Protein 6KV3 (pdb70)

B-factor: mean 28.24, std 10.85, range [3.2, 86.99]

Radius of gyration: 37.01 Å; Cα contacts (8 Å, |Δi|>4): 1745; chains: 4; bounding box: 84×63×107 Å

Nearest PDB structures (foldseek):
  6kv3-assembly1_A  TM=1.004E+00  e=1.856E-46  Staphylococcus aureus subsp. aureus COL
  1wxe-assembly1_A  TM=9.819E-01  e=6.189E-29  Escherichia coli
  3hmq-assembly1_A-2  TM=9.791E-01  e=4.454E-29  Salmonella enterica subsp. enterica serovar Typhimurium
  1wxi-assembly1_A-2  TM=9.831E-01  e=1.131E-28  Escherichia coli
  6c8q-assembly1_A  TM=9.862E-01  e=7.705E-28  Enterococcus faecalis V583

Foldseek 3Di:
DVLLVVLLVVQQAALDDDLVVLLVVLLCVLLVVQVVDPQAAEEEAEQLLALLSLLVLQSNLVSQVVSVVVPGHFYEYEHEAAPDNPVVVSRVLSCVLNVGPYYHYDHCNVVLVVVQVVVVVVVHHDDPVRSVLSSFLSLLVVRVVVCVVRSHWYEARDASLVLQADDRQNGNRDTDYYRRRNHQLVSSLVNCVVSPRDCSRRDHLQADSVQSRCSSSVHDDDPSNVVSSSVRRVVCVPSVDDDDDPPRD/DVVLVVLLVVQQAALDDDQVVLLVVLLCVVLVVCVVPLQAAEEEEEQQLALLSLLVLLSNLVSCVVNVVVVRHHFYEYEHEAAPCDVRCSSVLSCVLSVGPHYYYDHCNVVLVVVQVVVVVVVDHDDPVRSVLSSLLSQLVVRVVVSVVRSHWYEARDASLCLFPHDAHQNRHPPTDYYRRRNYADVVSLVNCVVSVRDVSNRFPEDSVLSRCSSSVHDDDPVNVVRRVVSNVVSVPSNDDDDDPVND/DCVLVVLLVVQQAALDDDQVVLLVVLLVVLLVVCVVPLLAQEEEAEQLLALLSLLVLQSNLVSCVVNVVVPRHHFYEYEHEAAPPRPPVVSSVLSCVLNVGRHYYYDYCNVVLVVVQVVVVVVVHHDDPVVSVLSSFLSLVVVRVVVQVVRSHWYEFRDASLCLQVVPDRQNGNRDTDYHSRRNHALVSSLVNCVVSVRDPSNPDPLQDDSVLSNCSSNVHDDDPSNVVSRSVSNVVRVPRVDDDDDPPNPD/DVLVVLLVVQQAALDDDQVVLLVVLLCVVLVVCVVVQQAAEEEEEQDLDLLSLLVLQSVLVSCVVVVVVPHNHFYEYEHEAQPDDDPSRVLSCVLSVGPYYYYDHCNVVLVVVQVVVVVVVHHDDPVVSVLSSLLSQLVVRVVVQVVRSHWYEARDASLPQLDHQNRHPVTDYDSRRNHADVVSVVNCVVSPRDDDLEDSVQSVCSSSVHDDDPSRVVSSSVRCVVGVCSVPPDADPVRPVVD

InterPro domains:
  IPR003694 NAD(+) synthetase [PTHR23090] (9-240)
  IPR003694 NAD(+) synthetase [TIGR00552] (22-263)
  IPR003694 NAD(+) synthetase [cd00553] (18-261)
  IPR014729 Rossmann-like alpha/beta/alpha sandwich fold [G3DSA:3.40.50.620] (2-271)
  IPR022310 NAD/GMP synthase [PF02540] (24-263)
  IPR022926 NH(3)-dependent NAD(+) synthetase [MF_00193] (19-267)

Solvent-accessible surface area: 42793 Å² total; per-residue (Å²): 80,157,68,7,74,74,0,29,132,85,8,76,10,68,124,105,19,86,15,53,115,5,12,124,74,0,34,80,13,0,21,70,9,14,142,73,61,106,166,17,96,1,0,0,6,10,3,76,5,32,23,23,9,0,0,0,0,25,0,0,5,35,0,0,59,49,16,96,133,108,84,126,5,39,0,0,0,0,40,13,11,63,16,126,47,195,96,40,114,65,4,63,50,0,8,154,21,1,120,23,61,54,87,8,60,2,53,1,84,49,1,0,51,30,1,21,61,12,0,122,58,33,53,2,97,13,71,124,155,19,57,31,19,0,54,15,9,2,56,1,0,4,4,10,2,0,3,44,38,77,106,18,18,2,2,2,30,34,3,0,0,39,28,0,0,40,77,25,12,5,0,61,22,5,1,14,0,6,0,2,21,2,2,1,28,73,8,4,88,69,0,0,50,130,38,55,8,41,119,98,5,41,156,154,47,56,20,82,86,115,5,0,2,35,0,0,12,34,97,125,19,68,87,108,46,44,117,44,0,29,88,35,22,110,159,23,34,63,52,64,68,44,18,26,15,34,93,75,110,82,76,67,14,95,72,0,34,117,100,5,66,16,63,151,206,16,86,14,46,118,7,9,116,69,0,33,70,12,0,19,65,12,4,62,71,63,103,76,18,82,0,0,0,5,10,4,67,19,34,22,24,8,0,1,0,0,36,0,0,9,30,0,0,66,50,2,98,152,108,72,56,94,1,24,0,0,0,0,49,19,42,71,11,140,141,132,44,73,97,24,67,54,0,8,149,31,4,117,17,57,60,86,16,72,3,49,1,84,59,2,1,55,49,3,27,72,12,0,120,130,30,57,6,110,10,68,114,123,17,72,18,14,1,56,11,10,3,76,4,0,3,25,13,3,0,4,45,39,74,118,16,19,3,1,8,38,28,3,0,0,28,42,0,19,17,115,26,3,13,13,8,58,26,11,1,18,1,6,0,3,33,1,1,1,33,57,5,5,83,71,0,0,72,125,40,54,13,50,57,111,3,153,145,54,21,90,76,88,3,0,0,41,0,0,13,39,92,126,25,60,105,127,49,38,66,44,0,28,32,32,26,106,147,21,47,60,54,31,25,71,13,41,14,36,97,86,136,92,146,63,27,84,49,0,36,117,87,3,72,13,75,153,208,9,83,17,49,107,8,7,114,69,0,27,75,16,0,19,64,11,3,107,72,67,106,78,16,76,3,0,0,5,9,3,65,7,33,23,24,7,0,0,0,0,40,0,0,7,40,0,0,67,48,0,116,152,106,69,46,88,1,41,0,1,0,0,45,9,10,50,35,132,26,98,76,42,113,77,0,56,68,0,11,150,30,3,138,18,62,54,82,10,67,2,40,1,85,21,1,2,52,18,2,27,58,7,1,132,128,31,60,4,113,8,70,117,157,18,71,31,16,0,58,15,8,2,38,1,0,2,2,10,2,0,2,44,40,80,120,17,18,1,1,2,34,44,5,0,5,29,13,0,14,13,127,43,20,13,3,0,56,19,5,0,16,0,4,0,3,29,4,2,1,61,62,4,4,109,62,0,0,52,128,37,56,11,60,156,15,66,215,77,99,17,45,13,75,103,104,6,2,4,40,1,0,6,32,89,122,31,74,113,106,39,60,120,28,0,17,84,23,14,99,131,4,32,55,44,70,64,47,15,22,14,37,104,65,55,154,155,64,14,92,78,2,21,120,83,29,68,9,67,87,147,14,79,15,50,113,7,9,123,69,0,27,73,13,0,14,71,8,0,70,71,52,86,130,1,110,2,0,0,4,13,6,67,21,36,36,21,8,12,1,0,0,36,0,0,12,42,0,0,78,64,0,115,75,83,70,19,98,0,44,0,0,0,0,51,18,42,74,10,165,162,54,108,70,20,38,60,6,20,190,34,1,124,24,70,58,80,5,69,2,51,1,83,55,2,2,51,53,3,22,75,15,0,124,134,34,57,14,104,8,75,124,147,21,62,30,16,1,59,15,11,2,79,0,0,3,24,12,3,0,2,45,32,75,103,14,14,1,1,6,40,25,4,5,2,49,25,77,74,11,11,24,8,67,22,9,0,14,0,5,0,2,35,3,2,1,24,69,9,3,96,75,0,10,76,128,35,54,20,60,103,122,109,39,84,106,90,5,9,0,43,1,8,13,33,50,82,27,73,118,134,46,60,138,32,17,26,72,54,35,102,160,18,30,56,49,44,82,100,11,23,14,29,78,61,58,100,81,93

Sequence (992 aa):
SKLQDVIVQEMKVKKRIDSAEEIMELKQFIKNYVQSHSFIKSLVLGISGGQDSTLVGKLVQMSVNELREEGDCTFIAVKLPYGVQKDADEVEQALRFIEPDEIVTVNIKPAVDQSVQSLKEAGIVLTDFQKGNEKARERMKVQFSIASNRQGIVVGTDHSAENITGYTKYGDGAADIAPIFGLNKRQGRQLLAYLGAPKELYEALGVTYEAIDNYLEGKPVTPEEQKVIENHYIRNAHKRELAYTRYTWSKLQDVIVQEMKVKKRIDSAEEIMELKQFIKNYVQSHSFIKSLVLGISGGQDSTLVGKLVQMSVNELREEGIDCTFIAVKLPYGVQDADEVEQALRFIEPDEIVTVNIKPAVDQSVQSLKEAGIVLTDFQKGNEKARERMKVQFSIASNRQGIVVGTDHSAENITGFYTKYGDGAADIAPIFGLNKRQGRQLLAYLGAPKELYLGVTYEAIDNYLEGKPVTPEEQKVIENHYIRNAHKRELAYTRYTWSKLQDVIVQEMKVKKRIDSAEEIMELKQFIKNYVQSHSFIKSLVLGISGGQDSTLVGKLVQMSVNELREEGIDCTFIAVKLPYGVQKDADEVEQALRFIEPDEIVTVNIKPAVDQSVQSLKEAGIVLTDFQKGNEKARERMKVQFSIASNRQGIVVGTDHSAENITGFYTKYGDGAADIAPIFGLNKRQGRQLLAYLGAPKELEDALGVTYEAIDNYLEGKPVTPEEQKVIENHYIRNAHKRELAYTRYTWPKLQDVIVQEMKVKKRIDSAEEIMELKQFIKNYVQSHSFIKSLVLGISGGQDSTLVGKLVQMSVNELREEGIDCTFIAVKLPYGVDADEVEQALRFIEPDEIVTVNIKPAVDQSVQSLKEAGIVLTDFQKGNEKARERMKVQFSIASNRQGIVVGTDHSAENIYTKYGDGAADIAPIFGLNKRQGRQLLAYLGAPKEGVTYEAIDNYLEGKPVTPEEQKVIENHYIRNAHKRELAYTRYTWPKS

Secondary structure (DSSP, 8-state):
--HHHHHHHHHT--S---HHHHHHHHHHHHHHHHHT-TT--EEEEE--SSHHHHHHHHHHHHHHHHHHHT---EEEEEE--SSS-SSHHHHHHHHHHH--SEEEE---HHHHHHHHHHHHHTT----HHHHHHHHHHHHHHHHHHHHHHTTEEEBP---HHHHH----TTSTT--SB-TTTT--HHHHHHHHHHTT--GGG----SS-HHHHHHHHTT----HHHHHHHHHHHHHTGGGGSSSB-TTT-/--HHHHHHHHHT--S---HHHHHHHHHHHHHHHHHT-TT--EEEEE--SSHHHHHHHHHHHHHHHHHHHTT---EEEEEE--SSS-TTHHHHHHHHHHH--SEEEE---HHHHHHHHHHHHHTT----HHHHHHHHHHHHHHHHHHHHHHTTEEEBP---TTHHHH--SPTTSTT--SB-TTBTB-HHHHHHHHHHTT--S----TTSS-HHHHHHHHTT----HHHHHHHHHHHHHTGGGGS--B-TTT--/-HHHHHHHHHHT--S---HHHHHHHHHHHHHHHHHT-TT--EEEEE--SSHHHHHHHHHHHHHHHHHHHTT---EEEEEE--SS----HHHHHHHHHH--SEEEE---HHHHHHHHHHHHHTT----HHHHHHHHHHHHHHHHHHHHHHTTEEEBP---TTTTSSS---TTBTB-SSB-TTBTB-HHHHHHHHHHTT--GGG---S-HHHHHHHHTT----HHHHHHHHHHHHHTHHHHS--B-SS--/-HHHHHHHHHT--S---HHHHHHHHHHHHHHHHHHSTT--EEEEE--SSHHHHHHHHHHHHHHHHHHHTT---EEEEEE--S----HHHHHHHHHH--SEEEE---HHHHHHHHHHHHHTT----HHHHHHHHHHHHHHHHHHHHHHTTEEEBP---TT-----TTTTT-SSB-TTBTB-HHHHHHHHHHTT-------HHHHHHHHTT----HHHHHHHHHHHHHHGGGGSPPB-SSSSS--

Structure (mmCIF, N/CA/C/O backbone):
data_6KV3
#
_entry.id   6KV3
#
_cell.length_a   50.979
_cell.length_b   107.714
_cell.length_c   93.986
_cell.angle_alpha   90.000
_cell.angle_beta   96.720
_cell.angle_gamma   90.000
#
_symmetry.space_group_name_H-M   'P 1 21 1'
#
loop_
_entity.id
_entity.type
_entity.pdbx_description
1 polymer 'NH(3)-dependent NAD(+) synthetase'
2 water water
#
loop_
_atom_site.group_PDB
_atom_site.id
_atom_site.type_symbol
_atom_site.label_atom_id
_atom_site.label_alt_id
_atom_site.label_comp_id
_atom_site.label_asym_id
_atom_site.label_entity_id
_atom_site.label_seq_id
_atom_site.pdbx_PDB_ins_code
_atom_site.Cartn_x
_atom_site.Cartn_y
_atom_site.Cartn_z
_atom_site.occupancy
_atom_site.B_iso_or_equiv
_atom_site.auth_seq_id
_atom_site.auth_comp_id
_atom_site.auth_asym_id
_atom_site.auth_atom_id
_atom_site.pdbx_PDB_model_num
ATOM 1 N N . SER A 1 2 ? 1.391 12.450 -18.490 1.00 47.50 2 SER A N 1
ATOM 2 C CA . SER A 1 2 ? 0.086 13.091 -18.593 1.00 43.34 2 SER A CA 1
ATOM 3 C C . SER A 1 2 ? 0.113 14.496 -17.960 1.00 39.21 2 SER A C 1
ATOM 4 O O . SER A 1 2 ? -0.928 15.135 -17.794 1.00 43.26 2 SER A O 1
ATOM 7 N N . LYS A 1 3 ? 1.317 14.952 -17.599 1.00 53.77 3 LYS A N 1
ATOM 8 C CA . LYS A 1 3 ? 1.528 16.292 -16.981 1.00 41.40 3 LYS A CA 1
ATOM 9 C C . LYS A 1 3 ? 1.035 16.290 -15.530 1.00 33.03 3 LYS A C 1
ATOM 10 O O . LYS A 1 3 ? 1.857 16.528 -14.639 1.00 33.18 3 LYS A O 1
ATOM 16 N N . LEU A 1 4 ? -0.262 16.064 -15.302 1.00 28.98 4 LEU A N 1
ATOM 17 C CA . LEU A 1 4 ? -0.760 16.000 -13.902 1.00 31.19 4 LEU A CA 1
ATOM 18 C C . LEU A 1 4 ? -0.211 14.713 -13.283 1.00 33.70 4 LEU A C 1
ATOM 19 O O . LEU A 1 4 ? 0.154 14.733 -12.098 1.00 36.66 4 LEU A O 1
ATOM 24 N N . GLN A 1 5 ? -0.142 13.655 -14.094 1.00 29.96 5 GLN A N 1
ATOM 25 C CA . GLN A 1 5 ? 0.430 12.360 -13.652 1.00 21.15 5 GLN A CA 1
ATOM 26 C C . GLN A 1 5 ? 1.915 12.571 -13.333 1.00 20.63 5 GLN A C 1
ATOM 27 O O . GLN A 1 5 ? 2.391 11.967 -12.366 1.00 20.07 5 GLN A O 1
ATOM 33 N N . ASP A 1 6 ? 2.606 13.412 -14.113 1.00 21.01 6 ASP A N 1
ATOM 34 C CA . ASP A 1 6 ? 4.029 13.661 -13.859 1.00 29.54 6 ASP A CA 1
ATOM 35 C C . ASP A 1 6 ? 4.259 14.291 -12.492 1.00 27.80 6 ASP A C 1
ATOM 36 O O . ASP A 1 6 ? 5.270 14.008 -11.837 1.00 29.38 6 ASP A O 1
ATOM 41 N N . VAL A 1 7 ? 3.347 15.164 -12.055 1.00 26.92 7 VAL A N 1
ATOM 42 C CA . VAL A 1 7 ? 3.459 15.736 -10.719 1.00 22.46 7 VAL A CA 1
ATOM 43 C C . VAL A 1 7 ? 3.333 14.643 -9.669 1.00 20.25 7 VAL A C 1
ATOM 44 O O . VAL A 1 7 ? 4.195 14.493 -8.794 1.00 26.28 7 VAL A O 1
ATOM 48 N N . ILE A 1 8 ? 2.276 13.834 -9.762 1.00 20.81 8 ILE A N 1
ATOM 49 C CA . ILE A 1 8 ? 2.050 12.816 -8.741 1.00 20.19 8 ILE A CA 1
ATOM 50 C C . ILE A 1 8 ? 3.164 11.776 -8.769 1.00 20.66 8 ILE A C 1
ATOM 51 O O . ILE A 1 8 ? 3.727 11.422 -7.724 1.00 18.85 8 ILE A O 1
ATOM 56 N N . VAL A 1 9 ? 3.539 11.323 -9.969 1.00 20.84 9 VAL A N 1
ATOM 57 C CA . VAL A 1 9 ? 4.612 10.342 -10.111 1.00 19.43 9 VAL A CA 1
ATOM 58 C C . VAL A 1 9 ? 5.848 10.809 -9.356 1.00 22.26 9 VAL A C 1
ATOM 59 O O . VAL A 1 9 ? 6.509 10.030 -8.654 1.00 20.29 9 VAL A O 1
ATOM 63 N N . GLN A 1 10 ? 6.191 12.088 -9.508 1.00 21.56 10 GLN A N 1
ATOM 64 C CA . GLN A 1 10 ? 7.390 12.600 -8.855 1.00 21.72 10 GLN A CA 1
ATOM 65 C C . GLN A 1 10 ? 7.218 12.673 -7.347 1.00 23.71 10 GLN A C 1
ATOM 66 O O . GLN A 1 10 ? 8.162 12.396 -6.593 1.00 19.09 10 GLN A O 1
ATOM 72 N N . GLU A 1 11 ? 6.015 12.999 -6.882 1.00 23.40 11 GLU A N 1
ATOM 73 C CA . GLU A 1 11 ? 5.828 13.143 -5.443 1.00 30.34 11 GLU A CA 1
ATOM 74 C C . GLU A 1 11 ? 5.724 11.806 -4.720 1.00 32.62 11 GLU A C 1
ATOM 75 O O . GLU A 1 11 ? 6.164 11.692 -3.564 1.00 22.79 11 GLU A O 1
ATOM 81 N N . MET A 1 12 ? 5.181 10.785 -5.378 1.00 29.19 12 MET A N 1
ATOM 82 C CA . MET A 1 12 ? 4.933 9.524 -4.700 1.00 19.93 12 MET A CA 1
ATOM 83 C C . MET A 1 12 ? 6.125 8.576 -4.713 1.00 17.65 12 MET A C 1
ATOM 84 O O . MET A 1 12 ? 6.083 7.563 -4.010 1.00 18.34 12 MET A O 1
ATOM 89 N N . LYS A 1 13 ? 7.188 8.886 -5.455 1.00 17.94 13 LYS A N 1
ATOM 90 C CA . LYS A 1 13 ? 8.467 8.189 -5.334 1.00 17.94 13 LYS A CA 1
ATOM 91 C C . LYS A 1 13 ? 8.406 6.706 -5.726 1.00 17.77 13 LYS A C 1
ATOM 92 O O . LYS A 1 13 ? 9.243 5.920 -5.272 1.00 20.97 13 LYS A O 1
ATOM 98 N N . VAL A 1 14 ? 7.440 6.266 -6.536 1.00 17.75 14 VAL A N 1
ATOM 99 C CA . VAL A 1 14 ? 7.363 4.848 -6.858 1.00 17.67 14 VAL A CA 1
ATOM 100 C C . VAL A 1 14 ? 8.431 4.519 -7.896 1.00 19.90 14 VAL A C 1
ATOM 101 O O . VAL A 1 14 ? 8.573 5.205 -8.914 1.00 23.32 14 VAL A O 1
ATOM 105 N N . LYS A 1 15 ? 9.179 3.458 -7.655 1.00 24.37 15 LYS A N 1
ATOM 106 C CA . LYS A 1 15 ? 10.183 3.054 -8.623 1.00 26.12 15 LYS A CA 1
ATOM 107 C C . LYS A 1 15 ? 9.518 2.269 -9.744 1.00 27.50 15 LYS A C 1
ATOM 108 O O . LYS A 1 15 ? 8.515 1.574 -9.541 1.00 25.79 15 LYS A O 1
ATOM 114 N N . LYS A 1 16 ? 10.069 2.431 -10.948 1.00 18.78 16 LYS A N 1
ATOM 115 C CA . LYS A 1 16 ? 9.557 1.739 -12.119 1.00 22.54 16 LYS A CA 1
ATOM 116 C C . LYS A 1 16 ? 9.550 0.242 -11.899 1.00 19.03 16 LYS A C 1
ATOM 117 O O . LYS A 1 16 ? 8.660 -0.468 -12.376 1.00 19.15 16 LYS A O 1
ATOM 123 N N . ARG A 1 17 ? 10.549 -0.237 -11.173 1.00 18.94 17 ARG A N 1
ATOM 124 C CA . ARG A 1 17 ? 10.772 -1.623 -10.836 1.00 24.22 17 ARG A CA 1
ATOM 125 C C . ARG A 1 17 ? 11.528 -1.693 -9.523 1.00 22.45 17 ARG A C 1
ATOM 126 O O . ARG A 1 17 ? 12.192 -0.735 -9.127 1.00 18.68 17 ARG A O 1
ATOM 129 N N . ILE A 1 18 ? 11.446 -2.848 -8.856 1.00 26.08 18 ILE A N 1
ATOM 130 C CA . ILE A 1 18 ? 12.255 -3.096 -7.666 1.00 26.04 18 ILE A CA 1
ATOM 131 C C . ILE A 1 18 ? 12.896 -4.464 -7.781 1.00 28.47 18 ILE A C 1
ATOM 132 O O . ILE A 1 18 ? 12.259 -5.443 -8.195 1.00 19.06 18 ILE A O 1
ATOM 137 N N . ASP A 1 19 ? 14.171 -4.517 -7.409 1.00 19.05 19 ASP A N 1
ATOM 138 C CA . ASP A 1 19 ? 14.820 -5.773 -7.097 1.00 24.59 19 ASP A CA 1
ATOM 139 C C . ASP A 1 19 ? 14.489 -6.096 -5.649 1.00 19.08 19 ASP A C 1
ATOM 140 O O . ASP A 1 19 ? 14.734 -5.273 -4.758 1.00 21.78 19 ASP A O 1
ATOM 145 N N . SER A 1 20 ? 13.933 -7.287 -5.420 1.00 19.18 20 SER A N 1
ATOM 146 C CA . SER A 1 20 ? 13.407 -7.629 -4.097 1.00 22.09 20 SER A CA 1
ATOM 147 C C . SER A 1 20 ? 14.498 -7.560 -3.034 1.00 19.52 20 SER A C 1
ATOM 148 O O . SER A 1 20 ? 14.333 -6.904 -1.999 1.00 18.74 20 SER A O 1
ATOM 151 N N . ALA A 1 21 ? 15.625 -8.239 -3.275 1.00 19.45 21 ALA A N 1
ATOM 152 C CA . ALA A 1 21 ? 16.697 -8.278 -2.291 1.00 23.09 21 ALA A CA 1
ATOM 153 C C . ALA A 1 21 ? 17.282 -6.887 -2.061 1.00 23.34 21 ALA A C 1
ATOM 154 O O . ALA A 1 21 ? 17.529 -6.496 -0.918 1.00 19.37 21 ALA A O 1
ATOM 156 N N . GLU A 1 22 ? 17.502 -6.122 -3.134 1.00 23.72 22 GLU A N 1
ATOM 157 C CA . GLU A 1 22 ? 17.983 -4.748 -2.978 1.00 27.14 22 GLU A CA 1
ATOM 158 C C . GLU A 1 22 ? 16.999 -3.908 -2.174 1.00 21.30 22 GLU A C 1
ATOM 159 O O . GLU A 1 22 ? 17.381 -3.223 -1.214 1.00 18.90 22 GLU A O 1
ATOM 165 N N . GLU A 1 23 ? 15.716 -3.975 -2.546 1.00 21.79 23 GLU A N 1
ATOM 166 C CA . GLU A 1 23 ? 14.709 -3.106 -1.945 1.00 19.45 23 GLU A CA 1
ATOM 167 C C . GLU A 1 23 ? 14.525 -3.433 -0.473 1.00 18.12 23 GLU A C 1
ATOM 168 O O . GLU A 1 23 ? 14.482 -2.524 0.359 1.00 17.98 23 GLU A O 1
ATOM 174 N N . ILE A 1 24 ? 14.463 -4.729 -0.136 1.00 18.25 24 ILE A N 1
ATOM 175 C CA . ILE A 1 24 ? 14.370 -5.165 1.258 1.00 18.23 24 ILE A CA 1
ATOM 176 C C . ILE A 1 24 ? 15.589 -4.703 2.045 1.00 19.01 24 ILE A C 1
ATOM 177 O O . ILE A 1 24 ? 15.467 -4.211 3.172 1.00 18.36 24 ILE A O 1
ATOM 182 N N . MET A 1 25 ? 16.783 -4.818 1.450 1.00 18.81 25 MET A N 1
ATOM 183 C CA . MET A 1 25 ? 17.965 -4.306 2.132 1.00 20.22 25 MET A CA 1
ATOM 184 C C . MET A 1 25 ? 17.846 -2.802 2.363 1.00 18.93 25 MET A C 1
ATOM 185 O O . MET A 1 25 ? 18.152 -2.317 3.451 1.00 21.48 25 MET A O 1
ATOM 190 N N . GLU A 1 26 ? 17.373 -2.050 1.365 1.00 18.73 26 GLU A N 1
ATOM 191 C CA . GLU A 1 26 ? 17.250 -0.601 1.531 1.00 19.60 26 GLU A CA 1
ATOM 192 C C . GLU A 1 26 ? 16.212 -0.246 2.601 1.00 23.07 26 GLU A C 1
ATOM 193 O O . GLU A 1 26 ? 16.405 0.704 3.374 1.00 23.37 26 GLU A O 1
ATOM 199 N N . LEU A 1 27 ? 15.105 -0.992 2.662 1.00 19.09 27 LEU A N 1
ATOM 200 C CA . LEU A 1 27 ? 14.066 -0.696 3.650 1.00 17.74 27 LEU A CA 1
ATOM 201 C C . LEU A 1 27 ? 14.557 -0.979 5.068 1.00 20.10 27 LEU A C 1
ATOM 202 O O . LEU A 1 27 ? 14.237 -0.234 6.004 1.00 22.60 27 LEU A O 1
ATOM 207 N N . LYS A 1 28 ? 15.320 -2.064 5.248 1.00 22.79 28 LYS A N 1
ATOM 208 C CA . LYS A 1 28 ? 15.875 -2.395 6.559 1.00 20.62 28 LYS A CA 1
ATOM 209 C C . LYS A 1 28 ? 16.894 -1.359 7.005 1.00 20.76 28 LYS A C 1
ATOM 210 O O . LYS A 1 28 ? 16.956 -1.011 8.191 1.00 18.92 28 LYS A O 1
ATOM 216 N N . GLN A 1 29 ? 17.721 -0.872 6.076 1.00 21.08 29 GLN A N 1
ATOM 217 C CA . GLN A 1 29 ? 18.750 0.085 6.466 1.00 25.13 29 GLN A CA 1
ATOM 218 C C . GLN A 1 29 ? 18.137 1.370 7.004 1.00 21.75 29 GLN A C 1
ATOM 219 O O . GLN A 1 29 ? 18.638 1.945 7.980 1.00 19.61 29 GLN A O 1
ATOM 225 N N . PHE A 1 30 ? 17.039 1.822 6.397 1.00 23.77 30 PHE A N 1
ATOM 226 C CA . PHE A 1 30 ? 16.335 3.001 6.897 1.00 23.31 30 PHE A CA 1
ATOM 227 C C . PHE A 1 30 ? 15.798 2.761 8.308 1.00 21.79 30 PHE A C 1
ATOM 228 O O . PHE A 1 30 ? 16.017 3.576 9.214 1.00 19.80 30 PHE A O 1
ATOM 236 N N . ILE A 1 31 ? 15.112 1.631 8.518 1.00 18.39 31 ILE A N 1
ATOM 237 C CA . ILE A 1 31 ? 14.613 1.303 9.856 1.00 18.48 31 ILE A CA 1
ATOM 238 C C . ILE A 1 31 ? 15.777 1.192 10.837 1.00 18.92 31 ILE A C 1
ATOM 239 O O . ILE A 1 31 ? 15.735 1.747 11.941 1.00 19.12 31 ILE A O 1
ATOM 244 N N . LYS A 1 32 ? 16.847 0.489 10.440 1.00 19.21 32 LYS A N 1
ATOM 245 C CA . LYS A 1 32 ? 17.987 0.308 11.336 1.00 19.78 32 LYS A CA 1
ATOM 246 C C . LYS A 1 32 ? 18.714 1.629 11.603 1.00 20.19 32 LYS A C 1
ATOM 247 O O . LYS A 1 32 ? 19.142 1.885 12.735 1.00 20.62 32 LYS A O 1
ATOM 253 N N . ASN A 1 33 ? 18.862 2.480 10.579 1.00 20.14 33 ASN A N 1
ATOM 254 C CA . ASN A 1 33 ? 19.522 3.765 10.790 1.00 26.64 33 ASN A CA 1
ATOM 255 C C . ASN A 1 33 ? 18.719 4.664 11.719 1.00 21.38 33 ASN A C 1
ATOM 256 O O . ASN A 1 33 ? 19.291 5.415 12.518 1.00 24.32 33 ASN A O 1
ATOM 261 N N . TYR A 1 34 ? 17.397 4.600 11.631 1.00 22.34 34 TYR A N 1
ATOM 262 C CA . TYR A 1 34 ? 16.566 5.442 12.479 1.00 26.41 34 TYR A CA 1
ATOM 263 C C . TYR A 1 34 ? 16.687 5.049 13.955 1.00 21.31 34 TYR A C 1
ATOM 264 O O . TYR A 1 34 ? 16.794 5.920 14.822 1.00 23.82 34 TYR A O 1
ATOM 273 N N . VAL A 1 35 ? 16.622 3.746 14.257 1.00 24.50 35 VAL A N 1
ATOM 274 C CA . VAL A 1 35 ? 16.854 3.294 15.638 1.00 21.69 35 VAL A CA 1
ATOM 275 C C . VAL A 1 35 ? 18.228 3.735 16.123 1.00 21.26 35 VAL A C 1
ATOM 276 O O . VAL A 1 35 ? 18.375 4.285 17.227 1.00 21.72 35 VAL A O 1
ATOM 280 N N . GLN A 1 36 ? 19.272 3.467 15.332 1.00 28.47 36 GLN A N 1
ATOM 281 C CA . GLN A 1 36 ? 20.643 3.759 15.754 1.00 34.54 36 GLN A CA 1
ATOM 282 C C . GLN A 1 36 ? 20.846 5.239 16.067 1.00 29.08 36 GLN A C 1
ATOM 283 O O . GLN A 1 36 ? 21.599 5.583 16.987 1.00 23.45 36 GLN A O 1
ATOM 289 N N . SER A 1 37 ? 20.134 6.116 15.373 1.00 27.54 37 SER A N 1
ATOM 290 C CA . SER A 1 37 ? 20.310 7.550 15.535 1.00 33.99 37 SER A CA 1
ATOM 291 C C . SER A 1 37 ? 19.512 8.140 16.686 1.00 29.21 37 SER A C 1
ATOM 292 O O . SER A 1 37 ? 19.642 9.341 16.939 1.00 36.70 37 SER A O 1
ATOM 295 N N . HIS A 1 38 ? 18.733 7.338 17.415 1.00 25.60 38 HIS A N 1
ATOM 296 C CA . HIS A 1 38 ? 17.878 7.840 18.497 1.00 29.34 38 HIS A CA 1
ATOM 297 C C . HIS A 1 38 ? 18.052 7.012 19.768 1.00 41.52 38 HIS A C 1
ATOM 298 O O . HIS A 1 38 ? 17.540 5.891 19.867 1.00 53.32 38 HIS A O 1
ATOM 305 N N . SER A 1 39 ? 18.786 7.578 20.729 1.00 41.08 39 SER A N 1
ATOM 306 C CA . SER A 1 39 ? 19.193 6.855 21.933 1.00 48.67 39 SER A CA 1
ATOM 307 C C . SER A 1 39 ? 18.037 6.215 22.707 1.00 46.34 39 SER A C 1
ATOM 308 O O . SER A 1 39 ? 18.245 5.224 23.420 1.00 51.36 39 SER A O 1
ATOM 311 N N . PHE A 1 40 ? 16.831 6.769 22.623 1.00 33.07 40 PHE A N 1
ATOM 312 C CA . PHE A 1 40 ? 15.747 6.327 23.495 1.00 36.53 40 PHE A CA 1
ATOM 313 C C . PHE A 1 40 ? 14.827 5.266 22.891 1.00 33.89 40 PHE A C 1
ATOM 314 O O . PHE A 1 40 ? 13.796 4.949 23.489 1.00 39.58 40 PHE A O 1
ATOM 322 N N . ILE A 1 41 ? 15.144 4.743 21.712 1.00 21.91 41 ILE A N 1
ATOM 323 C CA . ILE A 1 41 ? 14.288 3.769 21.045 1.00 21.20 41 ILE A CA 1
ATOM 324 C C . ILE A 1 41 ? 14.681 2.364 21.507 1.00 21.50 41 ILE A C 1
ATOM 325 O O . ILE A 1 41 ? 15.711 1.829 21.095 1.00 24.91 41 ILE A O 1
ATOM 330 N N . LYS A 1 42 ? 13.847 1.753 22.349 1.00 24.70 42 LYS A N 1
ATOM 331 C CA . LYS A 1 42 ? 14.052 0.384 22.804 1.00 28.27 42 LYS A CA 1
ATOM 332 C C . LYS A 1 42 ? 13.036 -0.594 22.236 1.00 34.07 42 LYS A C 1
ATOM 333 O O . LYS A 1 42 ? 13.177 -1.805 22.449 1.00 31.18 42 LYS A O 1
ATOM 339 N N . SER A 1 43 ? 12.038 -0.110 21.503 1.00 20.33 43 SER A N 1
ATOM 340 C CA . SER A 1 43 ? 11.039 -0.996 20.935 1.00 26.44 43 SER A CA 1
ATOM 341 C C . SER A 1 43 ? 10.417 -0.296 19.740 1.00 24.06 43 SER A C 1
ATOM 342 O O . SER A 1 43 ? 10.476 0.929 19.628 1.00 21.89 43 SER A O 1
ATOM 345 N N . LEU A 1 44 ? 9.867 -1.092 18.822 1.00 18.92 44 LEU A N 1
ATOM 346 C CA . LEU A 1 44 ? 9.071 -0.584 17.708 1.00 22.70 44 LEU A CA 1
ATOM 347 C C . LEU A 1 44 ? 7.714 -1.273 17.751 1.00 21.50 44 LEU A C 1
ATOM 348 O O . LEU A 1 44 ? 7.645 -2.485 17.979 1.00 19.29 44 LEU A O 1
ATOM 353 N N . VAL A 1 45 ? 6.636 -0.505 17.547 1.00 17.91 45 VAL A N 1
ATOM 354 C CA . VAL A 1 45 ? 5.268 -0.963 17.802 1.00 18.83 45 VAL A CA 1
ATOM 355 C C . VAL A 1 45 ? 4.436 -0.848 16.535 1.00 18.23 45 VAL A C 1
ATOM 356 O O . VAL A 1 45 ? 4.387 0.223 15.916 1.00 17.22 45 VAL A O 1
ATOM 360 N N . LEU A 1 46 ? 3.734 -1.932 16.185 1.00 17.33 46 LEU A N 1
ATOM 361 C CA . LEU A 1 46 ? 2.894 -1.949 14.995 1.00 17.05 46 LEU A CA 1
ATOM 362 C C . LEU A 1 46 ? 1.695 -2.868 15.204 1.00 21.50 46 LEU A C 1
ATOM 363 O O . LEU A 1 46 ? 1.835 -3.981 15.719 1.00 21.24 46 LEU A O 1
ATOM 368 N N . GLY A 1 47 ? 0.510 -2.385 14.841 1.00 19.76 47 GLY A N 1
ATOM 369 C CA . GLY A 1 47 ? -0.661 -3.243 14.832 1.00 17.10 47 GLY A CA 1
ATOM 370 C C . GLY A 1 47 ? -0.653 -4.211 13.660 1.00 17.11 47 GLY A C 1
ATOM 371 O O . GLY A 1 47 ? -0.349 -3.844 12.523 1.00 16.91 47 GLY A O 1
ATOM 372 N N . ILE A 1 48 ? -1.031 -5.453 13.930 1.00 17.40 48 ILE A N 1
ATOM 373 C CA . ILE A 1 48 ? -1.037 -6.532 12.944 1.00 24.26 48 ILE A CA 1
ATOM 374 C C . ILE A 1 48 ? -2.504 -6.828 12.643 1.00 21.73 48 ILE A C 1
ATOM 375 O O . ILE A 1 48 ? -3.185 -7.479 13.441 1.00 23.60 48 ILE A O 1
ATOM 380 N N . SER A 1 49 ? -3.017 -6.292 11.530 1.00 17.51 49 SER A N 1
ATOM 381 C CA . SER A 1 49 ? -4.381 -6.544 11.059 1.00 17.71 49 SER A CA 1
ATOM 382 C C . SER A 1 49 ? -4.563 -7.841 10.272 1.00 18.08 49 SER A C 1
ATOM 383 O O . SER A 1 49 ? -5.696 -8.153 9.900 1.00 18.35 49 SER A O 1
ATOM 386 N N . GLY A 1 50 ? -3.500 -8.574 9.956 1.00 22.51 50 GLY A N 1
ATOM 387 C CA . GLY A 1 50 ? -3.623 -9.664 8.999 1.00 18.51 50 GLY A CA 1
ATOM 388 C C . GLY A 1 50 ? -3.692 -9.203 7.542 1.00 24.80 50 GLY A C 1
ATOM 389 O O . GLY A 1 50 ? -3.734 -10.051 6.638 1.00 21.25 50 GLY A O 1
ATOM 390 N N . GLY A 1 51 ? -3.697 -7.856 7.278 1.00 20.89 51 GLY A N 1
ATOM 391 C CA . GLY A 1 51 ? -3.695 -7.340 5.921 1.00 17.82 51 GLY A CA 1
ATOM 392 C C . GLY A 1 51 ? -2.257 -7.197 5.396 1.00 20.69 51 GLY A C 1
ATOM 393 O O . GLY A 1 51 ? -1.305 -7.207 6.173 1.00 25.40 51 GLY A O 1
ATOM 394 N N . GLN A 1 52 ? -2.119 -7.042 4.074 1.00 17.61 52 GLN A N 1
ATOM 395 C CA . GLN A 1 52 ? -0.800 -7.130 3.437 1.00 17.54 52 GLN A CA 1
ATOM 396 C C . GLN A 1 52 ? 0.158 -6.043 3.941 1.00 17.14 52 GLN A C 1
ATOM 397 O O . GLN A 1 52 ? 1.337 -6.316 4.179 1.00 17.13 52 GLN A O 1
ATOM 403 N N . ASP A 1 53 ? -0.338 -4.824 4.165 1.00 19.87 53 ASP A N 1
ATOM 404 C CA . ASP A 1 53 ? 0.557 -3.723 4.519 1.00 21.58 53 ASP A CA 1
ATOM 405 C C . ASP A 1 53 ? 1.220 -3.965 5.870 1.00 23.81 53 ASP A C 1
ATOM 406 O O . ASP A 1 53 ? 2.454 -3.980 5.965 1.00 20.86 53 ASP A O 1
ATOM 411 N N . SER A 1 54 ? 0.426 -4.205 6.923 1.00 16.65 54 SER A N 1
ATOM 412 C CA . SER A 1 54 ? 1.048 -4.448 8.223 1.00 21.44 54 SER A CA 1
ATOM 413 C C . SER A 1 54 ? 1.846 -5.752 8.232 1.00 27.22 54 SER A C 1
ATOM 414 O O . SER A 1 54 ? 2.828 -5.867 8.974 1.00 17.01 54 SER A O 1
ATOM 417 N N . THR A 1 55 ? 1.475 -6.724 7.396 1.00 17.17 55 THR A N 1
ATOM 418 C CA . THR A 1 55 ? 2.232 -7.970 7.346 1.00 21.75 55 THR A CA 1
ATOM 419 C C . THR A 1 55 ? 3.653 -7.752 6.816 1.00 19.11 55 THR A C 1
ATOM 420 O O . THR A 1 55 ? 4.628 -8.245 7.403 1.00 17.58 55 THR A O 1
ATOM 424 N N . LEU A 1 56 ? 3.795 -7.031 5.701 1.00 19.33 56 LEU A N 1
ATOM 425 C CA . LEU A 1 56 ? 5.133 -6.733 5.178 1.00 21.05 56 LEU A CA 1
ATOM 426 C C . LEU A 1 56 ? 5.930 -5.854 6.146 1.00 17.05 56 LEU A C 1
ATOM 427 O O . LEU A 1 56 ? 7.099 -6.132 6.438 1.00 23.23 56 LEU A O 1
ATOM 432 N N . VAL A 1 57 ? 5.308 -4.794 6.667 1.00 17.07 57 VAL A N 1
ATOM 433 C CA . VAL A 1 57 ? 6.040 -3.877 7.544 1.00 23.91 57 VAL A CA 1
ATOM 434 C C . VAL A 1 57 ? 6.424 -4.558 8.860 1.00 19.07 57 VAL A C 1
ATOM 435 O O . VAL A 1 57 ? 7.531 -4.359 9.372 1.00 22.60 57 VAL A O 1
ATOM 439 N N . GLY A 1 58 ? 5.528 -5.360 9.434 1.00 18.19 58 GLY A N 1
ATOM 440 C CA . GLY A 1 58 ? 5.913 -6.128 10.607 1.00 17.35 58 GLY A CA 1
ATOM 441 C C . GLY A 1 58 ? 7.134 -6.984 10.338 1.00 17.63 58 GLY A C 1
ATOM 442 O O . GLY A 1 58 ? 8.123 -6.928 11.076 1.00 17.82 58 GLY A O 1
ATOM 443 N N . LYS A 1 59 ? 7.112 -7.723 9.225 1.00 17.70 59 LYS A N 1
ATOM 444 C CA . LYS A 1 59 ? 8.251 -8.568 8.866 1.00 18.02 59 LYS A CA 1
ATOM 445 C C . LYS A 1 59 ? 9.517 -7.744 8.652 1.00 24.48 59 LYS A C 1
ATOM 446 O O . LYS A 1 59 ? 10.604 -8.127 9.115 1.00 20.14 59 LYS A O 1
ATOM 452 N N . LEU A 1 60 ? 9.403 -6.607 7.956 1.00 18.23 60 LEU A N 1
ATOM 453 C CA . LEU A 1 60 ? 10.582 -5.763 7.779 1.00 21.70 60 LEU A CA 1
ATOM 454 C C . LEU A 1 60 ? 11.133 -5.308 9.124 1.00 17.81 60 LEU A C 1
ATOM 455 O O . LEU A 1 60 ? 12.347 -5.336 9.345 1.00 23.62 60 LEU A O 1
ATOM 460 N N . VAL A 1 61 ? 10.252 -4.954 10.057 1.00 17.68 61 VAL A N 1
ATOM 461 C CA . VAL A 1 61 ? 10.721 -4.429 11.331 1.00 17.86 61 VAL A CA 1
ATOM 462 C C . VAL A 1 61 ? 11.398 -5.521 12.153 1.00 18.28 61 VAL A C 1
ATOM 463 O O . VAL A 1 61 ? 12.451 -5.289 12.764 1.00 18.59 61 VAL A O 1
ATOM 467 N N . GLN A 1 62 ? 10.807 -6.721 12.173 1.00 18.38 62 GLN A N 1
ATOM 468 C CA . GLN A 1 62 ? 11.395 -7.844 12.951 1.00 18.85 62 GLN A CA 1
ATOM 469 C C . GLN A 1 62 ? 12.786 -8.168 12.393 1.00 19.15 62 GLN A C 1
ATOM 470 O O . GLN A 1 62 ? 13.719 -8.295 13.197 1.00 21.23 62 GLN A O 1
ATOM 476 N N . MET A 1 63 ? 12.910 -8.289 11.069 1.00 19.01 63 MET A N 1
ATOM 477 C CA . MET A 1 63 ? 14.214 -8.548 10.463 1.00 19.32 63 MET A CA 1
ATOM 478 C C . MET A 1 63 ? 15.195 -7.427 10.790 1.00 21.53 63 MET A C 1
ATOM 479 O O . MET A 1 63 ? 16.381 -7.682 11.031 1.00 19.83 63 MET A O 1
ATOM 484 N N . SER A 1 64 ? 14.706 -6.183 10.849 1.00 19.03 64 SER A N 1
ATOM 485 C CA . SER A 1 64 ? 15.576 -5.078 11.226 1.00 19.19 64 SER A CA 1
ATOM 486 C C . SER A 1 64 ? 15.957 -5.184 12.687 1.00 21.75 64 SER A C 1
ATOM 487 O O . SER A 1 64 ? 17.100 -4.886 13.063 1.00 24.05 64 SER A O 1
ATOM 490 N N . VAL A 1 65 ? 15.025 -5.644 13.519 1.00 22.69 65 VAL A N 1
ATOM 491 C CA . VAL A 1 65 ? 15.320 -5.733 14.938 1.00 21.87 65 VAL A CA 1
ATOM 492 C C . VAL A 1 65 ? 16.301 -6.868 15.205 1.00 25.21 65 VAL A C 1
ATOM 493 O O . VAL A 1 65 ? 17.243 -6.709 15.989 1.00 25.49 65 VAL A O 1
ATOM 497 N N . ASN A 1 66 ? 16.151 -7.998 14.503 1.00 23.86 66 ASN A N 1
ATOM 498 C CA . ASN A 1 66 ? 17.142 -9.068 14.621 1.00 21.06 66 ASN A CA 1
ATOM 499 C C . ASN A 1 66 ? 18.550 -8.555 14.327 1.00 27.19 66 ASN A C 1
ATOM 500 O O . ASN A 1 66 ? 19.473 -8.777 15.116 1.00 21.98 66 ASN A O 1
ATOM 505 N N . GLU A 1 67 ? 18.725 -7.821 13.214 1.00 23.37 67 GLU A N 1
ATOM 506 C CA . GLU A 1 67 ? 20.071 -7.380 12.841 1.00 22.96 67 GLU A CA 1
ATOM 507 C C . GLU A 1 67 ? 20.585 -6.273 13.763 1.00 22.54 67 GLU A C 1
ATOM 508 O O . GLU A 1 67 ? 21.794 -6.162 13.981 1.00 25.40 67 GLU A O 1
ATOM 514 N N . LEU A 1 68 ? 19.695 -5.456 14.319 1.00 22.52 68 LEU A N 1
ATOM 515 C CA . LEU A 1 68 ? 20.132 -4.448 15.280 1.00 25.92 68 LEU A CA 1
ATOM 516 C C . LEU A 1 68 ? 20.715 -5.098 16.530 1.00 28.24 68 LEU A C 1
ATOM 517 O O . LEU A 1 68 ? 21.658 -4.571 17.136 1.00 25.34 68 LEU A O 1
ATOM 522 N N . ARG A 1 69 ? 20.127 -6.212 16.963 1.00 22.30 69 ARG A N 1
ATOM 523 C CA . ARG A 1 69 ? 20.616 -6.895 18.145 1.00 30.39 69 ARG A CA 1
ATOM 524 C C . ARG A 1 69 ? 21.923 -7.633 17.874 1.00 30.29 69 ARG A C 1
ATOM 525 O O . ARG A 1 69 ? 22.701 -7.847 18.811 1.00 29.89 69 ARG A O 1
ATOM 533 N N . GLU A 1 70 ? 22.194 -7.999 16.620 1.00 31.19 70 GLU A N 1
ATOM 534 C CA . GLU A 1 70 ? 23.501 -8.559 16.291 1.00 33.30 70 GLU A CA 1
ATOM 535 C C . GLU A 1 70 ? 24.594 -7.507 16.273 1.00 29.03 70 GLU A C 1
ATOM 536 O O . GLU A 1 70 ? 25.752 -7.841 16.511 1.00 35.66 70 GLU A O 1
ATOM 542 N N . GLU A 1 71 ? 24.248 -6.246 16.057 1.00 34.45 71 GLU A N 1
ATOM 543 C CA . GLU A 1 71 ? 25.213 -5.161 16.041 1.00 39.93 71 GLU A CA 1
ATOM 544 C C . GLU A 1 71 ? 25.374 -4.506 17.402 1.00 46.73 71 GLU A C 1
ATOM 545 O O . GLU A 1 71 ? 26.062 -3.486 17.504 1.00 52.55 71 GLU A O 1
ATOM 551 N N . GLY A 1 72 ? 24.766 -5.075 18.445 1.00 50.59 72 GLY A N 1
ATOM 552 C CA . GLY A 1 72 ? 24.922 -4.572 19.793 1.00 45.62 72 GLY A CA 1
ATOM 553 C C . GLY A 1 72 ? 23.880 -3.569 20.230 1.00 46.80 72 GLY A C 1
ATOM 554 O O . GLY A 1 72 ? 24.072 -2.897 21.253 1.00 53.84 72 GLY A O 1
ATOM 555 N N . ASP A 1 74 ? 20.206 -2.988 21.731 1.00 23.66 74 ASP A N 1
ATOM 556 C CA . ASP A 1 74 ? 19.102 -3.645 22.428 1.00 38.83 74 ASP A CA 1
ATOM 557 C C . ASP A 1 74 ? 17.762 -3.008 22.043 1.00 36.94 74 ASP A C 1
ATOM 558 O O . ASP A 1 74 ? 17.460 -1.884 22.454 1.00 47.39 74 ASP A O 1
ATOM 563 N N . CYS A 1 75 ? 16.952 -3.733 21.271 1.00 22.11 75 CYS A N 1
ATOM 564 C CA . CYS A 1 75 ? 15.627 -3.266 20.869 1.00 34.92 75 CYS A CA 1
ATOM 565 C C . CYS A 1 75 ? 14.762 -4.481 20.583 1.00 32.19 75 CYS A C 1
ATOM 566 O O . CYS A 1 75 ? 15.272 -5.577 20.329 1.00 31.12 75 CYS A O 1
ATOM 569 N N . THR A 1 76 ? 13.445 -4.277 20.644 1.00 20.69 76 THR A N 1
ATOM 570 C CA . THR A 1 76 ? 12.472 -5.346 20.456 1.00 20.46 76 THR A CA 1
ATOM 571 C C . THR A 1 76 ? 11.348 -4.899 19.526 1.00 26.39 76 THR A C 1
ATOM 572 O O . THR A 1 76 ? 11.041 -3.709 19.427 1.00 21.19 76 THR A O 1
ATOM 576 N N . PHE A 1 77 ? 10.760 -5.855 18.807 1.00 25.56 77 PHE A N 1
ATOM 577 C CA . PHE A 1 77 ? 9.554 -5.594 18.029 1.00 19.91 77 PHE A CA 1
ATOM 578 C C . PHE A 1 77 ? 8.334 -6.082 18.800 1.00 24.99 77 PHE A C 1
ATOM 579 O O . PHE A 1 77 ? 8.331 -7.205 19.312 1.00 26.80 77 PHE A O 1
ATOM 587 N N . ILE A 1 78 ? 7.312 -5.232 18.893 1.00 18.82 78 ILE A N 1
ATOM 588 C CA . ILE A 1 78 ? 6.075 -5.518 19.619 1.00 21.18 78 ILE A CA 1
ATOM 589 C C . ILE A 1 78 ? 4.940 -5.489 18.599 1.00 22.71 78 ILE A C 1
ATOM 590 O O . ILE A 1 78 ? 4.483 -4.413 18.191 1.00 19.68 78 ILE A O 1
ATOM 595 N N . ALA A 1 79 ? 4.470 -6.661 18.187 1.00 18.55 79 ALA A N 1
ATOM 596 C CA . ALA A 1 79 ? 3.261 -6.738 17.381 1.00 18.29 79 ALA A CA 1
ATOM 597 C C . ALA A 1 79 ? 2.039 -6.580 18.278 1.00 18.38 79 ALA A C 1
ATOM 598 O O . ALA A 1 79 ? 2.000 -7.106 19.397 1.00 22.29 79 ALA A O 1
ATOM 600 N N . VAL A 1 80 ? 1.036 -5.852 17.791 1.00 18.09 80 VAL A N 1
ATOM 601 C CA . VAL A 1 80 ? -0.174 -5.570 18.561 1.00 28.84 80 VAL A CA 1
ATOM 602 C C . VAL A 1 80 ? -1.381 -6.103 17.796 1.00 31.26 80 VAL A C 1
ATOM 603 O O . VAL A 1 80 ? -1.670 -5.648 16.683 1.00 35.16 80 VAL A O 1
ATOM 607 N N . LYS A 1 81 ? -2.123 -7.010 18.420 1.00 23.09 81 LYS A N 1
ATOM 608 C CA . LYS A 1 81 ? -3.425 -7.396 17.898 1.00 22.19 81 LYS A CA 1
ATOM 609 C C . LYS A 1 81 ? -4.457 -6.392 18.405 1.00 22.83 81 LYS A C 1
ATOM 610 O O . LYS A 1 81 ? -4.516 -6.117 19.608 1.00 28.56 81 LYS A O 1
ATOM 616 N N . LEU A 1 82 ? -5.275 -5.854 17.496 1.00 18.35 82 LEU A N 1
ATOM 617 C CA . LEU A 1 82 ? -6.213 -4.772 17.815 1.00 21.79 82 LEU A CA 1
ATOM 618 C C . LEU A 1 82 ? -7.642 -5.123 17.379 1.00 21.52 82 LEU A C 1
ATOM 619 O O . LEU A 1 82 ? -8.254 -4.415 16.571 1.00 18.33 82 LEU A O 1
ATOM 624 N N . PRO A 1 83 ? -8.213 -6.200 17.921 1.00 18.95 83 PRO A N 1
ATOM 625 C CA . PRO A 1 83 ? -9.560 -6.590 17.491 1.00 19.26 83 PRO A CA 1
ATOM 626 C C . PRO A 1 83 ? -10.619 -5.631 18.017 1.00 19.31 83 PRO A C 1
ATOM 627 O O . PRO A 1 83 ? -10.492 -5.052 19.098 1.00 19.31 83 PRO A O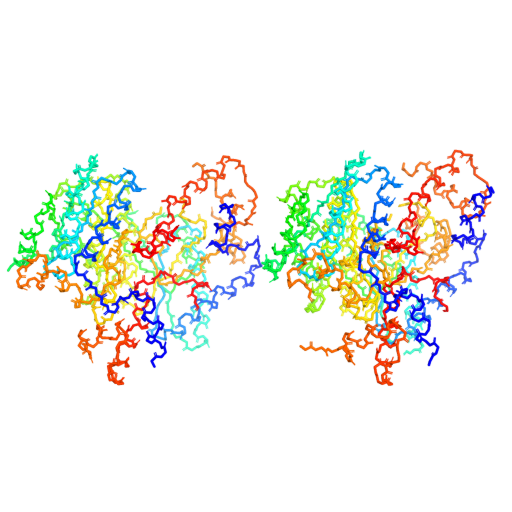 1
ATOM 631 N N . TYR A 1 84 ? -11.669 -5.451 17.223 1.00 19.42 84 TYR A N 1
ATOM 632 C CA . TYR A 1 84 ? -12.866 -4.751 17.684 1.00 20.31 84 TYR A CA 1
ATOM 633 C C . TYR A 1 84 ? -13.886 -5.817 18.049 1.00 20.25 84 TYR A C 1
ATOM 634 O O . TYR A 1 84 ? -14.589 -6.337 17.182 1.00 24.38 84 TYR A O 1
ATOM 643 N N . GLY A 1 85 ? -13.996 -6.132 19.324 1.00 20.55 85 GLY A N 1
ATOM 644 C CA . GLY A 1 85 ? -14.908 -7.196 19.699 1.00 21.22 85 GLY A CA 1
ATOM 645 C C . GLY A 1 85 ? -14.255 -8.513 19.367 1.00 24.36 85 GLY A C 1
ATOM 646 O O . GLY A 1 85 ? -13.045 -8.681 19.564 1.00 24.09 85 GLY A O 1
ATOM 647 N N . VAL A 1 86 ? -15.024 -9.411 18.755 1.00 21.92 86 VAL A N 1
ATOM 648 C CA . VAL A 1 86 ? -14.531 -10.738 18.408 1.00 22.22 86 VAL A CA 1
ATOM 649 C C . VAL A 1 86 ? -13.768 -10.647 17.086 1.00 30.46 86 VAL A C 1
ATOM 650 O O . VAL A 1 86 ? -14.336 -10.313 16.048 1.00 24.32 86 VAL A O 1
ATOM 654 N N . GLN A 1 87 ? -12.471 -10.945 17.151 1.00 34.05 87 GLN A N 1
ATOM 655 C CA . GLN A 1 87 ? -11.603 -11.054 15.986 1.00 40.86 87 GLN A CA 1
ATOM 656 C C . GLN A 1 87 ? -12.176 -12.049 14.986 1.00 52.89 87 GLN A C 1
ATOM 657 O O . GLN A 1 87 ? -12.120 -13.264 15.213 1.00 58.00 87 GLN A O 1
ATOM 663 N N . LYS A 1 88 ? -12.757 -11.525 13.899 1.00 54.65 88 LYS A N 1
ATOM 664 C CA . LYS A 1 88 ? -13.414 -12.372 12.864 1.00 54.76 88 LYS A CA 1
ATOM 665 C C . LYS A 1 88 ? -12.433 -12.714 11.734 1.00 54.78 88 LYS A C 1
ATOM 666 O O . LYS A 1 88 ? -12.671 -13.710 11.028 1.00 53.19 88 LYS A O 1
ATOM 672 N N . ASP A 1 89 ? -11.404 -11.886 11.539 1.00 52.77 89 ASP A N 1
ATOM 673 C CA . ASP A 1 89 ? -10.349 -12.175 10.532 1.00 56.87 89 ASP A CA 1
ATOM 674 C C . ASP A 1 89 ? -9.164 -12.770 11.299 1.00 53.66 89 ASP A C 1
ATOM 675 O O . ASP A 1 89 ? -8.017 -12.491 10.930 1.00 50.93 89 ASP A O 1
ATOM 680 N N . ALA A 1 90 ? -9.469 -13.565 12.331 1.00 53.21 90 ALA A N 1
ATOM 681 C CA . ALA A 1 90 ? -8.471 -14.192 13.232 1.00 49.16 90 ALA A CA 1
ATOM 682 C C . ALA A 1 90 ? -7.445 -15.032 12.462 1.00 47.63 90 ALA A C 1
ATOM 683 O O . ALA A 1 90 ? -6.272 -15.012 12.858 1.00 46.46 90 ALA A O 1
ATOM 685 N N . ASP A 1 91 ? -7.874 -15.745 11.417 1.00 42.74 91 ASP A N 1
ATOM 686 C CA . ASP A 1 91 ? -6.954 -16.614 10.635 1.00 43.28 91 ASP A CA 1
ATOM 687 C C . ASP A 1 91 ? -5.854 -15.776 9.978 1.00 31.19 91 ASP A C 1
ATOM 688 O O . ASP A 1 91 ? -4.691 -16.178 10.063 1.00 25.40 91 ASP A O 1
ATOM 693 N N . GLU A 1 92 ? -6.226 -14.674 9.324 1.00 31.87 92 GLU A N 1
ATOM 694 C CA . GLU A 1 92 ? -5.234 -13.800 8.644 1.00 40.66 92 GLU A CA 1
ATOM 695 C C . GLU A 1 92 ? -4.265 -13.226 9.683 1.00 39.80 92 GLU A C 1
ATOM 696 O O . GLU A 1 92 ? -3.060 -13.216 9.408 1.00 44.72 92 GLU A O 1
ATOM 702 N N . VAL A 1 93 ? -4.790 -12.784 10.830 1.00 25.96 93 VAL A N 1
ATOM 703 C CA . VAL A 1 93 ? -3.951 -12.191 11.912 1.00 19.63 93 VAL A CA 1
ATOM 704 C C . VAL A 1 93 ? -2.947 -13.239 12.403 1.00 19.96 93 VAL A C 1
ATOM 705 O O . VAL A 1 93 ? -1.751 -12.928 12.437 1.00 19.71 93 VAL A O 1
ATOM 709 N N . GLU A 1 94 ? -3.428 -14.430 12.762 1.00 20.60 94 GLU A N 1
ATOM 710 C CA . GLU A 1 94 ? -2.530 -15.499 13.268 1.00 21.02 94 GLU A CA 1
ATOM 711 C C . GLU A 1 94 ? -1.497 -15.846 12.188 1.00 28.29 94 GLU A C 1
ATOM 712 O O . GLU A 1 94 ? -0.312 -15.969 12.535 1.00 20.97 94 GLU A O 1
ATOM 718 N N . GLN A 1 95 ? -1.943 -15.978 10.936 1.00 21.99 95 GLN A N 1
ATOM 719 C CA . GLN A 1 95 ? -1.049 -16.292 9.790 1.00 21.08 95 GLN A CA 1
ATOM 720 C C . GLN A 1 95 ? 0.027 -15.203 9.671 1.00 26.77 95 GLN A C 1
ATOM 721 O O . GLN A 1 95 ? 1.198 -15.567 9.467 1.00 22.07 95 GLN A O 1
ATOM 727 N N . ALA A 1 96 ? -0.352 -13.921 9.777 1.00 25.42 96 ALA A N 1
ATOM 728 C CA . ALA A 1 96 ? 0.646 -12.853 9.734 1.00 26.51 96 ALA A CA 1
ATOM 729 C C . ALA A 1 96 ? 1.645 -13.021 10.870 1.00 19.40 96 ALA A C 1
ATOM 730 O O . ALA A 1 96 ? 2.865 -12.960 10.661 1.00 19.33 96 ALA A O 1
ATOM 732 N N . LEU A 1 97 ? 1.136 -13.304 12.064 1.00 19.63 97 LEU A N 1
ATOM 733 C CA . LEU A 1 97 ? 2.005 -13.432 13.225 1.00 29.69 97 LEU A CA 1
ATOM 734 C C . LEU A 1 97 ? 3.009 -14.567 13.066 1.00 26.42 97 LEU A C 1
ATOM 735 O O . LEU A 1 97 ? 4.195 -14.385 13.363 1.00 26.78 97 LEU A O 1
ATOM 740 N N . ARG A 1 98 ? 2.540 -15.715 12.583 1.00 27.85 98 ARG A N 1
ATOM 741 C CA . ARG A 1 98 ? 3.427 -16.893 12.406 1.00 26.33 98 ARG A CA 1
ATOM 742 C C . ARG A 1 98 ? 4.550 -16.549 11.420 1.00 29.15 98 ARG A C 1
ATOM 743 O O . ARG A 1 98 ? 5.680 -17.005 11.650 1.00 25.28 98 ARG A O 1
ATOM 751 N N . PHE A 1 99 ? 4.268 -15.690 10.437 1.00 28.09 99 PHE A N 1
ATOM 752 C CA . PHE A 1 99 ? 5.239 -15.336 9.416 1.00 32.13 99 PHE A CA 1
ATOM 753 C C . PHE A 1 99 ? 6.218 -14.301 9.943 1.00 29.43 99 PHE A C 1
ATOM 754 O O . PHE A 1 99 ? 7.426 -14.403 9.693 1.00 20.03 99 PHE A O 1
ATOM 762 N N . ILE A 1 100 ? 5.733 -13.370 10.764 1.00 19.57 100 ILE A N 1
ATOM 763 C CA . ILE A 1 100 ? 6.594 -12.291 11.235 1.00 29.14 100 ILE A CA 1
ATOM 764 C C . ILE A 1 100 ? 7.580 -12.775 12.302 1.00 25.81 100 ILE A C 1
ATOM 765 O O . ILE A 1 100 ? 8.734 -12.333 12.329 1.00 24.41 100 ILE A O 1
ATOM 770 N N . GLU A 1 101 ? 7.162 -13.693 13.176 1.00 20.07 101 GLU A N 1
ATOM 771 C CA . GLU A 1 101 ? 7.917 -14.089 14.365 1.00 20.49 101 GLU A CA 1
ATOM 772 C C . GLU A 1 101 ? 8.274 -12.885 15.236 1.00 20.21 101 GLU A C 1
ATOM 773 O O . GLU A 1 101 ? 9.459 -12.575 15.420 1.00 20.31 101 GLU A O 1
ATOM 779 N N . PRO A 1 102 ? 7.284 -12.163 15.789 1.00 27.17 102 PRO A N 1
ATOM 780 C CA . PRO A 1 102 ? 7.582 -10.989 16.593 1.00 19.74 102 PRO A CA 1
ATOM 781 C C . PRO A 1 102 ? 8.182 -11.322 17.964 1.00 29.98 102 PRO A C 1
ATOM 782 O O . PRO A 1 102 ? 7.930 -12.382 18.495 1.00 28.58 102 PRO A O 1
ATOM 786 N N . ASP A 1 103 ? 9.032 -10.424 18.456 1.00 25.15 103 ASP A N 1
ATOM 787 C CA . ASP A 1 103 ? 9.575 -10.568 19.799 1.00 20.70 103 ASP A CA 1
ATOM 788 C C . ASP A 1 103 ? 8.466 -10.659 20.836 1.00 20.81 103 ASP A C 1
ATOM 789 O O . ASP A 1 103 ? 8.573 -11.417 21.803 1.00 23.29 103 ASP A O 1
ATOM 794 N N . GLU A 1 104 ? 7.427 -9.843 20.696 1.00 20.36 104 GLU A N 1
ATOM 795 C CA . GLU A 1 104 ? 6.340 -9.822 21.665 1.00 20.52 104 GLU A CA 1
ATOM 796 C C . GLU A 1 104 ? 5.014 -9.543 20.967 1.00 20.03 104 GLU A C 1
ATOM 797 O O . GLU A 1 104 ? 4.955 -8.803 19.982 1.00 19.55 104 GLU A O 1
ATOM 803 N N . ILE A 1 105 ? 3.945 -10.138 21.490 1.00 23.09 105 ILE A N 1
ATOM 804 C CA . ILE A 1 105 ? 2.590 -9.906 21.000 1.00 19.95 105 ILE A CA 1
ATOM 805 C C . ILE A 1 105 ? 1.772 -9.361 22.158 1.00 28.92 105 ILE A C 1
ATOM 806 O O . ILE A 1 105 ? 1.744 -9.958 23.243 1.00 29.81 105 ILE A O 1
ATOM 811 N N . VAL A 1 106 ? 1.156 -8.202 21.943 1.00 27.26 106 VAL A N 1
ATOM 812 C CA . VAL A 1 106 ? 0.206 -7.613 22.876 1.00 24.83 106 VAL A CA 1
ATOM 813 C C . VAL A 1 106 ? -1.152 -7.590 22.188 1.00 25.06 106 VAL A C 1
ATOM 814 O O . VAL A 1 106 ? -1.247 -7.228 21.006 1.00 19.13 106 VAL A O 1
ATOM 818 N N . THR A 1 107 ? -2.189 -8.010 22.911 1.00 19.87 107 THR A N 1
ATOM 819 C CA . THR A 1 107 ? -3.557 -7.991 22.415 1.00 24.96 107 THR A CA 1
ATOM 820 C C . THR A 1 107 ? -4.324 -6.967 23.238 1.00 19.79 107 THR A C 1
ATOM 821 O O . THR A 1 107 ? -4.322 -7.026 24.470 1.00 20.16 107 THR A O 1
ATOM 825 N N . VAL A 1 108 ? -4.931 -6.008 22.557 1.00 25.07 108 VAL A N 1
ATOM 826 C CA . VAL A 1 108 ? -5.730 -4.965 23.187 1.00 23.74 108 VAL A CA 1
ATOM 827 C C . VAL A 1 108 ? -7.032 -4.881 22.410 1.00 21.80 108 VAL A C 1
ATOM 828 O O . VAL A 1 108 ? -7.025 -4.545 21.215 1.00 19.00 108 VAL A O 1
ATOM 832 N N . ASN A 1 109 ? -8.136 -5.247 23.058 1.00 23.20 109 ASN A N 1
ATOM 833 C CA . ASN A 1 109 ? -9.456 -5.114 22.458 1.00 19.80 109 ASN A CA 1
ATOM 834 C C . ASN A 1 109 ? -9.928 -3.672 22.586 1.00 19.61 109 ASN A C 1
ATOM 835 O O . ASN A 1 109 ? -10.000 -3.138 23.697 1.00 19.80 109 ASN A O 1
ATOM 840 N N . ILE A 1 110 ? -10.207 -3.033 21.443 1.00 21.14 110 ILE A N 1
ATOM 841 C CA . ILE A 1 110 ? -10.585 -1.622 21.408 1.00 21.05 110 ILE A CA 1
ATOM 842 C C . ILE A 1 110 ? -12.081 -1.378 21.570 1.00 23.29 110 ILE A C 1
ATOM 843 O O . ILE A 1 110 ? -12.482 -0.213 21.711 1.00 22.41 110 ILE A O 1
ATOM 848 N N . LYS A 1 111 ? -12.915 -2.433 21.539 1.00 19.80 111 LYS A N 1
ATOM 849 C CA . LYS A 1 111 ? -14.372 -2.251 21.590 1.00 20.16 111 LYS A CA 1
ATOM 850 C C . LYS A 1 111 ? -14.838 -1.484 22.824 1.00 20.42 111 LYS A C 1
ATOM 851 O O . LYS A 1 111 ? -15.645 -0.544 22.660 1.00 21.44 111 LYS A O 1
ATOM 857 N N . PRO A 1 112 ? -14.402 -1.783 24.048 1.00 26.91 112 PRO A N 1
ATOM 858 C CA . PRO A 1 112 ? -14.896 -1.002 25.200 1.00 27.40 112 PRO A CA 1
ATOM 859 C C . PRO A 1 112 ? -14.551 0.485 25.126 1.00 24.18 112 PRO A C 1
ATOM 860 O O . PRO A 1 112 ? -15.368 1.332 25.505 1.00 20.90 112 PRO A O 1
ATOM 864 N N . ALA A 1 113 ? -13.365 0.842 24.655 1.00 20.22 113 ALA A N 1
ATOM 865 C CA . ALA A 1 113 ? -13.073 2.267 24.534 1.00 25.46 113 ALA A CA 1
ATOM 866 C C . ALA A 1 113 ? -13.917 2.904 23.431 1.00 20.49 113 ALA A C 1
ATOM 867 O O . ALA A 1 113 ? -14.477 3.991 23.611 1.00 20.08 113 ALA A O 1
ATOM 869 N N . VAL A 1 114 ? -14.025 2.229 22.286 1.00 19.71 114 VAL A N 1
ATOM 870 C CA . VAL A 1 114 ? -14.739 2.787 21.147 1.00 23.65 114 VAL A CA 1
ATOM 871 C C . VAL A 1 114 ? -16.223 2.968 21.460 1.00 27.21 114 VAL A C 1
ATOM 872 O O . VAL A 1 114 ? -16.798 4.030 21.192 1.00 22.43 114 VAL A O 1
ATOM 876 N N . ASP A 1 115 ? -16.872 1.943 22.025 1.00 20.47 115 ASP A N 1
ATOM 877 C CA . ASP A 1 115 ? -18.297 2.083 22.321 1.00 23.90 115 ASP A CA 1
ATOM 878 C C . ASP A 1 115 ? -18.555 3.202 23.318 1.00 21.86 115 ASP A C 1
ATOM 879 O O . ASP A 1 115 ? -19.607 3.842 23.260 1.00 25.51 115 ASP A O 1
ATOM 884 N N . GLN A 1 116 ? -17.621 3.449 24.240 1.00 21.12 116 GLN A N 1
ATOM 885 C CA . GLN A 1 116 ? -17.812 4.541 25.187 1.00 26.92 116 GLN A CA 1
ATOM 886 C C . GLN A 1 116 ? -17.622 5.913 24.537 1.00 27.60 116 GLN A C 1
ATOM 887 O O . GLN A 1 116 ? -18.407 6.832 24.796 1.00 21.55 116 GLN A O 1
ATOM 893 N N . SER A 1 117 ? -16.630 6.067 23.656 1.00 24.27 117 SER A N 1
ATOM 894 C CA . SER A 1 117 ? -16.548 7.308 22.894 1.00 20.58 117 SER A CA 1
ATOM 895 C C . SER A 1 117 ? -17.848 7.562 22.132 1.00 20.81 117 SER A C 1
ATOM 896 O O . SER A 1 117 ? -18.394 8.673 22.160 1.00 21.09 117 SER A O 1
ATOM 899 N N . VAL A 1 118 ? -18.382 6.525 21.480 1.00 24.22 118 VAL A N 1
ATOM 900 C CA . VAL A 1 118 ? -19.639 6.681 20.750 1.00 21.09 118 VAL A CA 1
ATOM 901 C C . VAL A 1 118 ? -20.768 7.008 21.709 1.00 26.16 118 VAL A C 1
ATOM 902 O O . VAL A 1 118 ? -21.600 7.890 21.448 1.00 29.85 118 VAL A O 1
ATOM 906 N N . GLN A 1 119 ? -20.808 6.317 22.845 1.00 27.21 119 GLN A N 1
ATOM 907 C CA . GLN A 1 119 ? -21.866 6.555 23.817 1.00 27.04 119 GLN A CA 1
ATOM 908 C C . GLN A 1 119 ? -21.782 7.963 24.392 1.00 22.69 119 GLN A C 1
ATOM 909 O O . GLN A 1 119 ? -22.803 8.639 24.543 1.00 25.55 119 GLN A O 1
ATOM 915 N N . SER A 1 120 ? -20.577 8.426 24.727 1.00 25.96 120 SER A N 1
ATOM 916 C CA . SER A 1 120 ? -20.424 9.762 25.286 1.00 23.57 120 SER A CA 1
ATOM 917 C C . SER A 1 120 ? -20.938 10.830 24.329 1.00 22.70 120 SER A C 1
ATOM 918 O O . SER A 1 120 ? -21.623 11.766 24.753 1.00 23.21 120 SER A O 1
ATOM 921 N N . LEU A 1 121 ? -20.620 10.700 23.036 1.00 22.28 121 LEU A N 1
ATOM 922 C CA . LEU A 1 121 ? -21.097 11.679 22.059 1.00 22.41 121 LEU A CA 1
ATOM 923 C C . LEU A 1 121 ? -22.606 11.593 21.880 1.00 30.19 121 LEU A C 1
ATOM 924 O O . LEU A 1 121 ? -23.286 12.630 21.781 1.00 23.37 121 LEU A O 1
ATOM 929 N N . LYS A 1 122 ? -23.147 10.366 21.854 1.00 25.23 122 LYS A N 1
ATOM 930 C CA . LYS A 1 122 ? -24.587 10.175 21.718 1.00 26.55 122 LYS A CA 1
ATOM 931 C C . LYS A 1 122 ? -25.336 10.897 22.829 1.00 28.85 122 LYS A C 1
ATOM 932 O O . LYS A 1 122 ? -26.420 11.452 22.606 1.00 31.31 122 LYS A O 1
ATOM 938 N N . GLU A 1 123 ? -24.769 10.895 24.036 1.00 26.81 123 GLU A N 1
ATOM 939 C CA . GLU A 1 123 ? -25.373 11.605 25.152 1.00 27.60 123 GLU A CA 1
ATOM 940 C C . GLU A 1 123 ? -25.348 13.107 24.928 1.00 32.61 123 GLU A C 1
ATOM 941 O O . GLU A 1 123 ? -26.300 13.805 25.287 1.00 43.32 123 GLU A O 1
ATOM 947 N N . ALA A 1 124 ? -24.291 13.613 24.296 1.00 30.53 124 ALA A N 1
ATOM 948 C CA . ALA A 1 124 ? -24.174 15.024 23.954 1.00 35.42 124 ALA A CA 1
ATOM 949 C C . ALA A 1 124 ? -25.001 15.420 22.732 1.00 36.48 124 ALA A C 1
ATOM 950 O O . ALA A 1 124 ? -24.902 16.567 22.280 1.00 31.72 124 ALA A O 1
ATOM 952 N N . GLY A 1 125 ? -25.775 14.501 22.164 1.00 31.95 125 GLY A N 1
ATOM 953 C CA . GLY A 1 125 ? -26.613 14.809 21.023 1.00 31.73 125 GLY A CA 1
ATOM 954 C C . GLY A 1 125 ? -25.955 14.581 19.681 1.00 34.82 125 GLY A C 1
ATOM 955 O O . GLY A 1 125 ? -26.514 14.979 18.656 1.00 40.69 125 GLY A O 1
ATOM 956 N N . ILE A 1 126 ? -24.791 13.954 19.651 1.00 23.95 126 ILE A N 1
ATOM 957 C CA . ILE A 1 126 ? -24.021 13.787 18.433 1.00 25.70 126 ILE A CA 1
ATOM 958 C C . ILE A 1 126 ? -24.096 12.306 18.099 1.00 23.12 126 ILE A C 1
ATOM 959 O O . ILE A 1 126 ? -23.439 11.480 18.736 1.00 22.77 126 ILE A O 1
ATOM 964 N N . VAL A 1 127 ? -24.916 11.949 17.119 1.00 27.60 127 VAL A N 1
ATOM 965 C CA . VAL A 1 127 ? -25.096 10.554 16.737 1.00 27.97 127 VAL A CA 1
ATOM 966 C C . VAL A 1 127 ? -24.197 10.278 15.546 1.00 22.67 127 VAL A C 1
ATOM 967 O O . VAL A 1 127 ? -24.436 10.792 14.453 1.00 25.85 127 VAL A O 1
ATOM 971 N N . LEU A 1 128 ? -23.179 9.445 15.744 1.00 27.42 128 LEU A N 1
ATOM 972 C CA . LEU A 1 128 ? -22.232 9.155 14.675 1.00 24.97 128 LEU A CA 1
ATOM 973 C C . LEU A 1 128 ? -22.859 8.224 13.642 1.00 28.13 128 LEU A C 1
ATOM 974 O O . LEU A 1 128 ? -23.636 7.323 13.978 1.00 23.41 128 LEU A O 1
ATOM 979 N N . THR A 1 129 ? -22.512 8.444 12.373 1.00 26.63 129 THR A N 1
ATOM 980 C CA . THR A 1 129 ? -22.827 7.476 11.335 1.00 24.37 129 THR A CA 1
ATOM 981 C C . THR A 1 129 ? -21.867 6.293 11.441 1.00 28.82 129 THR A C 1
ATOM 982 O O . THR A 1 129 ? -20.838 6.355 12.125 1.00 29.21 129 THR A O 1
ATOM 986 N N . ASP A 1 130 ? -22.168 5.223 10.703 1.00 26.15 130 ASP A N 1
ATOM 987 C CA . ASP A 1 130 ? -21.304 4.051 10.773 1.00 25.95 130 ASP A CA 1
ATOM 988 C C . ASP A 1 130 ? -19.898 4.391 10.306 1.00 24.43 130 ASP A C 1
ATOM 989 O O . ASP A 1 130 ? -18.909 3.915 10.886 1.00 20.03 130 ASP A O 1
ATOM 994 N N . PHE A 1 131 ? -19.791 5.252 9.286 1.00 23.29 131 PHE A N 1
ATOM 995 C CA . PHE A 1 131 ? -18.482 5.708 8.828 1.00 26.85 131 PHE A CA 1
ATOM 996 C C . PHE A 1 131 ? -17.734 6.441 9.937 1.00 24.57 131 PHE A C 1
ATOM 997 O O . PHE A 1 131 ? -16.550 6.181 10.178 1.00 22.65 131 PHE A O 1
ATOM 1005 N N . GLN A 1 132 ? -18.423 7.355 10.629 1.00 19.85 132 GLN A N 1
ATOM 1006 C CA . GLN A 1 132 ? -17.816 8.089 11.736 1.00 28.19 132 GLN A CA 1
ATOM 1007 C C . GLN A 1 132 ? -17.423 7.154 12.879 1.00 25.33 132 GLN A C 1
ATOM 1008 O O . GLN A 1 132 ? -16.388 7.354 13.529 1.00 19.20 132 GLN A O 1
ATOM 1014 N N . LYS A 1 133 ? -18.239 6.133 13.146 1.00 23.71 133 LYS A N 1
ATOM 1015 C CA . LYS A 1 133 ? -17.872 5.149 14.161 1.00 24.38 133 LYS A CA 1
ATOM 1016 C C . LYS A 1 133 ? -16.621 4.370 13.756 1.00 19.22 133 LYS A C 1
ATOM 1017 O O . LYS A 1 133 ? -15.802 4.013 14.609 1.00 19.01 133 LYS A O 1
ATOM 1023 N N . GLY A 1 134 ? -16.481 4.061 12.461 1.00 24.51 134 GLY A N 1
ATOM 1024 C CA . GLY A 1 134 ? -15.271 3.412 11.978 1.00 18.73 134 GLY A CA 1
ATOM 1025 C C . GLY A 1 134 ? -14.043 4.284 12.134 1.00 18.33 134 GLY A C 1
ATOM 1026 O O . GLY A 1 134 ? -12.950 3.781 12.407 1.00 21.90 134 GLY A O 1
ATOM 1027 N N . ASN A 1 135 ? -14.204 5.601 11.980 1.00 18.38 135 ASN A N 1
ATOM 1028 C CA . ASN A 1 135 ? -13.097 6.521 12.223 1.00 18.13 135 ASN A CA 1
ATOM 1029 C C . ASN A 1 135 ? -12.674 6.493 13.691 1.00 18.11 135 ASN A C 1
ATOM 1030 O O . ASN A 1 135 ? -11.484 6.607 14.006 1.00 17.87 135 ASN A O 1
ATOM 1035 N N . GLU A 1 136 ? -13.643 6.366 14.604 1.00 20.92 136 GLU A N 1
ATOM 1036 C CA . GLU A 1 136 ? -13.306 6.260 16.020 1.00 21.79 136 GLU A CA 1
ATOM 1037 C C . GLU A 1 136 ? -12.515 4.988 16.290 1.00 18.27 136 GLU A C 1
ATOM 1038 O O . GLU A 1 136 ? -11.562 4.998 17.077 1.00 18.17 136 GLU A O 1
ATOM 1044 N N . LYS A 1 137 ? -12.902 3.878 15.652 1.00 19.40 137 LYS A N 1
ATOM 1045 C CA . LYS A 1 137 ? -12.106 2.657 15.758 1.00 21.55 137 LYS A CA 1
ATOM 1046 C C . LYS A 1 137 ? -10.652 2.904 15.344 1.00 22.74 137 LYS A C 1
ATOM 1047 O O . LYS A 1 137 ? -9.716 2.513 16.052 1.00 22.38 137 LYS A O 1
ATOM 1053 N N . ALA A 1 138 ? -10.444 3.555 14.190 1.00 17.58 138 ALA A N 1
ATOM 1054 C CA . ALA A 1 138 ? -9.079 3.752 13.685 1.00 20.55 138 ALA A CA 1
ATOM 1055 C C . ALA A 1 138 ? -8.256 4.642 14.605 1.00 20.03 138 ALA A C 1
ATOM 1056 O O . ALA A 1 138 ? -7.069 4.384 14.843 1.00 18.21 138 ALA A O 1
ATOM 1058 N N . ARG A 1 139 ? -8.855 5.713 15.109 1.00 20.36 139 ARG A N 1
ATOM 1059 C CA . ARG A 1 139 ? -8.099 6.599 15.982 1.00 17.75 139 ARG A CA 1
ATOM 1060 C C . ARG A 1 139 ? -7.810 5.934 17.322 1.00 17.64 139 ARG A C 1
ATOM 1061 O O . ARG A 1 139 ? -6.773 6.199 17.933 1.00 18.56 139 ARG A O 1
ATOM 1069 N N . GLU A 1 140 ? -8.694 5.051 17.781 1.00 17.78 140 GLU A N 1
ATOM 1070 C CA . GLU A 1 140 ? -8.410 4.328 19.010 1.00 21.98 140 GLU A CA 1
ATOM 1071 C C . GLU A 1 140 ? -7.257 3.347 18.810 1.00 21.00 140 GLU A C 1
ATOM 1072 O O . GLU A 1 140 ? -6.421 3.177 19.711 1.00 17.84 140 GLU A O 1
ATOM 1078 N N . ARG A 1 141 ? -7.205 2.691 17.637 1.00 17.52 141 ARG A N 1
ATOM 1079 C CA . ARG A 1 141 ? -6.060 1.843 17.293 1.00 17.35 141 ARG A CA 1
ATOM 1080 C C . ARG A 1 141 ? -4.773 2.645 17.334 1.00 22.99 141 ARG A C 1
ATOM 1081 O O . ARG A 1 141 ? -3.741 2.163 17.824 1.00 18.42 141 ARG A O 1
ATOM 1089 N N . MET A 1 142 ? -4.828 3.890 16.849 1.00 23.63 142 MET A N 1
ATOM 1090 C CA . MET A 1 142 ? -3.677 4.769 16.969 1.00 17.17 142 MET A CA 1
ATOM 1091 C C . MET A 1 142 ? -3.314 4.978 18.436 1.00 17.46 142 MET A C 1
ATOM 1092 O O . MET A 1 142 ? -2.153 4.803 18.824 1.00 17.53 142 MET A O 1
ATOM 1097 N N . LYS A 1 143 ? -4.316 5.268 19.280 1.00 17.70 143 LYS A N 1
ATOM 1098 C CA . LYS A 1 143 ? -4.064 5.529 20.699 1.00 25.20 143 LYS A CA 1
ATOM 1099 C C . LYS A 1 143 ? -3.423 4.339 21.400 1.00 18.13 143 LYS A C 1
ATOM 1100 O O . LYS A 1 143 ? -2.471 4.513 22.172 1.00 18.35 143 LYS A O 1
ATOM 1106 N N . VAL A 1 144 ? -3.906 3.121 21.130 1.00 18.02 144 VAL A N 1
ATOM 1107 C CA . VAL A 1 144 ? -3.311 1.939 21.761 1.00 18.16 144 VAL A CA 1
ATOM 1108 C C . VAL A 1 144 ? -1.834 1.816 21.386 1.00 18.06 144 VAL A C 1
ATOM 1109 O O . VAL A 1 144 ? -0.978 1.554 22.242 1.00 18.32 144 VAL A O 1
ATOM 1113 N N . GLN A 1 145 ? -1.510 2.015 20.103 1.00 17.74 145 GLN A N 1
ATOM 1114 C CA . GLN A 1 145 ? -0.133 1.835 19.662 1.00 17.67 145 GLN A CA 1
ATOM 1115 C C . GLN A 1 145 ? 0.794 2.867 20.294 1.00 19.71 145 GLN A C 1
ATOM 1116 O O . GLN A 1 145 ? 1.904 2.529 20.727 1.00 18.09 145 GLN A O 1
ATOM 1122 N N . PHE A 1 146 ? 0.353 4.124 20.377 1.00 17.95 146 PHE A N 1
ATOM 1123 C CA . PHE A 1 146 ? 1.214 5.152 20.952 1.00 18.26 146 PHE A CA 1
ATOM 1124 C C . PHE A 1 146 ? 1.310 5.024 22.469 1.00 20.31 146 PHE A C 1
ATOM 1125 O O . PHE A 1 146 ? 2.369 5.317 23.037 1.00 19.04 146 PHE A O 1
ATOM 1133 N N . SER A 1 147 ? 0.271 4.502 23.134 1.00 20.59 147 SER A N 1
ATOM 1134 C CA . SER A 1 147 ? 0.407 4.270 24.570 1.00 19.23 147 SER A CA 1
ATOM 1135 C C . SER A 1 147 ? 1.365 3.119 24.840 1.00 20.41 147 SER A C 1
ATOM 1136 O O . SER A 1 147 ? 2.093 3.143 25.835 1.00 19.79 147 SER A O 1
ATOM 1139 N N . ILE A 1 148 ? 1.374 2.098 23.971 1.00 19.01 148 ILE A N 1
ATOM 1140 C CA . ILE A 1 148 ? 2.339 1.016 24.123 1.00 19.16 148 ILE A CA 1
ATOM 1141 C C . ILE A 1 148 ? 3.751 1.507 23.801 1.00 19.24 148 ILE A C 1
ATOM 1142 O O . ILE A 1 148 ? 4.708 1.188 24.507 1.00 19.63 148 ILE A O 1
ATOM 1147 N N . ALA A 1 149 ? 3.891 2.309 22.738 1.00 21.66 149 ALA A N 1
ATOM 1148 C CA . ALA A 1 149 ? 5.202 2.869 22.408 1.00 20.15 149 ALA A CA 1
ATOM 1149 C C . ALA A 1 149 ? 5.724 3.728 23.557 1.00 20.03 149 ALA A C 1
ATOM 1150 O O . ALA A 1 149 ? 6.881 3.599 23.968 1.00 24.32 149 ALA A O 1
ATOM 1152 N N . SER A 1 150 ? 4.857 4.572 24.112 1.00 22.18 150 SER A N 1
ATOM 1153 C CA . SER A 1 150 ? 5.247 5.363 25.267 1.00 21.64 150 SER A CA 1
ATOM 1154 C C . SER A 1 150 ? 5.613 4.469 26.435 1.00 23.50 150 SER A C 1
ATOM 1155 O O . SER A 1 150 ? 6.631 4.689 27.105 1.00 30.68 150 SER A O 1
ATOM 1158 N N . ASN A 1 151 ? 4.815 3.437 26.684 1.00 20.58 151 ASN A N 1
ATOM 1159 C CA . ASN A 1 151 ? 5.055 2.596 27.853 1.00 21.05 151 ASN A CA 1
ATOM 1160 C C . ASN A 1 151 ? 6.320 1.774 27.688 1.00 26.74 151 ASN A C 1
ATOM 1161 O O . ASN A 1 151 ? 7.034 1.536 28.664 1.00 30.16 151 ASN A O 1
ATOM 1166 N N . ARG A 1 152 ? 6.647 1.384 26.457 1.00 24.73 152 ARG A N 1
ATOM 1167 C CA . ARG A 1 152 ? 7.799 0.531 26.212 1.00 23.19 152 ARG A CA 1
ATOM 1168 C C . ARG A 1 152 ? 8.996 1.290 25.665 1.00 21.02 152 ARG A C 1
ATOM 1169 O O . ARG A 1 152 ? 9.955 0.660 25.209 1.00 23.75 152 ARG A O 1
ATOM 1177 N N . GLN A 1 153 ? 8.976 2.620 25.729 1.00 21.11 153 GLN A N 1
ATOM 1178 C CA . GLN A 1 153 ? 10.097 3.453 25.290 1.00 26.09 153 GLN A CA 1
ATOM 1179 C C . GLN A 1 153 ? 10.449 3.186 23.827 1.00 28.15 153 GLN A C 1
ATOM 1180 O O . GLN A 1 153 ? 11.604 2.945 23.461 1.00 26.74 153 GLN A O 1
ATOM 1186 N N . GLY A 1 154 ? 9.418 3.171 22.993 1.00 27.19 154 GLY A N 1
ATOM 1187 C CA . GLY A 1 154 ? 9.592 2.882 21.592 1.00 26.04 154 GLY A CA 1
ATOM 1188 C C . GLY A 1 154 ? 8.950 3.918 20.699 1.00 25.42 154 GLY A C 1
ATOM 1189 O O . GLY A 1 154 ? 8.635 5.025 21.152 1.00 19.61 154 GLY A O 1
ATOM 1190 N N . ILE A 1 155 ? 8.798 3.573 19.418 1.00 18.96 155 ILE A N 1
ATOM 1191 C CA . ILE A 1 155 ? 8.154 4.415 18.421 1.00 18.61 155 ILE A CA 1
ATOM 1192 C C . ILE A 1 155 ? 7.116 3.567 17.700 1.00 18.90 155 ILE A C 1
ATOM 1193 O O . ILE A 1 155 ? 7.197 2.336 17.667 1.00 28.00 155 ILE A O 1
ATOM 1198 N N . VAL A 1 156 ? 6.145 4.242 17.095 1.00 17.86 156 VAL A N 1
ATOM 1199 C CA . VAL A 1 156 ? 5.091 3.590 16.324 1.00 17.46 156 VAL A CA 1
ATOM 1200 C C . VAL A 1 156 ? 5.483 3.587 14.858 1.00 17.22 156 VAL A C 1
ATOM 1201 O O . VAL A 1 156 ? 5.850 4.632 14.302 1.00 17.26 156 VAL A O 1
ATOM 1205 N N . VAL A 1 157 ? 5.413 2.408 14.236 1.00 17.04 157 VAL A N 1
ATOM 1206 C CA . VAL A 1 157 ? 5.726 2.214 12.825 1.00 17.42 157 VAL A CA 1
ATOM 1207 C C . VAL A 1 157 ? 4.429 2.218 12.025 1.00 16.58 157 VAL A C 1
ATOM 1208 O O . VAL A 1 157 ? 3.457 1.555 12.405 1.00 17.21 157 VAL A O 1
ATOM 1212 N N . GLY A 1 158 ? 4.392 3.006 10.947 1.00 16.48 158 GLY A N 1
ATOM 1213 C CA . GLY A 1 158 ? 3.228 3.091 10.094 1.00 16.29 158 GLY A CA 1
ATOM 1214 C C . GLY A 1 158 ? 3.379 2.245 8.839 1.00 17.02 158 GLY A C 1
ATOM 1215 O O . GLY A 1 158 ? 4.484 1.850 8.470 1.00 18.63 158 GLY A O 1
ATOM 1216 N N . THR A 1 159 ? 2.245 1.980 8.181 1.00 16.10 159 THR A N 1
ATOM 1217 C CA . THR A 1 159 ? 2.193 1.173 6.963 1.00 16.07 159 THR A CA 1
ATOM 1218 C C . THR A 1 159 ? 1.801 1.973 5.728 1.00 18.50 159 THR A C 1
ATOM 1219 O O . THR A 1 159 ? 1.521 1.375 4.693 1.00 28.09 159 THR A O 1
ATOM 1223 N N . ASP A 1 160 ? 1.775 3.301 5.801 1.00 19.50 160 ASP A N 1
ATOM 1224 C CA . ASP A 1 160 ? 1.427 4.086 4.625 1.00 24.80 160 ASP A CA 1
ATOM 1225 C C . ASP A 1 160 ? 2.373 3.769 3.474 1.00 21.62 160 ASP A C 1
ATOM 1226 O O . ASP A 1 160 ? 3.587 3.605 3.667 1.00 16.15 160 ASP A O 1
ATOM 1231 N N . HIS A 1 161 ? 1.801 3.629 2.277 1.00 17.27 161 HIS A N 1
ATOM 1232 C CA . HIS A 1 161 ? 2.594 3.498 1.055 1.00 18.37 161 HIS A CA 1
ATOM 1233 C C . HIS A 1 161 ? 1.970 4.385 -0.012 1.00 24.57 161 HIS A C 1
ATOM 1234 O O . HIS A 1 161 ? 0.989 5.096 0.237 1.00 21.90 161 HIS A O 1
ATOM 1241 N N . SER A 1 162 ? 2.505 4.308 -1.230 1.00 20.11 162 SER A N 1
ATOM 1242 C CA . SER A 1 162 ? 2.125 5.311 -2.213 1.00 20.70 162 SER A CA 1
ATOM 1243 C C . SER A 1 162 ? 0.780 5.020 -2.868 1.00 19.44 162 SER A C 1
ATOM 1244 O O . SER A 1 162 ? 0.078 5.959 -3.234 1.00 16.97 162 SER A O 1
ATOM 1247 N N . ALA A 1 163 ? 0.370 3.756 -2.985 1.00 19.21 163 ALA A N 1
ATOM 1248 C CA . ALA A 1 163 ? -0.975 3.499 -3.492 1.00 16.99 163 ALA A CA 1
ATOM 1249 C C . ALA A 1 163 ? -2.037 3.869 -2.463 1.00 28.21 163 ALA A C 1
ATOM 1250 O O . ALA A 1 163 ? -3.180 4.171 -2.835 1.00 21.12 163 ALA A O 1
ATOM 1252 N N . GLU A 1 164 ? -1.654 3.891 -1.188 1.00 16.68 164 GLU A N 1
ATOM 1253 C CA . GLU A 1 164 ? -2.456 4.361 -0.070 1.00 19.56 164 GLU A CA 1
ATOM 1254 C C . GLU A 1 164 ? -2.499 5.881 -0.132 1.00 31.31 164 GLU A C 1
ATOM 1255 O O . GLU A 1 164 ? -3.574 6.491 -0.221 1.00 30.86 164 GLU A O 1
ATOM 1261 N N . ASN A 1 165 ? -1.330 6.481 0.089 1.00 36.83 165 ASN A N 1
ATOM 1262 C CA . ASN A 1 165 ? -1.081 7.918 -0.001 1.00 38.15 165 ASN A CA 1
ATOM 1263 C C . ASN A 1 165 ? -1.872 8.652 -1.081 1.00 36.14 165 ASN A C 1
ATOM 1264 O O . ASN A 1 165 ? -2.270 9.798 -0.864 1.00 42.96 165 ASN A O 1
ATOM 1269 N N . ILE A 1 166 ? -2.073 7.981 -2.215 1.00 41.13 166 ILE A N 1
ATOM 1270 C CA . ILE A 1 166 ? -2.785 8.579 -3.381 1.00 39.65 166 ILE A CA 1
ATOM 1271 C C . ILE A 1 166 ? -4.295 8.361 -3.258 1.00 43.28 166 ILE A C 1
ATOM 1272 O O . ILE A 1 166 ? -5.029 9.267 -3.674 1.00 53.09 166 ILE A O 1
ATOM 1274 N N . THR A 1 167 ? -4.731 7.219 -2.713 1.00 43.32 167 THR A N 1
ATOM 1275 C CA . THR A 1 167 ? -6.184 6.921 -2.586 1.00 44.03 167 THR A CA 1
ATOM 1276 C C . THR A 1 167 ? -6.413 5.744 -1.629 1.00 54.56 167 THR A C 1
ATOM 1277 O O . THR A 1 167 ? -5.823 4.674 -1.867 1.00 55.24 167 THR A O 1
ATOM 1280 N N . GLY A 1 168 ? -7.264 5.923 -0.608 1.00 61.56 168 GLY A N 1
ATOM 1281 C CA . GLY A 1 168 ? -7.542 4.846 0.319 1.00 58.99 168 GLY A CA 1
ATOM 1282 C C . GLY A 1 168 ? -8.070 5.345 1.641 1.00 54.86 168 GLY A C 1
ATOM 1283 O O . GLY A 1 168 ? -7.985 6.527 1.978 1.00 57.14 168 GLY A O 1
ATOM 1284 N N . TYR A 1 170 ? -7.388 5.770 4.678 1.00 32.15 170 TYR A N 1
ATOM 1285 C CA . TYR A 1 170 ? -6.624 6.225 5.833 1.00 33.43 170 TYR A CA 1
ATOM 1286 C C . TYR A 1 170 ? -7.407 7.314 6.570 1.00 30.38 170 TYR A C 1
ATOM 1287 O O . TYR A 1 170 ? -7.837 8.301 5.966 1.00 35.27 170 TYR A O 1
ATOM 1296 N N . THR A 1 171 ? -7.574 7.134 7.881 1.00 27.31 171 THR A N 1
ATOM 1297 C CA . THR A 1 171 ? -8.300 8.071 8.740 1.00 25.59 171 THR A CA 1
ATOM 1298 C C . THR A 1 171 ? -7.315 9.087 9.294 1.00 19.98 171 THR A C 1
ATOM 1299 O O . THR A 1 171 ? -6.314 8.704 9.910 1.00 18.22 171 THR A O 1
ATOM 1303 N N . LYS A 1 172 ? -7.593 10.376 9.083 1.00 17.39 172 LYS A N 1
ATOM 1304 C CA . LYS A 1 172 ? -6.658 11.407 9.538 1.00 17.49 172 LYS A CA 1
ATOM 1305 C C . LYS A 1 172 ? -6.416 11.297 11.040 1.00 17.53 172 LYS A C 1
ATOM 1306 O O . LYS A 1 172 ? -7.360 11.276 11.836 1.00 23.58 172 LYS A O 1
ATOM 1312 N N . TYR A 1 173 ? -5.143 11.191 11.418 1.00 17.43 173 TYR A N 1
ATOM 1313 C CA . TYR A 1 173 ? -4.731 10.983 12.803 1.00 17.49 173 TYR A CA 1
ATOM 1314 C C . TYR A 1 173 ? -5.217 9.652 13.339 1.00 21.38 173 TYR A C 1
ATOM 1315 O O . TYR A 1 173 ? -5.279 9.460 14.558 1.00 24.37 173 TYR A O 1
ATOM 1324 N N . GLY A 1 174 ? -5.551 8.728 12.448 1.00 17.09 174 GLY A N 1
ATOM 1325 C CA . GLY A 1 174 ? -5.951 7.398 12.828 1.00 23.10 174 GLY A CA 1
ATOM 1326 C C . GLY A 1 174 ? -4.843 6.381 12.649 1.00 23.20 174 GLY A C 1
ATOM 1327 O O . GLY A 1 174 ? -3.660 6.716 12.671 1.00 16.72 174 GLY A O 1
ATOM 1328 N N . ASP A 1 175 ? -5.232 5.151 12.316 1.00 37.52 175 ASP A N 1
ATOM 1329 C CA . ASP A 1 175 ? -4.331 4.001 12.377 1.00 43.86 175 ASP A CA 1
ATOM 1330 C C . ASP A 1 175 ? -3.037 4.165 11.581 1.00 46.41 175 ASP A C 1
ATOM 1331 O O . ASP A 1 175 ? -2.032 3.538 11.935 1.00 51.28 175 ASP A O 1
ATOM 1336 N N . GLY A 1 176 ? -3.013 4.980 10.534 1.00 47.02 176 GLY A N 1
ATOM 1337 C CA . GLY A 1 176 ? -1.742 5.153 9.835 1.00 44.33 176 GLY A CA 1
ATOM 1338 C C . GLY A 1 176 ? -0.774 6.156 10.448 1.00 36.21 176 GLY A C 1
ATOM 1339 O O . GLY A 1 176 ? 0.412 6.144 10.105 1.00 38.80 176 GLY A O 1
ATOM 1340 N N . ALA A 1 177 ? -1.228 6.976 11.390 1.00 22.92 177 ALA A N 1
ATOM 1341 C CA . ALA A 1 177 ? -0.391 8.021 11.967 1.00 25.66 177 ALA A CA 1
ATOM 1342 C C . ALA A 1 177 ? 0.702 7.399 12.836 1.00 21.11 177 ALA A C 1
ATOM 1343 O O . ALA A 1 177 ? 0.415 6.624 13.751 1.00 18.87 177 ALA A O 1
ATOM 1345 N N . ALA A 1 178 ? 1.960 7.705 12.535 1.00 22.31 178 ALA A N 1
ATOM 1346 C CA . ALA A 1 178 ? 3.069 7.022 13.192 1.00 21.69 178 ALA A CA 1
ATOM 1347 C C . ALA A 1 178 ? 4.286 7.932 13.255 1.00 22.54 178 ALA A C 1
ATOM 1348 O O . ALA A 1 178 ? 4.234 9.108 12.869 1.00 17.48 178 ALA A O 1
ATOM 1350 N N . ASP A 1 179 ? 5.377 7.379 13.812 1.00 18.32 179 ASP A N 1
ATOM 1351 C CA . ASP A 1 179 ? 6.668 8.056 13.876 1.00 19.12 179 ASP A CA 1
ATOM 1352 C C . ASP A 1 179 ? 7.524 7.814 12.643 1.00 19.76 179 ASP A C 1
ATOM 1353 O O . ASP A 1 179 ? 8.244 8.720 12.216 1.00 24.75 179 ASP A O 1
ATOM 1358 N N . ILE A 1 180 ? 7.466 6.618 12.060 1.00 23.24 180 ILE A N 1
ATOM 1359 C CA . ILE A 1 180 ? 8.169 6.324 10.817 1.00 22.29 180 ILE A CA 1
ATOM 1360 C C . ILE A 1 180 ? 7.225 5.537 9.914 1.00 21.68 180 ILE A C 1
ATOM 1361 O O . ILE A 1 180 ? 6.345 4.810 10.382 1.00 16.79 180 ILE A O 1
ATOM 1366 N N . ALA A 1 181 ? 7.407 5.705 8.603 1.00 19.22 181 ALA A N 1
ATOM 1367 C CA . ALA A 1 181 ? 6.558 5.088 7.586 1.00 20.04 181 ALA A CA 1
ATOM 1368 C C . ALA A 1 181 ? 7.477 4.480 6.539 1.00 16.62 181 ALA A C 1
ATOM 1369 O O . ALA A 1 181 ? 7.674 5.061 5.466 1.00 16.67 181 ALA A O 1
ATOM 1371 N N . PRO A 1 182 ? 8.025 3.290 6.804 1.00 19.99 182 PRO A N 1
ATOM 1372 C CA . PRO A 1 182 ? 9.144 2.802 5.965 1.00 18.17 182 PRO A CA 1
ATOM 1373 C C . PRO A 1 182 ? 8.777 2.482 4.526 1.00 22.43 182 PRO A C 1
ATOM 1374 O O . PRO A 1 182 ? 9.594 2.742 3.629 1.00 18.16 182 PRO A O 1
ATOM 1378 N N . ILE A 1 183 ? 7.578 1.960 4.255 1.00 16.45 183 ILE A N 1
ATOM 1379 C CA . ILE A 1 183 ? 7.308 1.510 2.893 1.00 16.43 183 ILE A CA 1
ATOM 1380 C C . ILE A 1 183 ? 6.634 2.584 2.047 1.00 16.40 183 ILE A C 1
ATOM 1381 O O . ILE A 1 183 ? 6.148 2.294 0.950 1.00 16.41 183 ILE A O 1
ATOM 1386 N N . PHE 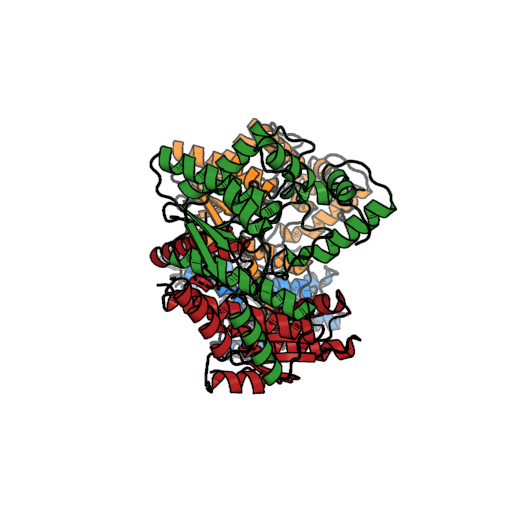A 1 184 ? 6.666 3.840 2.501 1.00 17.26 184 PHE A N 1
ATOM 1387 C CA . PHE A 1 184 ? 6.277 4.919 1.607 1.00 16.52 184 PHE A CA 1
ATOM 1388 C C . PHE A 1 184 ? 7.214 4.900 0.418 1.00 16.69 184 PHE A C 1
ATOM 1389 O O . PHE A 1 184 ? 8.427 4.774 0.579 1.00 16.83 184 PHE A O 1
ATOM 1397 N N . GLY A 1 185 ? 6.646 4.976 -0.785 1.00 17.36 185 GLY A N 1
ATOM 1398 C CA . GLY A 1 185 ? 7.383 4.755 -2.009 1.00 21.65 185 GLY A CA 1
ATOM 1399 C C . GLY A 1 185 ? 7.039 3.450 -2.715 1.00 16.88 185 GLY A C 1
ATOM 1400 O O . GLY A 1 185 ? 7.138 3.384 -3.945 1.00 17.66 185 GLY A O 1
ATOM 1401 N N . LEU A 1 186 ? 6.615 2.422 -1.985 1.00 22.76 186 LEU A N 1
ATOM 1402 C CA . LEU A 1 186 ? 6.090 1.244 -2.671 1.00 23.92 186 LEU A CA 1
ATOM 1403 C C . LEU A 1 186 ? 4.642 1.485 -3.091 1.00 20.32 186 LEU A C 1
ATOM 1404 O O . LEU A 1 186 ? 3.878 2.142 -2.383 1.00 17.75 186 LEU A O 1
ATOM 1409 N N . ASN A 1 187 ? 4.256 0.917 -4.239 1.00 18.88 187 ASN A N 1
ATOM 1410 C CA . ASN A 1 187 ? 2.850 0.817 -4.607 1.00 17.05 187 ASN A CA 1
ATOM 1411 C C . ASN A 1 187 ? 2.343 -0.569 -4.166 1.00 28.85 187 ASN A C 1
ATOM 1412 O O . ASN A 1 187 ? 3.056 -1.324 -3.487 1.00 17.02 187 ASN A O 1
ATOM 1417 N N . LYS A 1 188 ? 1.107 -0.920 -4.540 1.00 17.26 188 LYS A N 1
ATOM 1418 C CA . LYS A 1 188 ? 0.502 -2.114 -3.951 1.00 17.34 188 LYS A CA 1
ATOM 1419 C C . LYS A 1 188 ? 1.167 -3.399 -4.452 1.00 22.65 188 LYS A C 1
ATOM 1420 O O . LYS A 1 188 ? 1.595 -4.240 -3.645 1.00 17.56 188 LYS A O 1
ATOM 1426 N N . ARG A 1 189 ? 1.309 -3.552 -5.780 1.00 17.89 189 ARG A N 1
ATOM 1427 C CA . ARG A 1 189 ? 1.911 -4.773 -6.325 1.00 18.21 189 ARG A CA 1
ATOM 1428 C C . ARG A 1 189 ? 3.351 -4.940 -5.848 1.00 18.83 189 ARG A C 1
ATOM 1429 O O . ARG A 1 189 ? 3.825 -6.068 -5.687 1.00 18.25 189 ARG A O 1
ATOM 1437 N N . GLN A 1 190 ? 4.046 -3.837 -5.588 1.00 17.75 190 GLN A N 1
ATOM 1438 C CA . GLN A 1 190 ? 5.409 -3.940 -5.099 1.00 17.66 190 GLN A CA 1
ATOM 1439 C C . GLN A 1 190 ? 5.455 -4.553 -3.710 1.00 17.52 190 GLN A C 1
ATOM 1440 O O . GLN A 1 190 ? 6.368 -5.330 -3.395 1.00 20.32 190 GLN A O 1
ATOM 1446 N N . GLY A 1 191 ? 4.492 -4.204 -2.863 1.00 17.32 191 GLY A N 1
ATOM 1447 C CA . GLY A 1 191 ? 4.371 -4.868 -1.577 1.00 17.26 191 GLY A CA 1
ATOM 1448 C C . GLY A 1 191 ? 4.179 -6.364 -1.714 1.00 17.61 191 GLY A C 1
ATOM 1449 O O . GLY A 1 191 ? 4.785 -7.147 -0.976 1.00 27.15 191 GLY A O 1
ATOM 1450 N N . ARG A 1 192 ? 3.340 -6.786 -2.668 1.00 17.88 192 ARG A N 1
ATOM 1451 C CA . ARG A 1 192 ? 3.120 -8.219 -2.855 1.00 18.32 192 ARG A CA 1
ATOM 1452 C C . ARG A 1 192 ? 4.408 -8.918 -3.274 1.00 20.42 192 ARG A C 1
ATOM 1453 O O . ARG A 1 192 ? 4.695 -10.031 -2.816 1.00 18.83 192 ARG A O 1
ATOM 1461 N N . GLN A 1 193 ? 5.172 -8.291 -4.179 1.00 18.51 193 GLN A N 1
ATOM 1462 C CA . GLN A 1 193 ? 6.434 -8.862 -4.632 1.00 19.11 193 GLN A CA 1
ATOM 1463 C C . GLN A 1 193 ? 7.370 -9.119 -3.456 1.00 18.65 193 GLN A C 1
ATOM 1464 O O . GLN A 1 193 ? 7.945 -10.204 -3.326 1.00 21.62 193 GLN A O 1
ATOM 1470 N N . LEU A 1 194 ? 7.507 -8.139 -2.566 1.00 18.24 194 LEU A N 1
ATOM 1471 C CA . LEU A 1 194 ? 8.379 -8.328 -1.419 1.00 18.20 194 LEU A CA 1
ATOM 1472 C C . LEU A 1 194 ? 7.826 -9.402 -0.488 1.00 18.37 194 LEU A C 1
ATOM 1473 O O . LEU A 1 194 ? 8.595 -10.190 0.076 1.00 18.62 194 LEU A O 1
ATOM 1478 N N . LEU A 1 195 ? 6.502 -9.442 -0.296 1.00 18.30 195 LEU A N 1
ATOM 1479 C CA . LEU A 1 195 ? 5.931 -10.488 0.547 1.00 21.69 195 LEU A CA 1
ATOM 1480 C C . LEU A 1 195 ? 6.187 -11.868 -0.058 1.00 22.15 195 LEU A C 1
ATOM 1481 O O . LEU A 1 195 ? 6.595 -12.797 0.647 1.00 25.02 195 LEU A O 1
ATOM 1486 N N . ALA A 1 196 ? 5.986 -12.011 -1.371 1.00 21.77 196 ALA A N 1
ATOM 1487 C CA . ALA A 1 196 ? 6.235 -13.295 -2.018 1.00 32.85 196 ALA A CA 1
ATOM 1488 C C . ALA A 1 196 ? 7.706 -13.686 -1.940 1.00 28.51 196 ALA A C 1
ATOM 1489 O O . ALA A 1 196 ? 8.035 -14.853 -1.707 1.00 25.78 196 ALA A O 1
ATOM 1491 N N . TYR A 1 197 ? 8.607 -12.726 -2.136 1.00 19.78 197 TYR A N 1
ATOM 1492 C CA . TYR A 1 197 ? 10.024 -13.040 -2.027 1.00 23.43 197 TYR A CA 1
ATOM 1493 C C . TYR A 1 197 ? 10.380 -13.509 -0.620 1.00 27.94 197 TYR A C 1
ATOM 1494 O O . TYR A 1 197 ? 11.231 -14.396 -0.458 1.00 25.63 197 TYR A O 1
ATOM 1503 N N . LEU A 1 198 ? 9.725 -12.956 0.402 1.00 23.70 198 LEU A N 1
ATOM 1504 C CA . LEU A 1 198 ? 10.018 -13.346 1.777 1.00 25.74 198 LEU A CA 1
ATOM 1505 C C . LEU A 1 198 ? 9.335 -14.646 2.199 1.00 28.20 198 LEU A C 1
ATOM 1506 O O . LEU A 1 198 ? 9.559 -15.110 3.321 1.00 30.50 198 LEU A O 1
ATOM 1511 N N . GLY A 1 199 ? 8.543 -15.269 1.335 1.00 28.64 199 GLY A N 1
ATOM 1512 C CA . GLY A 1 199 ? 7.928 -16.527 1.707 1.00 23.53 199 GLY A CA 1
ATOM 1513 C C . GLY A 1 199 ? 6.649 -16.406 2.498 1.00 26.24 199 GLY A C 1
ATOM 1514 O O . GLY A 1 199 ? 6.274 -17.356 3.187 1.00 25.91 199 GLY A O 1
ATOM 1515 N N . ALA A 1 200 ? 5.978 -15.256 2.454 1.00 23.51 200 ALA A N 1
ATOM 1516 C CA . ALA A 1 200 ? 4.682 -15.150 3.109 1.00 30.71 200 ALA A CA 1
ATOM 1517 C C . ALA A 1 200 ? 3.708 -16.163 2.500 1.00 41.08 200 ALA A C 1
ATOM 1518 O O . ALA A 1 200 ? 3.783 -16.467 1.304 1.00 44.88 200 ALA A O 1
ATOM 1520 N N . PRO A 1 201 ? 2.806 -16.733 3.300 1.00 44.11 201 PRO A N 1
ATOM 1521 C CA . PRO A 1 201 ? 1.715 -17.506 2.695 1.00 50.55 201 PRO A CA 1
ATOM 1522 C C . PRO A 1 201 ? 0.932 -16.559 1.806 1.00 47.45 201 PRO A C 1
ATOM 1523 O O . PRO A 1 201 ? 0.776 -15.379 2.126 1.00 48.33 201 PRO A O 1
ATOM 1527 N N . LYS A 1 202 ? 0.343 -17.084 0.738 1.00 36.72 202 LYS A N 1
ATOM 1528 C CA . LYS A 1 202 ? -0.172 -16.099 -0.200 1.00 38.80 202 LYS A CA 1
ATOM 1529 C C . LYS A 1 202 ? -1.556 -15.603 0.172 1.00 43.20 202 LYS A C 1
ATOM 1530 O O . LYS A 1 202 ? -1.963 -14.547 -0.317 1.00 44.08 202 LYS A O 1
ATOM 1536 N N . GLU A 1 203 ? -2.247 -16.293 1.081 1.00 44.99 203 GLU A N 1
ATOM 1537 C CA . GLU A 1 203 ? -3.458 -15.765 1.706 1.00 46.30 203 GLU A CA 1
ATOM 1538 C C . GLU A 1 203 ? -3.276 -14.353 2.260 1.00 38.31 203 GLU A C 1
ATOM 1539 O O . GLU A 1 203 ? -4.268 -13.659 2.506 1.00 30.55 203 GLU A O 1
ATOM 1545 N N . LEU A 1 204 ? -2.035 -13.925 2.494 1.00 39.06 204 LEU A N 1
ATOM 1546 C CA . LEU A 1 204 ? -1.743 -12.640 3.111 1.00 36.25 204 LEU A CA 1
ATOM 1547 C C . LEU A 1 204 ? -1.390 -11.558 2.099 1.00 40.18 204 LEU A C 1
ATOM 1548 O O . LEU A 1 204 ? -1.113 -10.420 2.501 1.00 32.38 204 LEU A O 1
ATOM 1553 N N . TYR A 1 205 ? -1.382 -11.884 0.796 1.00 39.52 205 TYR A N 1
ATOM 1554 C CA . TYR A 1 205 ? -1.243 -10.883 -0.255 1.00 39.72 205 TYR A CA 1
ATOM 1555 C C . TYR A 1 205 ? -2.123 -11.301 -1.448 1.00 45.22 205 TYR A C 1
ATOM 1556 O O . TYR A 1 205 ? -1.673 -11.705 -2.518 1.00 41.42 205 TYR A O 1
ATOM 1565 N N . GLU A 1 206 ? -3.436 -11.201 -1.264 1.00 52.49 206 GLU A N 1
ATOM 1566 C CA . GLU A 1 206 ? -4.373 -11.619 -2.302 1.00 55.47 206 GLU A CA 1
ATOM 1567 C C . GLU A 1 206 ? -5.548 -10.655 -2.462 1.00 59.34 206 GLU A C 1
ATOM 1568 O O . GLU A 1 206 ? -6.076 -10.481 -3.566 1.00 55.87 206 GLU A O 1
ATOM 1574 N N . ALA A 1 225 ? -16.100 0.792 -5.003 1.00 30.19 225 ALA A N 1
ATOM 1575 C CA . ALA A 1 225 ? -15.112 1.072 -3.971 1.00 37.70 225 ALA A CA 1
ATOM 1576 C C . ALA A 1 225 ? -14.468 2.428 -4.264 1.00 50.25 225 ALA A C 1
ATOM 1577 O O . ALA A 1 225 ? -15.161 3.448 -4.324 1.00 55.94 225 ALA A O 1
ATOM 1579 N N . LEU A 1 226 ? -13.144 2.442 -4.452 1.00 46.96 226 LEU A N 1
ATOM 1580 C CA . LEU A 1 226 ? -12.466 3.652 -4.908 1.00 40.63 226 LEU A CA 1
ATOM 1581 C C . LEU A 1 226 ? -12.945 4.100 -6.284 1.00 43.61 226 LEU A C 1
ATOM 1582 O O . LEU A 1 226 ? -12.636 5.225 -6.696 1.00 37.80 226 LEU A O 1
ATOM 1587 N N . GLY A 1 227 ? -13.696 3.257 -6.996 1.00 42.55 227 GLY A N 1
ATOM 1588 C CA . GLY A 1 227 ? -14.034 3.527 -8.377 1.00 37.80 227 GLY A CA 1
ATOM 1589 C C . GLY A 1 227 ? -12.879 3.322 -9.324 1.00 32.52 227 GLY A C 1
ATOM 1590 O O . GLY A 1 227 ? -12.940 3.766 -10.473 1.00 28.89 227 GLY A O 1
ATOM 1591 N N . VAL A 1 228 ? -11.827 2.647 -8.870 1.00 31.89 228 VAL A N 1
ATOM 1592 C CA . VAL A 1 228 ? -10.627 2.409 -9.667 1.00 33.51 228 VAL A CA 1
ATOM 1593 C C . VAL A 1 228 ? -9.943 1.181 -9.088 1.00 33.64 228 VAL A C 1
ATOM 1594 O O . VAL A 1 228 ? -9.939 0.972 -7.871 1.00 42.91 228 VAL A O 1
ATOM 1598 N N . THR A 1 229 ? -9.350 0.375 -9.955 1.00 24.04 229 THR A N 1
ATOM 1599 C CA . THR A 1 229 ? -8.686 -0.806 -9.431 1.00 24.51 229 THR A CA 1
ATOM 1600 C C . THR A 1 229 ? -7.322 -0.457 -8.844 1.00 25.14 229 THR A C 1
ATOM 1601 O O . THR A 1 229 ? -6.735 0.593 -9.134 1.00 23.63 229 THR A O 1
ATOM 1605 N N . TYR A 1 230 ? -6.818 -1.359 -7.995 1.00 23.41 230 TYR A N 1
ATOM 1606 C CA . TYR A 1 230 ? -5.457 -1.192 -7.505 1.00 29.22 230 TYR A CA 1
ATOM 1607 C C . TYR A 1 230 ? -4.457 -1.339 -8.642 1.00 27.40 230 TYR A C 1
ATOM 1608 O O . TYR A 1 230 ? -3.373 -0.747 -8.599 1.00 18.82 230 TYR A O 1
ATOM 1617 N N . GLU A 1 231 ? -4.829 -2.093 -9.677 1.00 24.30 231 GLU A N 1
ATOM 1618 C CA . GLU A 1 231 ? -3.967 -2.247 -10.840 1.00 28.76 231 GLU A CA 1
ATOM 1619 C C . GLU A 1 231 ? -3.837 -0.924 -11.592 1.00 26.96 231 GLU A C 1
ATOM 1620 O O . GLU A 1 231 ? -2.753 -0.583 -12.085 1.00 19.82 231 GLU A O 1
ATOM 1626 N N . ALA A 1 232 ? -4.919 -0.146 -11.666 1.00 22.63 232 ALA A N 1
ATOM 1627 C CA . ALA A 1 232 ? -4.805 1.151 -12.330 1.00 20.14 232 ALA A CA 1
ATOM 1628 C C . ALA A 1 232 ? -4.024 2.139 -11.476 1.00 19.59 232 ALA A C 1
ATOM 1629 O O . ALA A 1 232 ? -3.178 2.876 -11.995 1.00 21.43 232 ALA A O 1
ATOM 1631 N N . ILE A 1 233 ? -4.267 2.144 -10.165 1.00 19.20 233 ILE A N 1
ATOM 1632 C CA . ILE A 1 233 ? -3.505 2.998 -9.255 1.00 18.73 233 ILE A CA 1
ATOM 1633 C C . ILE A 1 233 ? -2.009 2.706 -9.371 1.00 18.54 233 ILE A C 1
ATOM 1634 O O . ILE A 1 233 ? -1.191 3.614 -9.554 1.00 20.67 233 ILE A O 1
ATOM 1639 N N . ASP A 1 234 ? -1.635 1.434 -9.240 1.00 18.50 234 ASP A N 1
ATOM 1640 C CA . ASP A 1 234 ? -0.227 1.062 -9.306 1.00 18.37 234 ASP A CA 1
ATOM 1641 C C . ASP A 1 234 ? 0.391 1.441 -10.651 1.00 19.93 234 ASP A C 1
ATOM 1642 O O . ASP A 1 234 ? 1.501 1.982 -10.695 1.00 20.87 234 ASP A O 1
ATOM 1647 N N . ASN A 1 235 ? -0.306 1.153 -11.759 1.00 19.14 235 ASN A N 1
ATOM 1648 C CA . ASN A 1 235 ? 0.185 1.544 -13.081 1.00 25.63 235 ASN A CA 1
ATOM 1649 C C . ASN A 1 235 ? 0.354 3.053 -13.171 1.00 22.85 235 ASN A C 1
ATOM 1650 O O . ASN A 1 235 ? 1.364 3.548 -13.695 1.00 22.21 235 ASN A O 1
ATOM 1655 N N . TYR A 1 236 ? -0.628 3.785 -12.649 1.00 19.39 236 TYR A N 1
ATOM 1656 C CA . TYR A 1 236 ? -0.583 5.268 -12.672 1.00 19.42 236 TYR A CA 1
ATOM 1657 C C . TYR A 1 236 ? 0.645 5.753 -11.893 1.00 23.82 236 TYR A C 1
ATOM 1658 O O . TYR A 1 236 ? 1.333 6.667 -12.380 1.00 20.72 236 TYR A O 1
ATOM 1667 N N . LEU A 1 237 ? 0.914 5.143 -10.735 1.00 18.64 237 LEU A N 1
ATOM 1668 C CA . LEU A 1 237 ? 2.065 5.545 -9.934 1.00 23.65 237 LEU A CA 1
ATOM 1669 C C . LEU A 1 237 ? 3.381 5.231 -10.633 1.00 21.03 237 LEU A C 1
ATOM 1670 O O . LEU A 1 237 ? 4.371 5.939 -10.432 1.00 18.49 237 LEU A O 1
ATOM 1675 N N . GLU A 1 238 ? 3.418 4.179 -11.429 1.00 18.68 238 GLU A N 1
ATOM 1676 C CA . GLU A 1 238 ? 4.590 3.853 -12.225 1.00 29.16 238 GLU A CA 1
ATOM 1677 C C . GLU A 1 238 ? 4.727 4.722 -13.467 1.00 26.61 238 GLU A C 1
ATOM 1678 O O . GLU A 1 238 ? 5.587 4.432 -14.303 1.00 23.59 238 GLU A O 1
ATOM 1684 N N . GLY A 1 239 ? 3.902 5.753 -13.621 1.00 24.24 239 GLY A N 1
ATOM 1685 C CA . GLY A 1 239 ? 3.937 6.555 -14.819 1.00 19.95 239 GLY A CA 1
ATOM 1686 C C . GLY A 1 239 ? 3.292 5.902 -16.022 1.00 20.37 239 GLY A C 1
ATOM 1687 O O . GLY A 1 239 ? 3.425 6.419 -17.139 1.00 20.85 239 GLY A O 1
ATOM 1688 N N . LYS A 1 240 ? 2.565 4.803 -15.836 1.00 20.28 240 LYS A N 1
ATOM 1689 C CA . LYS A 1 240 ? 1.983 4.254 -17.046 1.00 23.45 240 LYS A CA 1
ATOM 1690 C C . LYS A 1 240 ? 0.678 4.974 -17.378 1.00 21.22 240 LYS A C 1
ATOM 1691 O O . LYS A 1 240 ? -0.003 5.475 -16.484 1.00 20.81 240 LYS A O 1
ATOM 1697 N N . PRO A 1 241 ? 0.317 5.052 -18.659 1.00 22.44 241 PRO A N 1
ATOM 1698 C CA . PRO A 1 241 ? -0.983 5.641 -19.010 1.00 25.22 241 PRO A CA 1
ATOM 1699 C C . PRO A 1 241 ? -2.119 4.696 -18.646 1.00 29.83 241 PRO A C 1
ATOM 1700 O O . PRO A 1 241 ? -2.022 3.477 -18.827 1.00 22.15 241 PRO A O 1
ATOM 1704 N N . VAL A 1 242 ? -3.208 5.284 -18.138 1.00 22.06 242 VAL A N 1
ATOM 1705 C CA . VAL A 1 242 ? -4.432 4.572 -17.777 1.00 22.16 242 VAL A CA 1
ATOM 1706 C C . VAL A 1 242 ? -5.600 5.259 -18.480 1.00 22.77 242 VAL A C 1
ATOM 1707 O O . VAL A 1 242 ? -5.433 6.305 -19.103 1.00 23.06 242 VAL A O 1
ATOM 1711 N N . THR A 1 243 ? -6.786 4.648 -18.406 1.00 23.07 243 THR A N 1
ATOM 1712 C CA . THR A 1 243 ? -7.913 5.230 -19.131 1.00 24.86 243 THR A CA 1
ATOM 1713 C C . THR A 1 243 ? -8.179 6.653 -18.633 1.00 24.66 243 THR A C 1
ATOM 1714 O O . THR A 1 243 ? -7.894 6.981 -17.475 1.00 25.15 243 THR A O 1
ATOM 1718 N N . PRO A 1 244 ? -8.705 7.530 -19.494 1.00 25.61 244 PRO A N 1
ATOM 1719 C CA . PRO A 1 244 ? -9.103 8.869 -19.011 1.00 27.30 244 PRO A CA 1
ATOM 1720 C C . PRO A 1 244 ? -10.001 8.794 -17.789 1.00 23.91 244 PRO A C 1
ATOM 1721 O O . PRO A 1 244 ? -9.839 9.556 -16.826 1.00 23.48 244 PRO A O 1
ATOM 1725 N N . GLU A 1 245 ? -10.912 7.831 -17.786 1.00 24.16 245 GLU A N 1
ATOM 1726 C CA . GLU A 1 245 ? -11.863 7.710 -16.698 1.00 28.58 245 GLU A CA 1
ATOM 1727 C C . GLU A 1 245 ? -11.167 7.313 -15.399 1.00 27.29 245 GLU A C 1
ATOM 1728 O O . GLU A 1 245 ? -11.504 7.827 -14.329 1.00 24.23 245 GLU A O 1
ATOM 1734 N N . GLU A 1 246 ? -10.189 6.404 -15.474 1.00 30.35 246 GLU A N 1
ATOM 1735 C CA . GLU A 1 246 ? -9.366 6.079 -14.306 1.00 28.21 246 GLU A CA 1
ATOM 1736 C C . GLU A 1 246 ? -8.500 7.264 -13.872 1.00 21.59 246 GLU A C 1
ATOM 1737 O O . GLU A 1 246 ? -8.263 7.456 -12.673 1.00 21.06 246 GLU A O 1
ATOM 1743 N N . GLN A 1 247 ? -7.990 8.045 -14.831 1.00 22.70 247 GLN A N 1
ATOM 1744 C CA . GLN A 1 247 ? -7.218 9.238 -14.488 1.00 29.21 247 GLN A CA 1
ATOM 1745 C C . GLN A 1 247 ? -8.019 10.200 -13.615 1.00 22.83 247 GLN A C 1
ATOM 1746 O O . GLN A 1 247 ? -7.480 10.756 -12.655 1.00 21.67 247 GLN A O 1
ATOM 1752 N N . LYS A 1 248 ? -9.305 10.417 -13.930 1.00 28.16 248 LYS A N 1
ATOM 1753 C CA . LYS A 1 248 ? -10.082 11.406 -13.177 1.00 25.91 248 LYS A CA 1
ATOM 1754 C C . LYS A 1 248 ? -10.332 10.949 -11.751 1.00 21.69 248 LYS A C 1
ATOM 1755 O O . LYS A 1 248 ? -10.265 11.762 -10.817 1.00 23.17 248 LYS A O 1
ATOM 1760 N N . VAL A 1 249 ? -10.611 9.654 -11.566 1.00 21.53 249 VAL A N 1
ATOM 1761 C CA . VAL A 1 249 ? -10.858 9.098 -10.236 1.00 23.04 249 VAL A CA 1
ATOM 1762 C C . VAL A 1 249 ? -9.590 9.121 -9.396 1.00 22.72 249 VAL A C 1
ATOM 1763 O O . VAL A 1 249 ? -9.623 9.465 -8.208 1.00 30.67 249 VAL A O 1
ATOM 1767 N N . ILE A 1 250 ? -8.461 8.723 -9.984 1.00 21.54 250 ILE A N 1
ATOM 1768 C CA . ILE A 1 250 ? -7.203 8.731 -9.245 1.00 19.71 250 ILE A CA 1
ATOM 1769 C C . ILE A 1 250 ? -6.843 10.161 -8.852 1.00 26.69 250 ILE A C 1
ATOM 1770 O O . ILE A 1 250 ? -6.538 10.454 -7.685 1.00 25.82 250 ILE A O 1
ATOM 1775 N N . GLU A 1 251 ? -6.911 11.052 -9.846 1.00 21.26 251 GLU A N 1
ATOM 1776 C CA . GLU A 1 251 ? -6.558 12.487 -9.685 1.00 26.38 251 GLU A CA 1
ATOM 1777 C C . GLU A 1 251 ? -7.487 13.170 -8.673 1.00 33.87 251 GLU A C 1
ATOM 1778 O O . GLU A 1 251 ? -6.978 13.968 -7.875 1.00 33.48 251 GLU A O 1
ATOM 1784 N N . ASN A 1 252 ? -8.790 12.881 -8.713 1.00 20.61 252 ASN A N 1
ATOM 1785 C CA . ASN A 1 252 ? -9.716 13.500 -7.772 1.00 21.64 252 ASN A CA 1
ATOM 1786 C C . ASN A 1 252 ? -9.475 12.985 -6.361 1.00 20.13 252 ASN A C 1
ATOM 1787 O O . ASN A 1 252 ? -9.496 13.771 -5.404 1.00 20.07 252 ASN A O 1
ATOM 1792 N N . HIS A 1 253 ? -9.172 11.681 -6.228 1.00 19.75 253 HIS A N 1
ATOM 1793 C CA . HIS A 1 253 ? -8.828 11.110 -4.923 1.00 28.29 253 HIS A CA 1
ATOM 1794 C C . HIS A 1 253 ? -7.557 11.740 -4.389 1.00 26.87 253 HIS A C 1
ATOM 1795 O O . HIS A 1 253 ? -7.477 12.078 -3.203 1.00 28.63 253 HIS A O 1
ATOM 1802 N N . TYR A 1 254 ? -6.570 11.947 -5.268 1.00 19.01 254 TYR A N 1
ATOM 1803 C CA . TYR A 1 254 ? -5.307 12.535 -4.843 1.00 18.84 254 TYR A CA 1
ATOM 1804 C C . TYR A 1 254 ? -5.520 13.937 -4.310 1.00 24.89 254 TYR A C 1
ATOM 1805 O O . TYR A 1 254 ? -4.978 14.303 -3.260 1.00 20.70 254 TYR A O 1
ATOM 1814 N N . ILE A 1 255 ? -6.302 14.741 -5.036 1.00 19.61 255 ILE A N 1
ATOM 1815 C CA . ILE A 1 255 ? -6.499 16.133 -4.656 1.00 21.81 255 ILE A CA 1
ATOM 1816 C C . ILE A 1 255 ? -7.333 16.235 -3.382 1.00 25.96 255 ILE A C 1
ATOM 1817 O O . ILE A 1 255 ? -7.050 17.059 -2.501 1.00 23.85 255 ILE A O 1
ATOM 1822 N N . ARG A 1 256 ? -8.352 15.386 -3.240 1.00 25.30 256 ARG A N 1
ATOM 1823 C CA . ARG A 1 256 ? -9.206 15.532 -2.069 1.00 27.43 256 ARG A CA 1
ATOM 1824 C C . ARG A 1 256 ? -8.548 15.040 -0.791 1.00 31.54 256 ARG A C 1
ATOM 1825 O O . ARG A 1 256 ? -9.076 15.312 0.290 1.00 42.01 256 ARG A O 1
ATOM 1833 N N . ASN A 1 257 ? -7.412 14.349 -0.875 1.00 27.87 257 ASN A N 1
ATOM 1834 C CA . ASN A 1 257 ? -6.749 13.813 0.309 1.00 32.70 257 ASN A CA 1
ATOM 1835 C C . ASN A 1 257 ? -5.488 14.575 0.689 1.00 26.65 257 ASN A C 1
ATOM 1836 O O . ASN A 1 257 ? -4.811 14.180 1.646 1.00 30.48 257 ASN A O 1
ATOM 1841 N N . ALA A 1 258 ? -5.173 15.666 -0.017 1.00 22.64 258 ALA A N 1
ATOM 1842 C CA . ALA A 1 258 ? -3.937 16.401 0.236 1.00 25.12 258 ALA A CA 1
ATOM 1843 C C . ALA A 1 258 ? -3.833 16.846 1.692 1.00 31.80 258 ALA A C 1
ATOM 1844 O O . ALA A 1 258 ? -2.736 16.859 2.264 1.00 34.02 258 ALA A O 1
ATOM 1846 N N . HIS A 1 259 ? -4.965 17.184 2.321 1.00 32.81 259 HIS A N 1
ATOM 1847 C CA . HIS A 1 259 ? -4.922 17.616 3.715 1.00 33.57 259 HIS A CA 1
ATOM 1848 C C . HIS A 1 259 ? -4.402 16.510 4.635 1.00 30.12 259 HIS A C 1
ATOM 1849 O O . HIS A 1 259 ? -3.958 16.792 5.752 1.00 23.70 259 HIS A O 1
ATOM 1856 N N . LYS A 1 260 ? -4.486 15.254 4.213 1.00 27.37 260 LYS A N 1
ATOM 1857 C CA . LYS A 1 260 ? -3.977 14.168 5.034 1.00 25.74 260 LYS A CA 1
ATOM 1858 C C . LYS A 1 260 ? -2.464 14.017 4.950 1.00 24.37 260 LYS A C 1
ATOM 1859 O O . LYS A 1 260 ? -1.863 13.406 5.839 1.00 27.91 260 LYS A O 1
ATOM 1865 N N . ARG A 1 261 ? -1.843 14.510 3.884 1.00 32.07 261 ARG A N 1
ATOM 1866 C CA . ARG A 1 261 ? -0.401 14.429 3.715 1.00 33.06 261 ARG A CA 1
ATOM 1867 C C . ARG A 1 261 ? 0.319 15.598 4.352 1.00 28.80 261 ARG A C 1
ATOM 1868 O O . ARG A 1 261 ? 1.507 15.797 4.084 1.00 33.03 261 ARG A O 1
ATOM 1876 N N . GLU A 1 262 ? -0.370 16.369 5.190 1.00 32.46 262 GLU A N 1
ATOM 1877 C CA . GLU A 1 262 ? 0.202 17.554 5.804 1.00 34.08 262 GLU A CA 1
ATOM 1878 C C . GLU A 1 262 ? -0.411 17.770 7.176 1.00 28.39 262 GLU A C 1
ATOM 1879 O O . GLU A 1 262 ? -1.595 17.512 7.386 1.00 20.97 262 GLU A O 1
ATOM 1885 N N . LEU A 1 263 ? 0.383 18.296 8.099 1.00 31.50 263 LEU A N 1
ATOM 1886 C CA . LEU A 1 263 ? -0.206 18.732 9.355 1.00 34.14 263 LEU A CA 1
ATOM 1887 C C . LEU A 1 263 ? -1.142 19.905 9.065 1.00 31.42 263 LEU A C 1
ATOM 1888 O O . LEU A 1 263 ? -1.254 20.372 7.927 1.00 33.85 263 LEU A O 1
ATOM 1893 N N . ALA A 1 264 ? -1.846 20.359 10.095 1.00 31.51 264 ALA A N 1
ATOM 1894 C CA . ALA A 1 264 ? -2.794 21.456 9.939 1.00 21.05 264 ALA A CA 1
ATOM 1895 C C . ALA A 1 264 ? -2.217 22.642 9.163 1.00 21.64 264 ALA A C 1
ATOM 1896 O O . ALA A 1 264 ? -1.087 23.081 9.394 1.00 21.96 264 ALA A O 1
ATOM 1898 N N . TYR A 1 265 ? -3.032 23.180 8.252 1.00 22.09 265 TYR A N 1
ATOM 1899 C CA . TYR A 1 265 ? -2.640 24.345 7.469 1.00 22.49 265 TYR A CA 1
ATOM 1900 C C . TYR A 1 265 ? -2.497 25.584 8.347 1.00 32.17 265 TYR A C 1
ATOM 1901 O O . TYR A 1 265 ? -3.289 25.827 9.261 1.00 23.49 265 TYR A O 1
ATOM 1910 N N . THR A 1 266 ? -1.466 26.367 8.059 1.00 28.26 266 THR A N 1
ATOM 1911 C CA . THR A 1 266 ? -1.164 27.610 8.734 1.00 24.75 266 THR A CA 1
ATOM 1912 C C . THR A 1 266 ? -1.237 28.730 7.711 1.00 31.76 266 THR A C 1
ATOM 1913 O O . THR A 1 266 ? -1.469 28.487 6.529 1.00 25.21 266 THR A O 1
ATOM 1917 N N . ARG A 1 267 ? -0.956 29.957 8.166 1.00 26.43 267 ARG A N 1
ATOM 1918 C CA . ARG A 1 267 ? -0.832 31.089 7.251 1.00 30.56 267 ARG A CA 1
ATOM 1919 C C . ARG A 1 267 ? 0.280 30.907 6.222 1.00 27.18 267 ARG A C 1
ATOM 1920 O O . ARG A 1 267 ? 0.312 31.628 5.225 1.00 27.72 267 ARG A O 1
ATOM 1928 N N . TYR A 1 268 ? 1.223 30.007 6.468 1.00 27.26 268 TYR A N 1
ATOM 1929 C CA . TYR A 1 268 ? 2.406 29.880 5.630 1.00 30.08 268 TYR A CA 1
ATOM 1930 C C . TYR A 1 268 ? 2.393 28.657 4.726 1.00 32.00 268 TYR A C 1
ATOM 1931 O O . TYR A 1 268 ? 3.157 28.620 3.756 1.00 28.61 268 TYR A O 1
ATOM 1940 N N . THR A 1 269 ? 1.540 27.669 5.007 1.00 31.25 269 THR A N 1
ATOM 1941 C CA . THR A 1 269 ? 1.360 26.541 4.116 1.00 30.26 269 THR A CA 1
ATOM 1942 C C . THR A 1 269 ? 0.071 26.605 3.310 1.00 31.52 269 THR A C 1
ATOM 1943 O O . THR A 1 269 ? -0.096 25.806 2.387 1.00 32.72 269 THR A O 1
ATOM 1947 N N . TRP A 1 270 ? -0.872 27.466 3.668 1.00 31.03 270 TRP A N 1
ATOM 1948 C CA . TRP A 1 270 ? -2.068 27.614 2.838 1.00 31.18 270 TRP A CA 1
ATOM 1949 C C . TRP A 1 270 ? -2.287 29.078 2.456 1.00 30.12 270 TRP A C 1
ATOM 1950 O O . TRP A 1 270 ? -2.854 29.359 1.404 1.00 39.65 270 TRP A O 1
ATOM 1961 N N . SER B 1 2 ? -8.963 29.703 70.156 1.00 71.27 2 SER C N 1
ATOM 1962 C CA . SER B 1 2 ? -10.380 29.949 69.933 1.00 70.52 2 SER C CA 1
ATOM 1963 C C . SER B 1 2 ? -10.689 30.088 68.438 1.00 71.97 2 SER C C 1
ATOM 1964 O O . SER B 1 2 ? -11.605 30.824 68.063 1.00 70.99 2 SER C O 1
ATOM 1967 N N . LYS B 1 3 ? -9.928 29.405 67.575 1.00 73.06 3 LYS C N 1
ATOM 1968 C CA . LYS B 1 3 ? -10.311 29.380 66.167 1.00 69.76 3 LYS C CA 1
ATOM 1969 C C . LYS B 1 3 ? -11.461 28.417 65.895 1.00 64.44 3 LYS C C 1
ATOM 1970 O O . LYS B 1 3 ? -12.231 28.642 64.953 1.00 67.14 3 LYS C O 1
ATOM 1972 N N . LEU B 1 4 ? -11.598 27.352 66.690 1.00 52.66 4 LEU C N 1
ATOM 1973 C CA . LEU B 1 4 ? -12.761 26.494 66.519 1.00 51.61 4 LEU C CA 1
ATOM 1974 C C . LEU B 1 4 ? -14.012 27.203 67.022 1.00 48.93 4 LEU C C 1
ATOM 1975 O O . LEU B 1 4 ? -15.113 26.913 66.546 1.00 57.72 4 LEU C O 1
ATOM 1980 N N . GLN B 1 5 ? -13.849 28.172 67.932 1.00 43.28 5 GLN C N 1
ATOM 1981 C CA . GLN B 1 5 ? -14.973 29.000 68.353 1.00 39.32 5 GLN C CA 1
ATOM 1982 C C . GLN B 1 5 ? -15.534 29.787 67.179 1.00 38.90 5 GLN C C 1
ATOM 1983 O O . GLN B 1 5 ? -16.755 29.874 67.007 1.00 29.41 5 GLN C O 1
ATOM 1989 N N . ASP B 1 6 ? -14.659 30.341 66.339 1.00 42.02 6 ASP C N 1
ATOM 1990 C CA . ASP B 1 6 ? -15.134 31.016 65.136 1.00 43.75 6 ASP C CA 1
ATOM 1991 C C . ASP B 1 6 ? -15.818 30.026 64.196 1.00 45.32 6 ASP C C 1
ATOM 1992 O O . ASP B 1 6 ? -16.812 30.360 63.539 1.00 43.82 6 ASP C O 1
ATOM 1997 N N . VAL B 1 7 ? -15.299 28.797 64.126 1.00 40.07 7 VAL C N 1
ATOM 1998 C CA . VAL B 1 7 ? -15.952 27.756 63.337 1.00 35.54 7 VAL C CA 1
ATOM 1999 C C . VAL B 1 7 ? -17.321 27.436 63.918 1.00 28.83 7 VAL C C 1
ATOM 2000 O O . VAL B 1 7 ? -18.338 27.473 63.219 1.00 30.11 7 VAL C O 1
ATOM 2004 N N . ILE B 1 8 ? -17.372 27.168 65.220 1.00 29.09 8 ILE C N 1
ATOM 2005 C CA . ILE B 1 8 ? -18.637 26.814 65.856 1.00 32.25 8 ILE C CA 1
ATOM 2006 C C . ILE B 1 8 ? -19.613 27.988 65.803 1.00 31.32 8 ILE C C 1
ATOM 2007 O O . ILE B 1 8 ? -20.799 27.814 65.478 1.00 25.75 8 ILE C O 1
ATOM 2012 N N . VAL B 1 9 ? -19.131 29.197 66.138 1.00 27.22 9 VAL C N 1
ATOM 2013 C CA . VAL B 1 9 ? -19.985 30.383 66.107 1.00 26.94 9 VAL C CA 1
ATOM 2014 C C . VAL B 1 9 ? -20.608 30.546 64.733 1.00 31.63 9 VAL C C 1
ATOM 2015 O O . VAL B 1 9 ? -21.830 30.674 64.597 1.00 39.53 9 VAL C O 1
ATOM 2019 N N . GLN B 1 10 ? -19.785 30.467 63.684 1.00 35.16 10 GLN C N 1
ATOM 2020 C CA . GLN B 1 10 ? -20.322 30.651 62.344 1.00 33.84 10 GLN C CA 1
ATOM 2021 C C . GLN B 1 10 ? -21.272 29.524 61.976 1.00 26.86 10 GLN C C 1
ATOM 2022 O O . GLN B 1 10 ? -22.269 29.760 61.287 1.00 29.32 10 GLN C O 1
ATOM 2028 N N . GLU B 1 11 ? -21.013 28.306 62.454 1.00 26.44 11 GLU C N 1
ATOM 2029 C CA . GLU B 1 11 ? -21.935 27.217 62.146 1.00 28.58 11 GLU C CA 1
ATOM 2030 C C . GLU B 1 11 ? -23.219 27.324 62.965 1.00 28.45 11 GLU C C 1
ATOM 2031 O O . GLU B 1 11 ? -24.300 27.018 62.454 1.00 23.58 11 GLU C O 1
ATOM 2037 N N . MET B 1 12 ? -23.148 27.823 64.196 1.00 24.38 12 MET C N 1
ATOM 2038 C CA . MET B 1 12 ? -24.355 27.840 65.009 1.00 26.07 12 MET C CA 1
ATOM 2039 C C . MET B 1 12 ? -25.233 29.067 64.778 1.00 24.61 12 MET C C 1
ATOM 2040 O O . MET B 1 12 ? -26.359 29.100 65.293 1.00 26.47 12 MET C O 1
ATOM 2045 N N . LYS B 1 13 ? -24.761 30.056 64.010 1.00 24.47 13 LYS C N 1
ATOM 2046 C CA . LYS B 1 13 ? -25.580 31.164 63.503 1.00 27.14 13 LYS C CA 1
ATOM 2047 C C . LYS B 1 13 ? -26.140 32.056 64.613 1.00 26.15 13 LYS C C 1
ATOM 2048 O O . LYS B 1 13 ? -27.127 32.773 64.400 1.00 25.01 13 LYS C O 1
ATOM 2054 N N . VAL B 1 14 ? -25.523 32.056 65.788 1.00 23.65 14 VAL C N 1
ATOM 2055 C CA . VAL B 1 14 ? -26.023 32.852 66.901 1.00 23.39 14 VAL C CA 1
ATOM 2056 C C . VAL B 1 14 ? -25.686 34.318 66.660 1.00 27.35 14 VAL C C 1
ATOM 2057 O O . VAL B 1 14 ? -24.567 34.654 66.251 1.00 25.28 14 VAL C O 1
ATOM 2061 N N . LYS B 1 15 ? -26.671 35.192 66.868 1.00 24.05 15 LYS C N 1
ATOM 2062 C CA . LYS B 1 15 ? -26.427 36.622 66.791 1.00 29.23 15 LYS C CA 1
ATOM 2063 C C . LYS B 1 15 ? -25.860 37.106 68.118 1.00 30.54 15 LYS C C 1
ATOM 2064 O O . LYS B 1 15 ? -26.231 36.615 69.185 1.00 34.13 15 LYS C O 1
ATOM 2070 N N . LYS B 1 16 ? -24.963 38.090 68.047 1.00 34.67 16 LYS C N 1
ATOM 2071 C CA . LYS B 1 16 ? -24.365 38.621 69.268 1.00 31.02 16 LYS C CA 1
ATOM 2072 C C . LYS B 1 16 ? -25.437 39.139 70.207 1.00 32.60 16 LYS C C 1
ATOM 2073 O O . LYS B 1 16 ? -25.310 39.023 71.430 1.00 31.87 16 LYS C O 1
ATOM 2079 N N . ARG B 1 17 ? -26.494 39.721 69.646 1.00 28.92 17 ARG C N 1
ATOM 2080 C CA . ARG B 1 17 ? -27.615 40.222 70.421 1.00 31.53 17 ARG C CA 1
ATOM 2081 C C . ARG B 1 17 ? -28.854 40.172 69.551 1.00 29.52 17 ARG C C 1
ATOM 2082 O O . ARG B 1 17 ? -28.772 40.037 68.328 1.00 29.76 17 ARG C O 1
ATOM 2090 N N . ILE B 1 18 ? -30.005 40.230 70.197 1.00 24.12 18 ILE C N 1
ATOM 2091 C CA . ILE B 1 18 ? -31.274 40.293 69.495 1.00 23.74 18 ILE C CA 1
ATOM 2092 C C . ILE B 1 18 ? -32.134 41.363 70.142 1.00 24.55 18 ILE C C 1
ATOM 2093 O O . ILE B 1 18 ? -32.136 41.515 71.369 1.00 23.73 18 ILE C O 1
ATOM 2098 N N . ASP B 1 19 ? -32.838 42.127 69.318 1.00 24.23 19 ASP C N 1
ATOM 2099 C CA . ASP B 1 19 ? -33.973 42.888 69.807 1.00 24.19 19 ASP C CA 1
ATOM 2100 C C . ASP B 1 19 ? -35.189 41.962 69.798 1.00 25.52 19 ASP C C 1
ATOM 2101 O O . ASP B 1 19 ? -35.472 41.322 68.778 1.00 25.09 19 ASP C O 1
ATOM 2106 N N . SER B 1 20 ? -35.880 41.859 70.943 1.00 22.83 20 SER C N 1
ATOM 2107 C CA . SER B 1 20 ? -36.923 40.831 71.091 1.00 22.24 20 SER C CA 1
ATOM 2108 C C . SER B 1 20 ? -38.018 40.966 70.044 1.00 25.41 20 SER C C 1
ATOM 2109 O O . SER B 1 20 ? -38.379 39.978 69.391 1.00 21.58 20 SER C O 1
ATOM 2112 N N . ALA B 1 21 ? -38.591 42.168 69.890 1.00 29.24 21 ALA C N 1
ATOM 2113 C CA . ALA B 1 21 ? -39.714 42.352 68.972 1.00 28.13 21 ALA C CA 1
ATOM 2114 C C . ALA B 1 21 ? -39.295 42.088 67.535 1.00 23.14 21 ALA C C 1
ATOM 2115 O O . ALA B 1 21 ? -40.053 41.503 66.751 1.00 22.94 21 ALA C O 1
ATOM 2117 N N . GLU B 1 22 ? -38.101 42.553 67.158 1.00 24.59 22 GLU C N 1
ATOM 2118 C CA . GLU B 1 22 ? -37.569 42.248 65.832 1.00 28.31 22 GLU C CA 1
ATOM 2119 C C . GLU B 1 22 ? -37.432 40.740 65.611 1.00 23.22 22 GLU C C 1
ATOM 2120 O O . GLU B 1 22 ? -37.779 40.222 64.545 1.00 23.24 22 GLU C O 1
ATOM 2126 N N . GLU B 1 23 ? -36.858 40.031 66.591 1.00 22.61 23 GLU C N 1
ATOM 2127 C CA . GLU B 1 23 ? -36.575 38.609 66.403 1.00 21.94 23 GLU C CA 1
ATOM 2128 C C . GLU B 1 23 ? -37.847 37.784 66.364 1.00 24.20 23 GLU C C 1
ATOM 2129 O O . GLU B 1 23 ? -37.962 36.845 65.566 1.00 24.80 23 GLU C O 1
ATOM 2135 N N . ILE B 1 24 ? -38.787 38.088 67.254 1.00 21.02 24 ILE C N 1
ATOM 2136 C CA . ILE B 1 24 ? -40.072 37.408 67.236 1.00 20.52 24 ILE C CA 1
ATOM 2137 C C . ILE B 1 24 ? -40.750 37.615 65.892 1.00 20.96 24 ILE C C 1
ATOM 2138 O O . ILE B 1 24 ? -41.352 36.686 65.339 1.00 23.99 24 ILE C O 1
ATOM 2143 N N . MET B 1 25 ? -40.653 38.832 65.338 1.00 21.80 25 MET C N 1
ATOM 2144 C CA . MET B 1 25 ? -41.213 39.064 64.014 1.00 22.38 25 MET C CA 1
ATOM 2145 C C . MET B 1 25 ? -40.528 38.171 62.997 1.00 24.80 25 MET C C 1
ATOM 2146 O O . MET B 1 25 ? -41.188 37.532 62.175 1.00 24.97 25 MET C O 1
ATOM 2151 N N . GLU B 1 26 ? -39.203 38.074 63.072 1.00 29.50 26 GLU C N 1
ATOM 2152 C CA . GLU B 1 26 ? -38.486 37.254 62.109 1.00 25.09 26 GLU C CA 1
ATOM 2153 C C . GLU B 1 26 ? -38.847 35.786 62.268 1.00 22.71 26 GLU C C 1
ATOM 2154 O O . GLU B 1 26 ? -39.005 35.071 61.274 1.00 21.54 26 GLU C O 1
ATOM 2160 N N . LEU B 1 27 ? -39.015 35.321 63.506 1.00 20.76 27 LEU C N 1
ATOM 2161 C CA . LEU B 1 27 ? -39.302 33.903 63.701 1.00 19.96 27 LEU C CA 1
ATOM 2162 C C . LEU B 1 27 ? -40.697 33.545 63.208 1.00 25.28 27 LEU C C 1
ATOM 2163 O O . LEU B 1 27 ? -40.892 32.488 62.595 1.00 20.97 27 LEU C O 1
ATOM 2168 N N . LYS B 1 28 ? -41.687 34.395 63.473 1.00 24.18 28 LYS C N 1
ATOM 2169 C CA . LYS B 1 28 ? -43.017 34.084 62.965 1.00 24.37 28 LYS C CA 1
ATOM 2170 C C . LYS B 1 28 ? -43.053 34.189 61.442 1.00 23.76 28 LYS C C 1
ATOM 2171 O O . LYS B 1 28 ? -43.656 33.340 60.770 1.00 20.87 28 LYS C O 1
ATOM 2177 N N . GLN B 1 29 ? -42.347 35.171 60.873 1.00 21.53 29 GLN C N 1
ATOM 2178 C CA . GLN B 1 29 ? -42.326 35.299 59.416 1.00 27.56 29 GLN C CA 1
ATOM 2179 C C . GLN B 1 29 ? -41.738 34.053 58.759 1.00 21.98 29 GLN C C 1
ATOM 2180 O O . GLN B 1 29 ? -42.221 33.619 57.711 1.00 22.31 29 GLN C O 1
ATOM 2186 N N . PHE B 1 30 ? -40.719 33.448 59.379 1.00 21.42 30 PHE C N 1
ATOM 2187 C CA . PHE B 1 30 ? -40.176 32.197 58.860 1.00 21.12 30 PHE C CA 1
ATOM 2188 C C . PHE B 1 30 ? -41.221 31.080 58.890 1.00 28.45 30 PHE C C 1
ATOM 2189 O O . PHE B 1 30 ? -41.417 30.375 57.894 1.00 26.39 30 PHE C O 1
ATOM 2197 N N . ILE B 1 31 ? -41.901 30.903 60.028 1.00 26.23 31 ILE C N 1
ATOM 2198 C CA . ILE B 1 31 ? -42.957 29.894 60.116 1.00 24.04 31 ILE C CA 1
ATOM 2199 C C . ILE B 1 31 ? -44.082 30.197 59.133 1.00 29.50 31 ILE C C 1
ATOM 2200 O O . ILE B 1 31 ? -44.591 29.297 58.452 1.00 19.96 31 ILE C O 1
ATOM 2205 N N . LYS B 1 32 ? -44.512 31.465 59.074 1.00 20.61 32 LYS C N 1
ATOM 2206 C CA . LYS B 1 32 ? -45.610 31.835 58.189 1.00 30.84 32 LYS C CA 1
ATOM 2207 C C . LYS B 1 32 ? -45.207 31.727 56.719 1.00 31.32 32 LYS C C 1
ATOM 2208 O O . LYS B 1 32 ? -45.984 31.238 55.884 1.00 22.35 32 LYS C O 1
ATOM 2214 N N . ASN B 1 33 ? -44.002 32.180 56.373 1.00 22.36 33 ASN C N 1
ATOM 2215 C CA . ASN B 1 33 ? -43.585 32.044 54.981 1.00 23.11 33 ASN C CA 1
ATOM 2216 C C . ASN B 1 33 ? -43.451 30.575 54.596 1.00 28.66 33 ASN C C 1
ATOM 2217 O O . ASN B 1 33 ? -43.716 30.210 53.446 1.00 23.20 33 ASN C O 1
ATOM 2222 N N . TYR B 1 34 ? -43.046 29.718 55.539 1.00 21.65 34 TYR C N 1
ATOM 2223 C CA . TYR B 1 34 ? -42.914 28.305 55.216 1.00 23.32 34 TYR C CA 1
ATOM 2224 C C . TYR B 1 34 ? -44.276 27.662 54.930 1.00 25.46 34 TYR C C 1
ATOM 2225 O O . TYR B 1 34 ? -44.406 26.893 53.972 1.00 27.49 34 TYR C O 1
ATOM 2234 N N . VAL B 1 35 ? -45.281 27.933 55.779 1.00 20.85 35 VAL C N 1
ATOM 2235 C CA . VAL B 1 35 ? -46.640 27.439 55.503 1.00 22.19 35 VAL C CA 1
ATOM 2236 C C . VAL B 1 35 ? -47.133 27.934 54.152 1.00 22.14 35 VAL C C 1
ATOM 2237 O O . VAL B 1 35 ? -47.540 27.137 53.295 1.00 27.25 35 VAL C O 1
ATOM 2241 N N . GLN B 1 36 ? -47.095 29.250 53.920 1.00 22.77 36 GLN C N 1
ATOM 2242 C CA . GLN B 1 36 ? -47.626 29.800 52.678 1.00 25.02 36 GLN C CA 1
ATOM 2243 C C . GLN B 1 36 ? -46.930 29.213 51.455 1.00 27.82 36 GLN C C 1
ATOM 2244 O O . GLN B 1 36 ? -47.540 29.108 50.387 1.00 33.91 36 GLN C O 1
ATOM 2246 N N . SER B 1 37 ? -45.672 28.806 51.591 1.00 31.58 37 SER C N 1
ATOM 2247 C CA . SER B 1 37 ? -44.912 28.260 50.471 1.00 35.08 37 SER C CA 1
ATOM 2248 C C . SER B 1 37 ? -45.172 26.768 50.244 1.00 35.32 37 SER C C 1
ATOM 2249 O O . SER B 1 37 ? -44.668 26.199 49.267 1.00 32.98 37 SER C O 1
ATOM 2252 N N . HIS B 1 38 ? -45.963 26.128 51.097 1.00 23.14 38 HIS C N 1
ATOM 2253 C CA . HIS B 1 38 ? -46.299 24.713 50.956 1.00 32.37 38 HIS C CA 1
ATOM 2254 C C . HIS B 1 38 ? -47.808 24.606 51.133 1.00 27.81 38 HIS C C 1
ATOM 2255 O O . HIS B 1 38 ? -48.294 24.398 52.249 1.00 28.66 38 HIS C O 1
ATOM 2262 N N . SER B 1 39 ? -48.524 24.737 50.009 1.00 25.66 39 SER C N 1
ATOM 2263 C CA . SER B 1 39 ? -49.978 24.861 50.014 1.00 28.65 39 SER C CA 1
ATOM 2264 C C . SER B 1 39 ? -50.660 23.701 50.729 1.00 29.34 39 SER C C 1
ATOM 2265 O O . SER B 1 39 ? -51.763 23.872 51.259 1.00 28.09 39 SER C O 1
ATOM 2268 N N . PHE B 1 40 ? -50.023 22.529 50.781 1.00 28.43 40 PHE C N 1
ATOM 2269 C CA . PHE B 1 40 ? -50.699 21.348 51.295 1.00 31.71 40 PHE C CA 1
ATOM 2270 C C . PHE B 1 40 ? -50.623 21.225 52.806 1.00 31.12 40 PHE C C 1
ATOM 2271 O O . PHE B 1 40 ? -51.211 20.291 53.356 1.00 34.10 40 PHE C O 1
ATOM 2273 N N . ILE B 1 41 ? -49.981 22.166 53.492 1.00 20.88 41 ILE C N 1
ATOM 2274 C CA . ILE B 1 41 ? -49.779 22.070 54.934 1.00 24.69 41 ILE C CA 1
ATOM 2275 C C . ILE B 1 41 ? -50.979 22.687 55.644 1.00 29.96 41 ILE C C 1
ATOM 2276 O O . ILE B 1 41 ? -51.197 23.899 55.581 1.00 35.03 41 ILE C O 1
ATOM 2281 N N . LYS B 1 42 ? -51.750 21.854 56.343 1.00 28.32 42 LYS C N 1
ATOM 2282 C CA . LYS B 1 42 ? -52.915 22.309 57.084 1.00 19.91 42 LYS C CA 1
ATOM 2283 C C . LYS B 1 42 ? -52.683 22.375 58.581 1.00 19.16 42 LYS C C 1
ATOM 2284 O O . LYS B 1 42 ? -53.594 22.769 59.315 1.00 32.68 42 LYS C O 1
ATOM 2290 N N . SER B 1 43 ? -51.519 21.960 59.067 1.00 18.44 43 SER C N 1
ATOM 2291 C CA . SER B 1 43 ? -51.353 21.907 60.509 1.00 17.81 43 SER C CA 1
ATOM 2292 C C . SER B 1 43 ? -49.880 21.894 60.848 1.00 17.27 43 SER C C 1
ATOM 2293 O O . SER B 1 43 ? -49.039 21.515 60.032 1.00 17.27 43 SER C O 1
ATOM 2296 N N . LEU B 1 44 ? -49.585 22.317 62.071 1.00 16.89 44 LEU C N 1
ATOM 2297 C CA . LEU B 1 44 ? -48.253 22.238 62.634 1.00 16.40 44 LEU C CA 1
ATOM 2298 C C . LEU B 1 44 ? -48.337 21.531 63.976 1.00 20.39 44 LEU C C 1
ATOM 2299 O O . LEU B 1 44 ? -49.200 21.840 64.810 1.00 15.93 44 LEU C O 1
ATOM 2304 N N . VAL B 1 45 ? -47.415 20.605 64.190 1.00 15.45 45 VAL C N 1
ATOM 2305 C CA . VAL B 1 45 ? -47.464 19.675 65.304 1.00 21.05 45 VAL C CA 1
ATOM 2306 C C . VAL B 1 45 ? -46.210 19.873 66.154 1.00 20.22 45 VAL C C 1
ATOM 2307 O O . VAL B 1 45 ? -45.087 19.853 65.628 1.00 14.71 45 VAL C O 1
ATOM 2311 N N . LEU B 1 46 ? -46.399 20.025 67.466 1.00 14.59 46 LEU C N 1
ATOM 2312 C CA . LEU B 1 46 ? -45.277 20.198 68.380 1.00 16.11 46 LEU C CA 1
ATOM 2313 C C . LEU B 1 46 ? -45.597 19.554 69.720 1.00 20.06 46 LEU C C 1
ATOM 2314 O O . LEU B 1 46 ? -46.677 19.769 70.275 1.00 14.36 46 LEU C O 1
ATOM 2319 N N . GLY B 1 47 ? -44.652 18.774 70.237 1.00 17.26 47 GLY C N 1
ATOM 2320 C CA . GLY B 1 47 ? -44.795 18.262 71.586 1.00 13.96 47 GLY C CA 1
ATOM 2321 C C . GLY B 1 47 ? -44.585 19.373 72.600 1.00 17.83 47 GLY C C 1
ATOM 2322 O O . GLY B 1 47 ? -43.690 20.206 72.458 1.00 18.19 47 GLY C O 1
ATOM 2323 N N . ILE B 1 48 ? -45.455 19.411 73.618 1.00 14.24 48 ILE C N 1
ATOM 2324 C CA . ILE B 1 48 ? -45.366 20.461 74.620 1.00 14.45 48 ILE C CA 1
ATOM 2325 C C . ILE B 1 48 ? -44.946 19.842 75.941 1.00 18.00 48 ILE C C 1
ATOM 2326 O O . ILE B 1 48 ? -45.751 19.249 76.669 1.00 27.35 48 ILE C O 1
ATOM 2331 N N . SER B 1 49 ? -43.664 19.875 76.207 1.00 14.48 49 SER C N 1
ATOM 2332 C CA . SER B 1 49 ? -43.210 19.600 77.547 1.00 16.21 49 SER C CA 1
ATOM 2333 C C . SER B 1 49 ? -43.217 20.937 78.278 1.00 35.58 49 SER C C 1
ATOM 2334 O O . SER B 1 49 ? -43.331 22.006 77.669 1.00 50.68 49 SER C O 1
ATOM 2337 N N . GLY B 1 50 ? -43.115 20.887 79.584 1.00 33.91 50 GLY C N 1
ATOM 2338 C CA . GLY B 1 50 ? -43.116 22.129 80.330 1.00 26.13 50 GLY C CA 1
ATOM 2339 C C . GLY B 1 50 ? -41.831 22.927 80.140 1.00 21.36 50 GLY C C 1
ATOM 2340 O O . GLY B 1 50 ? -41.590 23.898 80.861 1.00 27.68 50 GLY C O 1
ATOM 2341 N N . GLY B 1 51 ? -40.976 22.516 79.208 1.00 19.72 51 GLY C N 1
ATOM 2342 C CA . GLY B 1 51 ? -39.687 23.154 79.076 1.00 22.07 51 GLY C CA 1
ATOM 2343 C C . GLY B 1 51 ? -39.689 24.427 78.245 1.00 21.96 51 GLY C C 1
ATOM 2344 O O . GLY B 1 51 ? -40.575 24.716 77.430 1.00 15.47 51 GLY C O 1
ATOM 2345 N N . GLN B 1 52 ? -38.615 25.183 78.459 1.00 15.97 52 GLN C N 1
ATOM 2346 C CA . GLN B 1 52 ? -38.511 26.527 77.908 1.00 26.92 52 GLN C CA 1
ATOM 2347 C C . GLN B 1 52 ? -38.506 26.499 76.386 1.00 15.95 52 GLN C C 1
ATOM 2348 O O . GLN B 1 52 ? -39.101 27.370 75.743 1.00 18.71 52 GLN C O 1
ATOM 2354 N N . ASP B 1 53 ? -37.857 25.499 75.796 1.00 15.77 53 ASP C N 1
ATOM 2355 C CA . ASP B 1 53 ? -37.720 25.446 74.341 1.00 25.16 53 ASP C CA 1
ATOM 2356 C C . ASP B 1 53 ? -39.070 25.218 73.657 1.00 15.37 53 ASP C C 1
ATOM 2357 O O . ASP B 1 53 ? -39.483 25.998 72.790 1.00 22.37 53 ASP C O 1
ATOM 2362 N N . SER B 1 54 ? -39.780 24.147 74.027 1.00 17.17 54 SER C N 1
ATOM 2363 C CA . SER B 1 54 ? -41.076 23.892 73.387 1.00 15.51 54 SER C CA 1
ATOM 2364 C C . SER B 1 54 ? -42.119 24.945 73.757 1.00 15.07 54 SER C C 1
ATOM 2365 O O . SER B 1 54 ? -43.036 25.197 72.971 1.00 15.10 54 SER C O 1
ATOM 2368 N N . THR B 1 55 ? -41.988 25.586 74.924 1.00 15.28 55 THR C N 1
ATOM 2369 C CA . THR B 1 55 ? -42.906 26.668 75.272 1.00 15.55 55 THR C CA 1
ATOM 2370 C C . THR B 1 55 ? -42.757 27.824 74.296 1.00 15.79 55 THR C C 1
ATOM 2371 O O . THR B 1 55 ? -43.740 28.305 73.725 1.00 15.93 55 THR C O 1
ATOM 2375 N N . LEU B 1 56 ? -41.516 28.253 74.064 1.00 15.94 56 LEU C N 1
ATOM 2376 C CA . LEU B 1 56 ? -41.263 29.339 73.120 1.00 16.27 56 LEU C CA 1
ATOM 2377 C C . LEU B 1 56 ? -41.719 28.961 71.712 1.00 16.18 56 LEU C C 1
ATOM 2378 O O . LEU B 1 56 ? -42.393 29.744 71.041 1.00 16.59 56 LEU C O 1
ATOM 2383 N N . VAL B 1 57 ? -41.380 27.755 71.250 1.00 15.85 57 VAL C N 1
ATOM 2384 C CA . VAL B 1 57 ? -41.776 27.370 69.896 1.00 15.83 57 VAL C CA 1
ATOM 2385 C C . VAL B 1 57 ? -43.290 27.208 69.794 1.00 18.25 57 VAL C C 1
ATOM 2386 O O . VAL B 1 57 ? -43.909 27.651 68.816 1.00 17.84 57 VAL C O 1
ATOM 2390 N N . GLY B 1 58 ? -43.914 26.577 70.790 1.00 19.33 58 GLY C N 1
ATOM 2391 C CA . GLY B 1 58 ? -45.371 26.498 70.791 1.00 15.61 58 GLY C CA 1
ATOM 2392 C C . GLY B 1 58 ? -46.016 27.867 70.714 1.00 16.08 58 GLY C C 1
ATOM 2393 O O . GLY B 1 58 ? -46.880 28.115 69.863 1.00 16.35 58 GLY C O 1
ATOM 2394 N N . LYS B 1 59 ? -45.555 28.797 71.562 1.00 16.26 59 LYS C N 1
ATOM 2395 C CA . LYS B 1 59 ? -46.084 30.159 71.525 1.00 24.12 59 LYS C CA 1
ATOM 2396 C C . LYS B 1 59 ? -45.822 30.812 70.178 1.00 23.06 59 LYS C C 1
ATOM 2397 O O . LYS B 1 59 ? -46.702 31.479 69.621 1.00 20.47 59 LYS C O 1
ATOM 2403 N N . LEU B 1 60 ? -44.609 30.644 69.644 1.00 27.78 60 LEU C N 1
ATOM 2404 C CA . LEU B 1 60 ? -44.310 31.179 68.320 1.00 22.26 60 LEU C CA 1
ATOM 2405 C C . LEU B 1 60 ? -45.208 30.549 67.258 1.00 17.42 60 LEU C C 1
ATOM 2406 O O . LEU B 1 60 ? -45.686 31.234 66.350 1.00 17.95 60 LEU C O 1
ATOM 2411 N N . VAL B 1 61 ? -45.467 29.251 67.352 1.00 16.95 61 VAL C N 1
ATOM 2412 C CA . VAL B 1 61 ? -46.262 28.644 66.291 1.00 20.29 61 VAL C CA 1
ATOM 2413 C C . VAL B 1 61 ? -47.708 29.131 66.360 1.00 23.49 61 VAL C C 1
ATOM 2414 O O . VAL B 1 61 ? -48.308 29.469 65.334 1.00 24.81 61 VAL C O 1
ATOM 2418 N N . GLN B 1 62 ? -48.269 29.238 67.569 1.00 17.32 62 GLN C N 1
ATOM 2419 C CA . GLN B 1 62 ? -49.660 29.647 67.704 1.00 17.76 62 GLN C CA 1
ATOM 2420 C C . GLN B 1 62 ? -49.864 31.065 67.183 1.00 27.43 62 GLN C C 1
ATOM 2421 O O . GLN B 1 62 ? -50.809 31.338 66.425 1.00 19.01 62 GLN C O 1
ATOM 2427 N N . MET B 1 63 ? -48.965 31.978 67.562 1.00 18.53 63 MET C N 1
ATOM 2428 C CA . MET B 1 63 ? -49.036 33.345 67.052 1.00 25.09 63 MET C CA 1
ATOM 2429 C C . MET B 1 63 ? -48.932 33.380 65.533 1.00 24.00 63 MET C C 1
ATOM 2430 O O . MET B 1 63 ? -49.509 34.267 64.890 1.00 27.02 63 MET C O 1
ATOM 2435 N N . SER B 1 64 ? -48.167 32.455 64.951 1.00 19.23 64 SER C N 1
ATOM 2436 C CA . SER B 1 64 ? -48.016 32.401 63.498 1.00 26.95 64 SER C CA 1
ATOM 2437 C C . SER B 1 64 ? -49.279 31.889 62.824 1.00 19.94 64 SER C C 1
ATOM 2438 O O . SER B 1 64 ? -49.657 32.356 61.741 1.00 20.66 64 SER C O 1
ATOM 2441 N N . VAL B 1 65 ? -49.939 30.918 63.436 1.00 19.47 65 VAL C N 1
ATOM 2442 C CA . VAL B 1 65 ? -51.164 30.411 62.841 1.00 22.69 65 VAL C CA 1
ATOM 2443 C C . VAL B 1 65 ? -52.291 31.401 63.064 1.00 27.06 65 VAL C C 1
ATOM 2444 O O . VAL B 1 65 ? -53.144 31.586 62.180 1.00 28.24 65 VAL C O 1
ATOM 2448 N N . ASN B 1 66 ? -52.295 32.079 64.219 1.00 25.37 66 ASN C N 1
ATOM 2449 C CA . ASN B 1 66 ? -53.256 33.158 64.434 1.00 22.93 66 ASN C CA 1
ATOM 2450 C C . ASN B 1 66 ? -53.214 34.148 63.288 1.00 22.20 66 ASN C C 1
ATOM 2451 O O . ASN B 1 66 ? -54.252 34.514 62.721 1.00 31.23 66 ASN C O 1
ATOM 2456 N N . GLU B 1 67 ? -52.011 34.585 62.922 1.00 22.06 67 GLU C N 1
ATOM 2457 C CA . GLU B 1 67 ? -51.896 35.583 61.867 1.00 26.48 67 GLU C CA 1
ATOM 2458 C C . GLU B 1 67 ? -52.138 34.976 60.492 1.00 24.49 67 GLU C C 1
ATOM 2459 O O . GLU B 1 67 ? -52.526 35.694 59.565 1.00 25.09 67 GLU C O 1
ATOM 2465 N N . LEU B 1 68 ? -51.877 33.677 60.326 1.00 22.56 68 LEU C N 1
ATOM 2466 C CA . LEU B 1 68 ? -52.106 33.071 59.024 1.00 22.96 68 LEU C CA 1
ATOM 2467 C C . LEU B 1 68 ? -53.586 33.085 58.667 1.00 25.40 68 LEU C C 1
ATOM 2468 O O . LEU B 1 68 ? -53.956 33.470 57.548 1.00 26.48 68 LEU C O 1
ATOM 2473 N N . ARG B 1 69 ? -54.457 32.751 59.628 1.00 23.93 69 ARG C N 1
ATOM 2474 C CA . ARG B 1 69 ? -55.885 32.725 59.326 1.00 34.02 69 ARG C CA 1
ATOM 2475 C C . ARG B 1 69 ? -56.464 34.128 59.176 1.00 41.77 69 ARG C C 1
ATOM 2476 O O . ARG B 1 69 ? -57.488 34.291 58.504 1.00 52.17 69 ARG C O 1
ATOM 2484 N N . GLU B 1 70 ? -55.822 35.145 59.757 1.00 37.11 70 GLU C N 1
ATOM 2485 C CA . GLU B 1 70 ? -56.255 36.518 59.519 1.00 38.83 70 GLU C CA 1
ATOM 2486 C C . GLU B 1 70 ? -55.969 36.945 58.091 1.00 32.45 70 GLU C C 1
ATOM 2487 O O . GLU B 1 70 ? -56.547 37.926 57.618 1.00 39.35 70 GLU C O 1
ATOM 2493 N N . GLU B 1 71 ? -55.055 36.255 57.419 1.00 26.70 71 GLU C N 1
ATOM 2494 C CA . GLU B 1 71 ? -54.748 36.500 56.022 1.00 39.80 71 GLU C CA 1
ATOM 2495 C C . GLU B 1 71 ? -55.499 35.555 55.094 1.00 45.72 71 GLU C C 1
ATOM 2496 O O . GLU B 1 71 ? -55.303 35.617 53.877 1.00 51.75 71 GLU C O 1
ATOM 2502 N N . GLY B 1 72 ? -56.382 34.711 55.629 1.00 42.71 72 GLY C N 1
ATOM 2503 C CA . GLY B 1 72 ? -57.169 33.833 54.792 1.00 34.66 72 GLY C CA 1
ATOM 2504 C C . GLY B 1 72 ? -56.553 32.477 54.541 1.00 38.81 72 GLY C C 1
ATOM 2505 O O . GLY B 1 72 ? -56.950 31.803 53.586 1.00 41.43 72 GLY C O 1
ATOM 2506 N N . ILE B 1 73 ? -55.587 32.058 55.356 1.00 34.51 73 ILE C N 1
ATOM 2507 C CA . ILE B 1 73 ? -54.932 30.763 55.210 1.00 31.74 73 ILE C CA 1
ATOM 2508 C C . ILE B 1 73 ? -55.432 29.853 56.327 1.00 31.06 73 ILE C C 1
ATOM 2509 O O . ILE B 1 73 ? -55.348 30.200 57.512 1.00 33.19 73 ILE C O 1
ATOM 2514 N N . ASP B 1 74 ? -55.951 28.690 55.958 1.00 35.37 74 ASP C N 1
ATOM 2515 C CA . ASP B 1 74 ? -56.424 27.720 56.944 1.00 35.38 74 ASP C CA 1
ATOM 2516 C C . ASP B 1 74 ? -55.264 26.853 57.434 1.00 30.61 74 ASP C C 1
ATOM 2517 O O . ASP B 1 74 ? -54.694 26.067 56.665 1.00 32.55 74 ASP C O 1
ATOM 2522 N N . CYS B 1 75 ? -54.916 27.000 58.715 1.00 26.46 75 CYS C N 1
ATOM 2523 C CA . CYS B 1 75 ? -53.863 26.216 59.349 1.00 23.45 75 CYS C CA 1
ATOM 2524 C C . CYS B 1 75 ? -54.214 26.060 60.819 1.00 20.28 75 CYS C C 1
ATOM 2525 O O . CYS B 1 75 ? -54.864 26.928 61.398 1.00 20.37 75 CYS C O 1
ATOM 2528 N N . THR B 1 76 ? -53.752 24.968 61.435 1.00 19.23 76 THR C N 1
ATOM 2529 C CA . THR B 1 76 ? -54.084 24.679 62.823 1.00 21.71 76 THR C CA 1
ATOM 2530 C C . THR B 1 76 ? -52.830 24.297 63.594 1.00 17.97 76 THR C C 1
ATOM 2531 O O . THR B 1 76 ? -51.956 23.605 63.071 1.00 17.62 76 THR C O 1
ATOM 2535 N N . PHE B 1 77 ? -52.765 24.723 64.850 1.00 18.26 77 PHE C N 1
ATOM 2536 C CA . PHE B 1 77 ? -51.694 24.316 65.739 1.00 18.98 77 PHE C CA 1
ATOM 2537 C C . PHE B 1 77 ? -52.198 23.191 66.632 1.00 20.99 77 PHE C C 1
ATOM 2538 O O . PHE B 1 77 ? -53.185 23.361 67.361 1.00 17.02 77 PHE C O 1
ATOM 2546 N N . ILE B 1 78 ? -51.474 22.076 66.617 1.00 19.66 78 ILE C N 1
ATOM 2547 C CA . ILE B 1 78 ? -51.819 20.873 67.362 1.00 15.99 78 ILE C CA 1
ATOM 2548 C C . ILE B 1 78 ? -50.684 20.651 68.350 1.00 16.87 78 ILE C C 1
ATOM 2549 O O . ILE B 1 78 ? -49.604 20.179 67.978 1.00 15.16 78 ILE C O 1
ATOM 2554 N N . ALA B 1 79 ? -50.912 21.023 69.603 1.00 15.51 79 ALA C N 1
ATOM 2555 C CA . ALA B 1 79 ? -49.979 20.719 70.673 1.00 15.15 79 ALA C CA 1
ATOM 2556 C C . ALA B 1 79 ? -50.166 19.278 71.123 1.00 18.66 79 ALA C C 1
ATOM 2557 O O . ALA B 1 79 ? -51.282 18.754 71.139 1.00 20.63 79 ALA C O 1
ATOM 2559 N N . VAL B 1 80 ? -49.067 18.628 71.466 1.00 14.63 80 VAL C N 1
ATOM 2560 C CA . VAL B 1 80 ? -49.097 17.234 71.867 1.00 17.60 80 VAL C CA 1
ATOM 2561 C C . VAL B 1 80 ? -48.518 17.119 73.267 1.00 16.74 80 VAL C C 1
ATOM 2562 O O . VAL B 1 80 ? -47.374 17.517 73.510 1.00 16.64 80 VAL C O 1
ATOM 2566 N N . LYS B 1 81 ? -49.305 16.572 74.176 1.00 18.35 81 LYS C N 1
ATOM 2567 C CA . LYS B 1 81 ? -48.813 16.127 75.463 1.00 15.29 81 LYS C CA 1
ATOM 2568 C C . LYS B 1 81 ? -48.318 14.694 75.281 1.00 16.75 81 LYS C C 1
ATOM 2569 O O . LYS B 1 81 ? -49.020 13.871 74.678 1.00 14.60 81 LYS C O 1
ATOM 2575 N N . LEU B 1 82 ? -47.091 14.414 75.736 1.00 14.42 82 LEU C N 1
ATOM 2576 C CA . LEU B 1 82 ? -46.433 13.127 75.484 1.00 18.57 82 LEU C CA 1
ATOM 2577 C C . LEU B 1 82 ? -45.891 12.520 76.772 1.00 23.00 82 LEU C C 1
ATOM 2578 O O . LEU B 1 82 ? -44.700 12.204 76.873 1.00 21.79 82 LEU C O 1
ATOM 2583 N N . PRO B 1 83 ? -46.756 12.281 77.754 1.00 17.18 83 PRO C N 1
ATOM 2584 C CA . PRO B 1 83 ? -46.269 11.744 79.026 1.00 15.49 83 PRO C CA 1
ATOM 2585 C C . PRO B 1 83 ? -45.849 10.285 78.893 1.00 15.25 83 PRO C C 1
ATOM 2586 O O . PRO B 1 83 ? -46.371 9.525 78.073 1.00 15.39 83 PRO C O 1
ATOM 2590 N N . TYR B 1 84 ? -44.842 9.924 79.674 1.00 15.46 84 TYR C N 1
ATOM 2591 C CA . TYR B 1 84 ? -44.406 8.536 79.847 1.00 23.38 84 TYR C CA 1
ATOM 2592 C C . TYR B 1 84 ? -44.963 8.032 81.178 1.00 16.30 84 TYR C C 1
ATOM 2593 O O . TYR B 1 84 ? -44.485 8.415 82.250 1.00 16.66 84 TYR C O 1
ATOM 2602 N N . GLY B 1 85 ? -45.996 7.212 81.109 1.00 16.51 85 GLY C N 1
ATOM 2603 C CA . GLY B 1 85 ? -46.620 6.688 82.315 1.00 17.20 85 GLY C CA 1
ATOM 2604 C C . GLY B 1 85 ? -47.533 7.712 82.965 1.00 17.43 85 GLY C C 1
ATOM 2605 O O . GLY B 1 85 ? -48.032 8.627 82.316 1.00 26.54 85 GLY C O 1
ATOM 2606 N N . VAL B 1 86 ? -47.772 7.546 84.260 1.00 18.14 86 VAL C N 1
ATOM 2607 C CA . VAL B 1 86 ? -48.600 8.485 85.007 1.00 30.51 86 VAL C CA 1
ATOM 2608 C C . VAL B 1 86 ? -47.689 9.469 85.727 1.00 38.39 86 VAL C C 1
ATOM 2609 O O . VAL B 1 86 ? -46.831 9.068 86.526 1.00 38.73 86 VAL C O 1
ATOM 2613 N N . GLN B 1 87 ? -47.822 10.747 85.370 1.00 47.70 87 GLN C N 1
ATOM 2614 C CA . GLN B 1 87 ? -47.304 11.881 86.140 1.00 54.32 87 GLN C CA 1
ATOM 2615 C C . GLN B 1 87 ? -47.711 13.171 85.448 1.00 64.82 87 GLN C C 1
ATOM 2616 O O . GLN B 1 87 ? -48.879 13.351 85.092 1.00 73.82 87 GLN C O 1
ATOM 2622 N N . ASP B 1 89 ? -47.498 17.044 89.238 1.00 67.04 89 ASP C N 1
ATOM 2623 C CA . ASP B 1 89 ? -48.054 16.078 88.298 1.00 63.74 89 ASP C CA 1
ATOM 2624 C C . ASP B 1 89 ? -48.123 16.689 86.894 1.00 71.54 89 ASP C C 1
ATOM 2625 O O . ASP B 1 89 ? -49.201 16.882 86.330 1.00 73.91 89 ASP C O 1
ATOM 2630 N N . ALA B 1 90 ? -46.944 16.996 86.352 1.00 76.31 90 ALA C N 1
ATOM 2631 C CA . ALA B 1 90 ? -46.752 17.459 84.979 1.00 77.88 90 ALA C CA 1
ATOM 2632 C C . ALA B 1 90 ? -47.401 18.812 84.716 1.00 73.98 90 ALA C C 1
ATOM 2633 O O . ALA B 1 90 ? -47.669 19.153 83.563 1.00 78.12 90 ALA C O 1
ATOM 2635 N N . ASP B 1 91 ? -47.640 19.611 85.752 1.00 64.62 91 ASP C N 1
ATOM 2636 C CA . ASP B 1 91 ? -48.362 20.870 85.590 1.00 57.47 91 ASP C CA 1
ATOM 2637 C C . ASP B 1 91 ? -47.488 22.019 85.083 1.00 40.21 91 ASP C C 1
ATOM 2638 O O . ASP B 1 91 ? -47.982 23.145 84.965 1.00 29.84 91 ASP C O 1
ATOM 2643 N N . GLU B 1 92 ? -46.202 21.788 84.820 1.00 32.37 92 GLU C N 1
ATOM 2644 C CA . GLU B 1 92 ? -45.496 22.763 84.002 1.00 31.92 92 GLU C CA 1
ATOM 2645 C C . GLU B 1 92 ? -45.990 22.660 82.569 1.00 20.98 92 GLU C C 1
ATOM 2646 O O . GLU B 1 92 ? -46.107 23.680 81.878 1.00 24.93 92 GLU C O 1
ATOM 2652 N N . VAL B 1 93 ? -46.332 21.434 82.140 1.00 16.56 93 VAL C N 1
ATOM 2653 C CA . VAL B 1 93 ? -47.006 21.219 80.862 1.00 19.15 93 VAL C CA 1
ATOM 2654 C C . VAL B 1 93 ? -48.310 22.003 80.853 1.00 17.08 93 VAL C C 1
ATOM 2655 O O . VAL B 1 93 ? -48.648 22.674 79.870 1.00 17.55 93 VAL C O 1
ATOM 2659 N N . GLU B 1 94 ? -49.041 21.964 81.969 1.00 18.04 94 GLU C N 1
ATOM 2660 C CA . GLU B 1 94 ? -50.297 22.705 82.052 1.00 25.93 94 GLU C CA 1
ATOM 2661 C C . GLU B 1 94 ? -50.072 24.221 82.004 1.00 25.55 94 GLU C C 1
ATOM 2662 O O . GLU B 1 94 ? -50.820 24.936 81.325 1.00 27.20 94 GLU C O 1
ATOM 2668 N N . GLN B 1 95 ? -49.029 24.730 82.678 1.00 23.21 95 GLN C N 1
ATOM 2669 C CA . GLN B 1 95 ? -48.766 26.170 82.632 1.00 19.27 95 GLN C CA 1
ATOM 2670 C C . GLN B 1 95 ? -48.365 26.611 81.232 1.00 17.52 95 GLN C C 1
ATOM 2671 O O . GLN B 1 95 ? -48.828 27.650 80.743 1.00 17.32 95 GLN C O 1
ATOM 2677 N N . ALA B 1 96 ? -47.523 25.822 80.567 1.00 19.21 96 ALA C N 1
ATOM 2678 C CA . ALA B 1 96 ? -47.135 26.123 79.194 1.00 22.49 96 ALA C CA 1
ATOM 2679 C C . ALA B 1 96 ? -48.350 26.133 78.277 1.00 22.13 96 ALA C C 1
ATOM 2680 O O . ALA B 1 96 ? -48.551 27.074 77.499 1.00 18.83 96 ALA C O 1
ATOM 2682 N N . LEU B 1 97 ? -49.198 25.106 78.388 1.00 17.06 97 LEU C N 1
ATOM 2683 C CA . LEU B 1 97 ? -50.372 25.037 77.528 1.00 21.83 97 LEU C CA 1
ATOM 2684 C C . LEU B 1 97 ? -51.266 26.252 77.747 1.00 24.91 97 LEU C C 1
ATOM 2685 O O . LEU B 1 97 ? -51.807 26.823 76.787 1.00 23.06 97 LEU C O 1
ATOM 2690 N N . ARG B 1 98 ? -51.395 26.680 79.011 1.00 30.93 98 ARG C N 1
ATOM 2691 C CA . ARG B 1 98 ? -52.220 27.834 79.358 1.00 34.39 98 ARG C CA 1
ATOM 2692 C C . ARG B 1 98 ? -51.689 29.120 78.732 1.00 21.61 98 ARG C C 1
ATOM 2693 O O . ARG B 1 98 ? -52.473 29.939 78.249 1.00 23.29 98 ARG C O 1
ATOM 2701 N N . PHE B 1 99 ? -50.372 29.279 78.654 1.00 17.69 99 PHE C N 1
ATOM 2702 C CA . PHE B 1 99 ? -49.797 30.482 78.058 1.00 20.00 99 PHE C CA 1
ATOM 2703 C C . PHE B 1 99 ? -49.853 30.429 76.532 1.00 23.20 99 PHE C C 1
ATOM 2704 O O . PHE B 1 99 ? -50.101 31.449 75.883 1.00 27.02 99 PHE C O 1
ATOM 2712 N N . ILE B 1 100 ? -49.672 29.249 75.937 1.00 26.11 100 ILE C N 1
ATOM 2713 C CA . ILE B 1 100 ? -49.708 29.163 74.477 1.00 20.82 100 ILE C CA 1
ATOM 2714 C C . ILE B 1 100 ? -51.141 29.255 73.963 1.00 17.49 100 ILE C C 1
ATOM 2715 O O . ILE B 1 100 ? -51.400 29.899 72.940 1.00 27.15 100 ILE C O 1
ATOM 2720 N N . GLU B 1 101 ? -52.091 28.625 74.673 1.00 17.62 101 GLU C N 1
ATOM 2721 C CA . GLU B 1 101 ? -53.478 28.448 74.243 1.00 22.83 101 GLU C CA 1
ATOM 2722 C C . GLU B 1 101 ? -53.542 27.837 72.847 1.00 17.90 101 GLU C C 1
ATOM 2723 O O . GLU B 1 101 ? -54.004 28.485 71.896 1.00 18.31 101 GLU C O 1
ATOM 2729 N N . PRO B 1 102 ? -53.118 26.591 72.679 1.00 21.91 102 PRO C N 1
ATOM 2730 C CA . PRO B 1 102 ? -53.115 26.006 71.337 1.00 22.55 102 PRO C CA 1
ATOM 2731 C C . PRO B 1 102 ? -54.525 25.738 70.846 1.00 20.73 102 PRO C C 1
ATOM 2732 O O . PRO B 1 102 ? -55.447 25.527 71.633 1.00 22.79 102 PRO C O 1
ATOM 2736 N N . ASP B 1 103 ? -54.673 25.744 69.520 1.00 17.96 103 ASP C N 1
ATOM 2737 C CA . ASP B 1 103 ? -55.948 25.403 68.905 1.00 19.21 103 ASP C CA 1
ATOM 2738 C C . ASP B 1 103 ? -56.445 24.033 69.348 1.00 18.36 103 ASP C C 1
ATOM 2739 O O . ASP B 1 103 ? -57.633 23.863 69.629 1.00 21.29 103 ASP C O 1
ATOM 2744 N N . GLU B 1 104 ? -55.560 23.039 69.387 1.00 19.89 104 GLU C N 1
ATOM 2745 C CA . GLU B 1 104 ? -55.930 21.684 69.770 1.00 23.85 104 GLU C CA 1
ATOM 2746 C C . GLU B 1 104 ? -54.805 21.081 70.590 1.00 22.59 104 GLU C C 1
ATOM 2747 O O . GLU B 1 104 ? -53.624 21.368 70.362 1.00 19.96 104 GLU C O 1
ATOM 2753 N N . ILE B 1 105 ? -55.192 20.244 71.547 1.00 16.91 105 ILE C N 1
ATOM 2754 C CA . ILE B 1 105 ? -54.268 19.476 72.365 1.00 16.42 105 ILE C CA 1
ATOM 2755 C C . ILE B 1 105 ? -54.613 17.998 72.201 1.00 16.39 105 ILE C C 1
ATOM 2756 O O . ILE B 1 105 ? -55.758 17.592 72.444 1.00 23.27 105 ILE C O 1
ATOM 2761 N N . VAL B 1 106 ? -53.626 17.192 71.803 1.00 16.03 106 VAL C N 1
ATOM 2762 C CA . VAL B 1 106 ? -53.758 15.738 71.728 1.00 18.99 106 VAL C CA 1
ATOM 2763 C C . VAL B 1 106 ? -52.848 15.119 72.776 1.00 19.33 106 VAL C C 1
ATOM 2764 O O . VAL B 1 106 ? -51.683 15.514 72.911 1.00 23.75 106 VAL C O 1
ATOM 2768 N N . THR B 1 107 ? -53.369 14.141 73.507 1.00 15.75 107 THR C N 1
ATOM 2769 C CA . THR B 1 107 ? -52.603 13.448 74.535 1.00 16.70 107 THR C CA 1
ATOM 2770 C C . THR B 1 107 ? -52.378 11.994 74.135 1.00 21.12 107 THR C C 1
ATOM 2771 O O . THR B 1 107 ? -53.338 11.245 73.905 1.00 21.69 107 THR C O 1
ATOM 2775 N N . VAL B 1 108 ? -51.108 11.599 74.068 1.00 19.54 108 VAL C N 1
ATOM 2776 C CA . VAL B 1 108 ? -50.714 10.229 73.771 1.00 17.17 108 VAL C CA 1
ATOM 2777 C C . VAL B 1 108 ? -49.687 9.811 74.814 1.00 14.94 108 VAL C C 1
ATOM 2778 O O . VAL B 1 108 ? -48.563 10.325 74.824 1.00 15.35 108 VAL C O 1
ATOM 2782 N N . ASN B 1 109 ? -50.065 8.880 75.686 1.00 16.37 109 ASN C N 1
ATOM 2783 C CA . ASN B 1 109 ? -49.128 8.317 76.648 1.00 18.53 109 ASN C CA 1
ATOM 2784 C C . ASN B 1 109 ? -48.240 7.292 75.939 1.00 18.74 109 ASN C C 1
ATOM 2785 O O . ASN B 1 109 ? -48.738 6.305 75.393 1.00 19.25 109 ASN C O 1
ATOM 2790 N N . ILE B 1 110 ? -46.922 7.527 75.947 1.00 14.89 110 ILE C N 1
ATOM 2791 C CA . ILE B 1 110 ? -46.006 6.702 75.163 1.00 14.72 110 ILE C CA 1
ATOM 2792 C C . ILE B 1 110 ? -45.561 5.446 75.892 1.00 17.33 110 ILE C C 1
ATOM 2793 O O . ILE B 1 110 ? -44.861 4.607 75.297 1.00 17.82 110 ILE C O 1
ATOM 2798 N N . LYS B 1 111 ? -45.906 5.296 77.163 1.00 15.78 111 LYS C N 1
ATOM 2799 C CA . LYS B 1 111 ? -45.432 4.127 77.908 1.00 15.88 111 LYS C CA 1
ATOM 2800 C C . LYS B 1 111 ? -45.859 2.817 77.262 1.00 16.01 111 LYS C C 1
ATOM 2801 O O . LYS B 1 111 ? -44.997 1.908 77.151 1.00 16.13 111 LYS C O 1
ATOM 2807 N N . PRO B 1 112 ? -47.102 2.614 76.831 1.00 21.88 112 PRO C N 1
ATOM 2808 C CA . PRO B 1 112 ? -47.451 1.306 76.251 1.00 18.13 112 PRO C CA 1
ATOM 2809 C C . PRO B 1 112 ? -46.625 0.965 75.021 1.00 15.91 112 PRO C C 1
ATOM 2810 O O . PRO B 1 112 ? -46.225 -0.188 74.857 1.00 16.13 112 PRO C O 1
ATOM 2814 N N . ALA B 1 113 ? -46.359 1.924 74.140 1.00 15.43 113 ALA C N 1
ATOM 2815 C CA . ALA B 1 113 ? -45.528 1.590 72.984 1.00 18.64 113 ALA C CA 1
ATOM 2816 C C . ALA B 1 113 ? -44.077 1.373 73.403 1.00 19.30 113 ALA C C 1
ATOM 2817 O O . ALA B 1 113 ? -43.446 0.408 72.965 1.00 19.37 113 ALA C O 1
ATOM 2819 N N . VAL B 1 114 ? -43.544 2.249 74.266 1.00 20.17 114 VAL C N 1
ATOM 2820 C CA . VAL B 1 114 ? -42.152 2.139 74.698 1.00 15.34 114 VAL C CA 1
ATOM 2821 C C . VAL B 1 114 ? -41.923 0.807 75.405 1.00 21.06 114 VAL C C 1
ATOM 2822 O O . VAL B 1 114 ? -40.990 0.061 75.079 1.00 17.87 114 VAL C O 1
ATOM 2826 N N . ASP B 1 115 ? -42.792 0.471 76.365 1.00 16.52 115 ASP C N 1
ATOM 2827 C CA . ASP B 1 115 ? -42.609 -0.792 77.074 1.00 16.81 115 ASP C CA 1
ATOM 2828 C C . ASP B 1 115 ? -42.717 -1.982 76.130 1.00 20.09 115 ASP C C 1
ATOM 2829 O O . ASP B 1 115 ? -42.029 -2.990 76.328 1.00 17.30 115 ASP C O 1
ATOM 2834 N N . GLN B 1 116 ? -43.524 -1.873 75.072 1.00 19.75 116 GLN C N 1
ATOM 2835 C CA . GLN B 1 116 ? -43.589 -2.966 74.105 1.00 17.42 116 GLN C CA 1
ATOM 2836 C C . GLN B 1 116 ? -42.282 -3.099 73.334 1.00 16.48 116 GLN C C 1
ATOM 2837 O O . GLN B 1 116 ? -41.832 -4.216 73.049 1.00 17.41 116 GLN C O 1
ATOM 2843 N N . SER B 1 117 ? -41.671 -1.973 72.959 1.00 16.07 117 SER C N 1
ATOM 2844 C CA . SER B 1 117 ? -40.340 -2.034 72.359 1.00 24.68 117 SER C CA 1
ATOM 2845 C C . SER B 1 117 ? -39.330 -2.696 73.296 1.00 18.79 117 SER C C 1
ATOM 2846 O O . SER B 1 117 ? -38.515 -3.518 72.864 1.00 16.89 117 SER C O 1
ATOM 2849 N N . VAL B 1 118 ? -39.349 -2.320 74.576 1.00 16.79 118 VAL C N 1
ATOM 2850 C CA . VAL B 1 118 ? -38.395 -2.875 75.533 1.00 17.42 118 VAL C CA 1
ATOM 2851 C C . VAL B 1 118 ? -38.618 -4.379 75.697 1.00 18.71 118 VAL C C 1
ATOM 2852 O O . VAL B 1 118 ? -37.662 -5.171 75.731 1.00 20.21 118 VAL C O 1
ATOM 2856 N N . GLN B 1 119 ? -39.882 -4.793 75.787 1.00 17.95 119 GLN C N 1
ATOM 2857 C CA . GLN B 1 119 ? -40.220 -6.203 75.965 1.00 18.53 119 GLN C CA 1
ATOM 2858 C C . GLN B 1 119 ? -39.829 -7.045 74.750 1.00 22.09 119 GLN C C 1
ATOM 2859 O O . GLN B 1 119 ? -39.273 -8.143 74.906 1.00 21.11 119 GLN C O 1
ATOM 2865 N N . SER B 1 120 ? -40.135 -6.558 73.536 1.00 23.96 120 SER C N 1
ATOM 2866 C CA . SER B 1 120 ? -39.794 -7.299 72.320 1.00 22.17 120 SER C CA 1
ATOM 2867 C C . SER B 1 120 ? -38.295 -7.525 72.223 1.00 25.08 120 SER C C 1
ATOM 2868 O O . SER B 1 120 ? -37.842 -8.601 71.816 1.00 30.32 120 SER C O 1
ATOM 2871 N N . LEU B 1 121 ? -37.513 -6.505 72.573 1.00 24.78 121 LEU C N 1
ATOM 2872 C CA . LEU B 1 121 ? -36.065 -6.616 72.572 1.00 18.48 121 LEU C CA 1
ATOM 2873 C C . LEU B 1 121 ? -35.574 -7.593 73.635 1.00 19.29 121 LEU C C 1
ATOM 2874 O O . LEU B 1 121 ? -34.611 -8.330 73.404 1.00 19.83 121 LEU C O 1
ATOM 2879 N N . LYS B 1 122 ? -36.191 -7.570 74.821 1.00 19.47 122 LYS C N 1
ATOM 2880 C CA . LYS B 1 122 ? -35.783 -8.469 75.904 1.00 26.53 122 LYS C CA 1
ATOM 2881 C C . LYS B 1 122 ? -35.958 -9.931 75.512 1.00 26.06 122 LYS C C 1
ATOM 2882 O O . LYS B 1 122 ? -35.184 -10.800 75.945 1.00 31.34 122 LYS C O 1
ATOM 2888 N N . GLU B 1 123 ? -37.014 -10.228 74.747 1.00 28.34 123 GLU C N 1
ATOM 2889 C CA . GLU B 1 123 ? -37.229 -11.580 74.235 1.00 25.61 123 GLU C CA 1
ATOM 2890 C C . GLU B 1 123 ? -36.172 -11.963 73.204 1.00 22.09 123 GLU C C 1
ATOM 2891 O O . GLU B 1 123 ? -35.782 -13.133 73.115 1.00 28.04 123 GLU C O 1
ATOM 2897 N N . ALA B 1 124 ? -35.695 -11.000 72.423 1.00 24.11 124 ALA C N 1
ATOM 2898 C CA . ALA B 1 124 ? -34.590 -11.265 71.514 1.00 24.50 124 ALA C CA 1
ATOM 2899 C C . ALA B 1 124 ? -33.245 -11.338 72.230 1.00 24.96 124 ALA C C 1
ATOM 2900 O O . ALA B 1 124 ? -32.223 -11.533 71.570 1.00 33.13 124 ALA C O 1
ATOM 2902 N N . GLY B 1 125 ? -33.227 -11.212 73.554 1.00 21.68 125 GLY C N 1
ATOM 2903 C CA . GLY B 1 125 ? -32.009 -11.312 74.329 1.00 25.75 125 GLY C CA 1
ATOM 2904 C C . GLY B 1 125 ? -31.313 -10.008 74.648 1.00 26.24 125 GLY C C 1
ATOM 2905 O O . GLY B 1 125 ? -30.185 -10.043 75.152 1.00 36.21 125 GLY C O 1
ATOM 2906 N N . ILE B 1 126 ? -31.954 -8.868 74.407 1.00 26.06 126 ILE C N 1
ATOM 2907 C CA . ILE B 1 126 ? -31.348 -7.548 74.561 1.00 22.52 126 ILE C CA 1
ATOM 2908 C C . ILE B 1 126 ? -32.026 -6.856 75.741 1.00 20.85 126 ILE C C 1
ATOM 2909 O O . ILE B 1 126 ? -33.170 -6.403 75.629 1.00 20.18 126 ILE C O 1
ATOM 2914 N N . VAL B 1 127 ? -31.321 -6.756 76.864 1.00 21.51 127 VAL C N 1
ATOM 2915 C CA . VAL B 1 127 ? -31.839 -6.106 78.062 1.00 21.48 127 VAL C CA 1
ATOM 2916 C C . VAL B 1 127 ? -31.347 -4.659 78.038 1.00 21.08 127 VAL C C 1
ATOM 2917 O O . VAL B 1 127 ? -30.149 -4.401 78.166 1.00 25.58 127 VAL C O 1
ATOM 2921 N N . LEU B 1 128 ? -32.262 -3.714 77.863 1.00 20.27 128 LEU C N 1
ATOM 2922 C CA . LEU B 1 128 ? -31.870 -2.312 77.739 1.00 21.02 128 LEU C CA 1
ATOM 2923 C C . LEU B 1 128 ? -31.499 -1.693 79.081 1.00 23.50 128 LEU C C 1
ATOM 2924 O O . LEU B 1 128 ? -32.070 -2.011 80.130 1.00 26.21 128 LEU C O 1
ATOM 2929 N N . THR B 1 129 ? -30.532 -0.789 79.034 1.00 20.44 129 THR C N 1
ATOM 2930 C CA . THR B 1 129 ? -30.256 0.063 80.173 1.00 21.65 129 THR C CA 1
ATOM 2931 C C . THR B 1 129 ? -31.307 1.156 80.272 1.00 23.69 129 THR C C 1
ATOM 2932 O O . THR B 1 129 ? -32.134 1.361 79.369 1.00 19.21 129 THR C O 1
ATOM 2936 N N . ASP B 1 130 ? -31.269 1.870 81.394 1.00 20.29 130 ASP C N 1
ATOM 2937 C CA . ASP B 1 130 ? -32.227 2.943 81.573 1.00 22.47 130 ASP C CA 1
ATOM 2938 C C . ASP B 1 130 ? -31.956 4.078 80.598 1.00 21.55 130 ASP C C 1
ATOM 2939 O O . ASP B 1 130 ? -32.890 4.692 80.069 1.00 18.34 130 ASP C O 1
ATOM 2944 N N . PHE B 1 131 ? -30.686 4.357 80.331 1.00 19.96 131 PHE C N 1
ATOM 2945 C CA . PHE B 1 131 ? -30.368 5.323 79.295 1.00 22.14 131 PHE C CA 1
ATOM 2946 C C . PHE B 1 131 ? -30.908 4.863 77.948 1.00 18.34 131 PHE C C 1
ATOM 2947 O O . PHE B 1 131 ? -31.457 5.656 77.182 1.00 17.71 131 PHE C O 1
ATOM 2955 N N . GLN B 1 132 ? -30.731 3.575 77.641 1.00 19.99 132 GLN C N 1
ATOM 2956 C CA . GLN B 1 132 ? -31.246 3.022 76.397 1.00 22.86 132 GLN C CA 1
ATOM 2957 C C . GLN B 1 132 ? -32.775 3.142 76.332 1.00 28.54 132 GLN C C 1
ATOM 2958 O O . GLN B 1 132 ? -33.342 3.440 75.271 1.00 18.92 132 GLN C O 1
ATOM 2964 N N . LYS B 1 133 ? -33.453 2.920 77.470 1.00 28.90 133 LYS C N 1
ATOM 2965 C CA . LYS B 1 133 ? -34.900 3.136 77.524 1.00 26.36 133 LYS C CA 1
ATOM 2966 C C . LYS B 1 133 ? -35.244 4.602 77.267 1.00 26.26 133 LYS C C 1
ATOM 2967 O O . LYS B 1 133 ? -36.233 4.909 76.582 1.00 33.72 133 LYS C O 1
ATOM 2973 N N . GLY B 1 134 ? -34.437 5.526 77.789 1.00 20.82 134 GLY C N 1
ATOM 2974 C CA . GLY B 1 134 ? -34.707 6.935 77.565 1.00 16.41 134 GLY C CA 1
ATOM 2975 C C . GLY B 1 134 ? -34.619 7.332 76.107 1.00 26.40 134 GLY C C 1
ATOM 2976 O O . GLY B 1 134 ? -35.374 8.200 75.646 1.00 15.53 134 GLY C O 1
ATOM 2977 N N . ASN B 1 135 ? -33.701 6.706 75.362 1.00 25.06 135 ASN C N 1
ATOM 2978 C CA . ASN B 1 135 ? -33.603 6.961 73.933 1.00 20.76 135 ASN C CA 1
ATOM 2979 C C . ASN B 1 135 ? -34.840 6.455 73.207 1.00 18.93 135 ASN C C 1
ATOM 2980 O O . ASN B 1 135 ? -35.287 7.065 72.230 1.00 15.32 135 ASN C O 1
ATOM 2985 N N . GLU B 1 136 ? -35.377 5.317 73.654 1.00 15.55 136 GLU C N 1
ATOM 2986 C CA . GLU B 1 136 ? -36.585 4.778 73.050 1.00 16.41 136 GLU C CA 1
ATOM 2987 C C . GLU B 1 136 ? -37.768 5.718 73.258 1.00 21.52 136 GLU C C 1
ATOM 2988 O O . GLU B 1 136 ? -38.544 5.960 72.319 1.00 14.53 136 GLU C O 1
ATOM 2994 N N . LYS B 1 137 ? -37.908 6.270 74.478 1.00 14.96 137 LYS C N 1
ATOM 2995 C CA . LYS B 1 137 ? -38.948 7.266 74.751 1.00 23.72 137 LYS C CA 1
ATOM 2996 C C . LYS B 1 137 ? -38.859 8.432 73.776 1.00 17.60 137 LYS C C 1
ATOM 2997 O O . LYS B 1 137 ? -39.869 8.857 73.204 1.00 14.83 137 LYS C O 1
ATOM 3003 N N . ALA B 1 138 ? -37.659 8.978 73.597 1.00 14.52 138 ALA C N 1
ATOM 3004 C CA . ALA B 1 138 ? -37.502 10.132 72.722 1.00 16.51 138 ALA C CA 1
ATOM 3005 C C . ALA B 1 138 ? -37.834 9.773 71.279 1.00 16.65 138 ALA C C 1
ATOM 3006 O O . ALA B 1 138 ? -38.438 10.583 70.558 1.00 13.97 138 ALA C O 1
ATOM 3008 N N . ARG B 1 139 ? -37.428 8.575 70.833 1.00 14.29 139 ARG C N 1
ATOM 3009 C CA . ARG B 1 139 ? -37.760 8.155 69.472 1.00 14.20 139 ARG C CA 1
ATOM 3010 C C . ARG B 1 139 ? -39.249 7.851 69.331 1.00 15.20 139 ARG C C 1
ATOM 3011 O O . ARG B 1 139 ? -39.840 8.099 68.270 1.00 16.51 139 ARG C O 1
ATOM 3019 N N . GLU B 1 140 ? -39.885 7.353 70.392 1.00 13.98 140 GLU C N 1
ATOM 3020 C CA . GLU B 1 140 ? -41.334 7.190 70.334 1.00 16.25 140 GLU C CA 1
ATOM 3021 C C . GLU B 1 140 ? -42.042 8.544 70.301 1.00 19.60 140 GLU C C 1
ATOM 3022 O O . GLU B 1 140 ? -43.018 8.719 69.567 1.00 13.65 140 GLU C O 1
ATOM 3028 N N . ARG B 1 141 ? -41.554 9.522 71.067 1.00 13.71 141 ARG C N 1
ATOM 3029 C CA . ARG B 1 141 ? -42.137 10.857 70.981 1.00 13.62 141 ARG C CA 1
ATOM 3030 C C . ARG B 1 141 ? -42.046 11.397 69.561 1.00 15.05 141 ARG C C 1
ATOM 3031 O O . ARG B 1 141 ? -43.002 12.002 69.064 1.00 16.30 141 ARG C O 1
ATOM 3039 N N . MET B 1 142 ? -40.915 11.154 68.880 1.00 14.46 142 MET C N 1
ATOM 3040 C CA . MET B 1 142 ? -40.805 11.514 67.469 1.00 17.54 142 MET C CA 1
ATOM 3041 C C . MET B 1 142 ? -41.861 10.795 66.631 1.00 13.69 142 MET C C 1
ATOM 3042 O O . MET B 1 142 ? -42.509 11.402 65.769 1.00 13.77 142 MET C O 1
ATOM 3047 N N . LYS B 1 143 ? -42.040 9.492 66.864 1.00 15.22 143 LYS C N 1
ATOM 3048 C CA . LYS B 1 143 ? -43.012 8.744 66.068 1.00 22.43 143 LYS C CA 1
ATOM 3049 C C . LYS B 1 143 ? -44.426 9.307 66.239 1.00 22.62 143 LYS C C 1
ATOM 3050 O O . LYS B 1 143 ? -45.163 9.454 65.254 1.00 16.08 143 LYS C O 1
ATOM 3056 N N . VAL B 1 144 ? -44.805 9.659 67.475 1.00 13.69 144 VAL C N 1
ATOM 3057 C CA . VAL B 1 144 ? -46.135 10.204 67.714 1.00 13.79 144 VAL C CA 1
ATOM 3058 C C . VAL B 1 144 ? -46.331 11.500 66.940 1.00 14.86 144 VAL C C 1
ATOM 3059 O O . VAL B 1 144 ? -47.357 11.694 66.279 1.00 17.25 144 VAL C O 1
ATOM 3063 N N . GLN B 1 145 ? -45.344 12.399 67.004 1.00 13.76 145 GLN C N 1
ATOM 3064 C CA . GLN B 1 145 ? -45.480 13.700 66.353 1.00 13.89 145 GLN C CA 1
ATOM 3065 C C . GLN B 1 145 ? -45.576 13.553 64.842 1.00 14.10 145 GLN C C 1
ATOM 3066 O O . GLN B 1 145 ? -46.405 14.204 64.199 1.00 14.36 145 GLN C O 1
ATOM 3072 N N . PHE B 1 146 ? -44.771 12.670 64.256 1.00 14.09 146 PHE C N 1
ATOM 3073 C CA . PHE B 1 146 ? -44.833 12.538 62.805 1.00 14.37 146 PHE C CA 1
ATOM 3074 C C . PHE B 1 146 ? -46.120 11.831 62.357 1.00 17.27 146 PHE C C 1
ATOM 3075 O O . PHE B 1 146 ? -46.656 12.145 61.284 1.00 14.91 146 PHE C O 1
ATOM 3083 N N . SER B 1 147 ? -46.690 10.960 63.198 1.00 17.21 147 SER C N 1
ATOM 3084 C CA . SER B 1 147 ? -47.941 10.302 62.816 1.00 18.70 147 SER C CA 1
ATOM 3085 C C . SER B 1 147 ? -49.109 11.272 62.855 1.00 16.83 147 SER C C 1
ATOM 3086 O O . SER B 1 147 ? -49.991 11.226 61.987 1.00 22.78 147 SER C O 1
ATOM 3089 N N . ILE B 1 148 ? -49.114 12.184 63.823 1.00 14.77 148 ILE C N 1
ATOM 3090 C CA . ILE B 1 148 ? -50.180 13.175 63.854 1.00 15.08 148 ILE C CA 1
ATOM 3091 C C . ILE B 1 148 ? -50.040 14.139 62.684 1.00 15.38 148 ILE C C 1
ATOM 3092 O O . ILE B 1 148 ? -51.034 14.499 62.038 1.00 22.86 148 ILE C O 1
ATOM 3097 N N . ALA B 1 149 ? -48.808 14.568 62.388 1.00 16.42 149 ALA C N 1
ATOM 3098 C CA . ALA B 1 149 ? -48.579 15.478 61.264 1.00 16.73 149 ALA C CA 1
ATOM 3099 C C . ALA B 1 149 ? -49.043 14.857 59.953 1.00 20.30 149 ALA C C 1
ATOM 3100 O O . ALA B 1 149 ? -49.725 15.510 59.158 1.00 16.72 149 ALA C O 1
ATOM 3102 N N . SER B 1 150 ? -48.687 13.585 59.719 1.00 20.56 150 SER C N 1
ATOM 3103 C CA . SER B 1 150 ? -49.132 12.892 58.510 1.00 21.71 150 SER C CA 1
ATOM 3104 C C . SER B 1 150 ? -50.650 12.788 58.469 1.00 20.16 150 SER C C 1
ATOM 3105 O O . SER B 1 150 ? -51.279 13.050 57.440 1.00 20.54 150 SER C O 1
ATOM 3108 N N . ASN B 1 151 ? -51.249 12.438 59.600 1.00 16.43 151 ASN C N 1
ATOM 3109 C CA . ASN B 1 151 ? -52.676 12.205 59.643 1.00 16.87 151 ASN C CA 1
ATOM 3110 C C . ASN B 1 151 ? -53.449 13.496 59.437 1.00 18.86 151 ASN C C 1
ATOM 3111 O O . ASN B 1 151 ? -54.548 13.470 58.883 1.00 21.18 151 ASN C O 1
ATOM 3116 N N . ARG B 1 152 ? -52.893 14.631 59.858 1.00 25.23 152 ARG C N 1
ATOM 3117 C CA . ARG B 1 152 ? -53.571 15.917 59.733 1.00 25.25 152 ARG C CA 1
ATOM 3118 C C . ARG B 1 152 ? -53.010 16.772 58.603 1.00 17.96 152 ARG C C 1
ATOM 3119 O O . ARG B 1 152 ? -53.278 17.976 58.558 1.00 20.40 152 ARG C O 1
ATOM 3127 N N . GLN B 1 153 ? -52.227 16.172 57.702 1.00 17.94 153 GLN C N 1
ATOM 3128 C CA . GLN B 1 153 ? -51.671 16.858 56.545 1.00 21.44 153 GLN C CA 1
ATOM 3129 C C . GLN B 1 153 ? -50.833 18.071 56.958 1.00 18.52 153 GLN C C 1
ATOM 3130 O O . GLN B 1 153 ? -50.947 19.163 56.398 1.00 20.90 153 GLN C O 1
ATOM 3136 N N . GLY B 1 154 ? -49.993 17.873 57.965 1.00 21.15 154 GLY C N 1
ATOM 3137 C CA . GLY B 1 154 ? -49.180 18.954 58.468 1.00 17.30 154 GLY C CA 1
ATOM 3138 C C . GLY B 1 154 ? -47.715 18.590 58.572 1.00 16.91 154 GLY C C 1
ATOM 3139 O O . GLY B 1 154 ? -47.287 17.574 58.024 1.00 16.83 154 GLY C O 1
ATOM 3140 N N . ILE B 1 155 ? -46.943 19.409 59.290 1.00 16.65 155 ILE C N 1
ATOM 3141 C CA . ILE B 1 155 ? -45.526 19.174 59.508 1.00 16.34 155 ILE C CA 1
ATOM 3142 C C . ILE B 1 155 ? -45.216 19.239 60.998 1.00 16.65 155 ILE C C 1
ATOM 3143 O O . ILE B 1 155 ? -45.945 19.834 61.800 1.00 15.74 155 ILE C O 1
ATOM 3148 N N . VAL B 1 156 ? -44.085 18.652 61.347 1.00 16.50 156 VAL C N 1
ATOM 3149 C CA . VAL B 1 156 ? -43.581 18.658 62.712 1.00 15.08 156 VAL C CA 1
ATOM 3150 C C . VAL B 1 156 ? -42.633 19.835 62.875 1.00 15.25 156 VAL C C 1
ATOM 3151 O O . VAL B 1 156 ? -41.688 19.999 62.092 1.00 15.54 156 VAL C O 1
ATOM 3155 N N . VAL B 1 157 ? -42.888 20.655 63.895 1.00 15.15 157 VAL C N 1
ATOM 3156 C CA . VAL B 1 157 ? -42.069 21.819 64.214 1.00 15.34 157 VAL C CA 1
ATOM 3157 C C . VAL B 1 157 ? -41.111 21.442 65.330 1.00 17.14 157 VAL C C 1
ATOM 3158 O O . VAL B 1 157 ? -41.540 20.974 66.394 1.00 20.56 157 VAL C O 1
ATOM 3162 N N . GLY B 1 158 ? -39.824 21.685 65.116 1.00 15.26 158 GLY C N 1
ATOM 3163 C CA . GLY B 1 158 ? -38.816 21.299 66.076 1.00 15.12 158 GLY C CA 1
ATOM 3164 C C . GLY B 1 158 ? -38.402 22.405 67.035 1.00 15.25 158 GLY C C 1
ATOM 3165 O O . GLY B 1 158 ? -38.652 23.584 66.815 1.00 17.03 158 GLY C O 1
ATOM 3166 N N . THR B 1 159 ? -37.766 21.987 68.128 1.00 15.12 159 THR C N 1
ATOM 3167 C CA . THR B 1 159 ? -37.318 22.881 69.182 1.00 19.98 159 THR C CA 1
ATOM 3168 C C . THR B 1 159 ? -35.797 23.001 69.253 1.00 29.14 159 THR C C 1
ATOM 3169 O O . THR B 1 159 ? -35.278 23.640 70.180 1.00 27.84 159 THR C O 1
ATOM 3173 N N . ASP B 1 160 ? -35.066 22.417 68.304 1.00 19.44 160 ASP C N 1
ATOM 3174 C CA . ASP B 1 160 ? -33.615 22.521 68.364 1.00 19.42 160 ASP C CA 1
ATOM 3175 C C . ASP B 1 160 ? -33.205 23.988 68.281 1.00 17.54 160 ASP C C 1
ATOM 3176 O O . ASP B 1 160 ? -33.806 24.780 67.549 1.00 16.87 160 ASP C O 1
ATOM 3181 N N . HIS B 1 161 ? -32.230 24.364 69.096 1.00 17.23 161 HIS C N 1
ATOM 3182 C CA . HIS B 1 161 ? -31.593 25.665 68.976 1.00 23.57 161 HIS C CA 1
ATOM 3183 C C . HIS B 1 161 ? -30.097 25.450 69.122 1.00 22.92 161 HIS C C 1
ATOM 3184 O O . HIS B 1 161 ? -29.628 24.316 69.258 1.00 22.16 161 HIS C O 1
ATOM 3191 N N . SER B 1 162 ? -29.342 26.541 69.000 1.00 18.95 162 SER C N 1
ATOM 3192 C CA . SER B 1 162 ? -27.856 26.511 68.949 1.00 23.52 162 SER C CA 1
ATOM 3193 C C . SER B 1 162 ? -27.174 26.052 70.243 1.00 19.82 162 SER C C 1
ATOM 3194 O O . SER B 1 162 ? -26.049 25.567 70.147 1.00 27.20 162 SER C O 1
ATOM 3197 N N . ALA B 1 163 ? -27.806 26.198 71.402 1.00 19.51 163 ALA C N 1
ATOM 3198 C CA . ALA B 1 163 ? -27.110 25.776 72.638 1.00 22.53 163 ALA C CA 1
ATOM 3199 C C . ALA B 1 163 ? -27.452 24.325 72.992 1.00 28.27 163 ALA C C 1
ATOM 3200 O O . ALA B 1 163 ? -26.849 23.823 73.937 1.00 29.36 163 ALA C O 1
ATOM 3202 N N . GLU B 1 164 ? -28.355 23.683 72.244 1.00 28.40 164 GLU C N 1
ATOM 3203 C CA . GLU B 1 164 ? -28.785 22.288 72.546 1.00 23.39 164 GLU C CA 1
ATOM 3204 C C . GLU B 1 164 ? -27.692 21.277 72.185 1.00 28.86 164 GLU C C 1
ATOM 3205 O O . GLU B 1 164 ? -27.669 20.198 72.794 1.00 31.56 164 GLU C O 1
ATOM 3211 N N . ASN B 1 165 ? -26.817 21.614 71.237 1.00 32.28 165 ASN C N 1
ATOM 3212 C CA . ASN B 1 165 ? -25.740 20.677 70.814 1.00 50.37 165 ASN C CA 1
ATOM 3213 C C . ASN B 1 165 ? -24.772 20.421 71.976 1.00 51.60 165 ASN C C 1
ATOM 3214 O O . ASN B 1 165 ? -24.149 19.346 71.994 1.00 40.17 165 ASN C O 1
ATOM 3219 N N . ILE B 1 166 ? -24.697 21.360 72.924 1.00 50.05 166 ILE C N 1
ATOM 3220 C CA . ILE B 1 166 ? -23.751 21.285 74.074 1.00 41.29 166 ILE C CA 1
ATOM 3221 C C . ILE B 1 166 ? -24.512 21.076 75.391 1.00 52.75 166 ILE C C 1
ATOM 3222 O O . ILE B 1 166 ? -25.575 21.703 75.573 1.00 58.24 166 ILE C O 1
ATOM 3227 N N . THR B 1 167 ? -24.007 20.174 76.245 1.00 52.40 167 THR C N 1
ATOM 3228 C CA . THR B 1 167 ? -24.540 19.810 77.596 1.00 50.23 167 THR C CA 1
ATOM 3229 C C . THR B 1 167 ? -25.857 19.018 77.560 1.00 49.05 167 THR C C 1
ATOM 3230 O O . THR B 1 167 ? -25.892 17.941 78.177 1.00 48.56 167 THR C O 1
ATOM 3234 N N . GLY B 1 168 ? -26.902 19.555 76.925 1.00 48.33 168 GLY C N 1
ATOM 3235 C CA . GLY B 1 168 ? -28.240 18.937 76.886 1.00 51.29 168 GLY C CA 1
ATOM 3236 C C . GLY B 1 168 ? -28.286 17.529 76.315 1.00 54.74 168 GLY C C 1
ATOM 3237 O O . GLY B 1 168 ? -27.681 17.274 75.256 1.00 54.50 168 GLY C O 1
ATOM 3238 N N . PHE B 1 169 ? -28.987 16.642 77.022 1.00 51.99 169 PHE C N 1
ATOM 3239 C CA . PHE B 1 169 ? -29.241 15.255 76.563 1.00 50.71 169 PHE C CA 1
ATOM 3240 C C . PHE B 1 169 ? -30.036 15.400 75.260 1.00 46.40 169 PHE C C 1
ATOM 3241 O O . PHE B 1 169 ? -30.996 16.186 75.212 1.00 43.86 169 PHE C O 1
ATOM 3249 N N . TYR B 1 170 ? -29.624 14.670 74.230 1.00 40.82 170 TYR C N 1
ATOM 3250 C CA . TYR B 1 170 ? -30.206 14.798 72.899 1.00 36.67 170 TYR C CA 1
ATOM 3251 C C . TYR B 1 170 ? -30.158 13.416 72.264 1.00 30.14 170 TYR C C 1
ATOM 3252 O O . TYR B 1 170 ? -29.087 12.802 72.205 1.00 37.70 170 TYR C O 1
ATOM 3261 N N . THR B 1 171 ? -31.306 12.907 71.831 1.00 18.46 171 THR C N 1
ATOM 3262 C CA . THR B 1 171 ? -31.377 11.595 71.192 1.00 26.66 171 THR C CA 1
ATOM 3263 C C . THR B 1 171 ? -31.434 11.726 69.673 1.00 22.17 171 THR C C 1
ATOM 3264 O O . THR B 1 171 ? -32.314 12.408 69.132 1.00 15.62 171 THR C O 1
ATOM 3268 N N . LYS B 1 172 ? -30.476 11.102 68.998 1.00 16.41 172 LYS C N 1
ATOM 3269 C CA . LYS B 1 172 ? -30.479 11.073 67.543 1.00 21.84 172 LYS C CA 1
ATOM 3270 C C . LYS B 1 172 ? -31.739 10.369 67.027 1.00 23.66 172 LYS C C 1
ATOM 3271 O O . LYS B 1 172 ? -32.081 9.261 67.458 1.00 17.32 172 LYS C O 1
ATOM 3277 N N . TYR B 1 173 ? -32.438 11.030 66.112 1.00 22.31 173 TYR C N 1
ATOM 3278 C CA . TYR B 1 173 ? -33.705 10.604 65.523 1.00 17.73 173 TYR C CA 1
ATOM 3279 C C . TYR B 1 173 ? -34.840 10.594 66.530 1.00 17.67 173 TYR C C 1
ATOM 3280 O O . TYR B 1 173 ? -35.893 9.992 66.266 1.00 21.92 173 TYR C O 1
ATOM 3289 N N . GLY B 1 174 ? -34.640 11.215 67.688 1.00 14.87 174 GLY C N 1
ATOM 3290 C CA . GLY B 1 174 ? -35.671 11.501 68.672 1.00 19.40 174 GLY C CA 1
ATOM 3291 C C . GLY B 1 174 ? -35.819 13.009 68.639 1.00 25.58 174 GLY C C 1
ATOM 3292 O O . GLY B 1 174 ? -36.625 13.557 67.875 1.00 20.36 174 GLY C O 1
ATOM 3293 N N . ASP B 1 175 ? -35.021 13.680 69.474 1.00 28.30 175 ASP C N 1
ATOM 3294 C CA . ASP B 1 175 ? -34.954 15.133 69.479 1.00 42.37 175 ASP C CA 1
ATOM 3295 C C . ASP B 1 175 ? -34.400 15.627 68.144 1.00 45.37 175 ASP C C 1
ATOM 3296 O O . ASP B 1 175 ? -33.688 14.910 67.431 1.00 44.75 175 ASP C O 1
ATOM 3301 N N . GLY B 1 176 ? -34.725 16.877 67.811 1.00 48.04 176 GLY C N 1
ATOM 3302 C CA . GLY B 1 176 ? -34.264 17.494 66.581 1.00 42.54 176 GLY C CA 1
ATOM 3303 C C . GLY B 1 176 ? -34.858 16.943 65.298 1.00 38.52 176 GLY C C 1
ATOM 3304 O O . GLY B 1 176 ? -34.656 17.547 64.232 1.00 34.35 176 GLY C O 1
ATOM 3305 N N . ALA B 1 177 ? -35.528 15.793 65.340 1.00 38.02 177 ALA C N 1
ATOM 3306 C CA . ALA B 1 177 ? -36.159 15.244 64.145 1.00 33.44 177 ALA C CA 1
ATOM 3307 C C . ALA B 1 177 ? -37.447 16.018 63.889 1.00 22.97 177 ALA C C 1
ATOM 3308 O O . ALA B 1 177 ? -38.451 15.825 64.579 1.00 19.30 177 ALA C O 1
ATOM 3310 N N . ALA B 1 178 ? -37.448 16.850 62.866 1.00 23.06 178 ALA C N 1
ATOM 3311 C CA . ALA B 1 178 ? -38.598 17.696 62.603 1.00 24.53 178 ALA C CA 1
ATOM 3312 C C . ALA B 1 178 ? -38.523 18.089 61.144 1.00 23.03 178 ALA C C 1
ATOM 3313 O O . ALA B 1 178 ? -37.546 17.776 60.455 1.00 28.76 178 ALA C O 1
ATOM 3315 N N . ASP B 1 179 ? -39.544 18.809 60.685 1.00 17.11 179 ASP C N 1
ATOM 3316 C CA . ASP B 1 179 ? -39.534 19.344 59.331 1.00 17.47 179 ASP C CA 1
ATOM 3317 C C . ASP B 1 179 ? -38.958 20.747 59.271 1.00 19.94 179 ASP C C 1
ATOM 3318 O O . ASP B 1 179 ? -38.310 21.095 58.281 1.00 17.54 179 ASP C O 1
ATOM 3323 N N . ILE B 1 180 ? -39.195 21.565 60.299 1.00 16.72 180 ILE C N 1
ATOM 3324 C CA . ILE B 1 180 ? -38.580 22.881 60.397 1.00 21.02 180 ILE C CA 1
ATOM 3325 C C . ILE B 1 180 ? -38.146 23.084 61.839 1.00 17.86 180 ILE C C 1
ATOM 3326 O O . ILE B 1 180 ? -38.715 22.500 62.763 1.00 17.01 180 ILE C O 1
ATOM 3331 N N . ALA B 1 181 ? -37.102 23.894 62.022 1.00 18.49 181 ALA C N 1
ATOM 3332 C CA . ALA B 1 181 ? -36.505 24.163 63.332 1.00 16.90 181 ALA C CA 1
ATOM 3333 C C . ALA B 1 181 ? -36.349 25.677 63.470 1.00 17.34 181 ALA C C 1
ATOM 3334 O O . ALA B 1 181 ? -35.286 26.238 63.187 1.00 18.17 181 ALA C O 1
ATOM 3336 N N . PRO B 1 182 ? -37.418 26.363 63.854 1.00 17.26 182 PRO C N 1
ATOM 3337 C CA . PRO B 1 182 ? -37.391 27.834 63.745 1.00 18.44 182 PRO C CA 1
ATOM 3338 C C . PRO B 1 182 ? -36.428 28.536 64.693 1.00 17.93 182 PRO C C 1
ATOM 3339 O O . PRO B 1 182 ? -35.857 29.558 64.291 1.00 18.56 182 PRO C O 1
ATOM 3343 N N . ILE B 1 183 ? -36.208 28.053 65.917 1.00 17.49 183 ILE C N 1
ATOM 3344 C CA . ILE B 1 183 ? -35.377 28.829 66.833 1.00 17.76 183 ILE C CA 1
ATOM 3345 C C . ILE B 1 183 ? -33.927 28.365 66.781 1.00 19.02 183 ILE C C 1
ATOM 3346 O O . ILE B 1 183 ? -33.125 28.700 67.663 1.00 18.25 183 ILE C O 1
ATOM 3351 N N . PHE B 1 184 ? -33.567 27.607 65.747 1.00 22.44 184 PHE C N 1
ATOM 3352 C CA . PHE B 1 184 ? -32.150 27.374 65.502 1.00 20.78 184 PHE C CA 1
ATOM 3353 C C . PHE B 1 184 ? -31.466 28.703 65.195 1.00 20.44 184 PHE C C 1
ATOM 3354 O O . PHE B 1 184 ? -31.926 29.479 64.358 1.00 19.78 184 PHE C O 1
ATOM 3362 N N . GLY B 1 185 ? -30.340 28.957 65.848 1.00 21.58 185 GLY C N 1
ATOM 3363 C CA . GLY B 1 185 ? -29.680 30.240 65.783 1.00 21.87 185 GLY C CA 1
ATOM 3364 C C . GLY B 1 185 ? -29.780 31.022 67.073 1.00 20.59 185 GLY C C 1
ATOM 3365 O O . GLY B 1 185 ? -28.907 31.852 67.347 1.00 25.47 185 GLY C O 1
ATOM 3366 N N . LEU B 1 186 ? -30.824 30.783 67.863 1.00 19.86 186 LEU C N 1
ATOM 3367 C CA . LEU B 1 186 ? -30.899 31.345 69.205 1.00 20.40 186 LEU C CA 1
ATOM 3368 C C . LEU B 1 186 ? -30.062 30.520 70.177 1.00 20.78 186 LEU C C 1
ATOM 3369 O O . LEU B 1 186 ? -29.938 29.302 70.042 1.00 22.42 186 LEU C O 1
ATOM 3374 N N . ASN B 1 187 ? -29.494 31.182 71.173 1.00 20.14 187 ASN C N 1
ATOM 3375 C CA . ASN B 1 187 ? -28.966 30.429 72.292 1.00 20.06 187 ASN C CA 1
ATOM 3376 C C . ASN B 1 187 ? -30.020 30.399 73.406 1.00 22.23 187 ASN C C 1
ATOM 3377 O O . ASN B 1 187 ? -31.155 30.865 73.233 1.00 21.68 187 ASN C O 1
ATOM 3382 N N . LYS B 1 188 ? -29.642 29.852 74.564 1.00 24.56 188 LYS C N 1
ATOM 3383 C CA . LYS B 1 188 ? -30.597 29.614 75.644 1.00 19.07 188 LYS C CA 1
ATOM 3384 C C . LYS B 1 188 ? -31.084 30.927 76.255 1.00 25.30 188 LYS C C 1
ATOM 3385 O O . LYS B 1 188 ? -32.289 31.146 76.410 1.00 18.90 188 LYS C O 1
ATOM 3391 N N . ARG B 1 189 ? -30.145 31.816 76.598 1.00 20.03 189 ARG C N 1
ATOM 3392 C CA . ARG B 1 189 ? -30.486 33.082 77.223 1.00 22.80 189 ARG C CA 1
ATOM 3393 C C . ARG B 1 189 ? -31.363 33.935 76.315 1.00 20.23 189 ARG C C 1
ATOM 3394 O O . ARG B 1 189 ? -32.244 34.657 76.800 1.00 20.18 189 ARG C O 1
ATOM 3402 N N . GLN B 1 190 ? -31.158 33.848 74.997 1.00 20.23 190 GLN C N 1
ATOM 3403 C CA . GLN B 1 190 ? -32.009 34.597 74.073 1.00 20.19 190 GLN C CA 1
ATOM 3404 C C . GLN B 1 190 ? -33.420 34.026 74.053 1.00 19.45 190 GLN C C 1
ATOM 3405 O O . GLN B 1 190 ? -34.396 34.772 73.932 1.00 22.14 190 GLN C O 1
ATOM 3411 N N . GLY B 1 191 ? -33.541 32.703 74.165 1.00 18.90 191 GLY C N 1
ATOM 3412 C CA . GLY B 1 191 ? -34.847 32.109 74.369 1.00 19.45 191 GLY C CA 1
ATOM 3413 C C . GLY B 1 191 ? -35.544 32.682 75.588 1.00 18.55 191 GLY C C 1
ATOM 3414 O O . GLY B 1 191 ? -36.728 33.021 75.531 1.00 18.30 191 GLY C O 1
ATOM 3415 N N . ARG B 1 192 ? -34.806 32.843 76.694 1.00 18.65 192 ARG C N 1
ATOM 3416 C CA . ARG B 1 192 ? -35.399 33.441 77.886 1.00 26.09 192 ARG C CA 1
ATOM 3417 C C . ARG B 1 192 ? -35.844 34.861 77.592 1.00 22.57 192 ARG C C 1
ATOM 3418 O O . ARG B 1 192 ? -36.942 35.274 77.984 1.00 19.14 192 ARG C O 1
ATOM 3426 N N . GLN B 1 193 ? -34.999 35.617 76.883 1.00 19.66 193 GLN C N 1
ATOM 3427 C CA . GLN B 1 193 ? -35.332 36.992 76.532 1.00 21.43 193 GLN C CA 1
ATOM 3428 C C . GLN B 1 193 ? -36.664 37.059 75.786 1.00 20.75 193 GLN C C 1
ATOM 3429 O O . GLN B 1 193 ? -37.521 37.893 76.104 1.00 20.19 193 GLN C O 1
ATOM 3435 N N . LEU B 1 194 ? -36.873 36.167 74.810 1.00 19.38 194 LEU C N 1
ATOM 3436 C CA . LEU B 1 194 ? -38.136 36.184 74.067 1.00 19.16 194 LEU C CA 1
ATOM 3437 C C . LEU B 1 194 ? -39.316 35.775 74.947 1.00 18.80 194 LEU C C 1
ATOM 3438 O O . LEU B 1 194 ? -40.395 36.372 74.870 1.00 18.95 194 LEU C O 1
ATOM 3443 N N . LEU B 1 195 ? -39.126 34.762 75.791 1.00 18.42 195 LEU C N 1
ATOM 3444 C CA . LEU B 1 195 ? -40.206 34.317 76.660 1.00 19.62 195 LEU C CA 1
ATOM 3445 C C . LEU B 1 195 ? -40.619 35.418 77.629 1.00 19.47 195 LEU C C 1
ATOM 3446 O O . LEU B 1 195 ? -41.810 35.726 77.758 1.00 26.04 195 LEU C O 1
ATOM 3451 N N . ALA B 1 196 ? -39.639 36.055 78.285 1.00 19.05 196 ALA C N 1
ATOM 3452 C CA . ALA B 1 196 ? -39.944 37.128 79.229 1.00 20.58 196 ALA C CA 1
ATOM 3453 C C . ALA B 1 196 ? -40.616 38.306 78.526 1.00 22.97 196 ALA C C 1
ATOM 3454 O O . ALA B 1 196 ? -41.566 38.896 79.051 1.00 20.21 196 ALA C O 1
ATOM 3456 N N . TYR B 1 197 ? -40.144 38.655 77.333 1.00 20.05 197 TYR C N 1
ATOM 3457 C CA . TYR B 1 197 ? -40.804 39.703 76.561 1.00 23.92 197 TYR C CA 1
ATOM 3458 C C . TYR B 1 197 ? -42.231 39.311 76.177 1.00 20.45 197 TYR C C 1
ATOM 3459 O O . TYR B 1 197 ? -43.097 40.180 76.042 1.00 21.69 197 TYR C O 1
ATOM 3468 N N . LEU B 1 198 ? -42.489 38.026 75.954 1.00 25.28 198 LEU C N 1
ATOM 3469 C CA . LEU B 1 198 ? -43.839 37.609 75.594 1.00 34.14 198 LEU C CA 1
ATOM 3470 C C . LEU B 1 198 ? -44.746 37.469 76.811 1.00 26.58 198 LEU C C 1
ATOM 3471 O O . LEU B 1 198 ? -45.929 37.155 76.653 1.00 23.90 198 LEU C O 1
ATOM 3476 N N . GLY B 1 199 ? -44.226 37.713 78.009 1.00 21.95 199 GLY C N 1
ATOM 3477 C CA . GLY B 1 199 ? -45.041 37.652 79.202 1.00 21.28 199 GLY C CA 1
ATOM 3478 C C . GLY B 1 199 ? -45.244 36.263 79.755 1.00 31.16 199 GLY C C 1
ATOM 3479 O O . GLY B 1 199 ? -46.161 36.062 80.561 1.00 28.88 199 GLY C O 1
ATOM 3480 N N . ALA B 1 200 ? -44.411 35.301 79.363 1.00 18.77 200 ALA C N 1
ATOM 3481 C CA . ALA B 1 200 ? -44.511 33.976 79.943 1.00 19.34 200 ALA C CA 1
ATOM 3482 C C . ALA B 1 200 ? -44.350 34.082 81.454 1.00 30.39 200 ALA C C 1
ATOM 3483 O O . ALA B 1 200 ? -43.544 34.889 81.934 1.00 36.83 200 ALA C O 1
ATOM 3485 N N . PRO B 1 201 ? -45.079 33.284 82.226 1.00 29.65 201 PRO C N 1
ATOM 3486 C CA . PRO B 1 201 ? -44.843 33.265 83.673 1.00 34.90 201 PRO C CA 1
ATOM 3487 C C . PRO B 1 201 ? -43.424 32.820 83.987 1.00 36.22 201 PRO C C 1
ATOM 3488 O O . PRO B 1 201 ? -42.809 32.056 83.238 1.00 35.40 201 PRO C O 1
ATOM 3492 N N . LYS B 1 202 ? -42.937 33.274 85.148 1.00 35.89 202 LYS C N 1
ATOM 3493 C CA . LYS B 1 202 ? -41.546 33.074 85.551 1.00 28.02 202 LYS C CA 1
ATOM 3494 C C . LYS B 1 202 ? -41.128 31.608 85.476 1.00 31.10 202 LYS C C 1
ATOM 3495 O O . LYS B 1 202 ? -40.120 31.270 84.844 1.00 25.73 202 LYS C O 1
ATOM 3496 N N . GLU B 1 203 ? -41.884 30.731 86.149 1.00 31.98 203 GLU C N 1
ATOM 3497 C CA . GLU B 1 203 ? -41.746 29.276 86.110 1.00 34.29 203 GLU C CA 1
ATOM 3498 C C . GLU B 1 203 ? -41.346 28.694 84.760 1.00 31.73 203 GLU C C 1
ATOM 3499 O O . GLU B 1 203 ? -40.473 27.824 84.697 1.00 27.92 203 GLU C O 1
ATOM 3505 N N . LEU B 1 204 ? -41.992 29.118 83.680 1.00 28.48 204 LEU C N 1
ATOM 3506 C CA . LEU B 1 204 ? -41.611 28.541 82.398 1.00 35.19 204 LEU C CA 1
ATOM 3507 C C . LEU B 1 204 ? -40.278 29.075 81.893 1.00 32.56 204 LEU C C 1
ATOM 3508 O O . LEU B 1 204 ? -39.772 28.562 80.888 1.00 35.63 204 LEU C O 1
ATOM 3513 N N . TYR B 1 205 ? -39.716 30.069 82.587 1.00 36.15 205 TYR C N 1
ATOM 3514 C CA . TYR B 1 205 ? -38.524 30.844 82.222 1.00 40.40 205 TYR C CA 1
ATOM 3515 C C . TYR B 1 205 ? -38.723 31.688 80.959 1.00 38.71 205 TYR C C 1
ATOM 3516 O O . TYR B 1 205 ? -39.252 32.813 81.034 1.00 27.18 205 TYR C O 1
ATOM 3525 N N . LEU B 1 226 ? -22.611 17.426 83.824 1.00 45.01 226 LEU C N 1
ATOM 3526 C CA . LEU B 1 226 ? -21.970 18.424 82.927 1.00 45.11 226 LEU C CA 1
ATOM 3527 C C . LEU B 1 226 ? -20.831 19.128 83.671 1.00 45.18 226 LEU C C 1
ATOM 3528 O O . LEU B 1 226 ? -20.725 18.931 84.896 1.00 52.86 226 LEU C O 1
ATOM 3533 N N . GLY B 1 227 ? -20.039 19.927 82.949 1.00 38.13 227 GLY C N 1
ATOM 3534 C CA . GLY B 1 227 ? -18.881 20.609 83.506 1.00 37.08 227 GLY C CA 1
ATOM 3535 C C . GLY B 1 227 ? -18.765 22.077 83.149 1.00 37.45 227 GLY C C 1
ATOM 3536 O O . GLY B 1 227 ? -17.676 22.646 83.242 1.00 33.94 227 GLY C O 1
ATOM 3537 N N . VAL B 1 228 ? -19.870 22.692 82.723 1.00 40.08 228 VAL C N 1
ATOM 3538 C CA . VAL B 1 228 ? -19.888 24.084 82.277 1.00 35.55 228 VAL C CA 1
ATOM 3539 C C . VAL B 1 228 ? -21.306 24.596 82.457 1.00 33.15 228 VAL C C 1
ATOM 3540 O O . VAL B 1 228 ? -22.270 23.837 82.333 1.00 35.84 228 VAL C O 1
ATOM 3544 N N . THR B 1 229 ? -21.434 25.884 82.785 1.00 32.60 229 THR C N 1
ATOM 3545 C CA . THR B 1 229 ? -22.759 26.481 82.933 1.00 30.81 229 THR C CA 1
ATOM 3546 C C . THR B 1 229 ? -23.349 26.844 81.570 1.00 30.09 229 THR C C 1
ATOM 3547 O O . THR B 1 229 ? -22.637 26.972 80.572 1.00 35.52 229 THR C O 1
ATOM 3551 N N . TYR B 1 230 ? -24.677 27.008 81.539 1.00 27.06 230 TYR C N 1
ATOM 3552 C CA . TYR B 1 230 ? -25.333 27.469 80.320 1.00 22.06 230 TYR C CA 1
ATOM 3553 C C . TYR B 1 230 ? -24.911 28.888 79.976 1.00 22.58 230 TYR C C 1
ATOM 3554 O O . TYR B 1 230 ? -24.861 29.253 78.797 1.00 22.48 230 TYR C O 1
ATOM 3563 N N . GLU B 1 231 ? -24.540 29.681 80.980 1.00 23.25 231 GLU C N 1
ATOM 3564 C CA . GLU B 1 231 ? -24.087 31.035 80.695 1.00 27.24 231 GLU C CA 1
ATOM 3565 C C . GLU B 1 231 ? -22.773 31.016 79.920 1.00 24.61 231 GLU C C 1
ATOM 3566 O O . GLU B 1 231 ? -22.602 31.771 78.959 1.00 26.69 231 GLU C O 1
ATOM 3572 N N . ALA B 1 232 ? -21.864 30.106 80.262 1.00 25.11 232 ALA C N 1
ATOM 3573 C CA . ALA B 1 232 ? -20.620 30.040 79.501 1.00 31.93 232 ALA C CA 1
ATOM 3574 C C . ALA B 1 232 ? -20.881 29.524 78.092 1.00 31.58 232 ALA C C 1
ATOM 3575 O O . ALA B 1 232 ? -20.267 29.993 77.126 1.00 31.88 232 ALA C O 1
ATOM 3577 N N . ILE B 1 233 ? -21.797 28.570 77.952 1.00 24.34 233 ILE C N 1
ATOM 3578 C CA . ILE B 1 233 ? -22.183 28.129 76.619 1.00 29.21 233 ILE C CA 1
ATOM 3579 C C . ILE B 1 233 ? -22.683 29.315 75.804 1.00 23.64 233 ILE C C 1
ATOM 3580 O O . ILE B 1 233 ? -22.194 29.580 74.699 1.00 24.02 233 ILE C O 1
ATOM 3585 N N . ASP B 1 234 ? -23.643 30.069 76.357 1.00 23.22 234 ASP C N 1
ATOM 3586 C CA . ASP B 1 234 ? -24.224 31.189 75.617 1.00 23.11 234 ASP C CA 1
ATOM 3587 C C . ASP B 1 234 ? -23.174 32.244 75.272 1.00 24.18 234 ASP C C 1
ATOM 3588 O O . ASP B 1 234 ? -23.177 32.785 74.162 1.00 24.35 234 ASP C O 1
ATOM 3593 N N . ASN B 1 235 ? -22.289 32.577 76.216 1.00 24.98 235 ASN C N 1
ATOM 3594 C CA . ASN B 1 235 ? -21.221 33.528 75.903 1.00 37.04 235 ASN C CA 1
ATOM 3595 C C . ASN B 1 235 ? -20.358 33.026 74.755 1.00 26.59 235 ASN C C 1
ATOM 3596 O O . ASN B 1 235 ? -20.061 33.772 73.815 1.00 27.12 235 ASN C O 1
ATOM 3601 N N . TYR B 1 236 ? -19.994 31.746 74.791 1.00 26.44 236 TYR C N 1
ATOM 3602 C CA . TYR B 1 236 ? -19.146 31.178 73.756 1.00 26.96 236 TYR C CA 1
ATOM 3603 C C . TYR B 1 236 ? -19.811 31.278 72.392 1.00 26.47 236 TYR C C 1
ATOM 3604 O O . TYR B 1 236 ? -19.180 31.682 71.410 1.00 27.21 236 TYR C O 1
ATOM 3613 N N . LEU B 1 237 ? -21.103 30.948 72.327 1.00 25.31 237 LEU C N 1
ATOM 3614 C CA . LEU B 1 237 ? -21.830 31.037 71.072 1.00 24.87 237 LEU C CA 1
ATOM 3615 C C . LEU B 1 237 ? -21.978 32.480 70.606 1.00 28.37 237 LEU C C 1
ATOM 3616 O O . LEU B 1 237 ? -22.051 32.730 69.399 1.00 33.19 237 LEU C O 1
ATOM 3621 N N . GLU B 1 238 ? -22.034 33.437 71.529 1.00 28.80 238 GLU C N 1
ATOM 3622 C CA . GLU B 1 238 ? -22.079 34.843 71.144 1.00 33.23 238 GLU C CA 1
ATOM 3623 C C . GLU B 1 238 ? -20.720 35.400 70.745 1.00 28.93 238 GLU C C 1
ATOM 3624 O O . GLU B 1 238 ? -20.633 36.595 70.451 1.00 28.15 238 GLU C O 1
ATOM 3630 N N . GLY B 1 239 ? -19.684 34.567 70.680 1.00 28.00 239 GLY C N 1
ATOM 3631 C CA . GLY B 1 239 ? -18.347 35.029 70.366 1.00 33.54 239 GLY C CA 1
ATOM 3632 C C . GLY B 1 239 ? -17.607 35.719 71.493 1.00 30.21 239 GLY C C 1
ATOM 3633 O O . GLY B 1 239 ? -16.610 36.389 71.230 1.00 31.47 239 GLY C O 1
ATOM 3634 N N . LYS B 1 240 ? -18.084 35.617 72.725 1.00 31.23 240 LYS C N 1
ATOM 3635 C CA . LYS B 1 240 ? -17.424 36.212 73.876 1.00 30.41 240 LYS C CA 1
ATOM 3636 C C . LYS B 1 240 ? -16.340 35.278 74.407 1.00 34.16 240 LYS C C 1
ATOM 3637 O O . LYS B 1 240 ? -16.366 34.073 74.153 1.00 34.30 240 LYS C O 1
ATOM 3643 N N . PRO B 1 241 ? -15.346 35.811 75.113 1.00 32.21 241 PRO C N 1
ATOM 3644 C CA . PRO B 1 241 ? -14.353 34.933 75.748 1.00 32.88 241 PRO C CA 1
ATOM 3645 C C . PRO B 1 241 ? -14.887 34.236 76.991 1.00 32.13 241 PRO C C 1
ATOM 3646 O O . PRO B 1 241 ? -15.671 34.794 77.768 1.00 31.62 241 PRO C O 1
ATOM 3650 N N . VAL B 1 242 ? -14.468 32.977 77.141 1.00 36.74 242 VAL C N 1
ATOM 3651 C CA . VAL B 1 242 ? -14.709 32.149 78.313 1.00 31.74 242 VAL C CA 1
ATOM 3652 C C . VAL B 1 242 ? -13.353 31.603 78.762 1.00 33.74 242 VAL C C 1
ATOM 3653 O O . VAL B 1 242 ? -12.352 31.723 78.055 1.00 34.08 242 VAL C O 1
ATOM 3657 N N . THR B 1 243 ? -13.315 31.014 79.962 1.00 35.88 243 THR C N 1
ATOM 3658 C CA . THR B 1 243 ? -12.048 30.507 80.487 1.00 45.96 243 THR C CA 1
ATOM 3659 C C . THR B 1 243 ? -11.509 29.384 79.600 1.00 34.62 243 THR C C 1
ATOM 3660 O O . THR B 1 243 ? -12.256 28.761 78.846 1.00 33.49 243 THR C O 1
ATOM 3664 N N . PRO B 1 244 ? -10.200 29.153 79.627 1.00 36.41 244 PRO C N 1
ATOM 3665 C CA . PRO B 1 244 ? -9.659 27.991 78.904 1.00 36.33 244 PRO C CA 1
ATOM 3666 C C . PRO B 1 244 ? -10.379 26.711 79.265 1.00 35.26 244 PRO C C 1
ATOM 3667 O O . PRO B 1 244 ? -10.678 25.904 78.378 1.00 34.58 244 PRO C O 1
ATOM 3671 N N . GLU B 1 245 ? -10.712 26.529 80.544 1.00 38.65 245 GLU C N 1
ATOM 3672 C CA . GLU B 1 245 ? -11.402 25.314 80.961 1.00 40.74 245 GLU C CA 1
ATOM 3673 C C . GLU B 1 245 ? -12.817 25.262 80.397 1.00 36.95 245 GLU C C 1
ATOM 3674 O O . GLU B 1 245 ? -13.240 24.224 79.874 1.00 39.64 245 GLU C O 1
ATOM 3680 N N . GLU B 1 246 ? -13.544 26.387 80.437 1.00 33.88 246 GLU C N 1
ATOM 3681 C CA . GLU B 1 246 ? -14.888 26.409 79.858 1.00 42.04 246 GLU C CA 1
ATOM 3682 C C . GLU B 1 246 ? -14.823 26.135 78.364 1.00 30.08 246 GLU C C 1
ATOM 3683 O O . GLU B 1 246 ? -15.606 25.344 77.833 1.00 29.05 246 GLU C O 1
ATOM 3689 N N . GLN B 1 247 ? -13.850 26.740 77.684 1.00 31.10 247 GLN C N 1
ATOM 3690 C CA . GLN B 1 247 ? -13.677 26.509 76.258 1.00 33.84 247 GLN C CA 1
ATOM 3691 C C . GLN B 1 247 ? -13.402 25.041 75.961 1.00 31.41 247 GLN C C 1
ATOM 3692 O O . GLN B 1 247 ? -13.948 24.481 75.003 1.00 31.58 247 GLN C O 1
ATOM 3698 N N . LYS B 1 248 ? -12.570 24.394 76.777 1.00 34.26 248 LYS C N 1
ATOM 3699 C CA . LYS B 1 248 ? -12.240 23.003 76.496 1.00 38.21 248 LYS C CA 1
ATOM 3700 C C . LYS B 1 248 ? -13.449 22.097 76.717 1.00 35.07 248 LYS C C 1
ATOM 3701 O O . LYS B 1 248 ? -13.720 21.209 75.899 1.00 30.06 248 LYS C O 1
ATOM 3703 N N . VAL B 1 249 ? -14.231 22.346 77.770 1.00 38.27 249 VAL C N 1
ATOM 3704 C CA . VAL B 1 249 ? -15.407 21.511 78.015 1.00 31.14 249 VAL C CA 1
ATOM 3705 C C . VAL B 1 249 ? -16.427 21.698 76.898 1.00 30.56 249 VAL C C 1
ATOM 3706 O O . VAL B 1 249 ? -16.957 20.723 76.345 1.00 30.43 249 VAL C O 1
ATOM 3710 N N . ILE B 1 250 ? -16.679 22.952 76.518 1.00 32.59 250 ILE C N 1
ATOM 3711 C CA . ILE B 1 250 ? -17.689 23.260 75.502 1.00 35.44 250 ILE C CA 1
ATOM 3712 C C . ILE B 1 250 ? -17.296 22.670 74.153 1.00 32.06 250 ILE C C 1
ATOM 3713 O O . ILE B 1 250 ? -18.109 22.038 73.468 1.00 29.26 250 ILE C O 1
ATOM 3718 N N . GLU B 1 251 ? -16.045 22.877 73.754 1.00 30.08 251 GLU C N 1
ATOM 3719 C CA . GLU B 1 251 ? -15.611 22.431 72.436 1.00 30.81 251 GLU C CA 1
ATOM 3720 C C . GLU B 1 251 ? -15.583 20.909 72.343 1.00 31.42 251 GLU C C 1
ATOM 3721 O O . GLU B 1 251 ? -15.884 20.343 71.284 1.00 34.98 251 GLU C O 1
ATOM 3727 N N . ASN B 1 252 ? -15.215 20.227 73.431 1.00 29.34 252 ASN C N 1
ATOM 3728 C CA . ASN B 1 252 ? -15.201 18.768 73.406 1.00 31.13 252 ASN C CA 1
ATOM 3729 C C . ASN B 1 252 ? -16.614 18.204 73.301 1.00 38.10 252 ASN C C 1
ATOM 3730 O O . ASN B 1 252 ? -16.849 17.231 72.575 1.00 34.84 252 ASN C O 1
ATOM 3731 N N . HIS B 1 253 ? -17.574 18.817 73.998 1.00 43.74 253 HIS C N 1
ATOM 3732 C CA . HIS B 1 253 ? -18.960 18.376 73.888 1.00 39.97 253 HIS C CA 1
ATOM 3733 C C . HIS B 1 253 ? -19.508 18.660 72.499 1.00 35.25 253 HIS C C 1
ATOM 3734 O O . HIS B 1 253 ? -20.268 17.859 71.946 1.00 31.07 253 HIS C O 1
ATOM 3741 N N . TYR B 1 254 ? -19.118 19.788 71.916 1.00 24.37 254 TYR C N 1
ATOM 3742 C CA . TYR B 1 254 ? -19.624 20.132 70.597 1.00 35.56 254 TYR C CA 1
ATOM 3743 C C . TYR B 1 254 ? -19.208 19.109 69.552 1.00 38.90 254 TYR C C 1
ATOM 3744 O O . TYR B 1 254 ? -20.042 18.634 68.772 1.00 34.52 254 TYR C O 1
ATOM 3753 N N . ILE B 1 255 ? -17.918 18.758 69.520 1.00 39.46 255 ILE C N 1
ATOM 3754 C CA . ILE B 1 255 ? -17.406 17.891 68.463 1.00 36.14 255 ILE C CA 1
ATOM 3755 C C . ILE B 1 255 ? -17.921 16.464 68.632 1.00 33.15 255 ILE C C 1
ATOM 3756 O O . ILE B 1 255 ? -18.203 15.770 67.647 1.00 33.70 255 ILE C O 1
ATOM 3761 N N . ARG B 1 256 ? -18.055 16.026 69.883 1.00 32.08 256 ARG C N 1
ATOM 3762 C CA . ARG B 1 256 ? -18.486 14.632 70.167 1.00 29.76 256 ARG C CA 1
ATOM 3763 C C . ARG B 1 256 ? -19.994 14.456 69.955 1.00 31.56 256 ARG C C 1
ATOM 3764 O O . ARG B 1 256 ? -20.426 13.305 69.821 1.00 41.23 256 ARG C O 1
ATOM 3772 N N . ASN B 1 257 ? -20.758 15.546 69.898 1.00 26.13 257 ASN C N 1
ATOM 3773 C CA . ASN B 1 257 ? -22.227 15.423 69.720 1.00 30.27 257 ASN C CA 1
ATOM 3774 C C . ASN B 1 257 ? -22.632 15.853 68.304 1.00 29.68 257 ASN C C 1
ATOM 3775 O O . ASN B 1 257 ? -23.836 15.875 68.024 1.00 31.56 257 ASN C O 1
ATOM 3780 N N . ALA B 1 258 ? -21.658 16.151 67.441 1.00 27.21 258 ALA C N 1
ATOM 3781 C CA . ALA B 1 258 ? -21.939 16.602 66.055 1.00 34.24 258 ALA C CA 1
ATOM 3782 C C . ALA B 1 258 ? -22.745 15.559 65.266 1.00 41.87 258 ALA C C 1
ATOM 3783 O O . ALA B 1 258 ? -23.631 15.963 64.499 1.00 46.31 258 ALA C O 1
ATOM 3785 N N . HIS B 1 259 ? -22.436 14.273 65.439 1.00 36.06 259 HIS C N 1
ATOM 3786 C CA . HIS B 1 259 ? -23.121 13.183 64.694 1.00 31.30 259 HIS C CA 1
ATOM 3787 C C . HIS B 1 259 ? -24.602 13.083 65.079 1.00 26.77 259 HIS C C 1
ATOM 3788 O O . HIS B 1 259 ? -25.372 12.569 64.261 1.00 26.18 259 HIS C O 1
ATOM 3795 N N . LYS B 1 260 ? -24.955 13.483 66.302 1.00 26.15 260 LYS C N 1
ATOM 3796 C CA . LYS B 1 260 ? -26.363 13.389 66.770 1.00 33.48 260 LYS C CA 1
ATOM 3797 C C . LYS B 1 260 ? -27.253 14.296 65.916 1.00 36.14 260 LYS C C 1
ATOM 3798 O O . LYS B 1 260 ? -28.360 13.869 65.581 1.00 41.15 260 LYS C O 1
ATOM 3804 N N . ARG B 1 261 ? -26.763 15.482 65.552 1.00 46.08 261 ARG C N 1
ATOM 3805 C CA . ARG B 1 261 ? -27.566 16.432 64.736 1.00 49.71 261 ARG C CA 1
ATOM 3806 C C . ARG B 1 261 ? -27.326 16.165 63.245 1.00 53.34 261 ARG C C 1
ATOM 3807 O O . ARG B 1 261 ? -28.307 16.166 62.486 1.00 59.15 261 ARG C O 1
ATOM 3808 N N . GLU B 1 262 ? -26.065 15.937 62.867 1.00 51.31 262 GLU C N 1
ATOM 3809 C CA . GLU B 1 262 ? -25.657 15.692 61.457 1.00 46.74 262 GLU C CA 1
ATOM 3810 C C . GLU B 1 262 ? -26.294 14.415 60.892 1.00 45.85 262 GLU C C 1
ATOM 3811 O O . GLU B 1 262 ? -26.640 13.508 61.668 1.00 45.74 262 GLU C O 1
ATOM 3812 N N . LEU B 1 263 ? -26.401 14.341 59.563 1.00 40.81 263 LEU C N 1
ATOM 3813 C CA . LEU B 1 263 ? -26.988 13.152 58.894 1.00 37.72 263 LEU C CA 1
ATOM 3814 C C . LEU B 1 263 ? -25.946 12.029 58.812 1.00 40.28 263 LEU C C 1
ATOM 3815 O O . LEU B 1 263 ? -24.754 12.320 59.012 1.00 44.18 263 LEU C O 1
ATOM 3820 N N . ALA B 1 264 ? -26.397 10.801 58.530 1.00 32.33 264 ALA C N 1
ATOM 3821 C CA . ALA B 1 264 ? -25.524 9.606 58.423 1.00 29.36 264 ALA C CA 1
ATOM 3822 C C . ALA B 1 264 ? -24.276 9.924 57.590 1.00 26.82 264 ALA C C 1
ATOM 3823 O O . ALA B 1 264 ? -24.420 10.440 56.474 1.00 22.49 264 ALA C O 1
ATOM 3825 N N . TYR B 1 265 ? -23.098 9.608 58.126 1.00 22.74 265 TYR C N 1
ATOM 3826 C CA . TYR B 1 265 ? -21.862 9.914 57.424 1.00 24.71 265 TYR C CA 1
ATOM 3827 C C . TYR B 1 265 ? -21.690 9.010 56.209 1.00 24.51 265 TYR C C 1
ATOM 3828 O O . TYR B 1 265 ? -21.925 7.803 56.275 1.00 24.28 265 TYR C O 1
ATOM 3837 N N . THR B 1 266 ? -21.249 9.598 55.106 1.00 25.41 266 THR C N 1
ATOM 3838 C CA . THR B 1 266 ? -20.963 8.888 53.869 1.00 26.12 266 THR C CA 1
ATOM 3839 C C . THR B 1 266 ? -19.487 9.044 53.547 1.00 33.78 266 THR C C 1
ATOM 3840 O O . THR B 1 266 ? -18.737 9.704 54.275 1.00 35.90 266 THR C O 1
ATOM 3844 N N . ARG B 1 267 ? -19.088 8.455 52.415 1.00 28.41 267 ARG C N 1
ATOM 3845 C CA . ARG B 1 267 ? -17.745 8.658 51.887 1.00 29.91 267 ARG C CA 1
ATOM 3846 C C . ARG B 1 267 ? -17.467 10.119 51.597 1.00 30.42 267 ARG C C 1
ATOM 3847 O O . ARG B 1 267 ? -16.303 10.497 51.432 1.00 31.66 267 ARG C O 1
ATOM 3855 N N . TYR B 1 268 ? -18.507 10.944 51.492 1.00 29.61 268 TYR C N 1
ATOM 3856 C CA . TYR B 1 268 ? -18.321 12.327 51.081 1.00 37.90 268 TYR C CA 1
ATOM 3857 C C . TYR B 1 268 ? -18.427 13.324 52.229 1.00 38.84 268 TYR C C 1
ATOM 3858 O O . TYR B 1 268 ? -17.952 14.455 52.089 1.00 43.51 268 TYR C O 1
ATOM 3867 N N . THR B 1 269 ? -19.012 12.935 53.359 1.00 34.66 269 THR C N 1
ATOM 3868 C CA . THR B 1 269 ? -19.038 13.761 54.562 1.00 33.05 269 THR C CA 1
ATOM 3869 C C . THR B 1 269 ? -18.071 13.264 55.641 1.00 40.90 269 THR C C 1
ATOM 3870 O O . THR B 1 269 ? -18.287 13.500 56.827 1.00 42.96 269 THR C O 1
ATOM 3874 N N . TRP B 1 270 ? -16.968 12.627 55.261 1.00 46.61 270 TRP C N 1
ATOM 3875 C CA . TRP B 1 270 ? -16.050 12.092 56.267 1.00 52.61 270 TRP C CA 1
ATOM 3876 C C . TRP B 1 270 ? -14.647 12.694 56.166 1.00 51.48 270 TRP C C 1
ATOM 3877 O O . TRP B 1 270 ? -14.337 13.697 56.832 1.00 46.17 270 TRP C O 1
ATOM 3888 N N . SER C 1 2 ? 25.082 32.185 16.769 1.00 59.13 2 SER B N 1
ATOM 3889 C CA . SER C 1 2 ? 24.713 30.896 16.176 1.00 61.24 2 SER B CA 1
ATOM 3890 C C . SER C 1 2 ? 23.939 31.065 14.858 1.00 58.33 2 SER B C 1
ATOM 3891 O O . SER C 1 2 ? 23.277 32.084 14.642 1.00 53.53 2 SER B O 1
ATOM 3894 N N . LYS C 1 3 ? 24.036 30.078 13.964 1.00 55.74 3 LYS B N 1
ATOM 3895 C CA . LYS C 1 3 ? 23.122 30.039 12.834 1.00 48.98 3 LYS B CA 1
ATOM 3896 C C . LYS C 1 3 ? 21.940 29.100 13.059 1.00 41.13 3 LYS B C 1
ATOM 3897 O O . LYS C 1 3 ? 20.998 29.118 12.259 1.00 43.07 3 LYS B O 1
ATOM 3903 N N . LEU C 1 4 ? 21.918 28.344 14.164 1.00 34.05 4 LEU B N 1
ATOM 3904 C CA . LEU C 1 4 ? 20.753 27.505 14.427 1.00 29.11 4 LEU B CA 1
ATOM 3905 C C . LEU C 1 4 ? 19.580 28.343 14.916 1.00 33.28 4 LEU B C 1
ATOM 3906 O O . LEU C 1 4 ? 18.426 27.979 14.694 1.00 34.87 4 LEU B O 1
ATOM 3911 N N . GLN C 1 5 ? 19.855 29.473 15.571 1.00 40.75 5 GLN B N 1
ATOM 3912 C CA . GLN C 1 5 ? 18.774 30.381 15.924 1.00 39.43 5 GLN B CA 1
ATOM 3913 C C . GLN C 1 5 ? 18.131 30.957 14.668 1.00 39.04 5 GLN B C 1
ATOM 3914 O O . GLN C 1 5 ? 16.906 31.056 14.581 1.00 32.73 5 GLN B O 1
ATOM 3920 N N . ASP C 1 6 ? 18.944 31.312 13.671 1.00 43.26 6 ASP B N 1
ATOM 3921 C CA . ASP C 1 6 ? 18.395 31.808 12.415 1.00 39.78 6 ASP B CA 1
ATOM 3922 C C . ASP C 1 6 ? 17.571 30.732 11.715 1.00 39.74 6 ASP B C 1
ATOM 3923 O O . ASP C 1 6 ? 16.529 31.023 11.112 1.00 34.12 6 ASP B O 1
ATOM 3928 N N . VAL C 1 7 ? 18.010 29.475 11.803 1.00 38.59 7 VAL B N 1
ATOM 3929 C CA . VAL C 1 7 ? 17.226 28.383 11.235 1.00 35.64 7 VAL B CA 1
ATOM 3930 C C . VAL C 1 7 ? 15.883 28.292 11.946 1.00 34.06 7 VAL B C 1
ATOM 3931 O O . VAL C 1 7 ? 14.823 28.289 11.308 1.00 31.44 7 VAL B O 1
ATOM 3935 N N . ILE C 1 8 ? 15.912 28.265 13.285 1.00 30.08 8 ILE B N 1
ATOM 3936 C CA . ILE C 1 8 ? 14.688 28.104 14.063 1.00 30.04 8 ILE B CA 1
ATOM 3937 C C . ILE C 1 8 ? 13.780 29.317 13.897 1.00 23.46 8 ILE B C 1
ATOM 3938 O O . ILE C 1 8 ? 12.591 29.177 13.603 1.00 22.44 8 ILE B O 1
ATOM 3943 N N . VAL C 1 9 ? 14.341 30.521 14.026 1.00 22.54 9 VAL B N 1
ATOM 3944 C CA . VAL C 1 9 ? 13.563 31.752 13.887 1.00 25.43 9 VAL B CA 1
ATOM 3945 C C . VAL C 1 9 ? 12.826 31.774 12.553 1.00 27.59 9 VAL B C 1
ATOM 3946 O O . VAL C 1 9 ? 11.623 32.057 12.481 1.00 29.04 9 VAL B O 1
ATOM 3950 N N . GLN C 1 10 ? 13.540 31.455 11.478 1.00 25.80 10 GLN B N 1
ATOM 3951 C CA . GLN C 1 10 ? 12.940 31.500 10.150 1.00 34.38 10 GLN B CA 1
ATOM 3952 C C . GLN C 1 10 ? 11.861 30.441 9.979 1.00 29.91 10 GLN B C 1
ATOM 3953 O O . GLN C 1 10 ? 10.909 30.647 9.224 1.00 26.24 10 GLN B O 1
ATOM 3959 N N . GLU C 1 11 ? 12.008 29.291 10.627 1.00 31.43 11 GLU B N 1
ATOM 3960 C CA . GLU C 1 11 ? 10.998 28.257 10.481 1.00 28.35 11 GLU B CA 1
ATOM 3961 C C . GLU C 1 11 ? 9.764 28.545 11.327 1.00 30.88 11 GLU B C 1
ATOM 3962 O O . GLU C 1 11 ? 8.648 28.202 10.917 1.00 31.96 11 GLU B O 1
ATOM 3968 N N . MET C 1 12 ? 9.926 29.200 12.479 1.00 25.43 12 MET B N 1
ATOM 3969 C CA . MET C 1 12 ? 8.780 29.463 13.343 1.00 25.08 12 MET B CA 1
ATOM 3970 C C . MET C 1 12 ? 8.036 30.751 12.995 1.00 24.35 12 MET B C 1
ATOM 3971 O O . MET C 1 12 ? 7.009 31.030 13.622 1.00 20.99 12 MET B O 1
ATOM 3976 N N . LYS C 1 13 ? 8.563 31.580 12.084 1.00 20.68 13 LYS B N 1
ATOM 3977 C CA . LYS C 1 13 ? 7.811 32.680 11.482 1.00 20.80 13 LYS B CA 1
ATOM 3978 C C . LYS C 1 13 ? 7.343 33.734 12.499 1.00 20.42 13 LYS B C 1
ATOM 3979 O O . LYS C 1 13 ? 6.418 34.510 12.219 1.00 20.38 13 LYS B O 1
ATOM 3985 N N . VAL C 1 14 ? 7.941 33.804 13.678 1.00 20.17 14 VAL B N 1
ATOM 3986 C CA . VAL C 1 14 ? 7.494 34.772 14.669 1.00 25.76 14 VAL B CA 1
ATOM 3987 C C . VAL C 1 14 ? 8.024 36.139 14.273 1.00 25.47 14 VAL B C 1
ATOM 3988 O O . VAL C 1 14 ? 9.196 36.280 13.902 1.00 20.81 14 VAL B O 1
ATOM 3992 N N . LYS C 1 15 ? 7.148 37.140 14.298 1.00 28.57 15 LYS B N 1
ATOM 3993 C CA . LYS C 1 15 ? 7.550 38.507 14.001 1.00 22.51 15 LYS B CA 1
ATOM 3994 C C . LYS C 1 15 ? 8.158 39.137 15.247 1.00 20.94 15 LYS B C 1
ATOM 3995 O O . LYS C 1 15 ? 7.795 38.805 16.382 1.00 19.95 15 LYS B O 1
ATOM 4001 N N . LYS C 1 16 ? 9.117 40.027 15.021 1.00 20.99 16 LYS B N 1
ATOM 4002 C CA . LYS C 1 16 ? 9.768 40.710 16.130 1.00 25.54 16 LYS B CA 1
ATOM 4003 C C . LYS C 1 16 ? 8.759 41.501 16.953 1.00 24.34 16 LYS B C 1
ATOM 4004 O O . LYS C 1 16 ? 8.879 41.599 18.182 1.00 27.15 16 LYS B O 1
ATOM 4010 N N . ARG C 1 17 ? 7.769 42.087 16.287 1.00 26.60 17 ARG B N 1
ATOM 4011 C CA . ARG C 1 17 ? 6.678 42.755 16.967 1.00 29.45 17 ARG B CA 1
ATOM 4012 C C . ARG C 1 17 ? 5.450 42.701 16.072 1.00 25.42 17 ARG B C 1
ATOM 4013 O O . ARG C 1 17 ? 5.552 42.551 14.853 1.00 21.49 17 ARG B O 1
ATOM 4021 N N . ILE C 1 18 ? 4.278 42.829 16.685 1.00 25.68 18 ILE B N 1
ATOM 4022 C CA . ILE C 1 18 ? 3.026 42.850 15.942 1.00 23.91 18 ILE B CA 1
ATOM 4023 C C . ILE C 1 18 ? 2.181 44.021 16.417 1.00 21.57 18 ILE B C 1
ATOM 4024 O O . ILE C 1 18 ? 2.117 44.329 17.612 1.00 24.25 18 ILE B O 1
ATOM 4029 N N . ASP C 1 19 ? 1.521 44.653 15.473 1.00 20.40 19 ASP B N 1
ATOM 4030 C CA . ASP C 1 19 ? 0.421 45.540 15.789 1.00 26.53 19 ASP B CA 1
ATOM 4031 C C . ASP C 1 19 ? -0.812 44.694 16.077 1.00 20.07 19 ASP B C 1
ATOM 4032 O O . ASP C 1 19 ? -1.210 43.848 15.269 1.00 24.16 19 ASP B O 1
ATOM 4037 N N . SER C 1 20 ? -1.419 44.928 17.236 1.00 19.75 20 SER B N 1
ATOM 4038 C CA . SER C 1 20 ? -2.482 44.065 17.725 1.00 19.39 20 SER B CA 1
ATOM 4039 C C . SER C 1 20 ? -3.649 43.984 16.732 1.00 20.43 20 SER B C 1
ATOM 4040 O O . SER C 1 20 ? -4.013 42.900 16.286 1.00 21.80 20 SER B O 1
ATOM 4043 N N . ALA C 1 21 ? -4.205 45.141 16.346 1.00 20.18 21 ALA B N 1
ATOM 4044 C CA . ALA C 1 21 ? -5.377 45.140 15.464 1.00 23.09 21 ALA B CA 1
ATOM 4045 C C . ALA C 1 21 ? -5.034 44.573 14.098 1.00 28.34 21 ALA B C 1
ATOM 4046 O O . ALA C 1 21 ? -5.830 43.828 13.512 1.00 20.95 21 ALA B O 1
ATOM 4048 N N . GLU C 1 22 ? -3.858 44.919 13.579 1.00 21.11 22 GLU B N 1
ATOM 4049 C CA . GLU C 1 22 ? -3.382 44.368 12.317 1.00 26.15 22 GLU B CA 1
ATOM 4050 C C . GLU C 1 22 ? -3.330 42.845 12.366 1.00 24.55 22 GLU B C 1
ATOM 4051 O O . GLU C 1 22 ? -3.812 42.166 11.456 1.00 21.20 22 GLU B O 1
ATOM 4057 N N . GLU C 1 23 ? -2.725 42.290 13.419 1.00 25.75 23 GLU B N 1
ATOM 4058 C CA . GLU C 1 23 ? -2.542 40.845 13.473 1.00 30.10 23 GLU B CA 1
ATOM 4059 C C . GLU C 1 23 ? -3.876 40.119 13.640 1.00 28.92 23 GLU B C 1
ATOM 4060 O O . GLU C 1 23 ? -4.106 39.089 12.996 1.00 23.55 23 GLU B O 1
ATOM 4066 N N . ILE C 1 24 ? -4.770 40.643 14.488 1.00 28.40 24 ILE B N 1
ATOM 4067 C CA . ILE C 1 24 ? -6.090 40.030 14.632 1.00 24.85 24 ILE B CA 1
ATOM 4068 C C . ILE C 1 24 ? -6.797 40.006 13.284 1.00 26.84 24 ILE B C 1
ATOM 4069 O O . ILE C 1 24 ? -7.445 39.018 12.915 1.00 30.78 24 ILE B O 1
ATOM 4074 N N . MET C 1 25 ? -6.654 41.084 12.517 1.00 29.04 25 MET B N 1
ATOM 4075 C CA . MET C 1 25 ? -7.244 41.153 11.183 1.00 28.41 25 MET B CA 1
ATOM 4076 C C . MET C 1 25 ? -6.662 40.096 10.241 1.00 21.32 25 MET B C 1
ATOM 4077 O O . MET C 1 25 ? -7.399 39.424 9.508 1.00 21.53 25 MET B O 1
ATOM 4082 N N . GLU C 1 26 ? -5.340 39.943 10.241 1.00 23.98 26 GLU B N 1
ATOM 4083 C CA . GLU C 1 26 ? -4.707 38.961 9.371 1.00 21.29 26 GLU B CA 1
ATOM 4084 C C . GLU C 1 26 ? -5.111 37.550 9.771 1.00 24.79 26 GLU B C 1
ATOM 4085 O O . GLU C 1 26 ? -5.369 36.699 8.910 1.00 28.52 26 GLU B O 1
ATOM 4091 N N . LEU C 1 27 ? -5.199 37.293 11.074 1.00 20.41 27 LEU B N 1
ATOM 4092 C CA . LEU C 1 27 ? -5.562 35.961 11.528 1.00 21.54 27 LEU B CA 1
ATOM 4093 C C . LEU C 1 27 ? -7.004 35.638 11.146 1.00 25.06 27 LEU B C 1
ATOM 4094 O O . LEU C 1 27 ? -7.300 34.542 10.648 1.00 19.82 27 LEU B O 1
ATOM 4099 N N . LYS C 1 28 ? -7.895 36.610 11.308 1.00 20.10 28 LYS B N 1
ATOM 4100 C CA . LYS C 1 28 ? -9.291 36.412 10.945 1.00 27.60 28 LYS B CA 1
ATOM 4101 C C . LYS C 1 28 ? -9.445 36.191 9.445 1.00 20.94 28 LYS B C 1
ATOM 4102 O O . LYS C 1 28 ? -10.270 35.381 9.010 1.00 21.05 28 LYS B O 1
ATOM 4108 N N . GLN C 1 29 ? -8.669 36.912 8.635 1.00 21.39 29 GLN B N 1
ATOM 4109 C CA . GLN C 1 29 ? -8.772 36.738 7.191 1.00 24.98 29 GLN B CA 1
ATOM 4110 C C . GLN C 1 29 ? -8.328 35.341 6.761 1.00 24.41 29 GLN B C 1
ATOM 4111 O O . GLN C 1 29 ? -8.923 34.747 5.851 1.00 27.86 29 GLN B O 1
ATOM 4117 N N . PHE C 1 30 ? -7.298 34.790 7.410 1.00 21.28 30 PHE B N 1
ATOM 4118 C CA . PHE C 1 30 ? -6.884 33.427 7.088 1.00 21.08 30 PHE B CA 1
ATOM 4119 C C . PHE C 1 30 ? -8.015 32.431 7.349 1.00 20.81 30 PHE B C 1
ATOM 4120 O O . PHE C 1 30 ? -8.306 31.576 6.510 1.00 21.08 30 PHE B O 1
ATOM 4128 N N . ILE C 1 31 ? -8.646 32.516 8.522 1.00 20.38 31 ILE B N 1
ATOM 4129 C CA . ILE C 1 31 ? -9.776 31.644 8.837 1.00 20.20 31 ILE B CA 1
ATOM 4130 C C . ILE C 1 31 ? -10.925 31.884 7.859 1.00 24.07 31 ILE B C 1
ATOM 4131 O O . ILE C 1 31 ? -11.516 30.937 7.323 1.00 23.35 31 ILE B O 1
ATOM 4136 N N . LYS C 1 32 ? -11.250 33.152 7.590 1.00 21.71 32 LYS B N 1
ATOM 4137 C CA . LYS C 1 32 ? -12.356 33.422 6.676 1.00 25.59 32 LYS B CA 1
ATOM 4138 C C . LYS C 1 32 ? -12.025 32.969 5.258 1.00 29.86 32 LYS B C 1
ATOM 4139 O O . LYS C 1 32 ? -12.891 32.443 4.552 1.00 31.68 32 LYS B O 1
ATOM 4145 N N . ASN C 1 33 ? -10.780 33.159 4.820 1.00 25.05 33 ASN B N 1
ATOM 4146 C CA . ASN C 1 33 ? -10.411 32.722 3.475 1.00 28.23 33 ASN B CA 1
ATOM 4147 C C . ASN C 1 33 ? -10.467 31.208 3.343 1.00 28.17 33 ASN B C 1
ATOM 4148 O O . ASN C 1 33 ? -10.867 30.688 2.293 1.00 32.86 33 ASN B O 1
ATOM 4153 N N . TYR C 1 34 ? -10.091 30.473 4.395 1.00 23.47 34 TYR B N 1
ATOM 4154 C CA . TYR C 1 34 ? -10.126 29.018 4.282 1.00 21.75 34 TYR B CA 1
ATOM 4155 C C . TYR C 1 34 ? -11.555 28.505 4.167 1.00 24.50 34 TYR B C 1
ATOM 4156 O O . TYR C 1 34 ? -11.868 27.732 3.257 1.00 22.24 34 TYR B O 1
ATOM 4165 N N . VAL C 1 35 ? -12.440 28.944 5.070 1.00 21.69 35 VAL B N 1
ATOM 4166 C CA . VAL C 1 35 ? -13.852 28.572 4.994 1.00 26.82 35 VAL B CA 1
ATOM 4167 C C . VAL C 1 35 ? -14.426 28.936 3.627 1.00 29.34 35 VAL B C 1
ATOM 4168 O O . VAL C 1 35 ? -15.102 28.127 2.981 1.00 25.27 35 VAL B O 1
ATOM 4172 N N . GLN C 1 36 ? -14.175 30.172 3.181 1.00 27.71 36 GLN B N 1
ATOM 4173 C CA . GLN C 1 36 ? -14.700 30.637 1.902 1.00 26.00 36 GLN B CA 1
ATOM 4174 C C . GLN C 1 36 ? -14.228 29.764 0.745 1.00 28.04 36 GLN B C 1
ATOM 4175 O O . GLN C 1 36 ? -14.939 29.630 -0.258 1.00 28.77 36 GLN B O 1
ATOM 4181 N N . SER C 1 37 ? -13.041 29.168 0.863 1.00 33.47 37 SER B N 1
ATOM 4182 C CA . SER C 1 37 ? -12.460 28.343 -0.191 1.00 32.45 37 SER B CA 1
ATOM 4183 C C . SER C 1 37 ? -12.902 26.881 -0.151 1.00 29.82 37 SER B C 1
ATOM 4184 O O . SER C 1 37 ? -12.515 26.112 -1.042 1.00 26.57 37 SER B O 1
ATOM 4187 N N . HIS C 1 38 ? -13.695 26.476 0.844 1.00 25.55 38 HIS B N 1
ATOM 4188 C CA . HIS C 1 38 ? -14.174 25.094 0.977 1.00 23.29 38 HIS B CA 1
ATOM 4189 C C . HIS C 1 38 ? -15.668 25.133 1.274 1.00 24.56 38 HIS B C 1
ATOM 4190 O O . HIS C 1 38 ? -16.067 25.101 2.444 1.00 23.19 38 HIS B O 1
ATOM 4197 N N . SER C 1 39 ? -16.474 25.143 0.206 1.00 27.18 39 SER B N 1
ATOM 4198 C CA . SER C 1 39 ? -17.917 25.361 0.316 1.00 34.80 39 SER B CA 1
ATOM 4199 C C . SER C 1 39 ? -18.601 24.387 1.270 1.00 32.41 39 SER B C 1
ATOM 4200 O O . SER C 1 39 ? -19.634 24.721 1.861 1.00 32.83 39 SER B O 1
ATOM 4203 N N . PHE C 1 40 ? -18.039 23.199 1.465 1.00 31.33 40 PHE B N 1
ATOM 4204 C CA . PHE C 1 40 ? -18.735 22.202 2.258 1.00 27.59 40 PHE B CA 1
ATOM 4205 C C . PHE C 1 40 ? -18.497 22.371 3.751 1.00 26.19 40 PHE B C 1
ATOM 4206 O O . PHE C 1 40 ? -19.124 21.654 4.535 1.00 24.90 40 PHE B O 1
ATOM 4208 N N . ILE C 1 41 ? -17.710 23.362 4.172 1.00 28.57 41 ILE B N 1
ATOM 4209 C CA . ILE C 1 41 ? -17.409 23.551 5.591 1.00 28.37 41 ILE B CA 1
ATOM 4210 C C . ILE C 1 41 ? -18.581 24.331 6.172 1.00 24.54 41 ILE B C 1
ATOM 4211 O O . ILE C 1 41 ? -18.814 25.484 5.799 1.00 25.42 41 ILE B O 1
ATOM 4216 N N . LYS C 1 42 ? -19.357 23.680 7.044 1.00 21.71 42 LYS B N 1
ATOM 4217 C CA . LYS C 1 42 ? -20.512 24.307 7.672 1.00 22.02 42 LYS B CA 1
ATOM 4218 C C . LYS C 1 42 ? -20.272 24.650 9.124 1.00 21.54 42 LYS B C 1
ATOM 4219 O O . LYS C 1 42 ? -21.124 25.313 9.733 1.00 21.80 42 LYS B O 1
ATOM 4225 N N . SER C 1 43 ? -19.133 24.251 9.685 1.00 20.91 43 SER B N 1
ATOM 4226 C CA . SER C 1 43 ? -18.880 24.506 11.093 1.00 22.08 43 SER B CA 1
ATOM 4227 C C . SER C 1 43 ? -17.384 24.480 11.358 1.00 21.09 43 SER B C 1
ATOM 4228 O O . SER C 1 43 ? -16.597 23.939 10.574 1.00 19.83 43 SER B O 1
ATOM 4231 N N . LEU C 1 44 ? -17.011 25.112 12.464 1.00 19.66 44 LEU B N 1
ATOM 4232 C CA . LEU C 1 44 ? -15.656 25.112 12.996 1.00 19.16 44 LEU B CA 1
ATOM 4233 C C . LEU C 1 44 ? -15.710 24.625 14.442 1.00 20.87 44 LEU B C 1
ATOM 4234 O O . LEU C 1 44 ? -16.616 24.994 15.201 1.00 19.07 44 LEU B O 1
ATOM 4239 N N . VAL C 1 45 ? -14.771 23.749 14.800 1.00 18.51 45 VAL B N 1
ATOM 4240 C CA . VAL C 1 45 ? -14.810 23.015 16.056 1.00 18.34 45 VAL B CA 1
ATOM 4241 C C . VAL C 1 45 ? -13.522 23.247 16.836 1.00 22.00 45 VAL B C 1
ATOM 4242 O O . VAL C 1 45 ? -12.422 23.035 16.311 1.00 20.35 45 VAL B O 1
ATOM 4246 N N . LEU C 1 46 ? -13.659 23.609 18.108 1.00 17.95 46 LEU B N 1
ATOM 4247 C CA . LEU C 1 46 ? -12.493 23.823 18.951 1.00 17.67 46 LEU B CA 1
ATOM 4248 C C . LEU C 1 46 ? -12.855 23.494 20.395 1.00 17.74 46 LEU B C 1
ATOM 4249 O O . LEU C 1 46 ? -13.899 23.927 20.884 1.00 18.01 46 LEU B O 1
ATOM 4254 N N . GLY C 1 47 ? -12.006 22.719 21.066 1.00 21.05 47 GLY B N 1
ATOM 4255 C CA . GLY C 1 47 ? -12.166 22.528 22.502 1.00 24.09 47 GLY B CA 1
ATOM 4256 C C . GLY C 1 47 ? -11.756 23.776 23.279 1.00 25.73 47 GLY B C 1
ATOM 4257 O O . GLY C 1 47 ? -10.742 24.412 22.989 1.00 20.50 47 GLY B O 1
ATOM 4258 N N . ILE C 1 48 ? -12.554 24.123 24.282 1.00 17.97 48 ILE B N 1
ATOM 4259 C CA . ILE C 1 48 ? -12.343 25.328 25.088 1.00 18.00 48 ILE B CA 1
ATOM 4260 C C . ILE C 1 48 ? -11.903 24.847 26.467 1.00 18.14 48 ILE B C 1
ATOM 4261 O O . ILE C 1 48 ? -12.724 24.411 27.284 1.00 18.52 48 ILE B O 1
ATOM 4266 N N . SER C 1 49 ? -10.588 24.842 26.686 1.00 17.91 49 SER B N 1
ATOM 4267 C CA . SER C 1 49 ? -9.961 24.407 27.929 1.00 18.90 49 SER B CA 1
ATOM 4268 C C . SER C 1 49 ? -9.861 25.474 29.011 1.00 18.24 49 SER B C 1
ATOM 4269 O O . SER C 1 49 ? -9.489 25.151 30.141 1.00 24.86 49 SER B O 1
ATOM 4272 N N . GLY C 1 50 ? -10.157 26.723 28.709 1.00 21.48 50 GLY B N 1
ATOM 4273 C CA . GLY C 1 50 ? -9.905 27.781 29.660 1.00 18.29 50 GLY B CA 1
ATOM 4274 C C . GLY C 1 50 ? -8.492 28.332 29.627 1.00 19.62 50 GLY B C 1
ATOM 4275 O O . GLY C 1 50 ? -8.203 29.310 30.335 1.00 18.08 50 GLY B O 1
ATOM 4276 N N . GLY C 1 51 ? -7.613 27.762 28.799 1.00 18.32 51 GLY B N 1
ATOM 4277 C CA . GLY C 1 51 ? -6.270 28.279 28.641 1.00 17.50 51 GLY B CA 1
ATOM 4278 C C . GLY C 1 51 ? -6.190 29.356 27.544 1.00 17.27 51 GLY B C 1
ATOM 4279 O O . GLY C 1 51 ? -7.084 29.500 26.709 1.00 17.25 51 GLY B O 1
ATOM 4280 N N . GLN C 1 52 ? -5.072 30.080 27.548 1.00 17.16 52 GLN B N 1
ATOM 4281 C CA . GLN C 1 52 ? -4.929 31.254 26.701 1.00 20.63 52 GLN B CA 1
ATOM 4282 C C . GLN C 1 52 ? -5.014 30.908 25.218 1.00 26.03 52 GLN B C 1
ATOM 4283 O O . GLN C 1 52 ? -5.637 31.643 24.444 1.00 28.05 52 GLN B O 1
ATOM 4289 N N . ASP C 1 53 ? -4.429 29.786 24.799 1.00 16.84 53 ASP B N 1
ATOM 4290 C CA . ASP C 1 53 ? -4.386 29.507 23.366 1.00 16.77 53 ASP B CA 1
ATOM 4291 C C . ASP C 1 53 ? -5.788 29.271 22.816 1.00 16.83 53 ASP B C 1
ATOM 4292 O O . ASP C 1 53 ? -6.227 29.966 21.893 1.00 24.13 53 ASP B O 1
ATOM 4297 N N . SER C 1 54 ? -6.531 28.327 23.409 1.00 23.86 54 SER B N 1
ATOM 4298 C CA . SER C 1 54 ? -7.874 28.039 22.909 1.00 17.01 54 SER B CA 1
ATOM 4299 C C . SER C 1 54 ? -8.822 29.210 23.137 1.00 17.18 54 SER B C 1
ATOM 4300 O O . SER C 1 54 ? -9.753 29.412 22.350 1.00 19.38 54 SER B O 1
ATOM 4303 N N . THR C 1 55 ? -8.583 30.026 24.162 1.00 20.14 55 THR B N 1
ATOM 4304 C CA . THR C 1 55 ? -9.401 31.224 24.332 1.00 21.42 55 THR B CA 1
ATOM 4305 C C . THR C 1 55 ? -9.197 32.184 23.167 1.00 25.27 55 THR B C 1
ATOM 4306 O O . THR C 1 55 ? -10.168 32.666 22.561 1.00 17.61 55 THR B O 1
ATOM 4310 N N . LEU C 1 56 ? -7.931 32.460 22.832 1.00 22.69 56 LEU B N 1
ATOM 4311 C CA . LEU C 1 56 ? -7.628 33.333 21.696 1.00 17.96 56 LEU B CA 1
ATOM 4312 C C . LEU C 1 56 ? -8.159 32.735 20.399 1.00 17.38 56 LEU B C 1
ATOM 4313 O O . LEU C 1 56 ? -8.781 33.427 19.592 1.00 17.62 56 LEU B O 1
ATOM 4318 N N . VAL C 1 57 ? -7.921 31.440 20.182 1.00 17.24 57 VAL B N 1
ATOM 4319 C CA . VAL C 1 57 ? -8.361 30.818 18.937 1.00 17.35 57 VAL B CA 1
ATOM 4320 C C . VAL C 1 57 ? -9.886 30.773 18.857 1.00 17.59 57 VAL B C 1
ATOM 4321 O O . VAL C 1 57 ? -10.475 31.109 17.824 1.00 17.84 57 VAL B O 1
ATOM 4325 N N . GLY C 1 58 ? -10.552 30.390 19.945 1.00 17.58 58 GLY B N 1
ATOM 4326 C CA . GLY C 1 58 ? -12.005 30.435 19.958 1.00 17.89 58 GLY B CA 1
ATOM 4327 C C . GLY C 1 58 ? -12.559 31.815 19.639 1.00 24.92 58 GLY B C 1
ATOM 4328 O O . GLY C 1 58 ? -13.483 31.954 18.827 1.00 23.49 58 GLY B O 1
ATOM 4329 N N . LYS C 1 59 ? -11.997 32.857 20.276 1.00 21.24 59 LYS B N 1
ATOM 4330 C CA . LYS C 1 59 ? -12.457 34.226 20.035 1.00 18.42 59 LYS B CA 1
ATOM 4331 C C . LYS C 1 59 ? -12.260 34.630 18.585 1.00 18.60 59 LYS B C 1
ATOM 4332 O O . LYS C 1 59 ? -13.160 35.205 17.962 1.00 19.01 59 LYS B O 1
ATOM 4338 N N . LEU C 1 60 ? -11.086 34.325 18.030 1.00 18.37 60 LEU B N 1
ATOM 4339 C CA . LEU C 1 60 ? -10.813 34.660 16.638 1.00 19.70 60 LEU B CA 1
ATOM 4340 C C . LEU C 1 60 ? -11.799 33.976 15.703 1.00 21.54 60 LEU B C 1
ATOM 4341 O O . LEU C 1 60 ? -12.270 34.582 14.730 1.00 22.73 60 LEU B O 1
ATOM 4346 N N . VAL C 1 61 ? -12.129 32.716 15.995 1.00 18.69 61 VAL B N 1
ATOM 4347 C CA . VAL C 1 61 ? -12.997 31.942 15.120 1.00 22.81 61 VAL B CA 1
ATOM 4348 C C . VAL C 1 61 ? -14.421 32.479 15.165 1.00 19.39 61 VAL B C 1
ATOM 4349 O O . VAL C 1 61 ? -15.071 32.628 14.131 1.00 19.83 61 VAL B O 1
ATOM 4353 N N . GLN C 1 62 ? -14.916 32.809 16.358 1.00 21.32 62 GLN B N 1
ATOM 4354 C CA . GLN C 1 62 ? -16.264 33.348 16.463 1.00 19.86 62 GLN B CA 1
ATOM 4355 C C . GLN C 1 62 ? -16.364 34.675 15.733 1.00 20.28 62 GLN B C 1
ATOM 4356 O O . GLN C 1 62 ? -17.319 34.902 14.982 1.00 20.82 62 GLN B O 1
ATOM 4362 N N . MET C 1 63 ? -15.371 35.559 15.907 1.00 24.39 63 MET B N 1
ATOM 4363 C CA . MET C 1 63 ? -15.371 36.795 15.125 1.00 25.93 63 MET B CA 1
ATOM 4364 C C . MET C 1 63 ? -15.350 36.475 13.634 1.00 24.96 63 MET B C 1
ATOM 4365 O O . MET C 1 63 ? -16.056 37.111 12.845 1.00 24.09 63 MET B O 1
ATOM 4370 N N . SER C 1 64 ? -14.626 35.418 13.249 1.00 20.51 64 SER B N 1
ATOM 4371 C CA . SER C 1 64 ? -14.526 35.098 11.832 1.00 20.85 64 SER B CA 1
ATOM 4372 C C . SER C 1 64 ? -15.861 34.633 11.291 1.00 22.26 64 SER B C 1
ATOM 4373 O O . SER C 1 64 ? -16.268 35.039 10.193 1.00 21.92 64 SER B O 1
ATOM 4376 N N . VAL C 1 65 ? -16.586 33.853 12.096 1.00 21.10 65 VAL B N 1
ATOM 4377 C CA . VAL C 1 65 ? -17.890 33.323 11.707 1.00 23.75 65 VAL B CA 1
ATOM 4378 C C . VAL C 1 65 ? -18.958 34.417 11.750 1.00 25.26 65 VAL B C 1
ATOM 4379 O O . VAL C 1 65 ? -19.845 34.475 10.891 1.00 24.47 65 VAL B O 1
ATOM 4383 N N . ASN C 1 66 ? -18.871 35.323 12.731 1.00 23.89 66 ASN B N 1
ATOM 4384 C CA . ASN C 1 66 ? -19.762 36.479 12.742 1.00 25.59 66 ASN B CA 1
ATOM 4385 C C . ASN C 1 66 ? -19.686 37.228 11.418 1.00 25.83 66 ASN B C 1
ATOM 4386 O O . ASN C 1 66 ? -20.711 37.547 10.812 1.00 29.99 66 ASN B O 1
ATOM 4391 N N . GLU C 1 67 ? -18.468 37.498 10.944 1.00 24.40 67 GLU B N 1
ATOM 4392 C CA . GLU C 1 67 ? -18.316 38.252 9.703 1.00 23.73 67 GLU B CA 1
ATOM 4393 C C . GLU C 1 67 ? -18.652 37.422 8.463 1.00 24.91 67 GLU B C 1
ATOM 4394 O O . GLU C 1 67 ? -19.123 37.977 7.466 1.00 24.93 67 GLU B O 1
ATOM 4400 N N . LEU C 1 68 ? -18.441 36.102 8.496 1.00 31.10 68 LEU B N 1
ATOM 4401 C CA . LEU C 1 68 ? -18.790 35.288 7.335 1.00 31.08 68 LEU B CA 1
ATOM 4402 C C . LEU C 1 68 ? -20.294 35.318 7.086 1.00 32.94 68 LEU B C 1
ATOM 4403 O O . LEU C 1 68 ? -20.748 35.429 5.938 1.00 28.83 68 LEU B O 1
ATOM 4408 N N . ARG C 1 69 ? -21.083 35.261 8.160 1.00 32.65 69 ARG B N 1
ATOM 4409 C CA . ARG C 1 69 ? -22.529 35.252 8.004 1.00 33.54 69 ARG B CA 1
ATOM 4410 C C . ARG C 1 69 ? -23.053 36.615 7.589 1.00 26.14 69 ARG B C 1
ATOM 4411 O O . ARG C 1 69 ? -24.113 36.695 6.972 1.00 29.29 69 ARG B O 1
ATOM 4419 N N . GLU C 1 70 ? -22.326 37.687 7.881 1.00 31.89 70 GLU B N 1
ATOM 4420 C CA . GLU C 1 70 ? -22.731 38.982 7.356 1.00 42.18 70 GLU B CA 1
ATOM 4421 C C . GLU C 1 70 ? -22.461 39.096 5.866 1.00 50.77 70 GLU B C 1
ATOM 4422 O O . GLU C 1 70 ? -23.148 39.858 5.179 1.00 56.79 70 GLU B O 1
ATOM 4428 N N . GLU C 1 71 ? -21.520 38.314 5.351 1.00 47.65 71 GLU B N 1
ATOM 4429 C CA . GLU C 1 71 ? -21.194 38.285 3.937 1.00 39.25 71 GLU B CA 1
ATOM 4430 C C . GLU C 1 71 ? -21.958 37.203 3.191 1.00 37.53 71 GLU B C 1
ATOM 4431 O O . GLU C 1 71 ? -21.672 36.964 2.016 1.00 38.67 71 GLU B O 1
ATOM 4437 N N . GLY C 1 72 ? -22.902 36.527 3.846 1.00 37.93 72 GLY B N 1
ATOM 4438 C CA . GLY C 1 72 ? -23.741 35.557 3.163 1.00 40.28 72 GLY B CA 1
ATOM 4439 C C . GLY C 1 72 ? -23.258 34.122 3.168 1.00 37.90 72 GLY B C 1
ATOM 4440 O O . GLY C 1 72 ? -23.718 33.331 2.340 1.00 38.16 72 GLY B O 1
ATOM 4441 N N . ILE C 1 73 ? -22.335 33.760 4.052 1.00 41.80 73 ILE B N 1
ATOM 4442 C CA . ILE C 1 73 ? -21.816 32.399 4.143 1.00 43.32 73 ILE B CA 1
ATOM 4443 C C . ILE C 1 73 ? -22.348 31.758 5.417 1.00 43.75 73 ILE B C 1
ATOM 4444 O O . ILE C 1 73 ? -22.188 32.312 6.512 1.00 41.89 73 ILE B O 1
ATOM 4449 N N . ASP C 1 74 ? -22.972 30.589 5.273 1.00 46.46 74 ASP B N 1
ATOM 4450 C CA . ASP C 1 74 ? -23.520 29.857 6.414 1.00 50.52 74 ASP B CA 1
ATOM 4451 C C . ASP C 1 74 ? -22.426 29.042 7.091 1.00 38.95 74 ASP B C 1
ATOM 4452 O O . ASP C 1 74 ? -21.929 28.062 6.525 1.00 32.14 74 ASP B O 1
ATOM 4457 N N . CYS C 1 75 ? -22.071 29.431 8.314 1.00 23.43 75 CYS B N 1
ATOM 4458 C CA . CYS C 1 75 ? -21.054 28.739 9.082 1.00 22.70 75 CYS B CA 1
ATOM 4459 C C . CYS C 1 75 ? -21.384 28.898 10.560 1.00 25.89 75 CYS B C 1
ATOM 4460 O O . CYS C 1 75 ? -22.051 29.855 10.968 1.00 27.12 75 CYS B O 1
ATOM 4463 N N . THR C 1 76 ? -20.904 27.950 11.355 1.00 30.42 76 THR B N 1
ATOM 4464 C CA . THR C 1 76 ? -21.174 27.889 12.784 1.00 24.89 76 THR B CA 1
ATOM 4465 C C . THR C 1 76 ? -19.895 27.599 13.546 1.00 20.78 76 THR B C 1
ATOM 4466 O O . THR C 1 76 ? -19.098 26.760 13.122 1.00 20.44 76 THR B O 1
ATOM 4470 N N . PHE C 1 77 ? -19.739 28.219 14.710 1.00 20.60 77 PHE B N 1
ATOM 4471 C CA . PHE C 1 77 ? -18.654 27.872 15.617 1.00 20.01 77 PHE B CA 1
ATOM 4472 C C . PHE C 1 77 ? -19.212 26.981 16.721 1.00 24.58 77 PHE B C 1
ATOM 4473 O O . PHE C 1 77 ? -20.198 27.338 17.375 1.00 22.87 77 PHE B O 1
ATOM 4481 N N . ILE C 1 78 ? -18.568 25.840 16.943 1.00 22.34 78 ILE B N 1
ATOM 4482 C CA . ILE C 1 78 ? -19.009 24.871 17.936 1.00 22.83 78 ILE B CA 1
ATOM 4483 C C . ILE C 1 78 ? -17.879 24.760 18.953 1.00 22.19 78 ILE B C 1
ATOM 4484 O O . ILE C 1 78 ? -16.875 24.075 18.718 1.00 18.85 78 ILE B O 1
ATOM 4489 N N . ALA C 1 79 ? -18.039 25.441 20.085 1.00 19.31 79 ALA B N 1
ATOM 4490 C CA . ALA C 1 79 ? -17.128 25.290 21.206 1.00 21.47 79 ALA B CA 1
ATOM 4491 C C . ALA C 1 79 ? -17.473 24.005 21.934 1.00 19.15 79 ALA B C 1
ATOM 4492 O O . ALA C 1 79 ? -18.647 23.682 22.119 1.00 20.42 79 ALA B O 1
ATOM 4494 N N . VAL C 1 80 ? -16.449 23.276 22.354 1.00 18.84 80 VAL B N 1
ATOM 4495 C CA . VAL C 1 80 ? -16.633 21.986 23.003 1.00 27.13 80 VAL B CA 1
ATOM 4496 C C . VAL C 1 80 ? -15.975 22.061 24.366 1.00 18.99 80 VAL B C 1
ATOM 4497 O O . VAL C 1 80 ? -14.791 22.386 24.471 1.00 23.83 80 VAL B O 1
ATOM 4501 N N . LYS C 1 81 ? -16.753 21.780 25.399 1.00 19.44 81 LYS B N 1
ATOM 4502 C CA . LYS C 1 81 ? -16.204 21.540 26.722 1.00 24.29 81 LYS B CA 1
ATOM 4503 C C . LYS C 1 81 ? -15.814 20.073 26.772 1.00 23.72 81 LYS B C 1
ATOM 4504 O O . LYS C 1 81 ? -16.605 19.211 26.383 1.00 19.80 81 LYS B O 1
ATOM 4510 N N . LEU C 1 82 ? -14.584 19.802 27.217 1.00 22.67 82 LEU B N 1
ATOM 4511 C CA . LEU C 1 82 ? -14.004 18.457 27.206 1.00 28.30 82 LEU B CA 1
ATOM 4512 C C . LEU C 1 82 ? -13.468 18.086 28.582 1.00 25.93 82 LEU B C 1
ATOM 4513 O O . LEU C 1 82 ? -12.273 17.812 28.741 1.00 20.97 82 LEU B O 1
ATOM 4518 N N . PRO C 1 83 ? -14.323 18.058 29.603 1.00 23.90 83 PRO B N 1
ATOM 4519 C CA . PRO C 1 83 ? -13.832 17.755 30.952 1.00 24.62 83 PRO B CA 1
ATOM 4520 C C . PRO C 1 83 ? -13.460 16.283 31.135 1.00 26.43 83 PRO B C 1
ATOM 4521 O O . PRO C 1 83 ? -14.067 15.379 30.551 1.00 33.32 83 PRO B O 1
ATOM 4525 N N . TYR C 1 84 ? -12.455 16.071 31.988 1.00 24.18 84 TYR B N 1
ATOM 4526 C CA . TYR C 1 84 ? -12.080 14.708 32.437 1.00 21.44 84 TYR B CA 1
ATOM 4527 C C . TYR C 1 84 ? -12.574 14.597 33.882 1.00 23.13 84 TYR B C 1
ATOM 4528 O O . TYR C 1 84 ? -11.883 15.053 34.808 1.00 22.47 84 TYR B O 1
ATOM 4537 N N . GLY C 1 85 ? -13.773 14.038 34.037 1.00 29.37 85 GLY B N 1
ATOM 4538 C CA . GLY C 1 85 ? -14.459 13.957 35.340 1.00 43.19 85 GLY B CA 1
ATOM 4539 C C . GLY C 1 85 ? -15.150 15.278 35.626 1.00 45.24 85 GLY B C 1
ATOM 4540 O O . GLY C 1 85 ? -16.227 15.510 35.058 1.00 44.62 85 GLY B O 1
ATOM 4541 N N . VAL C 1 86 ? -14.540 16.118 36.465 1.00 45.60 86 VAL B N 1
ATOM 4542 C CA . VAL C 1 86 ? -15.085 17.474 36.769 1.00 37.91 86 VAL B CA 1
ATOM 4543 C C . VAL C 1 86 ? -14.141 18.486 36.110 1.00 42.79 86 VAL B C 1
ATOM 4544 O O . VAL C 1 86 ? -12.922 18.342 36.304 1.00 42.39 86 VAL B O 1
ATOM 4548 N N . GLN C 1 87 ? -14.694 19.438 35.349 1.00 43.38 87 GLN B N 1
ATOM 4549 C CA . GLN C 1 87 ? -13.913 20.456 34.591 1.00 38.67 87 GLN B CA 1
ATOM 4550 C C . GLN C 1 87 ? -12.789 21.038 35.452 1.00 39.89 87 GLN B C 1
ATOM 4551 O O . GLN C 1 87 ? -13.092 21.781 36.401 1.00 39.41 87 GLN B O 1
ATOM 4557 N N . LYS C 1 88 ? -11.548 20.699 35.094 1.00 36.60 88 LYS B N 1
ATOM 4558 C CA . LYS C 1 88 ? -10.307 21.116 35.801 1.00 44.48 88 LYS B CA 1
ATOM 4559 C C . LYS C 1 88 ? -10.379 22.590 36.217 1.00 57.90 88 LYS B C 1
ATOM 4560 O O . LYS C 1 88 ? -10.437 22.851 37.431 1.00 71.98 88 LYS B O 1
ATOM 4564 N N . ASP C 1 89 ? -10.332 23.507 35.250 1.00 49.88 89 ASP B N 1
ATOM 4565 C CA . ASP C 1 89 ? -10.385 24.962 35.550 1.00 50.16 89 ASP B CA 1
ATOM 4566 C C . ASP C 1 89 ? -11.736 25.505 35.078 1.00 40.99 89 ASP B C 1
ATOM 4567 O O . ASP C 1 89 ? -11.742 26.360 34.188 1.00 50.90 89 ASP B O 1
ATOM 4572 N N . ALA C 1 90 ? -12.820 25.015 35.682 1.00 32.65 90 ALA B N 1
ATOM 4573 C CA . ALA C 1 90 ? -14.211 25.377 35.322 1.00 33.33 90 ALA B CA 1
ATOM 4574 C C . ALA C 1 90 ? -14.423 26.897 35.301 1.00 32.27 90 ALA B C 1
ATOM 4575 O O . ALA C 1 90 ? -15.089 27.373 34.376 1.00 34.68 90 ALA B O 1
ATOM 4577 N N . ASP C 1 91 ? -13.882 27.631 36.273 1.00 25.02 91 ASP B N 1
ATOM 4578 C CA . ASP C 1 91 ? -14.094 29.103 36.278 1.00 33.64 91 ASP B CA 1
ATOM 4579 C C . ASP C 1 91 ? -13.404 29.736 35.065 1.00 25.66 91 ASP B C 1
ATOM 4580 O O . ASP C 1 91 ? -13.925 30.726 34.552 1.00 29.55 91 ASP B O 1
ATOM 4585 N N . GLU C 1 92 ? -12.284 29.174 34.616 1.00 25.42 92 GLU B N 1
ATOM 4586 C CA . GLU C 1 92 ? -11.626 29.730 33.442 1.00 27.54 92 GLU B CA 1
ATOM 4587 C C . GLU C 1 92 ? -12.335 29.302 32.161 1.00 24.79 92 GLU B C 1
ATOM 4588 O O . GLU C 1 92 ? -12.512 30.118 31.246 1.00 23.22 92 GLU B O 1
ATOM 4594 N N . VAL C 1 93 ? -12.802 28.052 32.114 1.00 19.66 93 VAL B N 1
ATOM 4595 C CA . VAL C 1 93 ? -13.593 27.579 30.983 1.00 22.79 93 VAL B CA 1
ATOM 4596 C C . VAL C 1 93 ? -14.864 28.411 30.854 1.00 19.89 93 VAL B C 1
ATOM 4597 O O . VAL C 1 93 ? -15.223 28.853 29.764 1.00 21.13 93 VAL B O 1
ATOM 4601 N N . GLU C 1 94 ? -15.555 28.637 31.975 1.00 24.96 94 GLU B N 1
ATOM 4602 C CA . GLU C 1 94 ? -16.791 29.416 31.916 1.00 23.15 94 GLU B CA 1
ATOM 4603 C C . GLU C 1 94 ? -16.511 30.879 31.548 1.00 27.63 94 GLU B C 1
ATOM 4604 O O . GLU C 1 94 ? -17.286 31.497 30.802 1.00 28.90 94 GLU B O 1
ATOM 4610 N N . GLN C 1 95 ? -15.410 31.451 32.058 1.00 23.12 95 GLN B N 1
ATOM 4611 C CA . GLN C 1 95 ? -15.055 32.828 31.703 1.00 27.42 95 GLN B CA 1
ATOM 4612 C C . GLN C 1 95 ? -14.667 32.955 30.226 1.00 29.32 95 GLN B C 1
ATOM 4613 O O . GLN C 1 95 ? -14.999 33.954 29.582 1.00 19.69 95 GLN B O 1
ATOM 4619 N N . ALA C 1 96 ? -13.922 31.981 29.687 1.00 24.97 96 ALA B N 1
ATOM 4620 C CA . ALA C 1 96 ? -13.637 31.965 28.252 1.00 20.98 96 ALA B CA 1
ATOM 4621 C C . ALA C 1 96 ? -14.923 31.854 27.441 1.00 25.69 96 ALA B C 1
ATOM 4622 O O . ALA C 1 96 ? -15.059 32.491 26.385 1.00 19.11 96 ALA B O 1
ATOM 4624 N N . LEU C 1 97 ? -15.853 30.996 27.884 1.00 19.54 97 LEU B N 1
ATOM 4625 C CA . LEU C 1 97 ? -17.095 30.835 27.138 1.00 19.86 97 LEU B CA 1
ATOM 4626 C C . LEU C 1 97 ? -17.845 32.158 27.072 1.00 20.85 97 LEU B C 1
ATOM 4627 O O . LEU C 1 97 ? -18.290 32.571 25.996 1.00 27.23 97 LEU B O 1
ATOM 4632 N N . ARG C 1 98 ? -17.913 32.880 28.197 1.00 21.29 98 ARG B N 1
ATOM 4633 C CA . ARG C 1 98 ? -18.578 34.181 28.200 1.00 27.99 98 ARG B CA 1
ATOM 4634 C C . ARG C 1 98 ? -17.844 35.178 27.306 1.00 29.34 98 ARG B C 1
ATOM 4635 O O . ARG C 1 98 ? -18.480 36.041 26.690 1.00 26.01 98 ARG B O 1
ATOM 4643 N N . PHE C 1 99 ? -16.514 35.063 27.201 1.00 28.94 99 PHE B N 1
ATOM 4644 C CA . PHE C 1 99 ? -15.756 36.016 26.395 1.00 26.83 99 PHE B CA 1
ATOM 4645 C C . PHE C 1 99 ? -15.876 35.705 24.910 1.00 26.79 99 PHE B C 1
ATOM 4646 O O . PHE C 1 99 ? -15.958 36.623 24.087 1.00 28.55 99 PHE B O 1
ATOM 4654 N N . ILE C 1 100 ? -15.899 34.427 24.541 1.00 22.19 100 ILE B N 1
ATOM 4655 C CA . ILE C 1 100 ? -16.025 34.104 23.122 1.00 19.37 100 ILE B CA 1
ATOM 4656 C C . ILE C 1 100 ? -17.465 34.271 22.642 1.00 19.92 100 ILE B C 1
ATOM 4657 O O . ILE C 1 100 ? -17.710 34.726 21.517 1.00 20.10 100 ILE B O 1
ATOM 4662 N N . GLU C 1 101 ? -18.437 33.896 23.479 1.00 20.28 101 GLU B N 1
ATOM 4663 C CA . GLU C 1 101 ? -19.839 33.788 23.072 1.00 26.60 101 GLU B CA 1
ATOM 4664 C C . GLU C 1 101 ? -19.964 32.887 21.848 1.00 20.77 101 GLU B C 1
ATOM 4665 O O . GLU C 1 101 ? -20.331 33.358 20.765 1.00 32.54 101 GLU B O 1
ATOM 4671 N N . PRO C 1 102 ? -19.684 31.595 21.974 1.00 22.06 102 PRO B N 1
ATOM 4672 C CA . PRO C 1 102 ? -19.756 30.706 20.803 1.00 21.67 102 PRO B CA 1
ATOM 4673 C C . PRO C 1 102 ? -21.191 30.465 20.358 1.00 25.96 102 PRO B C 1
ATOM 4674 O O . PRO C 1 102 ? -22.122 30.489 21.167 1.00 21.48 102 PRO B O 1
ATOM 4678 N N . ASP C 1 103 ? -21.350 30.188 19.053 1.00 21.11 103 ASP B N 1
ATOM 4679 C CA . ASP C 1 103 ? -22.669 29.867 18.500 1.00 23.78 103 ASP B CA 1
ATOM 4680 C C . ASP C 1 103 ? -23.311 28.696 19.221 1.00 22.04 103 ASP B C 1
ATOM 4681 O O . ASP C 1 103 ? -24.495 28.744 19.569 1.00 22.48 103 ASP B O 1
ATOM 4686 N N . GLU C 1 104 ? -22.538 27.650 19.487 1.00 26.08 104 GLU B N 1
ATOM 4687 C CA . GLU C 1 104 ? -23.058 26.454 20.117 1.00 23.86 104 GLU B CA 1
ATOM 4688 C C . GLU C 1 104 ? -22.018 25.923 21.090 1.00 29.38 104 GLU B C 1
ATOM 4689 O O . GLU C 1 104 ? -20.812 26.018 20.839 1.00 30.34 104 GLU B O 1
ATOM 4695 N N . ILE C 1 105 ? -22.487 25.371 22.206 1.00 28.70 105 ILE B N 1
ATOM 4696 C CA . ILE C 1 105 ? -21.618 24.756 23.196 1.00 26.24 105 ILE B CA 1
ATOM 4697 C C . ILE C 1 105 ? -22.066 23.317 23.397 1.00 28.85 105 ILE B C 1
ATOM 4698 O O . ILE C 1 105 ? -23.209 23.066 23.801 1.00 33.68 105 ILE B O 1
ATOM 4703 N N . VAL C 1 106 ? -21.156 22.379 23.144 1.00 25.46 106 VAL B N 1
ATOM 4704 C CA . VAL C 1 106 ? -21.364 20.951 23.365 1.00 20.89 106 VAL B CA 1
ATOM 4705 C C . VAL C 1 106 ? -20.396 20.494 24.448 1.00 20.69 106 VAL B C 1
ATOM 4706 O O . VAL C 1 106 ? -19.261 20.972 24.513 1.00 23.99 106 VAL B O 1
ATOM 4710 N N . THR C 1 107 ? -20.874 19.648 25.348 1.00 21.13 107 THR B N 1
ATOM 4711 C CA . THR C 1 107 ? -20.077 19.101 26.442 1.00 29.98 107 THR B CA 1
ATOM 4712 C C . THR C 1 107 ? -19.908 17.598 26.253 1.00 32.41 107 THR B C 1
ATOM 4713 O O . THR C 1 107 ? -20.901 16.870 26.128 1.00 29.64 107 THR B O 1
ATOM 4717 N N . VAL C 1 108 ? -18.663 17.125 26.228 1.00 20.69 108 VAL B N 1
ATOM 4718 C CA . VAL C 1 108 ? -18.405 15.687 26.132 1.00 20.74 108 VAL B CA 1
ATOM 4719 C C . VAL C 1 108 ? -17.404 15.321 27.215 1.00 20.77 108 VAL B C 1
ATOM 4720 O O . VAL C 1 108 ? -16.238 15.739 27.162 1.00 21.70 108 VAL B O 1
ATOM 4724 N N . ASN C 1 109 ? -17.863 14.574 28.213 1.00 22.23 109 ASN B N 1
ATOM 4725 C CA . ASN C 1 109 ? -16.982 14.121 29.278 1.00 24.44 109 ASN B CA 1
ATOM 4726 C C . ASN C 1 109 ? -16.174 12.929 28.798 1.00 21.35 109 ASN B C 1
ATOM 4727 O O . ASN C 1 109 ? -16.731 11.870 28.494 1.00 21.61 109 ASN B O 1
ATOM 4732 N N . ILE C 1 110 ? -14.855 13.099 28.775 1.00 21.26 110 ILE B N 1
ATOM 4733 C CA . ILE C 1 110 ? -13.967 12.100 28.206 1.00 26.68 110 ILE B CA 1
ATOM 4734 C C . ILE C 1 110 ? -13.575 11.018 29.196 1.00 27.18 110 ILE B C 1
ATOM 4735 O O . ILE C 1 110 ? -12.946 10.030 28.785 1.00 21.16 110 ILE B O 1
ATOM 4740 N N . LYS C 1 111 ? -13.872 11.223 30.478 1.00 21.81 111 LYS B N 1
ATOM 4741 C CA . LYS C 1 111 ? -13.401 10.259 31.506 1.00 28.27 111 LYS B CA 1
ATOM 4742 C C . LYS C 1 111 ? -13.771 8.812 31.163 1.00 25.31 111 LYS B C 1
ATOM 4743 O O . LYS C 1 111 ? -12.865 7.970 31.185 1.00 25.38 111 LYS B O 1
ATOM 4749 N N . PRO C 1 112 ? -15.035 8.465 30.849 1.00 24.65 112 PRO B N 1
ATOM 4750 C CA . PRO C 1 112 ? -15.378 7.051 30.620 1.00 23.34 112 PRO B CA 1
ATOM 4751 C C . PRO C 1 112 ? -14.627 6.408 29.463 1.00 29.45 112 PRO B C 1
ATOM 4752 O O . PRO C 1 112 ? -14.180 5.258 29.573 1.00 29.31 112 PRO B O 1
ATOM 4756 N N . ALA C 1 113 ? -14.459 7.115 28.355 1.00 22.07 113 ALA B N 1
ATOM 4757 C CA . ALA C 1 113 ? -13.712 6.521 27.256 1.00 22.49 113 ALA B CA 1
ATOM 4758 C C . ALA C 1 113 ? -12.249 6.365 27.646 1.00 24.59 113 ALA B C 1
ATOM 4759 O O . ALA C 1 113 ? -11.649 5.296 27.430 1.00 22.23 113 ALA B O 1
ATOM 4761 N N . VAL C 1 114 ? -11.692 7.403 28.287 1.00 21.41 114 VAL B N 1
ATOM 4762 C CA . VAL C 1 114 ? -10.288 7.407 28.693 1.00 22.75 114 VAL B CA 1
ATOM 4763 C C . VAL C 1 114 ? -10.008 6.259 29.659 1.00 22.09 114 VAL B C 1
ATOM 4764 O O . VAL C 1 114 ? -9.040 5.509 29.492 1.00 22.15 114 VAL B O 1
ATOM 4768 N N . ASP C 1 115 ? -10.834 6.115 30.695 1.00 22.73 115 ASP B N 1
ATOM 4769 C CA . ASP C 1 115 ? -10.608 5.027 31.645 1.00 29.94 115 ASP B CA 1
ATOM 4770 C C . ASP C 1 115 ? -10.781 3.667 30.984 1.00 30.65 115 ASP B C 1
ATOM 4771 O O . ASP C 1 115 ? -10.091 2.704 31.340 1.00 29.84 115 ASP B O 1
ATOM 4776 N N . GLN C 1 116 ? -11.667 3.577 29.993 1.00 29.58 116 GLN B N 1
ATOM 4777 C CA . GLN C 1 116 ? -11.830 2.319 29.280 1.00 25.81 116 GLN B CA 1
ATOM 4778 C C . GLN C 1 116 ? -10.571 1.984 28.480 1.00 24.04 116 GLN B C 1
ATOM 4779 O O . GLN C 1 116 ? -10.104 0.834 28.502 1.00 23.40 116 GLN B O 1
ATOM 4785 N N . SER C 1 117 ? -9.972 2.990 27.818 1.00 22.33 117 SER B N 1
ATOM 4786 C CA . SER C 1 117 ? -8.674 2.780 27.176 1.00 31.36 117 SER B CA 1
ATOM 4787 C C . SER C 1 117 ? -7.633 2.318 28.185 1.00 27.65 117 SER B C 1
ATOM 4788 O O . SER C 1 117 ? -6.898 1.352 27.932 1.00 22.76 117 SER B O 1
ATOM 4791 N N . VAL C 1 118 ? -7.571 2.980 29.346 1.00 22.83 118 VAL B N 1
ATOM 4792 C CA . VAL C 1 118 ? -6.575 2.599 30.346 1.00 23.41 118 VAL B CA 1
ATOM 4793 C C . VAL C 1 118 ? -6.847 1.185 30.837 1.00 26.72 118 VAL B C 1
ATOM 4794 O O . VAL C 1 118 ? -5.926 0.361 30.949 1.00 24.59 118 VAL B O 1
ATOM 4798 N N . GLN C 1 119 ? -8.120 0.865 31.083 1.00 24.92 119 GLN B N 1
ATOM 4799 C CA . GLN C 1 119 ? -8.474 -0.460 31.577 1.00 25.36 119 GLN B CA 1
ATOM 4800 C C . GLN C 1 119 ? -8.162 -1.539 30.547 1.00 28.07 119 GLN B C 1
ATOM 4801 O O . GLN C 1 119 ? -7.604 -2.594 30.883 1.00 32.07 119 GLN B O 1
ATOM 4807 N N . SER C 1 120 ? -8.524 -1.293 29.285 1.00 29.08 120 SER B N 1
ATOM 4808 C CA . SER C 1 120 ? -8.257 -2.264 28.226 1.00 24.34 120 SER B CA 1
ATOM 4809 C C . SER C 1 120 ? -6.761 -2.535 28.108 1.00 26.17 120 SER B C 1
ATOM 4810 O O . SER C 1 120 ? -6.341 -3.680 27.889 1.00 24.75 120 SER B O 1
ATOM 4813 N N . LEU C 1 121 ? -5.943 -1.489 28.230 1.00 23.99 121 LEU B N 1
ATOM 4814 C CA . LEU C 1 121 ? -4.497 -1.682 28.205 1.00 27.27 121 LEU B CA 1
ATOM 4815 C C . LEU C 1 121 ? -4.029 -2.432 29.444 1.00 30.68 121 LEU B C 1
ATOM 4816 O O . LEU C 1 121 ? -3.134 -3.289 29.366 1.00 25.46 121 LEU B O 1
ATOM 4821 N N . LYS C 1 122 ? -4.606 -2.106 30.603 1.00 26.08 122 LYS B N 1
ATOM 4822 C CA . LYS C 1 122 ? -4.221 -2.799 31.823 1.00 28.30 122 LYS B CA 1
ATOM 4823 C C . LYS C 1 122 ? -4.494 -4.292 31.703 1.00 28.73 122 LYS B C 1
ATOM 4824 O O . LYS C 1 122 ? -3.704 -5.118 32.176 1.00 27.85 122 LYS B O 1
ATOM 4830 N N . GLU C 1 123 ? -5.594 -4.654 31.041 1.00 27.86 123 GLU B N 1
ATOM 4831 C CA . GLU C 1 123 ? -5.908 -6.062 30.852 1.00 32.90 123 GLU B CA 1
ATOM 4832 C C . GLU C 1 123 ? -4.853 -6.745 29.996 1.00 35.31 123 GLU B C 1
ATOM 4833 O O . GLU C 1 123 ? -4.547 -7.927 30.207 1.00 37.13 123 GLU B O 1
ATOM 4839 N N . ALA C 1 124 ? -4.275 -6.020 29.045 1.00 28.23 124 ALA B N 1
ATOM 4840 C CA . ALA C 1 124 ? -3.178 -6.567 28.262 1.00 33.34 124 ALA B CA 1
ATOM 4841 C C . ALA C 1 124 ? -1.843 -6.537 28.988 1.00 29.12 124 ALA B C 1
ATOM 4842 O O . ALA C 1 124 ? -0.834 -6.890 28.380 1.00 34.97 124 ALA B O 1
ATOM 4844 N N . GLY C 1 125 ? -1.795 -6.092 30.243 1.00 31.25 125 GLY B N 1
ATOM 4845 C CA . GLY C 1 125 ? -0.559 -6.100 31.003 1.00 28.65 125 GLY B CA 1
ATOM 4846 C C . GLY C 1 125 ? 0.261 -4.831 30.917 1.00 30.19 125 GLY B C 1
ATOM 4847 O O . GLY C 1 125 ? 1.408 -4.813 31.385 1.00 28.75 125 GLY B O 1
ATOM 4848 N N . ILE C 1 126 ? -0.291 -3.768 30.356 1.00 26.55 126 ILE B N 1
ATOM 4849 C CA . ILE C 1 126 ? 0.431 -2.533 30.110 1.00 26.22 126 ILE B CA 1
ATOM 4850 C C . ILE C 1 126 ? -0.143 -1.504 31.074 1.00 29.32 126 ILE B C 1
ATOM 4851 O O . ILE C 1 126 ? -1.228 -0.953 30.832 1.00 25.37 126 ILE B O 1
ATOM 4856 N N . VAL C 1 127 ? 0.595 -1.218 32.149 1.00 26.46 127 VAL B N 1
ATOM 4857 C CA . VAL C 1 127 ? 0.136 -0.283 33.174 1.00 30.29 127 VAL B CA 1
ATOM 4858 C C . VAL C 1 127 ? 0.686 1.110 32.851 1.00 31.07 127 VAL B C 1
ATOM 4859 O O . VAL C 1 127 ? 1.879 1.389 33.003 1.00 32.34 127 VAL B O 1
ATOM 4863 N N . LEU C 1 128 ? -0.202 2.004 32.438 1.00 31.10 128 LEU B N 1
ATOM 4864 C CA . LEU C 1 128 ? 0.237 3.318 32.001 1.00 28.65 128 LEU B CA 1
ATOM 4865 C C . 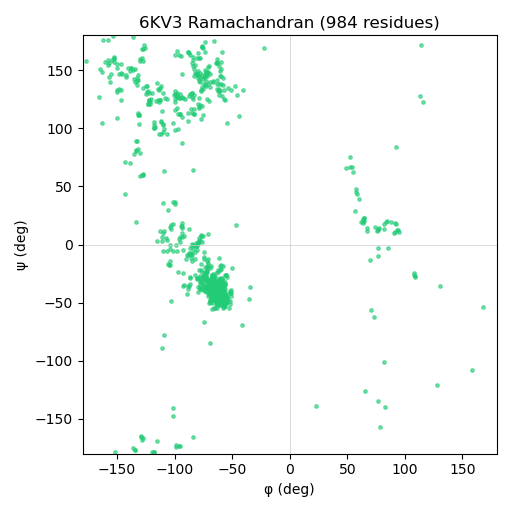LEU C 1 128 ? 0.649 4.172 33.193 1.00 30.86 128 LEU B C 1
ATOM 4866 O O . LEU C 1 128 ? 0.083 4.071 34.287 1.00 28.95 128 LEU B O 1
ATOM 4871 N N . THR C 1 129 ? 1.660 5.009 32.971 1.00 24.39 129 THR B N 1
ATOM 4872 C CA . THR C 1 129 ? 2.018 6.038 33.930 1.00 28.32 129 THR B CA 1
ATOM 4873 C C . THR C 1 129 ? 1.018 7.191 33.845 1.00 30.17 129 THR B C 1
ATOM 4874 O O . THR C 1 129 ? 0.165 7.249 32.955 1.00 23.31 129 THR B O 1
ATOM 4878 N N . ASP C 1 130 ? 1.117 8.109 34.808 1.00 24.08 130 ASP B N 1
ATOM 4879 C CA . ASP C 1 130 ? 0.213 9.250 34.826 1.00 26.39 130 ASP B CA 1
ATOM 4880 C C . ASP C 1 130 ? 0.465 10.158 33.633 1.00 33.75 130 ASP B C 1
ATOM 4881 O O . ASP C 1 130 ? -0.474 10.741 33.068 1.00 27.48 130 ASP B O 1
ATOM 4886 N N . PHE C 1 131 ? 1.734 10.295 33.237 1.00 31.37 131 PHE B N 1
ATOM 4887 C CA . PHE C 1 131 ? 2.039 11.036 32.022 1.00 22.33 131 PHE B CA 1
ATOM 4888 C C . PHE C 1 131 ? 1.377 10.379 30.819 1.00 23.73 131 PHE B C 1
ATOM 4889 O O . PHE C 1 131 ? 0.812 11.063 29.958 1.00 21.08 131 PHE B O 1
ATOM 4897 N N . GLN C 1 132 ? 1.453 9.049 30.735 1.00 21.86 132 GLN B N 1
ATOM 4898 C CA . GLN C 1 132 ? 0.802 8.345 29.640 1.00 28.64 132 GLN B CA 1
ATOM 4899 C C . GLN C 1 132 ? -0.709 8.500 29.693 1.00 21.33 132 GLN B C 1
ATOM 4900 O O . GLN C 1 132 ? -1.361 8.604 28.648 1.00 20.83 132 GLN B O 1
ATOM 4906 N N . LYS C 1 133 ? -1.290 8.496 30.895 1.00 21.77 133 LYS B N 1
ATOM 4907 C CA . LYS C 1 133 ? -2.731 8.714 30.995 1.00 21.65 133 LYS B CA 1
ATOM 4908 C C . LYS C 1 133 ? -3.099 10.113 30.518 1.00 23.68 133 LYS B C 1
ATOM 4909 O O . LYS C 1 133 ? -4.128 10.306 29.856 1.00 20.65 133 LYS B O 1
ATOM 4915 N N . GLY C 1 134 ? -2.264 11.100 30.828 1.00 23.92 134 GLY B N 1
ATOM 4916 C CA . GLY C 1 134 ? -2.523 12.424 30.312 1.00 21.36 134 GLY B CA 1
ATOM 4917 C C . GLY C 1 134 ? -2.467 12.453 28.801 1.00 19.74 134 GLY B C 1
ATOM 4918 O O . GLY C 1 134 ? -3.241 13.168 28.167 1.00 19.33 134 GLY B O 1
ATOM 4919 N N . ASN C 1 135 ? -1.576 11.651 28.204 1.00 19.81 135 ASN B N 1
ATOM 4920 C CA . ASN C 1 135 ? -1.530 11.562 26.748 1.00 22.35 135 ASN B CA 1
ATOM 4921 C C . ASN C 1 135 ? -2.808 10.931 26.202 1.00 21.14 135 ASN B C 1
ATOM 4922 O O . ASN C 1 135 ? -3.294 11.322 25.135 1.00 18.90 135 ASN B O 1
ATOM 4927 N N . GLU C 1 136 ? -3.353 9.938 26.912 1.00 19.73 136 GLU B N 1
ATOM 4928 C CA . GLU C 1 136 ? -4.606 9.329 26.476 1.00 19.72 136 GLU B CA 1
ATOM 4929 C C . GLU C 1 136 ? -5.742 10.342 26.523 1.00 25.72 136 GLU B C 1
ATOM 4930 O O . GLU C 1 136 ? -6.578 10.386 25.612 1.00 19.23 136 GLU B O 1
ATOM 4936 N N . LYS C 1 137 ? -5.739 11.190 27.554 1.00 23.66 137 LYS B N 1
ATOM 4937 C CA . LYS C 1 137 ? -6.770 12.250 27.685 1.00 19.42 137 LYS B CA 1
ATOM 4938 C C . LYS C 1 137 ? -6.664 13.183 26.477 1.00 21.88 137 LYS B C 1
ATOM 4939 O O . LYS C 1 137 ? -7.703 13.498 25.888 1.00 21.33 137 LYS B O 1
ATOM 4945 N N . ALA C 1 138 ? -5.441 13.573 26.106 1.00 18.64 138 ALA B N 1
ATOM 4946 C CA . ALA C 1 138 ? -5.273 14.502 24.989 1.00 23.39 138 ALA B CA 1
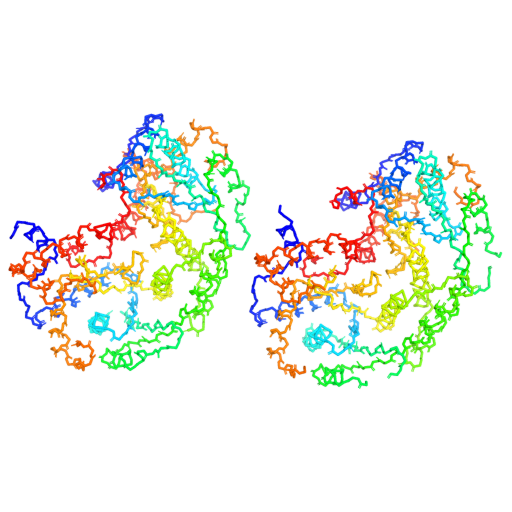ATOM 4947 C C . ALA C 1 138 ? -5.711 13.874 23.676 1.00 20.76 138 ALA B C 1
ATOM 4948 O O . ALA C 1 138 ? -6.407 14.515 22.876 1.00 19.87 138 ALA B O 1
ATOM 4950 N N . ARG C 1 139 ? -5.352 12.608 23.447 1.00 18.23 139 ARG B N 1
ATOM 4951 C CA . ARG C 1 139 ? -5.746 12.001 22.185 1.00 18.12 139 ARG B CA 1
ATOM 4952 C C . ARG C 1 139 ? -7.250 11.747 22.131 1.00 18.19 139 ARG B C 1
ATOM 4953 O O . ARG C 1 139 ? -7.847 11.821 21.050 1.00 18.05 139 ARG B O 1
ATOM 4961 N N . GLU C 1 140 ? -7.887 11.470 23.273 1.00 18.49 140 GLU B N 1
ATOM 4962 C CA . GLU C 1 140 ? -9.343 11.341 23.272 1.00 19.33 140 GLU B CA 1
ATOM 4963 C C . GLU C 1 140 ? -10.010 12.686 23.003 1.00 25.28 140 GLU B C 1
ATOM 4964 O O . GLU C 1 140 ? -11.014 12.751 22.276 1.00 18.68 140 GLU B O 1
ATOM 4970 N N . ARG C 1 141 ? -9.446 13.775 23.546 1.00 18.28 141 ARG B N 1
ATOM 4971 C CA . ARG C 1 141 ? -9.929 15.112 23.192 1.00 22.06 141 ARG B CA 1
ATOM 4972 C C . ARG C 1 141 ? -9.863 15.341 21.683 1.00 19.71 141 ARG B C 1
ATOM 4973 O O . ARG C 1 141 ? -10.799 15.897 21.092 1.00 21.65 141 ARG B O 1
ATOM 4981 N N . MET C 1 142 ? -8.777 14.889 21.040 1.00 17.67 142 MET B N 1
ATOM 4982 C CA . MET C 1 142 ? -8.681 14.983 19.586 1.00 17.52 142 MET B CA 1
ATOM 4983 C C . MET C 1 142 ? -9.809 14.215 18.902 1.00 17.67 142 MET B C 1
ATOM 4984 O O . MET C 1 142 ? -10.395 14.701 17.927 1.00 17.64 142 MET B O 1
ATOM 4989 N N . LYS C 1 143 ? -10.100 13.000 19.383 1.00 17.88 143 LYS B N 1
ATOM 4990 C CA . LYS C 1 143 ? -11.133 12.159 18.778 1.00 18.24 143 LYS B CA 1
ATOM 4991 C C . LYS C 1 143 ? -12.521 12.784 18.893 1.00 18.21 143 LYS B C 1
ATOM 4992 O O . LYS C 1 143 ? -13.340 12.666 17.975 1.00 18.30 143 LYS B O 1
ATOM 4998 N N . VAL C 1 144 ? -12.828 13.396 20.040 1.00 18.30 144 VAL B N 1
ATOM 4999 C CA . VAL C 1 144 ? -14.126 14.039 20.216 1.00 18.51 144 VAL B CA 1
ATOM 5000 C C . VAL C 1 144 ? -14.296 15.186 19.220 1.00 18.34 144 VAL B C 1
ATOM 5001 O O . VAL C 1 144 ? -15.351 15.340 18.588 1.00 18.54 144 VAL B O 1
ATOM 5005 N N . GLN C 1 145 ? -13.261 16.013 19.071 1.00 18.05 145 GLN B N 1
ATOM 5006 C CA . GLN C 1 145 ? -13.378 17.162 18.177 1.00 19.40 145 GLN B CA 1
ATOM 5007 C C . GLN C 1 145 ? -13.531 16.727 16.724 1.00 18.85 145 GLN B C 1
ATOM 5008 O O . GLN C 1 145 ? -14.291 17.347 15.969 1.00 18.24 145 GLN B O 1
ATOM 5014 N N . PHE C 1 146 ? -12.788 15.700 16.295 1.00 17.92 146 PHE B N 1
ATOM 5015 C CA . PHE C 1 146 ? -12.936 15.277 14.906 1.00 22.88 146 PHE B CA 1
ATOM 5016 C C . PHE C 1 146 ? -14.238 14.521 14.704 1.00 22.35 146 PHE B C 1
ATOM 5017 O O . PHE C 1 146 ? -14.819 14.578 13.614 1.00 19.70 146 PHE B O 1
ATOM 5025 N N . SER C 1 147 ? -14.757 13.876 15.754 1.00 20.72 147 SER B N 1
ATOM 5026 C CA . SER C 1 147 ? -16.045 13.219 15.603 1.00 18.78 147 SER B CA 1
ATOM 5027 C C . SER C 1 147 ? -17.150 14.253 15.454 1.00 19.70 147 SER B C 1
ATOM 5028 O O . SER C 1 147 ? -18.008 14.129 14.578 1.00 19.30 147 SER B O 1
ATOM 5031 N N . ILE C 1 148 ? -17.046 15.351 16.200 1.00 18.93 148 ILE B N 1
ATOM 5032 C CA . ILE C 1 148 ? -18.009 16.428 16.081 1.00 19.19 148 ILE B CA 1
ATOM 5033 C C . ILE C 1 148 ? -17.875 17.119 14.728 1.00 22.66 148 ILE B C 1
ATOM 5034 O O . ILE C 1 148 ? -18.875 17.414 14.060 1.00 19.55 148 ILE B O 1
ATOM 5039 N N . ALA C 1 149 ? -16.634 17.355 14.290 1.00 23.78 149 ALA B N 1
ATOM 5040 C CA . ALA C 1 149 ? -16.401 17.998 13.001 1.00 18.93 149 ALA B CA 1
ATOM 5041 C C . ALA C 1 149 ? -16.991 17.183 11.849 1.00 23.78 149 ALA B C 1
ATOM 5042 O O . ALA C 1 149 ? -17.669 17.735 10.969 1.00 19.58 149 ALA B O 1
ATOM 5044 N N . SER C 1 150 ? -16.752 15.862 11.842 1.00 19.15 150 SER B N 1
ATOM 5045 C CA . SER C 1 150 ? -17.347 15.021 10.800 1.00 24.92 150 SER B CA 1
ATOM 5046 C C . SER C 1 150 ? -18.864 15.051 10.874 1.00 23.45 150 SER B C 1
ATOM 5047 O O . SER C 1 150 ? -19.539 15.156 9.845 1.00 27.20 150 SER B O 1
ATOM 5050 N N . ASN C 1 151 ? -19.416 14.955 12.087 1.00 22.18 151 ASN B N 1
ATOM 5051 C CA . ASN C 1 151 ? -20.866 14.866 12.235 1.00 30.27 151 ASN B CA 1
ATOM 5052 C C . ASN C 1 151 ? -21.555 16.175 11.875 1.00 32.33 151 ASN B C 1
ATOM 5053 O O . ASN C 1 151 ? -22.696 16.157 11.403 1.00 34.06 151 ASN B O 1
ATOM 5058 N N . ARG C 1 152 ? -20.890 17.309 12.092 1.00 28.03 152 ARG B N 1
ATOM 5059 C CA . ARG C 1 152 ? -21.471 18.617 11.824 1.00 25.98 152 ARG B CA 1
ATOM 5060 C C . ARG C 1 152 ? -20.935 19.245 10.539 1.00 23.80 152 ARG B C 1
ATOM 5061 O O . ARG C 1 152 ? -21.073 20.457 10.348 1.00 30.85 152 ARG B O 1
ATOM 5069 N N . GLN C 1 153 ? -20.319 18.449 9.662 1.00 20.74 153 GLN B N 1
ATOM 5070 C CA . GLN C 1 153 ? -19.809 18.939 8.378 1.00 22.97 153 GLN B CA 1
ATOM 5071 C C . GLN C 1 153 ? -18.791 20.057 8.569 1.00 21.57 153 GLN B C 1
ATOM 5072 O O . GLN C 1 153 ? -18.817 21.069 7.864 1.00 20.92 153 GLN B O 1
ATOM 5078 N N . GLY C 1 154 ? -17.884 19.886 9.531 1.00 20.07 154 GLY B N 1
ATOM 5079 C CA . GLY C 1 154 ? -16.933 20.941 9.795 1.00 19.82 154 GLY B CA 1
ATOM 5080 C C . GLY C 1 154 ? -15.478 20.519 9.824 1.00 23.85 154 GLY B C 1
ATOM 5081 O O . GLY C 1 154 ? -15.138 19.392 9.449 1.00 23.87 154 GLY B O 1
ATOM 5082 N N . ILE C 1 155 ? -14.616 21.418 10.301 1.00 19.15 155 ILE B N 1
ATOM 5083 C CA . ILE C 1 155 ? -13.191 21.165 10.420 1.00 19.15 155 ILE B CA 1
ATOM 5084 C C . ILE C 1 155 ? -12.815 21.485 11.848 1.00 19.85 155 ILE B C 1
ATOM 5085 O O . ILE C 1 155 ? -13.496 22.258 12.527 1.00 18.49 155 ILE B O 1
ATOM 5090 N N . VAL C 1 156 ? -11.698 20.897 12.292 1.00 18.13 156 VAL B N 1
ATOM 5091 C CA . VAL C 1 156 ? -11.167 21.130 13.633 1.00 17.83 156 VAL B CA 1
ATOM 5092 C C . VAL C 1 156 ? -10.100 22.217 13.574 1.00 18.95 156 VAL B C 1
ATOM 5093 O O . VAL C 1 156 ? -9.130 22.109 12.811 1.00 18.53 156 VAL B O 1
ATOM 5097 N N . VAL C 1 157 ? -10.258 23.249 14.399 1.00 17.66 157 VAL B N 1
ATOM 5098 C CA . VAL C 1 157 ? -9.304 24.351 14.476 1.00 20.25 157 VAL B CA 1
ATOM 5099 C C . VAL C 1 157 ? -8.382 24.098 15.660 1.00 19.59 157 VAL B C 1
ATOM 5100 O O . VAL C 1 157 ? -8.848 23.823 16.775 1.00 19.45 157 VAL B O 1
ATOM 5104 N N . GLY C 1 158 ? -7.070 24.163 15.408 1.00 17.24 158 GLY B N 1
ATOM 5105 C CA . GLY C 1 158 ? -6.065 23.856 16.402 1.00 17.05 158 GLY B CA 1
ATOM 5106 C C . GLY C 1 158 ? -5.495 25.089 17.081 1.00 18.37 158 GLY B C 1
ATOM 5107 O O . GLY C 1 158 ? -5.662 26.217 16.633 1.00 17.08 158 GLY B O 1
ATOM 5108 N N . THR C 1 159 ? -4.792 24.838 18.186 1.00 23.18 159 THR B N 1
ATOM 5109 C CA . THR C 1 159 ? -4.211 25.887 19.008 1.00 25.20 159 THR B CA 1
ATOM 5110 C C . THR C 1 159 ? -2.690 25.948 18.919 1.00 25.80 159 THR B C 1
ATOM 5111 O O . THR C 1 159 ? -2.069 26.623 19.746 1.00 28.49 159 THR B O 1
ATOM 5115 N N . ASP C 1 160 ? -2.067 25.253 17.964 1.00 26.45 160 ASP B N 1
ATOM 5116 C CA . ASP C 1 160 ? -0.611 25.326 17.858 1.00 28.80 160 ASP B CA 1
ATOM 5117 C C . ASP C 1 160 ? -0.162 26.762 17.622 1.00 24.44 160 ASP B C 1
ATOM 5118 O O . ASP C 1 160 ? -0.788 27.520 16.873 1.00 17.22 160 ASP B O 1
ATOM 5123 N N . HIS C 1 161 ? 0.903 27.144 18.312 1.00 27.97 161 HIS B N 1
ATOM 5124 C CA . HIS C 1 161 ? 1.632 28.365 18.027 1.00 26.10 161 HIS B CA 1
ATOM 5125 C C . HIS C 1 161 ? 3.107 28.005 18.052 1.00 22.26 161 HIS B C 1
ATOM 5126 O O . HIS C 1 161 ? 3.472 26.847 18.269 1.00 20.95 161 HIS B O 1
ATOM 5133 N N . SER C 1 162 ? 3.972 28.999 17.870 1.00 24.00 162 SER B N 1
ATOM 5134 C CA . SER C 1 162 ? 5.375 28.661 17.668 1.00 25.61 162 SER B CA 1
ATOM 5135 C C . SER C 1 162 ? 6.108 28.367 18.965 1.00 23.73 162 SER B C 1
ATOM 5136 O O . SER C 1 162 ? 7.004 27.519 18.970 1.00 25.64 162 SER B O 1
ATOM 5139 N N . ALA C 1 163 ? 5.702 28.976 20.081 1.00 17.85 163 ALA B N 1
ATOM 5140 C CA . ALA C 1 163 ? 6.369 28.684 21.348 1.00 18.55 163 ALA B CA 1
ATOM 5141 C C . ALA C 1 163 ? 6.092 27.269 21.832 1.00 20.91 163 ALA B C 1
ATOM 5142 O O . ALA C 1 163 ? 6.851 26.753 22.659 1.00 26.12 163 ALA B O 1
ATOM 5144 N N . GLU C 1 164 ? 5.047 26.625 21.307 1.00 19.00 164 GLU B N 1
ATOM 5145 C CA . GLU C 1 164 ? 4.764 25.232 21.629 1.00 17.90 164 GLU B CA 1
ATOM 5146 C C . GLU C 1 164 ? 5.772 24.302 20.973 1.00 21.88 164 GLU B C 1
ATOM 5147 O O . GLU C 1 164 ? 5.954 23.160 21.412 1.00 25.02 164 GLU B O 1
ATOM 5153 N N . ASN C 1 165 ? 6.465 24.793 19.941 1.00 39.15 165 ASN B N 1
ATOM 5154 C CA . ASN C 1 165 ? 7.491 23.981 19.227 1.00 45.94 165 ASN B CA 1
ATOM 5155 C C . ASN C 1 165 ? 8.731 23.793 20.116 1.00 46.14 165 ASN B C 1
ATOM 5156 O O . ASN C 1 165 ? 9.553 22.926 19.796 1.00 47.40 165 ASN B O 1
ATOM 5161 N N . ILE C 1 166 ? 8.863 24.596 21.176 1.00 41.16 166 ILE B N 1
ATOM 5162 C CA . ILE C 1 166 ? 9.947 24.486 22.113 1.00 34.68 166 ILE B CA 1
ATOM 5163 C C . ILE C 1 166 ? 9.472 23.810 23.385 1.00 31.15 166 ILE B C 1
ATOM 5164 O O . ILE C 1 166 ? 10.082 22.853 23.852 1.00 30.28 166 ILE B O 1
ATOM 5169 N N . THR C 1 167 ? 8.342 24.262 23.934 1.00 32.63 167 THR B N 1
ATOM 5170 C CA . THR C 1 167 ? 7.821 23.637 25.148 1.00 37.85 167 THR B CA 1
ATOM 5171 C C . THR C 1 167 ? 7.310 22.217 24.880 1.00 35.32 167 THR B C 1
ATOM 5172 O O . THR C 1 167 ? 7.462 21.331 25.731 1.00 37.05 167 THR B O 1
ATOM 5176 N N . GLY C 1 168 ? 6.752 21.968 23.698 1.00 28.71 168 GLY B N 1
ATOM 5177 C CA . GLY C 1 168 ? 6.316 20.626 23.352 1.00 32.47 168 GLY B CA 1
ATOM 5178 C C . GLY C 1 168 ? 5.316 19.994 24.304 1.00 33.51 168 GLY B C 1
ATOM 5179 O O . GLY C 1 168 ? 5.288 18.766 24.432 1.00 35.39 168 GLY B O 1
ATOM 5180 N N . PHE C 1 169 ? 4.491 20.798 24.983 1.00 25.39 169 PHE B N 1
ATOM 5181 C CA . PHE C 1 169 ? 3.391 20.232 25.756 1.00 29.32 169 PHE B CA 1
ATOM 5182 C C . PHE C 1 169 ? 2.392 19.494 24.872 1.00 31.13 169 PHE B C 1
ATOM 5183 O O . PHE C 1 169 ? 1.680 18.611 25.366 1.00 29.35 169 PHE B O 1
ATOM 5191 N N . TYR C 1 170 ? 2.338 19.830 23.581 1.00 26.59 170 TYR B N 1
ATOM 5192 C CA . TYR C 1 170 ? 1.532 19.098 22.615 1.00 34.61 170 TYR B CA 1
ATOM 5193 C C . TYR C 1 170 ? 1.819 17.605 22.707 1.00 35.61 170 TYR B C 1
ATOM 5194 O O . TYR C 1 170 ? 2.971 17.190 22.843 1.00 35.02 170 TYR B O 1
ATOM 5203 N N . THR C 1 171 ? 0.755 16.811 22.746 1.00 36.28 171 THR B N 1
ATOM 5204 C CA . THR C 1 171 ? 0.862 15.358 22.706 1.00 29.11 171 THR B CA 1
ATOM 5205 C C . THR C 1 171 ? 0.741 14.961 21.241 1.00 24.70 171 THR B C 1
ATOM 5206 O O . THR C 1 171 ? -0.219 15.360 20.579 1.00 19.15 171 THR B O 1
ATOM 5210 N N . LYS C 1 172 ? 1.713 14.199 20.733 1.00 18.21 172 LYS B N 1
ATOM 5211 C CA . LYS C 1 172 ? 1.718 13.835 19.321 1.00 23.08 172 LYS B CA 1
ATOM 5212 C C . LYS C 1 172 ? 0.417 13.145 18.933 1.00 25.14 172 LYS B C 1
ATOM 5213 O O . LYS C 1 172 ? 0.030 12.144 19.544 1.00 19.32 172 LYS B O 1
ATOM 5219 N N . TYR C 1 173 ? -0.257 13.699 17.918 1.00 17.86 173 TYR B N 1
ATOM 5220 C CA . TYR C 1 173 ? -1.560 13.234 17.461 1.00 17.77 173 TYR B CA 1
ATOM 5221 C C . TYR C 1 173 ? -2.643 13.418 18.530 1.00 23.81 173 TYR B C 1
ATOM 5222 O O . TYR C 1 173 ? -3.706 12.787 18.461 1.00 22.12 173 TYR B O 1
ATOM 5231 N N . GLY C 1 174 ? -2.410 14.294 19.499 1.00 22.47 174 GLY B N 1
ATOM 5232 C CA . GLY C 1 174 ? -3.403 14.608 20.514 1.00 25.62 174 GLY B CA 1
ATOM 5233 C C . GLY C 1 174 ? -4.101 15.923 20.240 1.00 28.63 174 GLY B C 1
ATOM 5234 O O . GLY C 1 174 ? -4.321 16.298 19.089 1.00 27.75 174 GLY B O 1
ATOM 5235 N N . ASP C 1 175 ? -4.351 16.687 21.301 1.00 41.28 175 ASP B N 1
ATOM 5236 C CA . ASP C 1 175 ? -5.283 17.806 21.185 1.00 46.81 175 ASP B CA 1
ATOM 5237 C C . ASP C 1 175 ? -4.855 18.846 20.159 1.00 50.22 175 ASP B C 1
ATOM 5238 O O . ASP C 1 175 ? -5.714 19.493 19.545 1.00 53.19 175 ASP B O 1
ATOM 5243 N N . GLY C 1 176 ? -3.552 19.000 19.917 1.00 54.63 176 GLY B N 1
ATOM 5244 C CA . GLY C 1 176 ? -3.128 19.981 18.930 1.00 51.98 176 GLY B CA 1
ATOM 5245 C C . GLY C 1 176 ? -3.414 19.588 17.495 1.00 46.71 176 GLY B C 1
ATOM 5246 O O . GLY C 1 176 ? -3.402 20.450 16.613 1.00 48.30 176 GLY B O 1
ATOM 5247 N N . ALA C 1 177 ? -3.742 18.327 17.252 1.00 36.30 177 ALA B N 1
ATOM 5248 C CA . ALA C 1 177 ? -3.959 17.859 15.892 1.00 30.25 177 ALA B CA 1
ATOM 5249 C C . ALA C 1 177 ? -5.259 18.427 15.349 1.00 18.16 177 ALA B C 1
ATOM 5250 O O . ALA C 1 177 ? -6.309 18.300 15.977 1.00 17.15 177 ALA B O 1
ATOM 5252 N N . ALA C 1 178 ? -5.186 19.092 14.199 1.00 21.38 178 ALA B N 1
ATOM 5253 C CA . ALA C 1 178 ? -6.355 19.778 13.674 1.00 22.68 178 ALA B CA 1
ATOM 5254 C C . ALA C 1 178 ? -6.265 19.886 12.156 1.00 22.70 178 ALA B C 1
ATOM 5255 O O . ALA C 1 178 ? -5.295 19.439 11.536 1.00 17.79 178 ALA B O 1
ATOM 5257 N N . ASP C 1 179 ? -7.304 20.492 11.563 1.00 17.83 179 ASP B N 1
ATOM 5258 C CA . ASP C 1 179 ? -7.333 20.788 10.136 1.00 18.20 179 ASP B CA 1
ATOM 5259 C C . ASP C 1 179 ? -6.677 22.124 9.809 1.00 21.40 179 ASP B C 1
ATOM 5260 O O . ASP C 1 179 ? -6.088 22.267 8.731 1.00 18.68 179 ASP B O 1
ATOM 5265 N N . ILE C 1 180 ? -6.790 23.118 10.693 1.00 23.47 180 ILE B N 1
ATOM 5266 C CA . ILE C 1 180 ? -6.096 24.387 10.527 1.00 20.22 180 ILE B CA 1
ATOM 5267 C C . ILE C 1 180 ? -5.582 24.843 11.886 1.00 18.44 180 ILE B C 1
ATOM 5268 O O . ILE C 1 180 ? -6.130 24.484 12.932 1.00 17.67 180 ILE B O 1
ATOM 5273 N N . ALA C 1 181 ? -4.485 25.602 11.860 1.00 18.00 181 ALA B N 1
ATOM 5274 C CA . ALA C 1 181 ? -3.807 26.092 13.057 1.00 17.74 181 ALA B CA 1
ATOM 5275 C C . ALA C 1 181 ? -3.523 27.566 12.829 1.00 17.93 181 ALA B C 1
ATOM 5276 O O . ALA C 1 181 ? -2.408 27.942 12.440 1.00 18.12 181 ALA B O 1
ATOM 5278 N N . PRO C 1 182 ? -4.515 28.432 13.050 1.00 18.87 182 PRO B N 1
ATOM 5279 C CA . PRO C 1 182 ? -4.379 29.825 12.597 1.00 18.59 182 PRO B CA 1
ATOM 5280 C C . PRO C 1 182 ? -3.309 30.613 13.335 1.00 21.16 182 PRO B C 1
ATOM 5281 O O . PRO C 1 182 ? -2.725 31.520 12.732 1.00 22.55 182 PRO B O 1
ATOM 5285 N N . ILE C 1 183 ? -3.038 30.324 14.612 1.00 17.77 183 ILE B N 1
ATOM 5286 C CA . ILE C 1 183 ? -2.107 31.165 15.355 1.00 17.71 183 ILE B CA 1
ATOM 5287 C C . ILE C 1 183 ? -0.700 30.610 15.303 1.00 19.77 183 ILE B C 1
ATOM 5288 O O . ILE C 1 183 ? 0.139 30.962 16.137 1.00 24.82 183 ILE B O 1
ATOM 5293 N N . PHE C 1 184 ? -0.419 29.733 14.355 1.00 17.92 184 PHE B N 1
ATOM 5294 C CA . PHE C 1 184 ? 0.975 29.407 14.127 1.00 21.44 184 PHE B CA 1
ATOM 5295 C C . PHE C 1 184 ? 1.730 30.659 13.697 1.00 18.45 184 PHE B C 1
ATOM 5296 O O . PHE C 1 184 ? 1.257 31.430 12.862 1.00 25.13 184 PHE B O 1
ATOM 5304 N N . GLY C 1 185 ? 2.893 30.883 14.287 1.00 18.49 185 GLY B N 1
ATOM 5305 C CA . GLY C 1 185 ? 3.640 32.099 14.046 1.00 21.31 185 GLY B CA 1
ATOM 5306 C C . GLY C 1 185 ? 3.632 33.056 15.209 1.00 18.59 185 GLY B C 1
ATOM 5307 O O . GLY C 1 185 ? 4.507 33.921 15.290 1.00 23.81 185 GLY B O 1
ATOM 5308 N N . LEU C 1 186 ? 2.628 32.975 16.066 1.00 20.90 186 LEU B N 1
ATOM 5309 C CA . LEU C 1 186 ? 2.661 33.716 17.311 1.00 17.99 186 LEU B CA 1
ATOM 5310 C C . LEU C 1 186 ? 3.552 33.007 18.312 1.00 21.23 186 LEU B C 1
ATOM 5311 O O . LEU C 1 186 ? 3.653 31.777 18.323 1.00 17.78 186 LEU B O 1
ATOM 5316 N N . ASN C 1 187 ? 4.200 33.792 19.162 1.00 21.21 187 ASN B N 1
ATOM 5317 C CA . ASN C 1 187 ? 4.754 33.235 20.378 1.00 17.77 187 ASN B CA 1
ATOM 5318 C C . ASN C 1 187 ? 3.772 33.532 21.521 1.00 20.56 187 ASN B C 1
ATOM 5319 O O . ASN C 1 187 ? 2.687 34.095 21.305 1.00 20.15 187 ASN B O 1
ATOM 5324 N N . LYS C 1 188 ? 4.171 33.203 22.753 1.00 17.44 188 LYS B N 1
ATOM 5325 C CA . LYS C 1 188 ? 3.239 33.232 23.876 1.00 17.25 188 LYS B CA 1
ATOM 5326 C C . LYS C 1 188 ? 2.815 34.653 24.247 1.00 22.24 188 LYS B C 1
ATOM 5327 O O . LYS C 1 188 ? 1.622 34.913 24.441 1.00 26.09 188 LYS B O 1
ATOM 5333 N N . ARG C 1 189 ? 3.777 35.576 24.395 1.00 19.82 189 ARG B N 1
ATOM 5334 C CA . ARG C 1 189 ? 3.458 36.957 24.752 1.00 17.45 189 ARG B CA 1
ATOM 5335 C C . ARG C 1 189 ? 2.609 37.617 23.681 1.00 19.73 189 ARG B C 1
ATOM 5336 O O . ARG C 1 189 ? 1.809 38.509 23.988 1.00 30.75 189 ARG B O 1
ATOM 5344 N N . GLN C 1 190 ? 2.778 37.209 22.417 1.00 17.54 190 GLN B N 1
ATOM 5345 C CA . GLN C 1 190 ? 1.940 37.746 21.351 1.00 17.64 190 GLN B CA 1
ATOM 5346 C C . GLN C 1 190 ? 0.489 37.261 21.488 1.00 17.45 190 GLN B C 1
ATOM 5347 O O . GLN C 1 190 ? -0.451 38.020 21.226 1.00 19.85 190 GLN B O 1
ATOM 5353 N N . GLY C 1 191 ? 0.283 36.009 21.904 1.00 17.25 191 GLY B N 1
ATOM 5354 C CA . GLY C 1 191 ? -1.068 35.565 22.209 1.00 17.12 191 GLY B CA 1
ATOM 5355 C C . GLY C 1 191 ? -1.715 36.420 23.285 1.00 25.82 191 GLY B C 1
ATOM 5356 O O . GLY C 1 191 ? -2.850 36.892 23.132 1.00 17.20 191 GLY B O 1
ATOM 5357 N N . ARG C 1 192 ? -0.965 36.695 24.355 1.00 17.12 192 ARG B N 1
ATOM 5358 C CA . ARG C 1 192 ? -1.493 37.503 25.450 1.00 17.58 192 ARG B CA 1
ATOM 5359 C C . ARG C 1 192 ? -1.808 38.921 24.991 1.00 23.35 192 ARG B C 1
ATOM 5360 O O . ARG C 1 192 ? -2.837 39.491 25.372 1.00 31.96 192 ARG B O 1
ATOM 5368 N N . GLN C 1 193 ? -0.920 39.508 24.185 1.00 19.97 193 GLN B N 1
ATOM 5369 C CA . GLN C 1 193 ? -1.145 40.844 23.650 1.00 17.64 193 GLN B CA 1
ATOM 5370 C C . GLN C 1 193 ? -2.474 40.910 22.898 1.00 23.82 193 GLN B C 1
ATOM 5371 O O . GLN C 1 193 ? -3.291 41.811 23.130 1.00 17.90 193 GLN B O 1
ATOM 5377 N N . LEU C 1 194 ? -2.730 39.930 22.025 1.00 17.69 194 LEU B N 1
ATOM 5378 C CA . LEU C 1 194 ? -3.976 39.942 21.260 1.00 27.30 194 LEU B CA 1
ATOM 5379 C C . LEU C 1 194 ? -5.187 39.732 22.170 1.00 28.16 194 LEU B C 1
ATOM 5380 O O . LEU C 1 194 ? -6.221 40.394 22.002 1.00 18.04 194 LEU B O 1
ATOM 5385 N N . LEU C 1 195 ? -5.079 38.826 23.145 1.00 17.57 195 LEU B N 1
ATOM 5386 C CA . LEU C 1 195 ? -6.180 38.633 24.082 1.00 19.79 195 LEU B CA 1
ATOM 5387 C C . LEU C 1 195 ? -6.439 39.898 24.897 1.00 20.02 195 LEU B C 1
ATOM 5388 O O . LEU C 1 195 ? -7.588 40.334 25.045 1.00 21.71 195 LEU B O 1
ATOM 5393 N N . ALA C 1 196 ? -5.379 40.508 25.429 1.00 17.73 196 ALA B N 1
ATOM 5394 C CA . ALA C 1 196 ? -5.574 41.713 26.224 1.00 21.82 196 ALA B CA 1
ATOM 5395 C C . ALA C 1 196 ? -6.189 42.820 25.380 1.00 18.20 196 ALA B C 1
ATOM 5396 O O . ALA C 1 196 ? -7.118 43.506 25.822 1.00 18.45 196 ALA B O 1
ATOM 5398 N N . TYR C 1 197 ? -5.735 42.952 24.134 1.00 18.24 197 TYR B N 1
ATOM 5399 C CA . TYR C 1 197 ? -6.304 43.944 23.236 1.00 18.59 197 TYR B CA 1
ATOM 5400 C C . TYR C 1 197 ? -7.791 43.700 22.974 1.00 18.80 197 TYR B C 1
ATOM 5401 O O . TYR C 1 197 ? -8.558 44.664 22.838 1.00 25.18 197 TYR B O 1
ATOM 5410 N N . LEU C 1 198 ? -8.222 42.439 22.930 1.00 18.62 198 LEU B N 1
ATOM 5411 C CA . LEU C 1 198 ? -9.621 42.120 22.651 1.00 26.82 198 LEU B CA 1
ATOM 5412 C C . LEU C 1 198 ? -10.516 42.276 23.872 1.00 26.27 198 LEU B C 1
ATOM 5413 O O . LEU C 1 198 ? -11.714 41.980 23.789 1.00 20.86 198 LEU B O 1
ATOM 5418 N N . GLY C 1 199 ? -9.939 42.707 24.995 1.00 30.75 199 GLY B N 1
ATOM 5419 C CA . GLY C 1 199 ? -10.711 42.937 26.231 1.00 28.74 199 GLY B CA 1
ATOM 5420 C C . GLY C 1 199 ? -10.847 41.695 27.094 1.00 27.51 199 GLY B C 1
ATOM 5421 O O . GLY C 1 199 ? -11.744 41.678 27.942 1.00 28.33 199 GLY B O 1
ATOM 5422 N N . ALA C 1 200 ? -9.980 40.699 26.900 1.00 18.59 200 ALA B N 1
ATOM 5423 C CA . ALA C 1 200 ? -10.040 39.459 27.708 1.00 23.02 200 ALA B CA 1
ATOM 5424 C C . ALA C 1 200 ? -9.783 39.784 29.183 1.00 24.59 200 ALA B C 1
ATOM 5425 O O . ALA C 1 200 ? -8.937 40.646 29.460 1.00 29.84 200 ALA B O 1
ATOM 5427 N N . PRO C 1 201 ? -10.479 39.128 30.137 1.00 29.65 201 PRO B N 1
ATOM 5428 C CA . PRO C 1 201 ? -10.274 39.372 31.570 1.00 35.57 201 PRO B CA 1
ATOM 5429 C C . PRO C 1 201 ? -8.925 38.880 32.118 1.00 51.44 201 PRO B C 1
ATOM 5430 O O . PRO C 1 201 ? -8.010 39.662 32.211 1.00 62.83 201 PRO B O 1
ATOM 5434 N N . LYS C 1 202 ? -8.846 37.601 32.492 1.00 55.20 202 LYS B N 1
ATOM 5435 C CA . LYS C 1 202 ? -7.596 37.041 33.074 1.00 54.96 202 LYS B CA 1
ATOM 5436 C C . LYS C 1 202 ? -7.398 35.605 32.584 1.00 49.29 202 LYS B C 1
ATOM 5437 O O . LYS C 1 202 ? -7.067 34.727 33.407 1.00 49.38 202 LYS B O 1
ATOM 5443 N N . GLU C 1 203 ? -7.636 35.397 31.289 1.00 42.27 203 GLU B N 1
ATOM 5444 C CA . GLU C 1 203 ? -7.409 34.098 30.612 1.00 39.51 203 GLU B CA 1
ATOM 5445 C C . GLU C 1 203 ? -5.971 34.143 30.094 1.00 34.06 203 GLU B C 1
ATOM 5446 O O . GLU C 1 203 ? -5.438 33.095 29.716 1.00 30.30 203 GLU B O 1
ATOM 5452 N N . LEU C 1 204 ? -5.385 35.344 30.112 1.00 34.22 204 LEU B N 1
ATOM 5453 C CA . LEU C 1 204 ? -4.006 35.582 29.669 1.00 34.33 204 LEU B CA 1
ATOM 5454 C C . LEU C 1 204 ? -3.046 35.510 30.841 1.00 35.85 204 LEU B C 1
ATOM 5455 O O . LEU C 1 204 ? -1.839 35.622 30.661 1.00 44.77 204 LEU B O 1
ATOM 5460 N N . GLU C 1 223 ? 6.079 24.564 39.513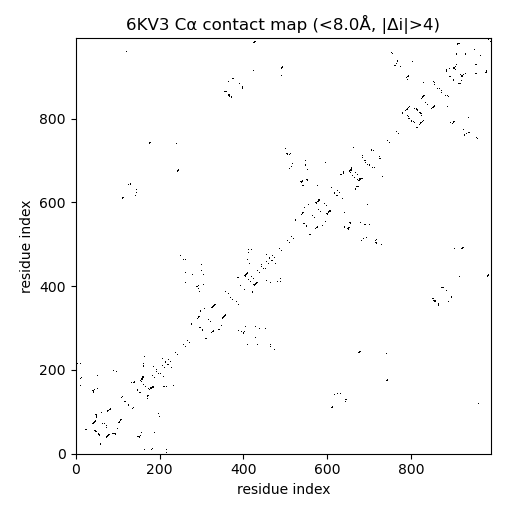 1.00 49.37 223 GLU B N 1
ATOM 5461 C CA . GLU C 1 223 ? 7.403 24.021 39.109 1.00 49.84 223 GLU B CA 1
ATOM 5462 C C . GLU C 1 223 ? 7.562 24.149 37.594 1.00 47.23 223 GLU B C 1
ATOM 5463 O O . GLU C 1 223 ? 6.563 24.447 36.920 1.00 38.82 223 GLU B O 1
ATOM 5469 N N . ASP C 1 224 ? 8.779 23.909 37.098 1.00 53.03 224 ASP B N 1
ATOM 5470 C CA . ASP C 1 224 ? 9.073 23.998 35.645 1.00 54.70 224 ASP B CA 1
ATOM 5471 C C . ASP C 1 224 ? 10.391 23.285 35.323 1.00 55.10 224 ASP B C 1
ATOM 5472 O O . ASP C 1 224 ? 11.464 23.855 35.600 1.00 58.85 224 ASP B O 1
ATOM 5477 N N . ALA C 1 225 ? 10.293 22.094 34.726 1.00 50.45 225 ALA B N 1
ATOM 5478 C CA . ALA C 1 225 ? 11.476 21.287 34.356 1.00 44.19 225 ALA B CA 1
ATOM 5479 C C . ALA C 1 225 ? 11.767 21.424 32.857 1.00 33.89 225 ALA B C 1
ATOM 5480 O O . ALA C 1 225 ? 12.162 20.426 32.241 1.00 34.32 225 ALA B O 1
ATOM 5482 N N . LEU C 1 226 ? 11.558 22.617 32.299 1.00 30.02 226 LEU B N 1
ATOM 5483 C CA . LEU C 1 226 ? 11.884 22.874 30.873 1.00 29.31 226 LEU B CA 1
ATOM 5484 C C . LEU C 1 226 ? 13.355 23.288 30.827 1.00 28.87 226 LEU B C 1
ATOM 5485 O O . LEU C 1 226 ? 14.018 23.040 29.814 1.00 32.41 226 LEU B O 1
ATOM 5490 N N . GLY C 1 227 ? 13.826 23.873 31.929 1.00 29.26 227 GLY B N 1
ATOM 5491 C CA . GLY C 1 227 ? 15.154 24.441 32.019 1.00 34.75 227 GLY B CA 1
ATOM 5492 C C . GLY C 1 227 ? 15.295 25.836 31.436 1.00 32.19 227 GLY B C 1
ATOM 5493 O O . GLY C 1 227 ? 16.433 26.279 31.227 1.00 37.70 227 GLY B O 1
ATOM 5494 N N . VAL C 1 228 ? 14.199 26.518 31.160 1.00 22.64 228 VAL B N 1
ATOM 5495 C CA . VAL C 1 228 ? 14.241 27.859 30.568 1.00 21.29 228 VAL B CA 1
ATOM 5496 C C . VAL C 1 228 ? 12.879 28.478 30.790 1.00 26.92 228 VAL B C 1
ATOM 5497 O O . VAL C 1 228 ? 11.858 27.793 30.833 1.00 32.05 228 VAL B O 1
ATOM 5501 N N . THR C 1 229 ? 12.856 29.815 30.946 1.00 27.65 229 THR B N 1
ATOM 5502 C CA . THR C 1 229 ? 11.621 30.559 31.131 1.00 21.34 229 THR B CA 1
ATOM 5503 C C . THR C 1 229 ? 10.905 30.745 29.800 1.00 24.69 229 THR B C 1
ATOM 5504 O O . THR C 1 229 ? 11.499 30.628 28.723 1.00 19.51 229 THR B O 1
ATOM 5508 N N . TYR C 1 230 ? 9.602 31.037 29.891 1.00 24.96 230 TYR B N 1
ATOM 5509 C CA . TYR C 1 230 ? 8.832 31.336 28.689 1.00 24.97 230 TYR B CA 1
ATOM 5510 C C . TYR C 1 230 ? 9.285 32.636 28.044 1.00 18.64 230 TYR B C 1
ATOM 5511 O O . TYR C 1 230 ? 9.252 32.744 26.812 1.00 18.55 230 TYR B O 1
ATOM 5520 N N . GLU C 1 231 ? 9.801 33.584 28.842 1.00 18.83 231 GLU B N 1
ATOM 5521 C CA . GLU C 1 231 ? 10.264 34.854 28.282 1.00 19.62 231 GLU B CA 1
ATOM 5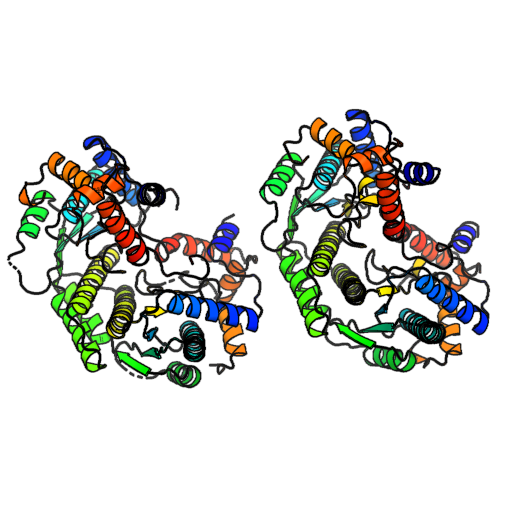522 C C . GLU C 1 231 ? 11.467 34.650 27.373 1.00 23.49 231 GLU B C 1
ATOM 5523 O O . GLU C 1 231 ? 11.541 35.244 26.290 1.00 19.23 231 GLU B O 1
ATOM 5529 N N . ALA C 1 232 ? 12.399 33.773 27.773 1.00 22.16 232 ALA B N 1
ATOM 5530 C CA . ALA C 1 232 ? 13.580 33.536 26.949 1.00 20.00 232 ALA B CA 1
ATOM 5531 C C . ALA C 1 232 ? 13.214 32.790 25.673 1.00 20.52 232 ALA B C 1
ATOM 5532 O O . ALA C 1 232 ? 13.765 33.069 24.600 1.00 20.09 232 ALA B O 1
ATOM 5534 N N . ILE C 1 233 ? 12.287 31.837 25.766 1.00 19.54 233 ILE B N 1
ATOM 5535 C CA . ILE C 1 233 ? 11.773 31.190 24.566 1.00 19.37 233 ILE B CA 1
ATOM 5536 C C . ILE C 1 233 ? 11.202 32.233 23.611 1.00 19.61 233 ILE B C 1
ATOM 5537 O O . ILE C 1 233 ? 11.566 32.286 22.429 1.00 24.66 233 ILE B O 1
ATOM 5542 N N . ASP C 1 234 ? 10.303 33.083 24.109 1.00 19.82 234 ASP B N 1
ATOM 5543 C CA . ASP C 1 234 ? 9.708 34.106 23.250 1.00 22.15 234 ASP B CA 1
ATOM 5544 C C . ASP C 1 234 ? 10.784 35.016 22.667 1.00 26.23 234 ASP B C 1
ATOM 5545 O O . ASP C 1 234 ? 10.780 35.310 21.462 1.00 26.85 234 ASP B O 1
ATOM 5550 N N . ASN C 1 235 ? 11.723 35.463 23.512 1.00 19.42 235 ASN B N 1
ATOM 5551 C CA . ASN C 1 235 ? 12.818 36.307 23.039 1.00 19.89 235 ASN B CA 1
ATOM 5552 C C . ASN C 1 235 ? 13.620 35.605 21.955 1.00 21.44 235 ASN B C 1
ATOM 5553 O O . ASN C 1 235 ? 13.980 36.212 20.939 1.00 21.97 235 ASN B O 1
ATOM 5558 N N . TYR C 1 236 ? 13.894 34.315 22.149 1.00 20.35 236 TYR B N 1
ATOM 5559 C CA . TYR C 1 236 ? 14.637 33.559 21.156 1.00 20.78 236 TYR B CA 1
ATOM 5560 C C . TYR C 1 236 ? 13.886 33.513 19.832 1.00 26.79 236 TYR B C 1
ATOM 5561 O O . TYR C 1 236 ? 14.483 33.696 18.764 1.00 21.15 236 TYR B O 1
ATOM 5570 N N . LEU C 1 237 ? 12.561 33.311 19.886 1.00 20.12 237 LEU B N 1
ATOM 5571 C CA . LEU C 1 237 ? 11.782 33.225 18.659 1.00 20.05 237 LEU B CA 1
ATOM 5572 C C . LEU C 1 237 ? 11.759 34.550 17.927 1.00 20.29 237 LEU B C 1
ATOM 5573 O O . LEU C 1 237 ? 11.739 34.577 16.691 1.00 20.60 237 LEU B O 1
ATOM 5578 N N . GLU C 1 238 ? 11.814 35.650 18.658 1.00 20.22 238 GLU B N 1
ATOM 5579 C CA . GLU C 1 238 ? 11.897 36.956 18.028 1.00 26.03 238 GLU B CA 1
ATOM 5580 C C . GLU C 1 238 ? 13.291 37.270 17.506 1.00 24.31 238 GLU B C 1
ATOM 5581 O O . GLU C 1 238 ? 13.535 38.402 17.086 1.00 29.37 238 GLU B O 1
ATOM 5587 N N . GLY C 1 239 ? 14.202 36.307 17.525 1.00 22.57 239 GLY B N 1
ATOM 5588 C CA . GLY C 1 239 ? 15.551 36.564 17.080 1.00 25.70 239 GLY B CA 1
ATOM 5589 C C . GLY C 1 239 ? 16.417 37.311 18.067 1.00 25.92 239 GLY B C 1
ATOM 5590 O O . GLY C 1 239 ? 17.456 37.838 17.670 1.00 23.15 239 GLY B O 1
ATOM 5591 N N . LYS C 1 240 ? 16.011 37.413 19.321 1.00 23.07 240 LYS B N 1
ATOM 5592 C CA . LYS C 1 240 ? 16.883 38.102 20.254 1.00 27.06 240 LYS B CA 1
ATOM 5593 C C . LYS C 1 240 ? 17.949 37.144 20.786 1.00 27.60 240 LYS B C 1
ATOM 5594 O O . LYS C 1 240 ? 17.759 35.924 20.776 1.00 23.92 240 LYS B O 1
ATOM 5600 N N . PRO C 1 241 ? 19.105 37.661 21.205 1.00 23.12 241 PRO B N 1
ATOM 5601 C CA . PRO C 1 241 ? 20.086 36.794 21.861 1.00 25.68 241 PRO B CA 1
ATOM 5602 C C . PRO C 1 241 ? 19.622 36.463 23.265 1.00 23.01 241 PRO B C 1
ATOM 5603 O O . PRO C 1 241 ? 18.958 37.269 23.919 1.00 22.60 241 PRO B O 1
ATOM 5607 N N . VAL C 1 242 ? 19.912 35.233 23.688 1.00 23.11 242 VAL B N 1
ATOM 5608 C CA . VAL C 1 242 ? 19.680 34.761 25.046 1.00 26.08 242 VAL B CA 1
ATOM 5609 C C . VAL C 1 242 ? 20.992 34.159 25.543 1.00 23.60 242 VAL B C 1
ATOM 5610 O O . VAL C 1 242 ? 21.903 33.899 24.757 1.00 24.82 242 VAL B O 1
ATOM 5614 N N . THR C 1 243 ? 21.065 33.884 26.862 1.00 23.62 243 THR B N 1
ATOM 5615 C CA . THR C 1 243 ? 22.303 33.355 27.454 1.00 25.44 243 THR B CA 1
ATOM 5616 C C . THR C 1 243 ? 22.694 32.020 26.798 1.00 26.72 243 THR B C 1
ATOM 5617 O O . THR C 1 243 ? 21.861 31.357 26.175 1.00 24.32 243 THR B O 1
ATOM 5621 N N . PRO C 1 244 ? 23.978 31.645 26.869 1.00 26.16 244 PRO B N 1
ATOM 5622 C CA . PRO C 1 244 ? 24.394 30.332 26.339 1.00 25.99 244 PRO B CA 1
ATOM 5623 C C . PRO C 1 244 ? 23.568 29.178 26.869 1.00 35.67 244 PRO B C 1
ATOM 5624 O O . PRO C 1 244 ? 23.189 28.272 26.113 1.00 32.00 244 PRO B O 1
ATOM 5628 N N . GLU C 1 245 ? 23.264 29.205 28.163 1.00 34.29 245 GLU B N 1
ATOM 5629 C CA . GLU C 1 245 ? 22.533 28.106 28.775 1.00 25.17 245 GLU B CA 1
ATOM 5630 C C . GLU C 1 245 ? 21.112 28.026 28.234 1.00 27.64 245 GLU B C 1
ATOM 5631 O O . GLU C 1 245 ? 20.621 26.927 27.941 1.00 24.09 245 GLU B O 1
ATOM 5637 N N . GLU C 1 246 ? 20.442 29.190 28.083 1.00 26.46 246 GLU B N 1
ATOM 5638 C CA . GLU C 1 246 ? 19.109 29.231 27.480 1.00 24.60 246 GLU B CA 1
ATOM 5639 C C . GLU C 1 246 ? 19.156 28.806 26.018 1.00 27.04 246 GLU B C 1
ATOM 5640 O O . GLU C 1 246 ? 18.269 28.084 25.543 1.00 22.49 246 GLU B O 1
ATOM 5646 N N . GLN C 1 247 ? 20.183 29.251 25.288 1.00 30.37 247 GLN B N 1
ATOM 5647 C CA . GLN C 1 247 ? 20.323 28.853 23.892 1.00 31.55 247 GLN B CA 1
ATOM 5648 C C . GLN C 1 247 ? 20.442 27.332 23.759 1.00 29.85 247 GLN B C 1
ATOM 5649 O O . GLN C 1 247 ? 19.849 26.738 22.854 1.00 33.05 247 GLN B O 1
ATOM 5655 N N . LYS C 1 248 ? 21.212 26.684 24.640 1.00 27.06 248 LYS B N 1
ATOM 5656 C CA . LYS C 1 248 ? 21.380 25.234 24.527 1.00 32.59 248 LYS B CA 1
ATOM 5657 C C . LYS C 1 248 ? 20.111 24.482 24.916 1.00 25.05 248 LYS B C 1
ATOM 5658 O O . LYS C 1 248 ? 19.753 23.480 24.284 1.00 23.87 248 LYS B O 1
ATOM 5664 N N . VAL C 1 249 ? 19.426 24.949 25.960 1.00 31.04 249 VAL B N 1
ATOM 5665 C CA . VAL C 1 249 ? 18.201 24.292 26.396 1.00 32.04 249 VAL B CA 1
ATOM 5666 C C . VAL C 1 249 ? 17.126 24.438 25.334 1.00 26.80 249 VAL B C 1
ATOM 5667 O O . VAL C 1 249 ? 16.389 23.490 25.030 1.00 25.44 249 VAL B O 1
ATOM 5671 N N . ILE C 1 250 ? 17.015 25.630 24.760 1.00 25.56 250 ILE B N 1
ATOM 5672 C CA . ILE C 1 250 ? 16.018 25.862 23.727 1.00 27.31 250 ILE B CA 1
ATOM 5673 C C . ILE C 1 250 ? 16.330 25.015 22.508 1.00 33.05 250 ILE B C 1
ATOM 5674 O O . ILE C 1 250 ? 15.452 24.347 21.949 1.00 34.12 250 ILE B O 1
ATOM 5679 N N . GLU C 1 251 ? 17.596 25.007 22.087 1.00 25.17 251 GLU B N 1
ATOM 5680 C CA . GLU C 1 251 ? 17.904 24.311 20.847 1.00 22.80 251 GLU B CA 1
ATOM 5681 C C . GLU C 1 251 ? 17.710 22.811 21.001 1.00 23.34 251 GLU B C 1
ATOM 5682 O O . GLU C 1 251 ? 17.216 22.152 20.078 1.00 22.72 251 GLU B O 1
ATOM 5688 N N . ASN C 1 252 ? 18.028 22.262 22.178 1.00 23.05 252 ASN B N 1
ATOM 5689 C CA . ASN C 1 252 ? 17.787 20.838 22.408 1.00 26.44 252 ASN B CA 1
ATOM 5690 C C . ASN C 1 252 ? 16.295 20.528 22.394 1.00 31.54 252 ASN B C 1
ATOM 5691 O O . ASN C 1 252 ? 15.888 19.436 21.973 1.00 22.33 252 ASN B O 1
ATOM 5696 N N . HIS C 1 253 ? 15.474 21.463 22.882 1.00 21.81 253 HIS B N 1
ATOM 5697 C CA . HIS C 1 253 ? 14.031 21.280 22.815 1.00 22.38 253 HIS B CA 1
ATOM 5698 C C . HIS C 1 253 ? 13.533 21.363 21.385 1.00 22.54 253 HIS B C 1
ATOM 5699 O O . HIS C 1 253 ? 12.622 20.623 20.998 1.00 22.60 253 HIS B O 1
ATOM 5706 N N . TYR C 1 254 ? 14.095 22.274 20.585 1.00 25.97 254 TYR B N 1
ATOM 5707 C CA . TYR C 1 254 ? 13.627 22.394 19.207 1.00 31.67 254 TYR B CA 1
ATOM 5708 C C . TYR C 1 254 ? 13.904 21.117 18.421 1.00 28.77 254 TYR B C 1
ATOM 5709 O O . TYR C 1 254 ? 13.043 20.621 17.682 1.00 24.35 254 TYR B O 1
ATOM 5718 N N . ILE C 1 255 ? 15.119 20.590 18.544 1.00 23.71 255 ILE B N 1
ATOM 5719 C CA . ILE C 1 255 ? 15.480 19.409 17.775 1.00 25.90 255 ILE B CA 1
ATOM 5720 C C . ILE C 1 255 ? 14.738 18.186 18.311 1.00 31.13 255 ILE B C 1
ATOM 5721 O O . ILE C 1 255 ? 14.304 17.318 17.546 1.00 34.26 255 ILE B O 1
ATOM 5726 N N . ARG C 1 256 ? 14.535 18.122 19.624 1.00 30.23 256 ARG B N 1
ATOM 5727 C CA . ARG C 1 256 ? 13.873 16.966 20.207 1.00 29.22 256 ARG B CA 1
ATOM 5728 C C . ARG C 1 256 ? 12.386 16.917 19.881 1.00 34.46 256 ARG B C 1
ATOM 5729 O O . ARG C 1 256 ? 11.748 15.895 20.152 1.00 35.78 256 ARG B O 1
ATOM 5737 N N . ASN C 1 257 ? 11.815 18.003 19.351 1.00 32.40 257 ASN B N 1
ATOM 5738 C CA . ASN C 1 257 ? 10.405 18.057 18.974 1.00 29.70 257 ASN B CA 1
ATOM 5739 C C . ASN C 1 257 ? 10.193 18.134 17.467 1.00 28.71 257 ASN B C 1
ATOM 5740 O O . ASN C 1 257 ? 9.041 18.209 17.022 1.00 31.25 257 ASN B O 1
ATOM 5745 N N . ALA C 1 258 ? 11.269 18.083 16.676 1.00 20.63 258 ALA B N 1
ATOM 5746 C CA . ALA C 1 258 ? 11.159 18.236 15.224 1.00 39.97 258 ALA B CA 1
ATOM 5747 C C . ALA C 1 258 ? 10.213 17.209 14.605 1.00 45.03 258 ALA B C 1
ATOM 5748 O O . ALA C 1 258 ? 9.560 17.491 13.592 1.00 47.20 258 ALA B O 1
ATOM 5750 N N . HIS C 1 259 ? 10.147 16.028 15.220 1.00 47.72 259 HIS B N 1
ATOM 5751 C CA . HIS C 1 259 ? 9.286 14.929 14.713 1.00 44.56 259 HIS B CA 1
ATOM 5752 C C . HIS C 1 259 ? 7.809 15.255 14.946 1.00 39.15 259 HIS B C 1
ATOM 5753 O O . HIS C 1 259 ? 6.980 14.626 14.298 1.00 31.97 259 HIS B O 1
ATOM 5760 N N . LYS C 1 260 ? 7.505 16.210 15.828 1.00 39.90 260 LYS B N 1
ATOM 5761 C CA . LYS C 1 260 ? 6.086 16.545 16.126 1.00 41.65 260 LYS B CA 1
ATOM 5762 C C . LYS C 1 260 ? 5.511 17.493 15.069 1.00 40.01 260 LYS B C 1
ATOM 5763 O O . LYS C 1 260 ? 4.299 17.458 14.861 1.00 44.79 260 LYS B O 1
ATOM 5769 N N . ARG C 1 261 ? 6.352 18.288 14.411 1.00 45.21 261 ARG B N 1
ATOM 5770 C CA . ARG C 1 261 ? 5.850 19.254 13.397 1.00 49.55 261 ARG B CA 1
ATOM 5771 C C . ARG C 1 261 ? 6.041 18.681 11.991 1.00 43.42 261 ARG B C 1
ATOM 5772 O O . ARG C 1 261 ? 6.299 19.468 11.067 1.00 39.25 261 ARG B O 1
ATOM 5780 N N . GLU C 1 262 ? 5.903 17.362 11.850 1.00 37.51 262 GLU B N 1
ATOM 5781 C CA . GLU C 1 262 ? 6.066 16.694 10.535 1.00 36.86 262 GLU B CA 1
ATOM 5782 C C . GLU C 1 262 ? 5.481 15.282 10.609 1.00 28.83 262 GLU B C 1
ATOM 5783 O O . GLU C 1 262 ? 5.495 14.697 11.699 1.00 22.98 262 GLU B O 1
ATOM 5789 N N . LEU C 1 263 ? 5.003 14.768 9.475 1.00 23.52 263 LEU B N 1
ATOM 5790 C CA . LEU C 1 263 ? 4.415 13.407 9.438 1.00 32.33 263 LEU B CA 1
ATOM 5791 C C . LEU C 1 263 ? 5.521 12.351 9.537 1.00 31.15 263 LEU B C 1
ATOM 5792 O O . LEU C 1 263 ? 6.695 12.681 9.341 1.00 30.94 263 LEU B O 1
ATOM 5797 N N . ALA C 1 264 ? 5.128 11.110 9.808 1.00 32.76 264 ALA B N 1
ATOM 5798 C CA . ALA C 1 264 ? 6.075 10.016 9.973 1.00 29.83 264 ALA B CA 1
ATOM 5799 C C . ALA C 1 264 ? 7.202 10.100 8.955 1.00 26.94 264 ALA B C 1
ATOM 5800 O O . ALA C 1 264 ? 6.969 10.292 7.759 1.00 27.20 264 ALA B O 1
ATOM 5802 N N . TYR C 1 265 ? 8.427 9.941 9.436 1.00 21.78 265 TYR B N 1
ATOM 5803 C CA . TYR C 1 265 ? 9.577 10.005 8.548 1.00 26.76 265 TYR B CA 1
ATOM 5804 C C . TYR C 1 265 ? 9.566 8.833 7.587 1.00 22.90 265 TYR B C 1
ATOM 5805 O O . TYR C 1 265 ? 9.132 7.732 7.934 1.00 22.78 265 TYR B O 1
ATOM 5814 N N . THR C 1 266 ? 9.949 9.112 6.348 1.00 23.42 266 THR B N 1
ATOM 5815 C CA . THR C 1 266 ? 10.100 8.133 5.281 1.00 25.32 266 THR B CA 1
ATOM 5816 C C . THR C 1 266 ? 11.549 8.150 4.822 1.00 24.85 266 THR B C 1
ATOM 5817 O O . THR C 1 266 ? 12.375 8.914 5.331 1.00 24.99 266 THR B O 1
ATOM 5821 N N . ARG C 1 267 ? 11.852 7.330 3.815 1.00 25.83 267 ARG B N 1
ATOM 5822 C CA . ARG C 1 267 ? 13.193 7.377 3.241 1.00 32.84 267 ARG B CA 1
ATOM 5823 C C . ARG C 1 267 ? 13.538 8.750 2.680 1.00 27.29 267 ARG B C 1
ATOM 5824 O O . ARG C 1 267 ? 14.723 9.070 2.566 1.00 27.42 267 ARG B O 1
ATOM 5832 N N . TYR C 1 268 ? 12.536 9.577 2.381 1.00 32.46 268 TYR B N 1
ATOM 5833 C CA . TYR C 1 268 ? 12.731 10.835 1.668 1.00 39.74 268 TYR B CA 1
ATOM 5834 C C . TYR C 1 268 ? 12.639 12.071 2.547 1.00 34.42 268 TYR B C 1
ATOM 5835 O O . TYR C 1 268 ? 13.093 13.138 2.126 1.00 29.74 268 TYR B O 1
ATOM 5844 N N . THR C 1 269 ? 12.061 11.963 3.738 1.00 35.59 269 THR B N 1
ATOM 5845 C CA . THR C 1 269 ? 12.045 13.067 4.686 1.00 29.50 269 THR B CA 1
ATOM 5846 C C . THR C 1 269 ? 13.029 12.883 5.823 1.00 37.13 269 THR B C 1
ATOM 5847 O O . THR C 1 269 ? 13.165 13.781 6.661 1.00 42.18 269 THR B O 1
ATOM 5851 N N . TRP C 1 270 ? 13.760 11.776 5.842 1.00 40.05 270 TRP B N 1
ATOM 5852 C CA . TRP C 1 270 ? 14.703 11.485 6.919 1.00 41.23 270 TRP B CA 1
ATOM 5853 C C . TRP C 1 270 ? 16.109 11.412 6.337 1.00 49.04 270 TRP B C 1
ATOM 5854 O O . TRP C 1 270 ? 16.487 10.388 5.737 1.00 45.99 270 TRP B O 1
ATOM 5865 N N . PRO C 1 271 ? 16.918 12.483 6.477 1.00 51.15 271 PRO B N 1
ATOM 5866 C CA . PRO C 1 271 ? 18.223 12.655 5.836 1.00 59.14 271 PRO B CA 1
ATOM 5867 C C . PRO C 1 271 ? 19.237 11.596 6.262 1.00 63.19 271 PRO B C 1
ATOM 5868 O O . PRO C 1 271 ? 18.892 10.717 7.052 1.00 64.53 271 PRO B O 1
ATOM 5872 N N . LYS D 1 3 ? -30.110 23.999 35.009 1.00 35.25 3 LYS D N 1
ATOM 5873 C CA . LYS D 1 3 ? -30.350 22.593 34.683 1.00 34.08 3 LYS D CA 1
ATOM 5874 C C . LYS D 1 3 ? -30.409 21.762 35.960 1.00 32.70 3 LYS D C 1
ATOM 5875 O O . LYS D 1 3 ? -29.425 21.607 36.696 1.00 33.62 3 LYS D O 1
ATOM 5881 N N . LEU D 1 4 ? -31.584 21.194 36.194 1.00 27.15 4 LEU D N 1
ATOM 5882 C CA . LEU D 1 4 ? -31.804 20.465 37.427 1.00 25.77 4 LEU D CA 1
ATOM 5883 C C . LEU D 1 4 ? -31.087 19.127 37.463 1.00 27.56 4 LEU D C 1
ATOM 5884 O O . LEU D 1 4 ? -30.695 18.679 38.547 1.00 29.71 4 LEU D O 1
ATOM 5889 N N . GLN D 1 5 ? -30.865 18.488 36.316 1.00 23.74 5 GLN D N 1
ATOM 5890 C CA . GLN D 1 5 ? -30.165 17.209 36.376 1.00 28.79 5 GLN D CA 1
ATOM 5891 C C . GLN D 1 5 ? -28.722 17.355 36.851 1.00 23.16 5 GLN D C 1
ATOM 5892 O O . GLN D 1 5 ? -28.264 16.546 37.661 1.00 23.25 5 GLN D O 1
ATOM 5898 N N . ASP D 1 6 ? -27.990 18.373 36.382 1.00 23.62 6 ASP D N 1
ATOM 5899 C CA . ASP D 1 6 ? -26.609 18.544 36.846 1.00 27.30 6 ASP D CA 1
ATOM 5900 C C . ASP D 1 6 ? -26.555 18.804 38.349 1.00 27.54 6 ASP D C 1
ATOM 5901 O O . ASP D 1 6 ? -25.638 18.334 39.034 1.00 28.68 6 ASP D O 1
ATOM 5906 N N . VAL D 1 7 ? -27.537 19.543 38.882 1.00 25.45 7 VAL D N 1
ATOM 5907 C CA . VAL D 1 7 ? -27.616 19.766 40.324 1.00 22.59 7 VAL D CA 1
ATOM 5908 C C . VAL D 1 7 ? -27.835 18.445 41.054 1.00 26.70 7 VAL D C 1
ATOM 5909 O O . VAL D 1 7 ? -27.129 18.120 42.017 1.00 37.45 7 VAL D O 1
ATOM 5913 N N . ILE D 1 8 ? -28.819 17.665 40.607 1.00 25.64 8 ILE D N 1
ATOM 5914 C CA . ILE D 1 8 ? -29.111 16.385 41.250 1.00 21.97 8 ILE D CA 1
ATOM 5915 C C . ILE D 1 8 ? -27.954 15.412 41.064 1.00 20.79 8 ILE D C 1
ATOM 5916 O O . ILE D 1 8 ? -27.544 14.723 42.005 1.00 22.07 8 ILE D O 1
ATOM 5921 N N . VAL D 1 9 ? -27.430 15.315 39.841 1.00 24.89 9 VAL D N 1
ATOM 5922 C CA . VAL D 1 9 ? -26.325 14.394 39.583 1.00 21.44 9 VAL D CA 1
ATOM 5923 C C . VAL D 1 9 ? -25.185 14.672 40.550 1.00 30.71 9 VAL D C 1
ATOM 5924 O O . VAL D 1 9 ? -24.626 13.754 41.163 1.00 31.42 9 VAL D O 1
ATOM 5928 N N . GLN D 1 10 ? -24.849 15.951 40.728 1.00 30.79 10 GLN D N 1
ATOM 5929 C CA . GLN D 1 10 ? -23.758 16.296 41.628 1.00 34.61 10 GLN D CA 1
ATOM 5930 C C . GLN D 1 10 ? -24.114 16.027 43.086 1.00 31.64 10 GLN D C 1
ATOM 5931 O O . GLN D 1 10 ? -23.236 15.660 43.874 1.00 33.31 10 GLN D O 1
ATOM 5937 N N . GLU D 1 11 ? -25.380 16.198 43.469 1.00 26.58 11 GLU D N 1
ATOM 5938 C CA . GLU D 1 11 ? -25.742 15.962 44.868 1.00 25.39 11 GLU D CA 1
ATOM 5939 C C . GLU D 1 11 ? -25.763 14.470 45.201 1.00 26.73 11 GLU D C 1
ATOM 5940 O O . GLU D 1 11 ? -25.536 14.098 46.361 1.00 24.70 11 GLU D O 1
ATOM 5946 N N . MET D 1 12 ? -26.068 13.607 44.224 1.00 19.39 12 MET D N 1
ATOM 5947 C CA . MET D 1 12 ? -26.178 12.174 44.479 1.00 28.36 12 MET D CA 1
ATOM 5948 C C . MET D 1 12 ? -24.863 11.410 44.314 1.00 33.45 12 MET D C 1
ATOM 5949 O O . MET D 1 12 ? -24.809 10.220 44.654 1.00 28.32 12 MET D O 1
ATOM 5954 N N . LYS D 1 13 ? -23.819 12.051 43.793 1.00 19.73 13 LYS D N 1
ATOM 5955 C CA . LYS D 1 13 ? -22.452 11.535 43.831 1.00 19.93 13 LYS D CA 1
ATOM 5956 C C . LYS D 1 13 ? -22.271 10.229 43.057 1.00 26.98 13 LYS D C 1
ATOM 5957 O O . LYS D 1 13 ? -21.268 9.534 43.246 1.00 26.26 13 LYS D O 1
ATOM 5963 N N . VAL D 1 14 ? -23.168 9.870 42.144 1.00 26.59 14 VAL D N 1
ATOM 5964 C CA . VAL D 1 14 ? -22.993 8.603 41.442 1.00 26.30 14 VAL D CA 1
ATOM 5965 C C . VAL D 1 14 ? -21.907 8.747 40.388 1.00 31.19 14 VAL D C 1
ATOM 5966 O O . VAL D 1 14 ? -21.849 9.748 39.662 1.00 30.37 14 VAL D O 1
ATOM 5970 N N . LYS D 1 15 ? -21.021 7.752 40.330 1.00 32.20 15 LYS D N 1
ATOM 5971 C CA . LYS D 1 15 ? -19.993 7.697 39.304 1.00 25.64 15 LYS D CA 1
ATOM 5972 C C . LYS D 1 15 ? -20.574 7.123 38.019 1.00 28.71 15 LYS D C 1
ATOM 5973 O O . LYS D 1 15 ? -21.474 6.276 38.050 1.00 32.83 15 LYS D O 1
ATOM 5979 N N . LYS D 1 16 ? -20.063 7.608 36.881 1.00 27.66 16 LYS D N 1
ATOM 5980 C CA . LYS D 1 16 ? -20.527 7.101 35.588 1.00 33.63 16 LYS D CA 1
ATOM 5981 C C . LYS D 1 16 ? -20.291 5.596 35.471 1.00 40.61 16 LYS D C 1
ATOM 5982 O O . LYS D 1 16 ? -21.135 4.869 34.930 1.00 41.32 16 LYS D O 1
ATOM 5988 N N . ARG D 1 17 ? -19.165 5.113 35.996 1.00 34.52 17 ARG D N 1
ATOM 5989 C CA . ARG D 1 17 ? -18.883 3.688 36.081 1.00 33.83 17 ARG D CA 1
ATOM 5990 C C . ARG D 1 17 ? -17.950 3.405 37.251 1.00 33.91 17 ARG D C 1
ATOM 5991 O O . ARG D 1 17 ? -17.268 4.298 37.762 1.00 25.45 17 ARG D O 1
ATOM 5999 N N . ILE D 1 18 ? -17.940 2.138 37.680 1.00 39.26 18 ILE D N 1
ATOM 6000 C CA . ILE D 1 18 ? -17.089 1.679 38.773 1.00 34.70 18 ILE D CA 1
ATOM 6001 C C . ILE D 1 18 ? -16.384 0.387 38.385 1.00 30.26 18 ILE D C 1
ATOM 6002 O O . ILE D 1 18 ? -16.964 -0.480 37.720 1.00 28.42 18 ILE D O 1
ATOM 6007 N N . ASP D 1 19 ? -15.116 0.283 38.779 1.00 34.36 19 ASP D N 1
ATOM 6008 C CA . ASP D 1 19 ? -14.415 -0.991 38.803 1.00 30.36 19 ASP D CA 1
ATOM 6009 C C . ASP D 1 19 ? -14.745 -1.714 40.100 1.00 29.46 19 ASP D C 1
ATOM 6010 O O . ASP D 1 19 ? -14.601 -1.143 41.186 1.00 27.22 19 ASP D O 1
ATOM 6015 N N . SER D 1 20 ? -15.163 -2.981 39.981 1.00 33.48 20 SER D N 1
ATOM 6016 C CA . SER D 1 20 ? -15.701 -3.717 41.122 1.00 25.59 20 SER D CA 1
ATOM 6017 C C . SER D 1 20 ? -14.715 -3.780 42.281 1.00 31.51 20 SER D C 1
ATOM 6018 O O . SER D 1 20 ? -15.058 -3.427 43.413 1.00 26.87 20 SER D O 1
ATOM 6021 N N . ALA D 1 21 ? -13.482 -4.230 42.021 1.00 30.87 21 ALA D N 1
ATOM 6022 C CA . ALA D 1 21 ? -12.539 -4.424 43.117 1.00 26.41 21 ALA D CA 1
ATOM 6023 C C . ALA D 1 21 ? -12.158 -3.106 43.769 1.00 27.96 21 ALA D C 1
ATOM 6024 O O . ALA D 1 21 ? -12.120 -3.010 45.002 1.00 39.37 21 ALA D O 1
ATOM 6026 N N . GLU D 1 22 ? -11.894 -2.075 42.968 1.00 26.00 22 GLU D N 1
ATOM 6027 C CA . GLU D 1 22 ? -11.565 -0.769 43.531 1.00 26.57 22 GLU D CA 1
ATOM 6028 C C . GLU D 1 22 ? -12.687 -0.258 44.428 1.00 25.41 22 GLU D C 1
ATOM 6029 O O . GLU D 1 22 ? -12.447 0.152 45.570 1.00 24.01 22 GLU D O 1
ATOM 6035 N N . GLU D 1 23 ? -13.929 -0.298 43.932 1.00 27.59 23 GLU D N 1
ATOM 6036 C CA . GLU D 1 23 ? -15.045 0.258 44.688 1.00 25.80 23 GLU D CA 1
ATOM 6037 C C . GLU D 1 23 ? -15.292 -0.556 45.954 1.00 35.33 23 GLU D C 1
ATOM 6038 O O . GLU D 1 23 ? -15.524 0.010 47.030 1.00 35.64 23 GLU D O 1
ATOM 6044 N N . ILE D 1 24 ? -15.219 -1.888 45.850 1.00 31.98 24 ILE D N 1
ATOM 6045 C CA . ILE D 1 24 ? -15.359 -2.727 47.036 1.00 28.73 24 ILE D CA 1
ATOM 6046 C C . ILE D 1 24 ? -14.278 -2.389 48.057 1.00 25.85 24 ILE D C 1
ATOM 6047 O O . ILE D 1 24 ? -14.562 -2.244 49.252 1.00 23.01 24 ILE D O 1
ATOM 6052 N N . MET D 1 25 ? -13.037 -2.188 47.591 1.00 28.05 25 MET D N 1
ATOM 6053 C CA . MET D 1 25 ? -11.951 -1.811 48.492 1.00 26.77 25 MET D CA 1
ATOM 6054 C C . MET D 1 25 ? -12.226 -0.477 49.165 1.00 25.97 25 MET D C 1
ATOM 6055 O O . MET D 1 25 ? -12.001 -0.327 50.370 1.00 30.53 25 MET D O 1
ATOM 6060 N N . GLU D 1 26 ? -12.709 0.505 48.401 1.00 24.70 26 GLU D N 1
ATOM 6061 C CA . GLU D 1 26 ? -12.979 1.824 48.963 1.00 22.31 26 GLU D CA 1
ATOM 6062 C C . GLU D 1 26 ? -14.093 1.768 50.007 1.00 26.84 26 GLU D C 1
ATOM 6063 O O . GLU D 1 26 ? -14.041 2.471 51.024 1.00 25.66 26 GLU D O 1
ATOM 6069 N N . LEU D 1 27 ? -15.123 0.956 49.758 1.00 24.69 27 LEU D N 1
ATOM 6070 C CA . LEU D 1 27 ? -16.244 0.878 50.683 1.00 20.69 27 LEU D CA 1
ATOM 6071 C C . LEU D 1 27 ? -15.825 0.223 51.992 1.00 24.23 27 LEU D C 1
ATOM 6072 O O . LEU D 1 27 ? -16.201 0.687 53.078 1.00 21.80 27 LEU D O 1
ATOM 6077 N N . LYS D 1 28 ? -15.016 -0.832 51.913 1.00 21.36 28 LYS D N 1
ATOM 6078 C CA . LYS D 1 28 ? -14.546 -1.462 53.139 1.00 28.93 28 LYS D CA 1
ATOM 6079 C C . LYS D 1 28 ? -13.629 -0.528 53.916 1.00 25.93 28 LYS D C 1
ATOM 6080 O O . LYS D 1 28 ? -13.715 -0.450 55.147 1.00 28.73 28 LYS D O 1
ATOM 6086 N N . GLN D 1 29 ? -12.770 0.212 53.210 1.00 21.84 29 GLN D N 1
ATOM 6087 C CA . GLN D 1 29 ? -11.865 1.150 53.871 1.00 28.22 29 GLN D CA 1
ATOM 6088 C C . GLN D 1 29 ? -12.643 2.250 54.588 1.00 21.18 29 GLN D C 1
ATOM 6089 O O . GLN D 1 29 ? -12.252 2.709 55.672 1.00 21.12 29 GLN D O 1
ATOM 6095 N N . PHE D 1 30 ? -13.745 2.691 53.985 1.00 22.50 30 PHE D N 1
ATOM 6096 C CA . PHE D 1 30 ? -14.620 3.653 54.643 1.00 25.42 30 PHE D CA 1
ATOM 6097 C C . PHE D 1 30 ? -15.207 3.071 55.921 1.00 19.64 30 PHE D C 1
ATOM 6098 O O . PHE D 1 30 ? -15.156 3.699 56.981 1.00 19.41 30 PHE D O 1
ATOM 6106 N N . ILE D 1 31 ? -15.748 1.859 55.845 1.00 19.65 31 ILE D N 1
ATOM 6107 C CA . ILE D 1 31 ? -16.299 1.222 57.039 1.00 19.39 31 ILE D CA 1
ATOM 6108 C C . ILE D 1 31 ? -15.210 1.028 58.091 1.00 21.66 31 ILE D C 1
ATOM 6109 O O . ILE D 1 31 ? -15.398 1.335 59.274 1.00 19.52 31 ILE D O 1
ATOM 6114 N N . LYS D 1 32 ? -14.044 0.540 57.667 1.00 20.48 32 LYS D N 1
ATOM 6115 C CA . LYS D 1 32 ? -12.984 0.251 58.621 1.00 22.48 32 LYS D CA 1
ATOM 6116 C C . LYS D 1 32 ? -12.422 1.523 59.246 1.00 23.13 32 LYS D C 1
ATOM 6117 O O . LYS D 1 32 ? -12.203 1.567 60.466 1.00 20.95 32 LYS D O 1
ATOM 6123 N N . ASN D 1 33 ? -12.225 2.582 58.449 1.00 21.53 33 ASN D N 1
ATOM 6124 C CA . ASN D 1 33 ? -11.694 3.823 59.016 1.00 20.85 33 ASN D CA 1
ATOM 6125 C C . ASN D 1 33 ? -12.664 4.410 60.025 1.00 20.53 33 ASN D C 1
ATOM 6126 O O . ASN D 1 33 ? -12.248 4.967 61.055 1.00 20.30 33 ASN D O 1
ATOM 6131 N N . TYR D 1 34 ? -13.959 4.249 59.777 1.00 19.62 34 TYR D N 1
ATOM 6132 C CA . TYR D 1 34 ? -14.921 4.751 60.736 1.00 19.05 34 TYR D CA 1
ATOM 6133 C C . TYR D 1 34 ? -14.823 3.968 62.039 1.00 19.16 34 TYR D C 1
ATOM 6134 O O . TYR D 1 34 ? -14.756 4.561 63.123 1.00 19.09 34 TYR D O 1
ATOM 6143 N N . VAL D 1 35 ? -14.788 2.639 61.943 1.00 19.40 35 VAL D N 1
ATOM 6144 C CA . VAL D 1 35 ? -14.669 1.817 63.182 1.00 22.56 35 VAL D CA 1
ATOM 6145 C C . VAL D 1 35 ? -13.377 2.207 63.915 1.00 21.27 35 VAL D C 1
ATOM 6146 O O . VAL D 1 35 ? -13.435 2.448 65.125 1.00 25.74 35 VAL D O 1
ATOM 6150 N N . GLN D 1 36 ? -12.264 2.285 63.189 1.00 20.74 36 GLN D N 1
ATOM 6151 C CA . GLN D 1 36 ? -10.951 2.609 63.801 1.00 21.38 36 GLN D CA 1
ATOM 6152 C C . GLN D 1 36 ? -10.990 3.998 64.445 1.00 31.80 36 GLN D C 1
ATOM 6153 O O . GLN D 1 36 ? -10.366 4.166 65.510 1.00 31.06 36 GLN D O 1
ATOM 6159 N N . SER D 1 37 ? -11.725 4.937 63.846 1.00 20.57 37 SER D N 1
ATOM 6160 C CA . SER D 1 37 ? -11.762 6.288 64.384 1.00 22.55 37 SER D CA 1
ATOM 6161 C C . SER D 1 37 ? -12.714 6.422 65.560 1.00 23.74 37 SER D C 1
ATOM 6162 O O . SER D 1 37 ? -12.778 7.495 66.170 1.00 19.88 37 SER D O 1
ATOM 6165 N N . HIS D 1 38 ? -13.457 5.377 65.894 1.00 21.26 38 HIS D N 1
ATOM 6166 C CA . HIS D 1 38 ? -14.282 5.378 67.106 1.00 25.37 38 HIS D CA 1
ATOM 6167 C C . HIS D 1 38 ? -14.015 3.997 67.714 1.00 28.30 38 HIS D C 1
ATOM 6168 O O . HIS D 1 38 ? -14.838 3.082 67.633 1.00 31.99 38 HIS D O 1
ATOM 6175 N N . SER D 1 39 ? -12.848 3.889 68.355 1.00 29.92 39 SER D N 1
ATOM 6176 C CA . SER D 1 39 ? -12.275 2.625 68.814 1.00 27.14 39 SER D CA 1
ATOM 6177 C C . SER D 1 39 ? -13.178 1.852 69.767 1.00 20.73 39 SER D C 1
ATOM 6178 O O . SER D 1 39 ? -12.957 0.658 69.980 1.00 21.12 39 SER D O 1
ATOM 6181 N N . PHE D 1 40 ? -14.159 2.491 70.372 1.00 20.18 40 PHE D N 1
ATOM 6182 C CA . PHE D 1 40 ? -14.958 1.796 71.365 1.00 20.03 40 PHE D CA 1
ATOM 6183 C C . PHE D 1 40 ? -16.008 0.897 70.741 1.00 20.62 40 PHE D C 1
ATOM 6184 O O . PHE D 1 40 ? -16.697 0.181 71.476 1.00 25.93 40 PHE D O 1
ATOM 6192 N N . ILE D 1 41 ? -16.064 0.831 69.416 1.00 19.42 41 ILE D N 1
ATOM 6193 C CA . ILE D 1 41 ? -17.148 0.152 68.720 1.00 19.75 41 ILE D CA 1
ATOM 6194 C C . ILE D 1 41 ? -16.889 -1.345 68.753 1.00 19.47 41 ILE D C 1
ATOM 6195 O O . ILE D 1 41 ? -15.874 -1.821 68.240 1.00 20.48 41 ILE D O 1
ATOM 6200 N N . LYS D 1 42 ? -17.786 -2.082 69.393 1.00 19.31 42 LYS D N 1
ATOM 6201 C CA . LYS D 1 42 ? -17.687 -3.529 69.499 1.00 24.53 42 LYS D CA 1
ATOM 6202 C C . LYS D 1 42 ? -18.607 -4.260 68.528 1.00 36.67 42 LYS D C 1
ATOM 6203 O O . LYS D 1 42 ? -18.509 -5.486 68.413 1.00 39.75 42 LYS D O 1
ATOM 6209 N N . SER D 1 43 ? -19.461 -3.545 67.794 1.00 31.99 43 SER D N 1
ATOM 6210 C CA . SER D 1 43 ? -20.402 -4.208 66.904 1.00 32.72 43 SER D CA 1
ATOM 6211 C C . SER D 1 43 ? -20.872 -3.271 65.812 1.00 25.19 43 SER D C 1
ATOM 6212 O O . SER D 1 43 ? -20.884 -2.052 65.987 1.00 17.84 43 SER D O 1
ATOM 6215 N N . LEU D 1 44 ? -21.281 -3.860 64.698 1.00 18.20 44 LEU D N 1
ATOM 6216 C CA . LEU D 1 44 ? -21.882 -3.136 63.596 1.00 18.35 44 LEU D CA 1
ATOM 6217 C C . LEU D 1 44 ? -23.231 -3.785 63.350 1.00 21.83 44 LEU D C 1
ATOM 6218 O O . LEU D 1 44 ? -23.315 -5.016 63.234 1.00 17.92 44 LEU D O 1
ATOM 6223 N N . VAL D 1 45 ? -24.272 -2.968 63.240 1.00 17.01 45 VAL D N 1
ATOM 6224 C CA . VAL D 1 45 ? -25.645 -3.457 63.242 1.00 20.11 45 VAL D CA 1
ATOM 6225 C C . VAL D 1 45 ? -26.348 -2.997 61.969 1.00 24.48 45 VAL D C 1
ATOM 6226 O O . VAL D 1 45 ? -26.298 -1.814 61.604 1.00 20.67 45 VAL D O 1
ATOM 6230 N N . LEU D 1 46 ? -27.017 -3.936 61.309 1.00 16.71 46 LEU D N 1
ATOM 6231 C CA . LEU D 1 46 ? -27.736 -3.646 60.084 1.00 17.02 46 LEU D CA 1
ATOM 6232 C C . LEU D 1 46 ? -28.928 -4.587 59.982 1.00 17.78 46 LEU D C 1
ATOM 6233 O O . LEU D 1 46 ? -28.766 -5.808 60.115 1.00 19.39 46 LEU D O 1
ATOM 6238 N N . GLY D 1 47 ? -30.104 -4.028 59.697 1.00 16.34 47 GLY D N 1
ATOM 6239 C CA . GLY D 1 47 ? -31.255 -4.866 59.420 1.00 16.46 47 GLY D CA 1
ATOM 6240 C C . GLY D 1 47 ? -31.076 -5.576 58.089 1.00 18.90 47 GLY D C 1
ATOM 6241 O O . GLY D 1 47 ? -30.613 -4.989 57.109 1.00 18.97 47 GLY D O 1
ATOM 6242 N N . ILE D 1 48 ? -31.403 -6.874 58.068 1.00 20.94 48 ILE D N 1
ATOM 6243 C CA . ILE D 1 48 ? -31.185 -7.721 56.898 1.00 17.89 48 ILE D CA 1
ATOM 6244 C C . ILE D 1 48 ? -32.536 -8.160 56.338 1.00 27.39 48 ILE D C 1
ATOM 6245 O O . ILE D 1 48 ? -33.150 -9.122 56.808 1.00 31.60 48 ILE D O 1
ATOM 6250 N N . SER D 1 49 ? -33.031 -7.440 55.348 1.00 31.05 49 SER D N 1
ATOM 6251 C CA . SER D 1 49 ? -34.182 -7.906 54.595 1.00 30.90 49 SER D CA 1
ATOM 6252 C C . SER D 1 49 ? -33.669 -8.857 53.517 1.00 41.15 49 SER D C 1
ATOM 6253 O O . SER D 1 49 ? -32.529 -9.326 53.555 1.00 46.02 49 SER D O 1
ATOM 6256 N N . GLY D 1 50 ? -34.500 -9.164 52.542 1.00 42.20 50 GLY D N 1
ATOM 6257 C CA . GLY D 1 50 ? -34.052 -10.034 51.479 1.00 39.29 50 GLY D CA 1
ATOM 6258 C C . GLY D 1 50 ? -33.554 -9.267 50.279 1.00 32.09 50 GLY D C 1
ATOM 6259 O O . GLY D 1 50 ? -33.174 -9.876 49.276 1.00 37.02 50 GLY D O 1
ATOM 6260 N N . GLY D 1 51 ? -33.538 -7.934 50.352 1.00 22.75 51 GLY D N 1
ATOM 6261 C CA . GLY D 1 51 ? -33.189 -7.136 49.202 1.00 19.66 51 GLY D CA 1
ATOM 6262 C C . GLY D 1 51 ? -31.711 -6.908 49.046 1.00 22.20 51 GLY D C 1
ATOM 6263 O O . GLY D 1 51 ? -30.928 -7.080 49.976 1.00 21.04 51 GLY D O 1
ATOM 6264 N N . GLN D 1 52 ? -31.353 -6.500 47.830 1.00 25.43 52 GLN D N 1
ATOM 6265 C CA . GLN D 1 52 ? -29.951 -6.385 47.453 1.00 28.73 52 GLN D CA 1
ATOM 6266 C C . GLN D 1 52 ? -29.229 -5.354 48.305 1.00 28.71 52 GLN D C 1
ATOM 6267 O O . GLN D 1 52 ? -28.044 -5.530 48.613 1.00 24.38 52 GLN D O 1
ATOM 6273 N N . ASP D 1 53 ? -29.920 -4.274 48.696 1.00 23.85 53 ASP D N 1
ATOM 6274 C CA . ASP D 1 53 ? -29.249 -3.203 49.421 1.00 25.77 53 ASP D CA 1
ATOM 6275 C C . ASP D 1 53 ? -28.715 -3.708 50.764 1.00 24.64 53 ASP D C 1
ATOM 6276 O O . ASP D 1 53 ? -27.521 -3.579 51.055 1.00 18.54 53 ASP D O 1
ATOM 6281 N N . SER D 1 54 ? -29.579 -4.303 51.591 1.00 23.01 54 SER D N 1
ATOM 6282 C CA . SER D 1 54 ? -29.098 -4.792 52.882 1.00 18.97 54 SER D CA 1
ATOM 6283 C C . SER D 1 54 ? -28.160 -5.972 52.701 1.00 18.74 54 SER D C 1
ATOM 6284 O O . SER D 1 54 ? -27.241 -6.160 53.502 1.00 18.77 54 SER D O 1
ATOM 6287 N N . THR D 1 55 ? -28.343 -6.742 51.630 1.00 21.54 55 THR D N 1
ATOM 6288 C CA . THR D 1 55 ? -27.441 -7.856 51.353 1.00 25.21 55 THR D CA 1
ATOM 6289 C C . THR D 1 55 ? -26.039 -7.365 51.016 1.00 25.14 55 THR D C 1
ATOM 6290 O O . THR D 1 55 ? -25.047 -7.860 51.568 1.00 23.77 55 THR D O 1
ATOM 6294 N N . LEU D 1 56 ? -25.941 -6.385 50.121 1.00 20.09 56 LEU D N 1
ATOM 6295 C CA . LEU D 1 56 ? -24.636 -5.855 49.756 1.00 27.29 56 LEU D CA 1
ATOM 6296 C C . LEU D 1 56 ? -23.920 -5.283 50.978 1.00 21.41 56 LEU D C 1
ATOM 6297 O O . LEU D 1 56 ? -22.777 -5.660 51.273 1.00 21.53 56 LEU D O 1
ATOM 6302 N N . VAL D 1 57 ? -24.608 -4.433 51.747 1.00 19.23 57 VAL D N 1
ATOM 6303 C CA . VAL D 1 57 ? -23.969 -3.806 52.900 1.00 21.64 57 VAL D CA 1
ATOM 6304 C C . VAL D 1 57 ? -23.636 -4.849 53.962 1.00 20.65 57 VAL D C 1
ATOM 6305 O O . VAL D 1 57 ? -22.576 -4.790 54.593 1.00 19.22 57 VAL D O 1
ATOM 6309 N N . GLY D 1 58 ? -24.532 -5.815 54.182 1.00 19.12 58 GLY D N 1
ATOM 6310 C CA . GLY D 1 58 ? -24.197 -6.906 55.086 1.00 24.49 58 GLY D CA 1
ATOM 6311 C C . GLY D 1 58 ? -22.908 -7.601 54.686 1.00 20.16 58 GLY D C 1
ATOM 6312 O O . GLY D 1 58 ? -22.005 -7.796 55.511 1.00 20.36 58 GLY D O 1
ATOM 6313 N N . LYS D 1 59 ? -22.780 -7.917 53.398 1.00 20.64 59 LYS D N 1
ATOM 6314 C CA . LYS D 1 59 ? -21.539 -8.565 52.900 1.00 21.42 59 LYS D CA 1
ATOM 6315 C C . LYS D 1 59 ? -20.342 -7.624 53.100 1.00 27.84 59 LYS D C 1
ATOM 6316 O O . LYS D 1 59 ? -19.280 -8.109 53.527 1.00 34.30 59 LYS D O 1
ATOM 6322 N N . LEU D 1 60 ? -20.495 -6.334 52.791 1.00 24.76 60 LEU D N 1
ATOM 6323 C CA . LEU D 1 60 ? -19.377 -5.414 52.977 1.00 21.61 60 LEU D CA 1
ATOM 6324 C C . LEU D 1 60 ? -18.966 -5.339 54.446 1.00 22.72 60 LEU D C 1
ATOM 6325 O O . LEU D 1 60 ? -17.773 -5.291 54.763 1.00 21.07 60 LEU D O 1
ATOM 6330 N N . VAL D 1 61 ? -19.941 -5.346 55.353 1.00 20.14 61 VAL D N 1
ATOM 6331 C CA . VAL D 1 61 ? -19.645 -5.196 56.773 1.00 21.74 61 VAL D CA 1
ATOM 6332 C C . VAL D 1 61 ? -18.939 -6.440 57.316 1.00 21.33 61 VAL D C 1
ATOM 6333 O O . VAL D 1 61 ? -18.021 -6.337 58.139 1.00 20.83 61 VAL D O 1
ATOM 6337 N N . GLN D 1 62 ? -19.364 -7.635 56.879 1.00 21.00 62 GLN D N 1
ATOM 6338 C CA . GLN D 1 62 ? -18.720 -8.858 57.345 1.00 23.35 62 GLN D CA 1
ATOM 6339 C C . GLN D 1 62 ? -17.266 -8.918 56.891 1.00 25.70 62 GLN D C 1
ATOM 6340 O O . GLN D 1 62 ? -16.384 -9.335 57.655 1.00 25.48 62 GLN D O 1
ATOM 6346 N N . MET D 1 63 ? -17.000 -8.548 55.638 1.00 28.84 63 MET D N 1
ATOM 6347 C CA . MET D 1 63 ? -15.617 -8.516 55.166 1.00 25.68 63 MET D CA 1
ATOM 6348 C C . MET D 1 63 ? -14.782 -7.512 55.947 1.00 24.86 63 MET D C 1
ATOM 6349 O O . MET D 1 63 ? -13.617 -7.785 56.278 1.00 26.58 63 MET D O 1
ATOM 6354 N N . SER D 1 64 ? -15.370 -6.359 56.287 1.00 23.32 64 SER D N 1
ATOM 6355 C CA . SER D 1 64 ? -14.621 -5.337 57.011 1.00 27.17 64 SER D CA 1
ATOM 6356 C C . SER D 1 64 ? -14.321 -5.781 58.434 1.00 22.29 64 SER D C 1
ATOM 6357 O O . SER D 1 64 ? -13.232 -5.515 58.952 1.00 22.69 64 SER D O 1
ATOM 6360 N N . VAL D 1 65 ? -15.256 -6.486 59.073 1.00 22.04 65 VAL D N 1
ATOM 6361 C CA . VAL D 1 65 ? -14.993 -6.942 60.432 1.00 22.24 65 VAL D CA 1
ATOM 6362 C C . VAL D 1 65 ? -13.992 -8.092 60.412 1.00 23.26 65 VAL D C 1
ATOM 6363 O O . VAL D 1 65 ? -13.134 -8.196 61.292 1.00 23.71 65 VAL D O 1
ATOM 6367 N N . ASN D 1 66 ? -14.068 -8.956 59.399 1.00 23.70 66 ASN D N 1
ATOM 6368 C CA . ASN D 1 66 ? -13.047 -9.981 59.224 1.00 24.77 66 ASN D CA 1
ATOM 6369 C C . ASN D 1 66 ? -11.652 -9.355 59.149 1.00 27.39 66 ASN D C 1
ATOM 6370 O O . ASN D 1 66 ? -10.729 -9.785 59.851 1.00 31.49 66 ASN D O 1
ATOM 6375 N N . GLU D 1 67 ? -11.492 -8.303 58.338 1.00 24.91 67 GLU D N 1
ATOM 6376 C CA . GLU D 1 67 ? -10.187 -7.663 58.197 1.00 27.58 67 GLU D CA 1
ATOM 6377 C C . GLU D 1 67 ? -9.815 -6.861 59.441 1.00 26.90 67 GLU D C 1
ATOM 6378 O O . GLU D 1 67 ? -8.625 -6.715 59.749 1.00 26.86 67 GLU D O 1
ATOM 6384 N N . LEU D 1 68 ? -10.812 -6.362 60.179 1.00 24.28 68 LEU D N 1
ATOM 6385 C CA . LEU D 1 68 ? -10.539 -5.578 61.382 1.00 24.66 68 LEU D CA 1
ATOM 6386 C C . LEU D 1 68 ? -9.812 -6.392 62.441 1.00 28.64 68 LEU D C 1
ATOM 6387 O O . LEU D 1 68 ? -8.995 -5.842 63.191 1.00 32.20 68 LEU D O 1
ATOM 6392 N N . ARG D 1 69 ? -10.075 -7.692 62.534 1.00 27.65 69 ARG D N 1
ATOM 6393 C CA . ARG D 1 69 ? -9.373 -8.437 63.569 1.00 40.81 69 ARG D CA 1
ATOM 6394 C C . ARG D 1 69 ? -7.883 -8.527 63.266 1.00 40.38 69 ARG D C 1
ATOM 6395 O O . ARG D 1 69 ? -7.068 -8.585 64.193 1.00 49.57 69 ARG D O 1
ATOM 6403 N N . GLU D 1 70 ? -7.500 -8.477 61.993 1.00 32.61 70 GLU D N 1
ATOM 6404 C CA . GLU D 1 70 ? -6.083 -8.399 61.665 1.00 38.42 70 GLU D CA 1
ATOM 6405 C C . GLU D 1 70 ? -5.498 -7.004 61.873 1.00 45.48 70 GLU D C 1
ATOM 6406 O O . GLU D 1 70 ? -4.284 -6.881 62.069 1.00 49.54 70 GLU D O 1
ATOM 6407 N N . GLU D 1 71 ? -6.325 -5.960 61.870 1.00 43.12 71 GLU D N 1
ATOM 6408 C CA . GLU D 1 71 ? -5.857 -4.595 62.073 1.00 44.87 71 GLU D CA 1
ATOM 6409 C C . GLU D 1 71 ? -5.931 -4.136 63.529 1.00 48.77 71 GLU D C 1
ATOM 6410 O O . GLU D 1 71 ? -5.771 -2.940 63.797 1.00 41.06 71 GLU D O 1
ATOM 6416 N N . GLY D 1 72 ? -6.202 -5.049 64.460 1.00 52.13 72 GLY D N 1
ATOM 6417 C CA . GLY D 1 72 ? -6.176 -4.764 65.882 1.00 52.99 72 GLY D CA 1
ATOM 6418 C C . GLY D 1 72 ? -7.487 -4.362 66.519 1.00 51.13 72 GLY D C 1
ATOM 6419 O O . GLY D 1 72 ? -7.477 -3.874 67.657 1.00 60.78 72 GLY D O 1
ATOM 6420 N N . ILE D 1 73 ? -8.612 -4.527 65.834 1.00 32.19 73 ILE D N 1
ATOM 6421 C CA . ILE D 1 73 ? -9.908 -4.295 66.448 1.00 29.21 73 ILE D CA 1
ATOM 6422 C C . ILE D 1 73 ? -10.665 -5.614 66.480 1.00 33.07 73 ILE D C 1
ATOM 6423 O O . ILE D 1 73 ? -10.855 -6.257 65.438 1.00 27.17 73 ILE D O 1
ATOM 6428 N N . ASP D 1 74 ? -11.077 -6.022 67.674 1.00 37.83 74 ASP D N 1
ATOM 6429 C CA . ASP D 1 74 ? -11.963 -7.163 67.839 1.00 43.88 74 ASP D CA 1
ATOM 6430 C C . ASP D 1 74 ? -13.383 -6.634 67.695 1.00 40.56 74 ASP D C 1
ATOM 6431 O O . ASP D 1 74 ? -13.827 -5.814 68.507 1.00 50.99 74 ASP D O 1
ATOM 6436 N N . CYS D 1 75 ? -14.098 -7.097 66.676 1.00 31.51 75 CYS D N 1
ATOM 6437 C CA . CYS D 1 75 ? -15.405 -6.530 66.383 1.00 29.94 75 CYS D CA 1
ATOM 6438 C C . CYS D 1 75 ? -16.328 -7.615 65.838 1.00 29.87 75 CYS D C 1
ATOM 6439 O O . CYS D 1 75 ? -15.861 -8.631 65.320 1.00 34.41 75 CYS D O 1
ATOM 6442 N N . THR D 1 76 ? -17.642 -7.419 65.990 1.00 21.00 76 THR D N 1
ATOM 6443 C CA . THR D 1 76 ? -18.612 -8.414 65.543 1.00 20.96 76 THR D CA 1
ATOM 6444 C C . THR D 1 76 ? -19.722 -7.747 64.736 1.00 20.21 76 THR D C 1
ATOM 6445 O O . THR D 1 76 ? -20.128 -6.621 65.017 1.00 28.39 76 THR D O 1
ATOM 6449 N N . PHE D 1 77 ? -20.228 -8.467 63.745 1.00 20.33 77 PHE D N 1
ATOM 6450 C CA . PHE D 1 77 ? -21.347 -8.020 62.926 1.00 19.74 77 PHE D CA 1
ATOM 6451 C C . PHE D 1 77 ? -22.651 -8.662 63.405 1.00 21.54 77 PHE D C 1
ATOM 6452 O O . PHE D 1 77 ? -22.730 -9.887 63.586 1.00 20.00 77 PHE D O 1
ATOM 6460 N N . ILE D 1 78 ? -23.667 -7.831 63.609 1.00 18.81 78 ILE D N 1
ATOM 6461 C CA . ILE D 1 78 ? -24.976 -8.261 64.094 1.00 21.46 78 ILE D CA 1
ATOM 6462 C C . ILE D 1 78 ? -26.015 -7.943 63.020 1.00 28.02 78 ILE D C 1
ATOM 6463 O O . ILE D 1 78 ? -26.349 -6.770 62.784 1.00 17.67 78 ILE D O 1
ATOM 6468 N N . ALA D 1 79 ? -26.470 -8.985 62.332 1.00 18.53 79 ALA D N 1
ATOM 6469 C CA . ALA D 1 79 ? -27.595 -8.905 61.419 1.00 24.19 79 ALA D CA 1
ATOM 6470 C C . ALA D 1 79 ? -28.897 -8.898 62.209 1.00 26.14 79 ALA D C 1
ATOM 6471 O O . ALA D 1 79 ? -29.014 -9.566 63.240 1.00 23.09 79 ALA D O 1
ATOM 6473 N N . VAL D 1 80 ? -29.876 -8.130 61.741 1.00 26.96 80 VAL D N 1
ATOM 6474 C CA . VAL D 1 80 ? -31.156 -8.024 62.435 1.00 27.11 80 VAL D CA 1
ATOM 6475 C C . VAL D 1 80 ? -32.277 -8.425 61.486 1.00 21.28 80 VAL D C 1
ATOM 6476 O O . VAL D 1 80 ? -32.435 -7.834 60.412 1.00 19.17 80 VAL D O 1
ATOM 6480 N N . LYS D 1 81 ? -33.035 -9.443 61.872 1.00 21.57 81 LYS D N 1
ATOM 6481 C CA . LYS D 1 81 ? -34.306 -9.758 61.232 1.00 22.85 81 LYS D CA 1
ATOM 6482 C C . LYS D 1 81 ? -35.394 -8.944 61.911 1.00 17.05 81 LYS D C 1
ATOM 6483 O O . LYS D 1 81 ? -35.528 -8.988 63.138 1.00 16.90 81 LYS D O 1
ATOM 6489 N N . LEU D 1 82 ? -36.178 -8.227 61.125 1.00 16.85 82 LEU D N 1
ATOM 6490 C CA . LEU D 1 82 ? -37.172 -7.286 61.658 1.00 18.75 82 LEU D CA 1
ATOM 6491 C C . LEU D 1 82 ? -38.524 -7.543 61.044 1.00 23.49 82 LEU D C 1
ATOM 6492 O O . LEU D 1 82 ? -39.108 -6.648 60.401 1.00 21.50 82 LEU D O 1
ATOM 6497 N N . PRO D 1 83 ? -39.095 -8.731 61.200 1.00 16.96 83 PRO D N 1
ATOM 6498 C CA . PRO D 1 83 ? -40.398 -9.015 60.617 1.00 17.20 83 PRO D CA 1
ATOM 6499 C C . PRO D 1 83 ? -41.495 -8.258 61.356 1.00 17.42 83 PRO D C 1
ATOM 6500 O O . PRO D 1 83 ? -41.387 -7.968 62.551 1.00 16.58 83 PRO D O 1
ATOM 6504 N N . TYR D 1 84 ? -42.532 -7.891 60.618 1.00 17.99 84 TYR D N 1
ATOM 6505 C CA . TYR D 1 84 ? -43.752 -7.384 61.227 1.00 19.95 84 TYR D CA 1
ATOM 6506 C C . TYR D 1 84 ? -44.698 -8.582 61.292 1.00 18.35 84 TYR D C 1
ATOM 6507 O O . TYR D 1 84 ? -45.362 -8.918 60.312 1.00 17.69 84 TYR D O 1
ATOM 6516 N N . GLY D 1 85 ? -44.779 -9.200 62.471 1.00 22.75 85 GLY D N 1
ATOM 6517 C CA . GLY D 1 85 ? -45.535 -10.422 62.654 1.00 26.02 85 GLY D CA 1
ATOM 6518 C C . GLY D 1 85 ? -44.732 -11.639 62.232 1.00 33.77 85 GLY D C 1
ATOM 6519 O O . GLY D 1 85 ? -43.534 -11.722 62.505 1.00 34.95 85 GLY D O 1
ATOM 6520 N N . VAL D 1 86 ? -45.366 -12.589 61.574 1.00 43.94 86 VAL D N 1
ATOM 6521 C CA . VAL D 1 86 ? -44.663 -13.788 61.144 1.00 52.91 86 VAL D CA 1
ATOM 6522 C C . VAL D 1 86 ? -44.126 -13.663 59.718 1.00 55.98 86 VAL D C 1
ATOM 6523 O O . VAL D 1 86 ? -44.217 -14.598 58.918 1.00 53.68 86 VAL D O 1
ATOM 6527 N N . ASP D 1 89 ? -38.768 -15.997 56.732 1.00 45.15 89 ASP D N 1
ATOM 6528 C CA . ASP D 1 89 ? -39.854 -16.648 56.004 1.00 46.95 89 ASP D CA 1
ATOM 6529 C C . ASP D 1 89 ? -39.677 -16.492 54.494 1.00 49.93 89 ASP D C 1
ATOM 6530 O O . ASP D 1 89 ? -40.006 -17.402 53.729 1.00 51.63 89 ASP D O 1
ATOM 6535 N N . ALA D 1 90 ? -39.156 -15.340 54.074 1.00 49.04 90 ALA D N 1
ATOM 6536 C CA . ALA D 1 90 ? -38.823 -15.129 52.671 1.00 47.90 90 ALA D CA 1
ATOM 6537 C C . ALA D 1 90 ? -37.579 -15.929 52.284 1.00 54.21 90 ALA D C 1
ATOM 6538 O O . ALA D 1 90 ? -36.696 -16.193 53.106 1.00 55.64 90 ALA D O 1
ATOM 6540 N N . ASP D 1 91 ? -37.525 -16.365 51.023 1.00 57.68 91 ASP D N 1
ATOM 6541 C CA . ASP D 1 91 ? -36.395 -17.200 50.528 1.00 53.17 91 ASP D CA 1
ATOM 6542 C C . ASP D 1 91 ? -35.113 -16.370 50.384 1.00 42.41 91 ASP D C 1
ATOM 6543 O O . ASP D 1 91 ? -34.026 -16.951 50.526 1.00 33.35 91 ASP D O 1
ATOM 6548 N N . GLU D 1 92 ? -35.237 -15.079 50.068 1.00 39.48 92 GLU D N 1
ATOM 6549 C CA . GLU D 1 92 ? -34.032 -14.230 49.869 1.00 39.39 92 GLU D CA 1
ATOM 6550 C C . GLU D 1 92 ? -33.375 -13.909 51.215 1.00 28.59 92 GLU D C 1
ATOM 6551 O O . GLU D 1 92 ? -32.154 -13.720 51.233 1.00 23.83 92 GLU D O 1
ATOM 6557 N N . VAL D 1 93 ? -34.174 -13.817 52.280 1.00 27.00 93 VAL D N 1
ATOM 6558 C CA . VAL D 1 93 ? -33.649 -13.515 53.604 1.00 27.08 93 VAL D CA 1
ATOM 6559 C C . VAL D 1 93 ? -32.659 -14.586 54.022 1.00 31.17 93 VAL D C 1
ATOM 6560 O O . VAL D 1 93 ? -31.501 -14.296 54.350 1.00 31.43 93 VAL D O 1
ATOM 6564 N N . GLU D 1 94 ? -33.074 -15.852 53.914 1.00 30.60 94 GLU D N 1
ATOM 6565 C CA . GLU D 1 94 ? -32.221 -16.952 54.341 1.00 27.11 94 GLU D CA 1
ATOM 6566 C C . GLU D 1 94 ? -31.018 -17.099 53.421 1.00 30.02 94 GLU D C 1
ATOM 6567 O O . GLU D 1 94 ? -29.918 -17.390 53.901 1.00 30.23 94 GLU D O 1
ATOM 6569 N N . GLN D 1 95 ? -31.217 -16.814 52.133 1.00 34.24 95 GLN D N 1
ATOM 6570 C CA . GLN D 1 95 ? -30.102 -16.857 51.154 1.00 31.78 95 GLN D CA 1
ATOM 6571 C C . GLN D 1 95 ? -29.091 -15.767 51.528 1.00 28.82 95 GLN D C 1
ATOM 6572 O O . GLN D 1 95 ? -27.899 -16.080 51.587 1.00 32.94 95 GLN D O 1
ATOM 6578 N N . ALA D 1 96 ? -29.565 -14.545 51.793 1.00 28.10 96 ALA D N 1
ATOM 6579 C CA . ALA D 1 96 ? -28.673 -13.449 52.150 1.00 30.27 96 ALA D CA 1
ATOM 6580 C C . ALA D 1 96 ? -27.862 -13.805 53.385 1.00 22.14 96 ALA D C 1
ATOM 6581 O O . ALA D 1 96 ? -26.645 -13.621 53.417 1.00 22.49 96 ALA D O 1
ATOM 6583 N N . LEU D 1 97 ? -28.525 -14.367 54.401 1.00 28.46 97 LEU D N 1
ATOM 6584 C CA . LEU D 1 97 ? -27.829 -14.704 55.637 1.00 27.58 97 LEU D CA 1
ATOM 6585 C C . LEU D 1 97 ? -26.724 -15.752 55.413 1.00 29.78 97 LEU D C 1
ATOM 6586 O O . LEU D 1 97 ? -25.638 -15.620 55.983 1.00 30.29 97 LEU D O 1
ATOM 6591 N N . ARG D 1 98 ? -27.014 -16.761 54.586 1.00 29.24 98 ARG D N 1
ATOM 6592 C CA . ARG D 1 98 ? -26.039 -17.841 54.280 1.00 29.27 98 ARG D CA 1
ATOM 6593 C C . ARG D 1 98 ? -24.841 -17.247 53.535 1.00 32.35 98 ARG D C 1
ATOM 6594 O O . ARG D 1 98 ? -23.719 -17.714 53.772 1.00 37.22 98 ARG D O 1
ATOM 6602 N N . PHE D 1 99 ? -25.068 -16.233 52.696 1.00 33.87 99 PHE D N 1
ATOM 6603 C CA . PHE D 1 99 ? -23.971 -15.599 51.914 1.00 30.42 99 PHE D CA 1
ATOM 6604 C C . PHE D 1 99 ? -23.199 -14.608 52.796 1.00 29.54 99 PHE D C 1
ATOM 6605 O O . PHE D 1 99 ? -21.970 -14.546 52.713 1.00 38.61 99 PHE D O 1
ATOM 6613 N N . ILE D 1 100 ? -23.920 -13.852 53.620 1.00 25.84 100 ILE D N 1
ATOM 6614 C CA . ILE D 1 100 ? -23.293 -12.845 54.525 1.00 31.28 100 ILE D CA 1
ATOM 6615 C C . ILE D 1 100 ? -22.482 -13.548 55.617 1.00 30.67 100 ILE D C 1
ATOM 6616 O O . ILE D 1 100 ? -21.413 -13.037 55.973 1.00 30.34 100 ILE D O 1
ATOM 6621 N N . GLU D 1 101 ? -22.960 -14.700 56.084 1.00 23.39 101 GLU D N 1
ATOM 6622 C CA . GLU D 1 101 ? -22.361 -15.384 57.226 1.00 31.10 101 GLU D CA 1
ATOM 6623 C C . GLU D 1 101 ? -22.148 -14.415 58.389 1.00 28.67 101 GLU D C 1
ATOM 6624 O O . GLU D 1 101 ? -21.001 -14.127 58.750 1.00 28.31 101 GLU D 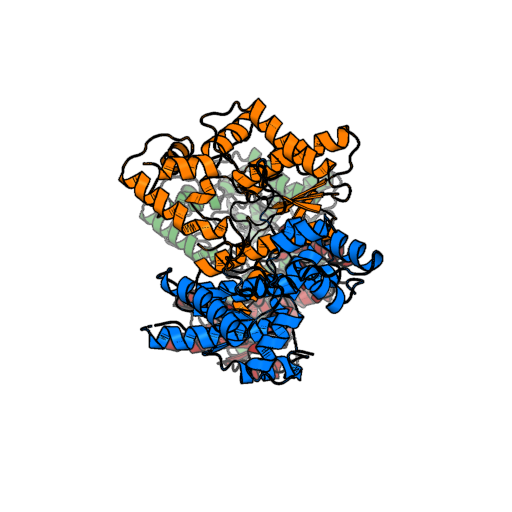O 1
ATOM 6630 N N . PRO D 1 102 ? -23.213 -13.886 58.986 1.00 22.32 102 PRO D N 1
ATOM 6631 C CA . PRO D 1 102 ? -23.024 -12.927 60.078 1.00 21.71 102 PRO D CA 1
ATOM 6632 C C . PRO D 1 102 ? -22.557 -13.618 61.348 1.00 22.11 102 PRO D C 1
ATOM 6633 O O . PRO D 1 102 ? -22.862 -14.787 61.596 1.00 22.63 102 PRO D O 1
ATOM 6637 N N . ASP D 1 103 ? -21.797 -12.867 62.154 1.00 21.92 103 ASP D N 1
ATOM 6638 C CA . ASP D 1 103 ? -21.383 -13.356 63.465 1.00 22.25 103 ASP D CA 1
ATOM 6639 C C . ASP D 1 103 ? -22.579 -13.702 64.337 1.00 21.93 103 ASP D C 1
ATOM 6640 O O . ASP D 1 103 ? -22.537 -14.681 65.092 1.00 22.46 103 ASP D O 1
ATOM 6645 N N . GLU D 1 104 ? -23.626 -12.877 64.298 1.00 21.10 104 GLU D N 1
ATOM 6646 C CA . GLU D 1 104 ? -24.800 -13.079 65.133 1.00 20.77 104 GLU D CA 1
ATOM 6647 C C . GLU D 1 104 ? -26.043 -12.610 64.390 1.00 26.38 104 GLU D C 1
ATOM 6648 O O . GLU D 1 104 ? -25.992 -11.669 63.586 1.00 19.77 104 GLU D O 1
ATOM 6654 N N . ILE D 1 105 ? -27.161 -13.282 64.663 1.00 20.17 105 ILE D N 1
ATOM 6655 C CA . ILE D 1 105 ? -28.467 -12.916 64.131 1.00 22.05 105 ILE D CA 1
ATOM 6656 C C . ILE D 1 105 ? -29.419 -12.660 65.304 1.00 29.85 105 ILE D C 1
ATOM 6657 O O . ILE D 1 105 ? -29.578 -13.516 66.185 1.00 29.41 105 ILE D O 1
ATOM 6662 N N . VAL D 1 106 ? -30.026 -11.474 65.328 1.00 26.95 106 VAL D N 1
ATOM 6663 C CA . VAL D 1 106 ? -31.049 -11.114 66.306 1.00 28.53 106 VAL D CA 1
ATOM 6664 C C . VAL D 1 106 ? -32.373 -10.935 65.571 1.00 22.44 106 VAL D C 1
ATOM 6665 O O . VAL D 1 106 ? -32.432 -10.251 64.537 1.00 17.63 106 VAL D O 1
ATOM 6669 N N . THR D 1 107 ? -33.435 -11.534 66.107 1.00 17.93 107 THR D N 1
ATOM 6670 C CA . THR D 1 107 ? -34.770 -11.433 65.523 1.00 23.58 107 THR D CA 1
ATOM 6671 C C . THR D 1 107 ? -35.652 -10.639 66.478 1.00 23.83 107 THR D C 1
ATOM 6672 O O . THR D 1 107 ? -35.764 -10.976 67.660 1.00 17.61 107 THR D O 1
ATOM 6676 N N . VAL D 1 108 ? -36.249 -9.572 65.968 1.00 21.72 108 VAL D N 1
ATOM 6677 C CA . VAL D 1 108 ? -37.142 -8.733 66.745 1.00 20.37 108 VAL D CA 1
ATOM 6678 C C . VAL D 1 108 ? -38.397 -8.524 65.919 1.00 16.35 108 VAL D C 1
ATOM 6679 O O . VAL D 1 108 ? -38.363 -7.854 64.877 1.00 16.67 108 VAL D O 1
ATOM 6683 N N . ASN D 1 109 ? -39.500 -9.098 66.374 1.00 16.51 109 ASN D N 1
ATOM 6684 C CA . ASN D 1 109 ? -40.780 -8.882 65.731 1.00 16.49 109 ASN D CA 1
ATOM 6685 C C . ASN D 1 109 ? -41.253 -7.498 66.137 1.00 16.03 109 ASN D C 1
ATOM 6686 O O . ASN D 1 109 ? -41.381 -7.218 67.332 1.00 18.42 109 ASN D O 1
ATOM 6691 N N . ILE D 1 110 ? -41.449 -6.610 65.157 1.00 21.34 110 ILE D N 1
ATOM 6692 C CA . ILE D 1 110 ? -41.833 -5.226 65.471 1.00 15.48 110 ILE D CA 1
ATOM 6693 C C . ILE D 1 110 ? -43.337 -5.061 65.598 1.00 15.56 110 ILE D C 1
ATOM 6694 O O . ILE D 1 110 ? -43.794 -3.984 66.016 1.00 20.51 110 ILE D O 1
ATOM 6699 N N . LYS D 1 111 ? -44.141 -6.084 65.273 1.00 15.93 111 LYS D N 1
ATOM 6700 C CA . LYS D 1 111 ? -45.582 -5.961 65.272 1.00 16.09 111 LYS D CA 1
ATOM 6701 C C . LYS D 1 111 ? -46.174 -5.518 66.633 1.00 15.94 111 LYS D C 1
ATOM 6702 O O . LYS D 1 111 ? -47.019 -4.620 66.634 1.00 20.77 111 LYS D O 1
ATOM 6708 N N . PRO D 1 112 ? -45.773 -6.103 67.758 1.00 24.82 112 PRO D N 1
ATOM 6709 C CA . PRO D 1 112 ? -46.365 -5.621 69.029 1.00 23.17 112 PRO D CA 1
ATOM 6710 C C . PRO D 1 112 ? -46.074 -4.156 69.323 1.00 25.59 112 PRO D C 1
ATOM 6711 O O . PRO D 1 112 ? -46.944 -3.459 69.866 1.00 15.48 112 PRO D O 1
ATOM 6715 N N . ALA D 1 113 ? -44.865 -3.672 69.023 1.00 15.23 113 ALA D N 1
ATOM 6716 C CA . ALA D 1 113 ? -44.577 -2.267 69.276 1.00 19.49 113 ALA D CA 1
ATOM 6717 C C . ALA D 1 113 ? -45.371 -1.379 68.334 1.00 17.85 113 ALA D C 1
ATOM 6718 O O . ALA D 1 113 ? -46.046 -0.440 68.777 1.00 15.64 113 ALA D O 1
ATOM 6720 N N . VAL D 1 114 ? -45.349 -1.716 67.036 1.00 15.06 114 VAL D N 1
ATOM 6721 C CA . VAL D 1 114 ? -46.019 -0.914 66.009 1.00 15.14 114 VAL D CA 1
ATOM 6722 C C . VAL D 1 114 ? -47.517 -0.845 66.291 1.00 20.04 114 VAL D C 1
ATOM 6723 O O . VAL D 1 114 ? -48.112 0.241 66.326 1.00 19.18 114 VAL D O 1
ATOM 6727 N N . ASP D 1 115 ? -48.144 -2.006 66.527 1.00 16.60 115 ASP D N 1
ATOM 6728 C CA . ASP D 1 115 ? -49.585 -2.031 66.778 1.00 18.10 115 ASP D CA 1
ATOM 6729 C C . ASP D 1 115 ? -49.942 -1.268 68.043 1.00 20.58 115 ASP D C 1
ATOM 6730 O O . ASP D 1 115 ? -51.018 -0.666 68.114 1.00 17.49 115 ASP D O 1
ATOM 6735 N N . GLN D 1 116 ? -49.055 -1.270 69.048 1.00 18.40 116 GLN D N 1
ATOM 6736 C CA . GLN D 1 116 ? -49.338 -0.490 70.250 1.00 18.75 116 GLN D CA 1
ATOM 6737 C C . GLN D 1 116 ? -49.242 1.010 69.972 1.00 20.44 116 GLN D C 1
ATOM 6738 O O . GLN D 1 116 ? -50.077 1.794 70.448 1.00 15.60 116 GLN D O 1
ATOM 6744 N N . SER D 1 117 ? -48.240 1.436 69.190 1.00 17.61 117 SER D N 1
ATOM 6745 C CA . SER D 1 117 ? -48.201 2.834 68.764 1.00 19.06 117 SER D CA 1
ATOM 6746 C C . SER D 1 117 ? -49.487 3.214 68.025 1.00 22.26 117 SER D C 1
ATOM 6747 O O . SER D 1 117 ? -50.060 4.275 68.274 1.00 15.64 117 SER D O 1
ATOM 6750 N N . VAL D 1 118 ? -49.960 2.344 67.119 1.00 15.68 118 VAL D N 1
ATOM 6751 C CA . VAL D 1 118 ? -51.186 2.632 66.374 1.00 17.84 118 VAL D CA 1
ATOM 6752 C C . VAL D 1 118 ? -52.376 2.710 67.326 1.00 16.38 118 VAL D C 1
ATOM 6753 O O . VAL D 1 118 ? -53.214 3.619 67.224 1.00 19.27 118 VAL D O 1
ATOM 6757 N N . GLN D 1 119 ? -52.452 1.771 68.274 1.00 19.17 119 GLN D N 1
ATOM 6758 C CA . GLN D 1 119 ? -53.560 1.721 69.229 1.00 17.91 119 GLN D CA 1
ATOM 6759 C C . GLN D 1 119 ? -53.577 2.947 70.135 1.00 17.44 119 GLN D C 1
ATOM 6760 O O . GLN D 1 119 ? -54.648 3.479 70.441 1.00 20.44 119 GLN D O 1
ATOM 6766 N N . SER D 1 120 ? -52.405 3.385 70.608 1.00 17.37 120 SER D N 1
ATOM 6767 C CA . SER D 1 120 ? -52.347 4.558 71.478 1.00 17.47 120 SER D CA 1
ATOM 6768 C C . SER D 1 120 ? -52.893 5.796 70.780 1.00 23.23 120 SER D C 1
ATOM 6769 O O . SER D 1 120 ? -53.662 6.564 71.376 1.00 20.48 120 SER D O 1
ATOM 6772 N N . LEU D 1 121 ? -52.524 5.957 69.507 1.00 16.44 121 LEU D N 1
ATOM 6773 C CA . LEU D 1 121 ? -52.989 7.093 68.669 1.00 16.74 121 LEU D CA 1
ATOM 6774 C C . LEU D 1 121 ? -54.500 6.961 68.433 1.00 17.29 121 LEU D C 1
ATOM 6775 O O . LEU D 1 121 ? -55.210 7.969 68.578 1.00 17.70 121 LEU D O 1
ATOM 6780 N N . LYS D 1 122 ? -54.962 5.752 68.100 1.00 17.37 122 LYS D N 1
ATOM 6781 C CA . LYS D 1 122 ? -56.407 5.478 67.876 1.00 17.95 122 LYS D CA 1
ATOM 6782 C C . LYS D 1 122 ? -57.196 5.918 69.117 1.00 22.94 122 LYS D C 1
ATOM 6783 O O . LYS D 1 122 ? -58.231 6.576 68.951 1.00 25.65 122 LYS D O 1
ATOM 6789 N N . GLU D 1 123 ? -56.705 5.571 70.310 1.00 17.96 123 GLU D N 1
ATOM 6790 C CA . GLU D 1 123 ? -57.380 5.937 71.585 1.00 21.86 123 GLU D CA 1
ATOM 6791 C C . GLU D 1 123 ? -57.427 7.462 71.714 1.00 26.13 123 GLU D C 1
ATOM 6792 O O . GLU D 1 123 ? -58.408 7.970 72.268 1.00 25.07 123 GLU D O 1
ATOM 6798 N N . ALA D 1 124 ? -56.388 8.148 71.236 1.00 24.49 124 ALA D N 1
ATOM 6799 C CA . ALA D 1 124 ? -56.378 9.602 71.236 1.00 19.62 124 ALA D CA 1
ATOM 6800 C C . ALA D 1 124 ? -57.190 10.187 70.090 1.00 21.30 124 ALA D C 1
ATOM 6801 O O . ALA D 1 124 ? -57.254 11.411 69.967 1.00 20.97 124 ALA D O 1
ATOM 6803 N N . GLY D 1 125 ? -57.820 9.351 69.264 1.00 30.92 125 GLY D N 1
ATOM 6804 C CA . GLY D 1 125 ? -58.647 9.827 68.168 1.00 36.04 125 GLY D CA 1
ATOM 6805 C C . GLY D 1 125 ? -57.970 9.954 66.816 1.00 37.01 125 GLY D C 1
ATOM 6806 O O . GLY D 1 125 ? -58.550 10.565 65.911 1.00 37.83 125 GLY D O 1
ATOM 6807 N N . ILE D 1 126 ? -56.770 9.407 66.650 1.00 31.05 126 ILE D N 1
ATOM 6808 C CA . ILE D 1 126 ? -55.970 9.552 65.435 1.00 26.86 126 ILE D CA 1
ATOM 6809 C C . ILE D 1 126 ? -55.899 8.191 64.752 1.00 23.17 126 ILE D C 1
ATOM 6810 O O . ILE D 1 126 ? -55.164 7.298 65.201 1.00 24.55 126 ILE D O 1
ATOM 6815 N N . VAL D 1 127 ? -56.636 8.032 63.658 1.00 20.10 127 VAL D N 1
ATOM 6816 C CA . VAL D 1 127 ? -56.715 6.775 62.919 1.00 18.81 127 VAL D CA 1
ATOM 6817 C C . VAL D 1 127 ? -55.715 6.816 61.766 1.00 24.36 127 VAL D C 1
ATOM 6818 O O . VAL D 1 127 ? -55.869 7.609 60.828 1.00 20.66 127 VAL D O 1
ATOM 6822 N N . LEU D 1 128 ? -54.676 5.983 61.830 1.00 22.05 128 LEU D N 1
ATOM 6823 C CA . LEU D 1 128 ? -53.688 5.970 60.756 1.00 19.44 128 LEU D CA 1
ATOM 6824 C C . LEU D 1 128 ? -54.205 5.183 59.552 1.00 18.27 128 LEU D C 1
ATOM 6825 O O . LEU D 1 128 ? -54.923 4.195 59.695 1.00 20.11 128 LEU D O 1
ATOM 6830 N N . THR D 1 129 ? -53.832 5.637 58.356 1.00 22.90 129 THR D N 1
ATOM 6831 C CA . THR D 1 129 ? -54.001 4.871 57.127 1.00 18.78 129 THR D CA 1
ATOM 6832 C C . THR D 1 129 ? -52.938 3.780 57.032 1.00 18.36 129 THR D C 1
ATOM 6833 O O . THR D 1 129 ? -51.949 3.775 57.775 1.00 21.33 129 THR D O 1
ATOM 6837 N N . ASP D 1 130 ? -53.117 2.889 56.056 1.00 18.71 130 ASP D N 1
ATOM 6838 C CA . ASP D 1 130 ? -52.150 1.782 55.828 1.00 30.07 130 ASP D CA 1
ATOM 6839 C C . ASP D 1 130 ? -50.763 2.377 55.558 1.00 27.49 130 ASP D C 1
ATOM 6840 O O . ASP D 1 130 ? -49.783 1.842 56.089 1.00 19.53 130 ASP D O 1
ATOM 6845 N N . PHE D 1 131 ? -50.702 3.436 54.748 1.00 24.80 131 PHE D N 1
ATOM 6846 C CA . PHE D 1 131 ? -49.432 4.082 54.442 1.00 23.05 131 PHE D CA 1
ATOM 6847 C C . PHE D 1 131 ? -48.775 4.615 55.711 1.00 17.31 131 PHE D C 1
ATOM 6848 O O . PHE D 1 131 ? -47.590 4.377 55.959 1.00 18.88 131 PHE D O 1
ATOM 6856 N N . GLN D 1 132 ? -49.549 5.298 56.554 1.00 21.48 132 GLN D N 1
ATOM 6857 C CA . GLN D 1 132 ? -49.001 5.849 57.791 1.00 16.87 132 GLN D CA 1
ATOM 6858 C C . GLN D 1 132 ? -48.540 4.758 58.746 1.00 27.41 132 GLN D C 1
ATOM 6859 O O . GLN D 1 132 ? -47.577 4.958 59.501 1.00 24.71 132 GLN D O 1
ATOM 6865 N N . LYS D 1 133 ? -49.255 3.626 58.769 1.00 19.14 133 LYS D N 1
ATOM 6866 C CA . LYS D 1 133 ? -48.822 2.487 59.564 1.00 26.72 133 LYS D CA 1
ATOM 6867 C C . LYS D 1 133 ? -47.474 1.988 59.076 1.00 16.20 133 LYS D C 1
ATOM 6868 O O . LYS D 1 133 ? -46.635 1.552 59.868 1.00 15.87 133 LYS D O 1
ATOM 6874 N N . GLY D 1 134 ? -47.269 2.015 57.764 1.00 16.44 134 GLY D N 1
ATOM 6875 C CA . GLY D 1 134 ? -45.980 1.644 57.222 1.00 17.60 134 GLY D CA 1
ATOM 6876 C C . GLY D 1 134 ? -44.882 2.580 57.680 1.00 19.18 134 GLY D C 1
ATOM 6877 O O . GLY D 1 134 ? -43.748 2.148 57.893 1.00 20.80 134 GLY D O 1
ATOM 6878 N N . ASN D 1 135 ? -45.204 3.867 57.866 1.00 15.86 135 ASN D N 1
ATOM 6879 C CA . ASN D 1 135 ? -44.197 4.778 58.407 1.00 17.23 135 ASN D CA 1
ATOM 6880 C C . ASN D 1 135 ? -43.809 4.376 59.820 1.00 15.19 135 ASN D C 1
ATOM 6881 O O . ASN D 1 135 ? -42.633 4.459 60.193 1.00 14.93 135 ASN D O 1
ATOM 6886 N N . GLU D 1 136 ? -44.789 3.917 60.613 1.00 15.24 136 GLU D N 1
ATOM 6887 C CA . GLU D 1 136 ? -44.507 3.470 61.972 1.00 15.88 136 GLU D CA 1
ATOM 6888 C C . GLU D 1 136 ? -43.607 2.237 61.974 1.00 15.35 136 GLU D C 1
ATOM 6889 O O . GLU D 1 136 ? -42.664 2.161 62.768 1.00 14.87 136 GLU D O 1
ATOM 6895 N N . LYS D 1 137 ? -43.886 1.272 61.090 1.00 15.15 137 LYS D N 1
ATOM 6896 C CA . LYS D 1 137 ? -43.034 0.092 60.949 1.00 15.17 137 LYS D CA 1
ATOM 6897 C C . LYS D 1 137 ? -41.589 0.483 60.657 1.00 15.00 137 LYS D C 1
ATOM 6898 O O . LYS D 1 137 ? -40.661 0.000 61.316 1.00 15.94 137 LYS D O 1
ATOM 6904 N N . ALA D 1 138 ? -41.377 1.356 59.664 1.00 15.05 138 ALA D N 1
ATOM 6905 C CA . ALA D 1 138 ? -40.009 1.739 59.312 1.00 15.77 138 ALA D CA 1
ATOM 6906 C C . ALA D 1 138 ? -39.325 2.435 60.480 1.00 22.98 138 ALA D C 1
ATOM 6907 O O . ALA D 1 138 ? -38.166 2.146 60.794 1.00 27.34 138 ALA D O 1
ATOM 6909 N N . ARG D 1 139 ? -40.047 3.327 61.160 1.00 18.71 139 ARG D N 1
ATOM 6910 C CA . ARG D 1 139 ? -39.470 4.044 62.277 1.00 14.30 139 ARG D CA 1
ATOM 6911 C C . ARG D 1 139 ? -39.247 3.126 63.475 1.00 14.20 139 ARG D C 1
ATOM 6912 O O . ARG D 1 139 ? -38.295 3.330 64.242 1.00 14.08 139 ARG D O 1
ATOM 6920 N N . GLU D 1 140 ? -40.102 2.117 63.660 1.00 14.31 140 GLU D N 1
ATOM 6921 C CA . GLU D 1 140 ? -39.841 1.148 64.720 1.00 14.29 140 GLU D CA 1
ATOM 6922 C C . GLU D 1 140 ? -38.617 0.303 64.384 1.00 16.76 140 GLU D C 1
ATOM 6923 O O . GLU D 1 140 ? -37.848 -0.065 65.280 1.00 14.34 140 GLU D O 1
ATOM 6929 N N . ARG D 1 141 ? -38.446 -0.036 63.096 1.00 14.52 141 ARG D N 1
ATOM 6930 C CA . ARG D 1 141 ? -37.226 -0.691 62.634 1.00 20.18 141 ARG D CA 1
ATOM 6931 C C . ARG D 1 141 ? -36.001 0.159 62.956 1.00 20.79 141 ARG D C 1
ATOM 6932 O O . ARG D 1 141 ? -34.957 -0.371 63.363 1.00 18.47 141 ARG D O 1
ATOM 6940 N N . MET D 1 142 ? -36.113 1.485 62.800 1.00 15.88 142 MET D N 1
ATOM 6941 C CA . MET D 1 142 ? -35.023 2.363 63.216 1.00 14.24 142 MET D CA 1
ATOM 6942 C C . MET D 1 142 ? -34.744 2.228 64.710 1.00 14.16 142 MET D C 1
ATOM 6943 O O . MET D 1 142 ? -33.579 2.186 65.126 1.00 14.78 142 MET D O 1
ATOM 6948 N N . LYS D 1 143 ? -35.801 2.192 65.532 1.00 14.08 143 LYS D N 1
ATOM 6949 C CA . LYS D 1 143 ? -35.630 2.105 66.979 1.00 14.05 143 LYS D CA 1
ATOM 6950 C C . LYS D 1 143 ? -34.952 0.804 67.395 1.00 14.23 143 LYS D C 1
ATOM 6951 O O . LYS D 1 143 ? -34.077 0.803 68.269 1.00 14.29 143 LYS D O 1
ATOM 6957 N N . VAL D 1 144 ? -35.349 -0.314 66.788 1.00 14.37 144 VAL D N 1
ATOM 6958 C CA . VAL D 1 144 ? -34.757 -1.598 67.149 1.00 18.33 144 VAL D CA 1
ATOM 6959 C C . VAL D 1 144 ? -33.267 -1.600 66.846 1.00 17.36 144 VAL D C 1
ATOM 6960 O O . VAL D 1 144 ? -32.449 -2.054 67.659 1.00 16.20 144 VAL D O 1
ATOM 6964 N N . GLN D 1 145 ? -32.893 -1.096 65.671 1.00 14.74 145 GLN D N 1
ATOM 6965 C CA . GLN D 1 145 ? -31.493 -1.124 65.278 1.00 16.05 145 GLN D CA 1
ATOM 6966 C C . GLN D 1 145 ? -30.648 -0.277 66.213 1.00 14.87 145 GLN D C 1
ATOM 6967 O O . GLN D 1 145 ? -29.612 -0.731 66.697 1.00 15.12 145 GLN D O 1
ATOM 6973 N N . PHE D 1 146 ? -31.125 0.911 66.559 1.00 14.61 146 PHE D N 1
ATOM 6974 C CA . PHE D 1 146 ? -30.315 1.770 67.399 1.00 15.93 146 PHE D CA 1
ATOM 6975 C C . PHE D 1 146 ? -30.281 1.286 68.839 1.00 16.37 146 PHE D C 1
ATOM 6976 O O . PHE D 1 146 ? -29.303 1.537 69.544 1.00 14.89 146 PHE D O 1
ATOM 6984 N N . SER D 1 147 ? -31.320 0.584 69.295 1.00 22.04 147 SER D N 1
ATOM 6985 C CA . SER D 1 147 ? -31.257 0.026 70.640 1.00 16.84 147 SER D CA 1
ATOM 6986 C C . SER D 1 147 ? -30.278 -1.148 70.699 1.00 15.21 147 SER D C 1
ATOM 6987 O O . SER D 1 147 ? -29.562 -1.313 71.690 1.00 15.46 147 SER D O 1
ATOM 6990 N N . ILE D 1 148 ? -30.197 -1.949 69.625 1.00 15.32 148 ILE D N 1
ATOM 6991 C CA . ILE D 1 148 ? -29.252 -3.062 69.620 1.00 15.76 148 ILE D CA 1
ATOM 6992 C C . ILE D 1 148 ? -27.836 -2.528 69.573 1.00 19.22 148 ILE D C 1
ATOM 6993 O O . ILE D 1 148 ? -26.979 -2.918 70.378 1.00 20.49 148 ILE D O 1
ATOM 6998 N N . ALA D 1 149 ? -27.604 -1.554 68.694 1.00 19.29 149 ALA D N 1
ATOM 6999 C CA . ALA D 1 149 ? -26.292 -0.938 68.557 1.00 22.62 149 ALA D CA 1
ATOM 7000 C C . ALA D 1 149 ? -25.826 -0.329 69.868 1.00 18.33 149 ALA D C 1
ATOM 7001 O O . ALA D 1 149 ? -24.673 -0.517 70.279 1.00 20.71 149 ALA D O 1
ATOM 7003 N N . SER D 1 150 ? -26.706 0.411 70.544 1.00 15.70 150 SER D N 1
ATOM 7004 C CA . SER D 1 150 ? -26.334 1.005 71.822 1.00 17.61 150 SER D CA 1
ATOM 7005 C C . SER D 1 150 ? -26.031 -0.076 72.848 1.00 20.64 150 SER D C 1
ATOM 7006 O O . SER D 1 150 ? -25.034 0.003 73.577 1.00 31.55 150 SER D O 1
ATOM 7009 N N . ASN D 1 151 ? -26.859 -1.117 72.881 1.00 22.09 151 ASN D N 1
ATOM 7010 C CA . ASN D 1 151 ? -26.695 -2.164 73.876 1.00 27.70 151 ASN D CA 1
ATOM 7011 C C . ASN D 1 151 ? -25.419 -2.963 73.631 1.00 28.15 151 ASN D C 1
ATOM 7012 O O . ASN D 1 151 ? -24.787 -3.432 74.580 1.00 24.22 151 ASN D O 1
ATOM 7017 N N . ARG D 1 152 ? -25.006 -3.087 72.378 1.00 25.64 152 ARG D N 1
ATOM 7018 C CA . ARG D 1 152 ? -23.852 -3.888 72.009 1.00 26.74 152 ARG D CA 1
ATOM 7019 C C . ARG D 1 152 ? -22.619 -3.039 71.746 1.00 23.45 152 ARG D C 1
ATOM 7020 O O . ARG D 1 152 ? -21.676 -3.520 71.107 1.00 18.25 152 ARG D O 1
ATOM 7028 N N . GLN D 1 153 ? -22.617 -1.785 72.224 1.00 19.99 153 GLN D N 1
ATOM 7029 C CA . GLN D 1 153 ? -21.478 -0.872 72.065 1.00 26.54 153 GLN D CA 1
ATOM 7030 C C . GLN D 1 153 ? -21.178 -0.637 70.589 1.00 21.18 153 GLN D C 1
ATOM 7031 O O . GLN D 1 153 ? -20.025 -0.496 70.186 1.00 27.99 153 GLN D O 1
ATOM 7037 N N . GLY D 1 154 ? -22.221 -0.513 69.782 1.00 20.56 154 GLY D N 1
ATOM 7038 C CA . GLY D 1 154 ? -21.989 -0.453 68.361 1.00 17.14 154 GLY D CA 1
ATOM 7039 C C . GLY D 1 154 ? -22.626 0.715 67.647 1.00 24.05 154 GLY D C 1
ATOM 7040 O O . GLY D 1 154 ? -23.062 1.685 68.266 1.00 16.39 154 GLY D O 1
ATOM 7041 N N . ILE D 1 155 ? -22.647 0.625 66.323 1.00 16.63 155 ILE D N 1
ATOM 7042 C CA . ILE D 1 155 ? -23.217 1.636 65.455 1.00 16.26 155 ILE D CA 1
ATOM 7043 C C . ILE D 1 155 ? -24.158 0.947 64.482 1.00 16.11 155 ILE D C 1
ATOM 7044 O O . ILE D 1 155 ? -24.055 -0.256 64.229 1.00 18.26 155 ILE D O 1
ATOM 7049 N N . VAL D 1 156 ? -25.068 1.731 63.920 1.00 15.75 156 VAL D N 1
ATOM 7050 C CA . VAL D 1 156 ? -25.973 1.273 62.870 1.00 15.65 156 VAL D CA 1
ATOM 7051 C C . VAL D 1 156 ? -25.388 1.643 61.511 1.00 15.82 156 VAL D C 1
ATOM 7052 O O . VAL D 1 156 ? -25.057 2.810 61.258 1.00 15.75 156 VAL D O 1
ATOM 7056 N N . VAL D 1 157 ? -25.259 0.647 60.637 1.00 16.10 157 VAL D N 1
ATOM 7057 C CA . VAL D 1 157 ? -24.787 0.840 59.273 1.00 16.33 157 VAL D CA 1
ATOM 7058 C C . VAL D 1 157 ? -26.023 0.900 58.393 1.00 22.59 157 VAL D C 1
ATOM 7059 O O . VAL D 1 157 ? -26.864 -0.008 58.424 1.00 27.47 157 VAL D O 1
ATOM 7063 N N . GLY D 1 158 ? -26.135 1.945 57.598 1.00 16.07 158 GLY D N 1
ATOM 7064 C CA . GLY D 1 158 ? -27.317 2.143 56.798 1.00 15.94 158 GLY D CA 1
ATOM 7065 C C . GLY D 1 158 ? -27.174 1.598 55.404 1.00 16.31 158 GLY D C 1
ATOM 7066 O O . GLY D 1 158 ? -26.062 1.357 54.917 1.00 16.67 158 GLY D O 1
ATOM 7067 N N . THR D 1 159 ? -28.335 1.423 54.773 1.00 16.28 159 THR D N 1
ATOM 7068 C CA . THR D 1 159 ? -28.463 0.874 53.433 1.00 16.67 159 THR D CA 1
ATOM 7069 C C . THR D 1 159 ? -28.901 1.904 52.412 1.00 23.05 159 THR D C 1
ATOM 7070 O O . THR D 1 159 ? -29.299 1.524 51.307 1.00 32.13 159 THR D O 1
ATOM 7074 N N . ASP D 1 160 ? -28.916 3.186 52.768 1.00 20.18 160 ASP D N 1
ATOM 7075 C CA . ASP D 1 160 ? -29.259 4.204 51.788 1.00 26.30 160 ASP D CA 1
ATOM 7076 C C . ASP D 1 160 ? -28.224 4.209 50.669 1.00 28.68 160 ASP D C 1
ATOM 7077 O O . ASP D 1 160 ? -27.021 4.077 50.911 1.00 22.15 160 ASP D O 1
ATOM 7082 N N . HIS D 1 161 ? -28.704 4.331 49.436 1.00 32.11 161 HIS D N 1
ATOM 7083 C CA . HIS D 1 161 ? -27.863 4.619 48.289 1.00 25.23 161 HIS D CA 1
ATOM 7084 C C . HIS D 1 161 ? -28.554 5.708 47.474 1.00 26.98 161 HIS D C 1
ATOM 7085 O O . HIS D 1 161 ? -29.629 6.176 47.835 1.00 28.64 161 HIS D O 1
ATOM 7092 N N . SER D 1 162 ? -27.974 6.074 46.330 1.00 27.25 162 SER D N 1
ATOM 7093 C CA . SER D 1 162 ? -28.385 7.311 45.672 1.00 23.91 162 SER D CA 1
ATOM 7094 C C . SER D 1 162 ? -29.695 7.169 44.904 1.00 31.39 162 SER D C 1
ATOM 7095 O O . SER D 1 162 ? -30.423 8.158 44.760 1.00 51.41 162 SER D O 1
ATOM 7098 N N . ALA D 1 163 ? -30.028 5.961 44.429 1.00 31.25 163 ALA D N 1
ATOM 7099 C CA . ALA D 1 163 ? -31.295 5.736 43.725 1.00 33.25 163 ALA D CA 1
ATOM 7100 C C . ALA D 1 163 ? -32.511 5.709 44.646 1.00 34.57 163 ALA D C 1
ATOM 7101 O O . ALA D 1 163 ? -33.641 5.690 44.141 1.00 43.57 163 ALA D O 1
ATOM 7103 N N . GLU D 1 164 ? -32.314 5.634 45.962 1.00 34.40 164 GLU D N 1
ATOM 7104 C CA . GLU D 1 164 ? -33.427 5.616 46.900 1.00 31.53 164 GLU D CA 1
ATOM 7105 C C . GLU D 1 164 ? -34.072 7.004 47.014 1.00 31.93 164 GLU D C 1
ATOM 7106 O O . GLU D 1 164 ? -33.598 7.993 46.437 1.00 21.32 164 GLU D O 1
ATOM 7112 N N . ASN D 1 165 ? -35.181 7.055 47.769 1.00 35.64 165 ASN D N 1
ATOM 7113 C CA . ASN D 1 165 ? -35.983 8.260 48.005 1.00 41.31 165 ASN D CA 1
ATOM 7114 C C . ASN D 1 165 ? -36.367 8.946 46.698 1.00 45.83 165 ASN D C 1
ATOM 7115 O O . ASN D 1 165 ? -35.829 10.005 46.350 1.00 43.27 165 ASN D O 1
ATOM 7120 N N . ILE D 1 166 ? -37.331 8.363 45.997 1.00 49.80 166 ILE D N 1
ATOM 7121 C CA . ILE D 1 166 ? -37.815 8.903 44.735 1.00 51.15 166 ILE D CA 1
ATOM 7122 C C . ILE D 1 166 ? -39.065 9.724 44.989 1.00 57.40 166 ILE D C 1
ATOM 7123 O O . ILE D 1 166 ? -38.984 10.804 45.575 1.00 61.06 166 ILE D O 1
ATOM 7128 N N . TYR D 1 170 ? -40.199 6.029 51.008 1.00 18.10 170 TYR D N 1
ATOM 7129 C CA . TYR D 1 170 ? -39.107 6.349 51.939 1.00 28.68 170 TYR D CA 1
ATOM 7130 C C . TYR D 1 170 ? -39.634 7.076 53.188 1.00 26.90 170 TYR D C 1
ATOM 7131 O O . TYR D 1 170 ? -40.251 8.143 53.069 1.00 25.83 170 TYR D O 1
ATOM 7140 N N . THR D 1 171 ? -39.388 6.523 54.380 1.00 26.05 171 THR D N 1
ATOM 7141 C CA . THR D 1 171 ? -39.868 7.125 55.621 1.00 16.06 171 THR D CA 1
ATOM 7142 C C . THR D 1 171 ? -38.766 7.914 56.311 1.00 15.25 171 THR D C 1
ATOM 7143 O O . THR D 1 171 ? -37.802 7.321 56.820 1.00 15.04 171 THR D O 1
ATOM 7147 N N . LYS D 1 172 ? -38.978 9.232 56.414 1.00 15.33 172 LYS D N 1
ATOM 7148 C CA . LYS D 1 172 ? -38.050 10.135 57.083 1.00 21.81 172 LYS D CA 1
ATOM 7149 C C . LYS D 1 172 ? -37.869 9.698 58.533 1.00 16.92 172 LYS D C 1
ATOM 7150 O O . LYS D 1 172 ? -38.847 9.488 59.261 1.00 14.80 172 LYS D O 1
ATOM 7156 N N . TYR D 1 173 ? -36.610 9.539 58.928 1.00 14.71 173 TYR D N 1
ATOM 7157 C CA . TYR D 1 173 ? -36.169 9.024 60.215 1.00 20.55 173 TYR D CA 1
ATOM 7158 C C . TYR D 1 173 ? -36.515 7.557 60.414 1.00 14.98 173 TYR D C 1
ATOM 7159 O O . TYR D 1 173 ? -36.380 7.052 61.527 1.00 17.56 173 TYR D O 1
ATOM 7168 N N . GLY D 1 174 ? -36.932 6.855 59.362 1.00 19.07 174 GLY D N 1
ATOM 7169 C CA . GLY D 1 174 ? -37.123 5.410 59.390 1.00 20.37 174 GLY D CA 1
ATOM 7170 C C . GLY D 1 174 ? -36.035 4.786 58.544 1.00 22.53 174 GLY D C 1
ATOM 7171 O O . GLY D 1 174 ? -35.083 4.185 59.055 1.00 26.02 174 GLY D O 1
ATOM 7172 N N . ASP D 1 175 ? -36.232 4.866 57.229 1.00 25.35 175 ASP D N 1
ATOM 7173 C CA . ASP D 1 175 ? -35.216 4.499 56.258 1.00 24.71 175 ASP D CA 1
ATOM 7174 C C . ASP D 1 175 ? -34.079 5.512 56.291 1.00 22.23 175 ASP D C 1
ATOM 7175 O O . ASP D 1 175 ? -34.296 6.709 56.492 1.00 16.27 175 ASP D O 1
ATOM 7180 N N . GLY D 1 176 ? -32.857 5.038 56.050 1.00 25.12 176 GLY D N 1
ATOM 7181 C CA . GLY D 1 176 ? -31.728 5.942 56.031 1.00 24.77 176 GLY D CA 1
ATOM 7182 C C . GLY D 1 176 ? -31.251 6.383 57.395 1.00 23.16 176 GLY D C 1
ATOM 7183 O O . GLY D 1 176 ? -30.248 7.104 57.480 1.00 28.60 176 GLY D O 1
ATOM 7184 N N . ALA D 1 177 ? -31.999 6.096 58.452 1.00 15.19 177 ALA D N 1
ATOM 7185 C CA . ALA D 1 177 ? -31.554 6.447 59.788 1.00 15.71 177 ALA D CA 1
ATOM 7186 C C . ALA D 1 177 ? -30.473 5.448 60.180 1.00 21.28 177 ALA D C 1
ATOM 7187 O O . ALA D 1 177 ? -30.752 4.256 60.357 1.00 25.35 177 ALA D O 1
ATOM 7189 N N . ALA D 1 178 ? -29.242 5.933 60.291 1.00 20.58 178 ALA D N 1
ATOM 7190 C CA . ALA D 1 178 ? -28.085 5.095 60.573 1.00 25.15 178 ALA D CA 1
ATOM 7191 C C . ALA D 1 178 ? -26.957 5.997 61.054 1.00 21.23 178 ALA D C 1
ATOM 7192 O O . ALA D 1 178 ? -27.065 7.222 61.012 1.00 16.19 178 ALA D O 1
ATOM 7194 N N . ASP D 1 179 ? -25.839 5.386 61.445 1.00 20.15 179 ASP D N 1
ATOM 7195 C CA . ASP D 1 179 ? -24.661 6.174 61.788 1.00 15.50 179 ASP D CA 1
ATOM 7196 C C . ASP D 1 179 ? -23.796 6.432 60.569 1.00 15.79 179 ASP D C 1
ATOM 7197 O O . ASP D 1 179 ? -23.276 7.537 60.397 1.00 18.34 179 ASP D O 1
ATOM 7202 N N . ILE D 1 180 ? -23.671 5.443 59.690 1.00 15.96 180 ILE D N 1
ATOM 7203 C CA . ILE D 1 180 ? -22.910 5.604 58.463 1.00 17.78 180 ILE D CA 1
ATOM 7204 C C . ILE D 1 180 ? -23.687 4.951 57.329 1.00 17.18 180 ILE D C 1
ATOM 7205 O O . ILE D 1 180 ? -24.466 4.019 57.540 1.00 16.83 180 ILE D O 1
ATOM 7210 N N . ALA D 1 181 ? -23.488 5.465 56.120 1.00 19.79 181 ALA D N 1
ATOM 7211 C CA . ALA D 1 181 ? -24.208 5.004 54.936 1.00 16.56 181 ALA D CA 1
ATOM 7212 C C . ALA D 1 181 ? -23.181 4.727 53.852 1.00 17.05 181 ALA D C 1
ATOM 7213 O O . ALA D 1 181 ? -23.035 5.505 52.900 1.00 18.73 181 ALA D O 1
ATOM 7215 N N . PRO D 1 182 ? -22.504 3.582 53.918 1.00 20.72 182 PRO D N 1
ATOM 7216 C CA . PRO D 1 182 ? -21.316 3.399 53.068 1.00 17.89 182 PRO D CA 1
ATOM 7217 C C . PRO D 1 182 ? -21.645 3.390 51.595 1.00 22.95 182 PRO D C 1
ATOM 7218 O O . PRO D 1 182 ? -20.871 3.931 50.796 1.00 24.77 182 PRO D O 1
ATOM 7222 N N . ILE D 1 183 ? -22.798 2.863 51.207 1.00 18.02 183 ILE D N 1
ATOM 7223 C CA . ILE D 1 183 ? -23.069 2.725 49.786 1.00 23.38 183 ILE D CA 1
ATOM 7224 C C . ILE D 1 183 ? -23.831 3.930 49.248 1.00 20.77 183 ILE D C 1
ATOM 7225 O O . ILE D 1 183 ? -24.332 3.889 48.120 1.00 21.84 183 ILE D O 1
ATOM 7230 N N . PHE D 1 184 ? -23.882 5.026 50.015 1.00 17.81 184 PHE D N 1
ATOM 7231 C CA . PHE D 1 184 ? -24.335 6.278 49.418 1.00 22.38 184 PHE D CA 1
ATOM 7232 C C . PHE D 1 184 ? -23.359 6.678 48.331 1.00 19.36 184 PHE D C 1
ATOM 7233 O O . PHE D 1 184 ? -22.142 6.626 48.526 1.00 18.49 184 PHE D O 1
ATOM 7241 N N . GLY D 1 185 ? -23.891 7.057 47.174 1.00 27.90 185 GLY D N 1
ATOM 7242 C CA . GLY D 1 185 ? -23.102 7.287 45.985 1.00 19.06 185 GLY D CA 1
ATOM 7243 C C . GLY D 1 185 ? -23.275 6.209 44.931 1.00 21.23 185 GLY D C 1
ATOM 7244 O O . GLY D 1 185 ? -23.096 6.489 43.744 1.00 21.93 185 GLY D O 1
ATOM 7245 N N . LEU D 1 186 ? -23.626 4.987 45.336 1.00 24.91 186 LEU D N 1
ATOM 7246 C CA . LEU D 1 186 ? -23.970 3.945 44.375 1.00 27.82 186 LEU D CA 1
ATOM 7247 C C . LEU D 1 186 ? -25.396 4.145 43.894 1.00 26.22 186 LEU D C 1
ATOM 7248 O O . LEU D 1 186 ? -26.238 4.685 44.617 1.00 23.33 186 LEU D O 1
ATOM 7253 N N . ASN D 1 187 ? -25.657 3.742 42.649 1.00 26.69 187 ASN D N 1
ATOM 7254 C CA . ASN D 1 187 ? -27.027 3.581 42.182 1.00 24.49 187 ASN D CA 1
ATOM 7255 C C . ASN D 1 187 ? -27.400 2.099 42.255 1.00 21.84 187 ASN D C 1
ATOM 7256 O O . ASN D 1 187 ? -26.639 1.269 42.761 1.00 22.18 187 ASN D O 1
ATOM 7261 N N . LYS D 1 188 ? -28.576 1.762 41.720 1.00 24.71 188 LYS D N 1
ATOM 7262 C CA . LYS D 1 188 ? -29.121 0.414 41.869 1.00 24.86 188 LYS D CA 1
ATOM 7263 C C . LYS D 1 188 ? -28.316 -0.610 41.068 1.00 27.36 188 LYS D C 1
ATOM 7264 O O . LYS D 1 188 ? -27.971 -1.681 41.585 1.00 21.57 188 LYS D O 1
ATOM 7270 N N . ARG D 1 189 ? -28.022 -0.300 39.795 1.00 30.24 189 ARG D N 1
ATOM 7271 C CA . ARG D 1 189 ? -27.275 -1.217 38.930 1.00 31.61 189 ARG D CA 1
ATOM 7272 C C . ARG D 1 189 ? -25.866 -1.481 39.451 1.00 27.14 189 ARG D C 1
ATOM 7273 O O . ARG D 1 189 ? -25.335 -2.586 39.272 1.00 23.35 189 ARG D O 1
ATOM 7281 N N . GLN D 1 190 ? -25.241 -0.478 40.072 1.00 22.37 190 GLN D N 1
ATOM 7282 C CA . GLN D 1 190 ? -23.908 -0.659 40.635 1.00 25.61 190 GLN D CA 1
ATOM 7283 C C . GLN D 1 190 ? -23.944 -1.597 41.826 1.00 25.85 190 GLN D C 1
ATOM 7284 O O . GLN D 1 190 ? -23.027 -2.408 42.010 1.00 23.48 190 GLN D O 1
ATOM 7290 N N . GLY D 1 191 ? -24.999 -1.504 42.645 1.00 21.50 191 GLY D N 1
ATOM 7291 C CA . GLY D 1 191 ? -25.180 -2.482 43.707 1.00 21.73 191 GLY D CA 1
ATOM 7292 C C . GLY D 1 191 ? -25.234 -3.897 43.168 1.00 23.91 191 GLY D C 1
ATOM 7293 O O . GLY D 1 191 ? -24.654 -4.816 43.749 1.00 24.71 191 GLY D O 1
ATOM 7294 N N . ARG D 1 192 ? -25.942 -4.086 42.050 1.00 23.88 192 ARG D N 1
ATOM 7295 C CA . ARG D 1 192 ? -26.031 -5.398 41.427 1.00 25.98 192 ARG D CA 1
ATOM 7296 C C . ARG D 1 192 ? -24.678 -5.862 40.924 1.00 24.68 192 ARG D C 1
ATOM 7297 O O . ARG D 1 192 ? -24.293 -7.017 41.134 1.00 24.25 192 ARG D O 1
ATOM 7305 N N . GLN D 1 193 ? -23.941 -4.964 40.264 1.00 29.80 193 GLN D N 1
ATOM 7306 C CA . GLN D 1 193 ? -22.623 -5.302 39.739 1.00 31.28 193 GLN D CA 1
ATOM 7307 C C . GLN D 1 193 ? -21.702 -5.826 40.841 1.00 35.50 193 GLN D C 1
ATOM 7308 O O . GLN D 1 193 ? -20.988 -6.819 40.651 1.00 32.04 193 GLN D O 1
ATOM 7314 N N . LEU D 1 194 ? -21.690 -5.156 41.999 1.00 29.60 194 LEU D N 1
ATOM 7315 C CA . LEU D 1 194 ? -20.822 -5.601 43.090 1.00 26.86 194 LEU D CA 1
ATOM 7316 C C . LEU D 1 194 ? -21.288 -6.931 43.673 1.00 24.30 194 LEU D C 1
ATOM 7317 O O . LEU D 1 194 ? -20.461 -7.782 44.017 1.00 24.34 194 LEU D O 1
ATOM 7322 N N . LEU D 1 195 ? -22.603 -7.121 43.811 1.00 27.89 195 LEU D N 1
ATOM 7323 C CA . LEU D 1 195 ? -23.116 -8.364 44.375 1.00 23.68 195 LEU D CA 1
ATOM 7324 C C . LEU D 1 195 ? -22.731 -9.564 43.523 1.00 25.77 195 LEU D C 1
ATOM 7325 O O . LEU D 1 195 ? -22.343 -10.610 44.059 1.00 25.11 195 LEU D O 1
ATOM 7330 N N . ALA D 1 196 ? -22.857 -9.445 42.198 1.00 26.96 196 ALA D N 1
ATOM 7331 C CA . ALA D 1 196 ? -22.437 -10.539 41.325 1.00 31.88 196 ALA D CA 1
ATOM 7332 C C . ALA D 1 196 ? -20.932 -10.771 41.420 1.00 32.65 196 ALA D C 1
ATOM 7333 O O . ALA D 1 196 ? -20.474 -11.920 41.452 1.00 37.23 196 ALA D O 1
ATOM 7335 N N . TYR D 1 197 ? -20.148 -9.685 41.480 1.00 29.92 197 TYR D N 1
ATOM 7336 C CA . TYR D 1 197 ? -18.700 -9.810 41.603 1.00 34.78 197 TYR D CA 1
ATOM 7337 C C . TYR D 1 197 ? -18.311 -10.513 42.892 1.00 35.48 197 TYR D C 1
ATOM 7338 O O . TYR D 1 197 ? -17.304 -11.230 42.928 1.00 39.32 197 TYR D O 1
ATOM 7347 N N . LEU D 1 198 ? -19.076 -10.300 43.956 1.00 28.83 198 LEU D N 1
ATOM 7348 C CA . LEU D 1 198 ? -18.822 -10.942 45.235 1.00 34.33 198 LEU D CA 1
ATOM 7349 C C . LEU D 1 198 ? -19.374 -12.361 45.289 1.00 33.77 198 LEU D C 1
ATOM 7350 O O . LEU D 1 198 ? -19.193 -13.039 46.306 1.00 29.01 198 LEU D O 1
ATOM 7355 N N . GLY D 1 199 ? -20.015 -12.827 44.217 1.00 36.71 199 GLY D N 1
ATOM 7356 C CA . GLY D 1 199 ? -20.503 -14.192 44.160 1.00 38.85 199 GLY D CA 1
ATOM 7357 C C . GLY D 1 199 ? -21.854 -14.425 44.788 1.00 38.10 199 GLY D C 1
ATOM 7358 O O . GLY D 1 199 ? -22.169 -15.568 45.134 1.00 34.88 199 GLY D O 1
ATOM 7359 N N . ALA D 1 200 ? -22.658 -13.377 44.961 1.00 28.07 200 ALA D N 1
ATOM 7360 C CA . ALA D 1 200 ? -24.006 -13.552 45.472 1.00 27.73 200 ALA D CA 1
ATOM 7361 C C . ALA D 1 200 ? -24.816 -14.467 44.555 1.00 29.17 200 ALA D C 1
ATOM 7362 O O . ALA D 1 200 ? -24.643 -14.449 43.336 1.00 26.92 200 ALA D O 1
ATOM 7364 N N . PRO D 1 201 ? -25.700 -15.289 45.120 1.00 34.50 201 PRO D N 1
ATOM 7365 C CA . PRO D 1 201 ? -26.674 -16.024 44.299 1.00 42.74 201 PRO D CA 1
ATOM 7366 C C . PRO D 1 201 ? -27.538 -15.043 43.514 1.00 46.84 201 PRO D C 1
ATOM 7367 O O . PRO D 1 201 ? -27.530 -13.835 43.763 1.00 50.05 201 PRO D O 1
ATOM 7371 N N . LYS D 1 202 ? -28.263 -15.552 42.517 1.00 44.97 202 LYS D N 1
ATOM 7372 C CA . LYS D 1 202 ? -28.906 -14.629 41.590 1.00 46.86 202 LYS D CA 1
ATOM 7373 C C . LYS D 1 202 ? -30.288 -14.133 42.009 1.00 54.15 202 LYS D C 1
ATOM 7374 O O . LYS D 1 202 ? -30.622 -12.987 41.685 1.00 65.33 202 LYS D O 1
ATOM 7376 N N . GLU D 1 203 ? -31.061 -14.908 42.775 1.00 53.02 203 GLU D N 1
ATOM 7377 C CA . GLU D 1 203 ? -32.363 -14.473 43.354 1.00 62.44 203 GLU D CA 1
ATOM 7378 C C . GLU D 1 203 ? -33.083 -13.312 42.630 1.00 68.42 203 GLU D C 1
ATOM 7379 O O . GLU D 1 203 ? -34.179 -13.465 42.074 1.00 66.92 203 GLU D O 1
ATOM 7385 N N . GLY D 1 227 ? -44.393 4.845 38.795 1.00 48.01 227 GLY D N 1
ATOM 7386 C CA . GLY D 1 227 ? -44.417 5.576 37.538 1.00 48.48 227 GLY D CA 1
ATOM 7387 C C . GLY D 1 227 ? -43.055 5.810 36.912 1.00 52.59 227 GLY D C 1
ATOM 7388 O O . GLY D 1 227 ? -42.931 6.656 36.031 1.00 61.19 227 GLY D O 1
ATOM 7389 N N . VAL D 1 228 ? -42.043 5.064 37.358 1.00 48.24 228 VAL D N 1
ATOM 7390 C CA . VAL D 1 228 ? -40.663 5.243 36.895 1.00 47.81 228 VAL D CA 1
ATOM 7391 C C . VAL D 1 228 ? -39.906 3.934 37.096 1.00 48.46 228 VAL D C 1
ATOM 7392 O O . VAL D 1 228 ? -40.074 3.242 38.106 1.00 45.31 228 VAL D O 1
ATOM 7396 N N . THR D 1 229 ? -39.060 3.582 36.125 1.00 48.16 229 THR D N 1
ATOM 7397 C CA . THR D 1 229 ? -38.269 2.374 36.289 1.00 44.61 229 THR D CA 1
ATOM 7398 C C . THR D 1 229 ? -37.018 2.665 37.111 1.00 42.56 229 THR D C 1
ATOM 7399 O O . THR D 1 229 ? -36.550 3.807 37.206 1.00 33.40 229 THR D O 1
ATOM 7403 N N . TYR D 1 230 ? -36.464 1.602 37.702 1.00 39.42 230 TYR D N 1
ATOM 7404 C CA . TYR D 1 230 ? -35.187 1.730 38.391 1.00 32.68 230 TYR D CA 1
ATOM 7405 C C . TYR D 1 230 ? -34.050 2.017 37.419 1.00 31.49 230 TYR D C 1
ATOM 7406 O O . TYR D 1 230 ? -33.019 2.563 37.824 1.00 39.22 230 TYR D O 1
ATOM 7415 N N . GLU D 1 231 ? -34.186 1.612 36.160 1.00 24.66 231 GLU D N 1
ATOM 7416 C CA . GLU D 1 231 ? -33.127 1.894 35.203 1.00 38.67 231 GLU D CA 1
ATOM 7417 C C . GLU D 1 231 ? -33.137 3.336 34.695 1.00 31.00 231 GLU D C 1
ATOM 7418 O O . GLU D 1 231 ? -32.072 3.886 34.414 1.00 24.14 231 GLU D O 1
ATOM 7424 N N . ALA D 1 232 ? -34.294 3.968 34.562 1.00 24.14 232 ALA D N 1
ATOM 7425 C CA . ALA D 1 232 ? -34.268 5.375 34.181 1.00 29.19 232 ALA D CA 1
ATOM 7426 C C . ALA D 1 232 ? -33.667 6.210 35.302 1.00 23.90 232 ALA D C 1
ATOM 7427 O O . ALA D 1 232 ? -32.846 7.100 35.051 1.00 25.23 232 ALA D O 1
ATOM 7429 N N . ILE D 1 233 ? -34.017 5.883 36.548 1.00 22.76 233 ILE D N 1
ATOM 7430 C CA . ILE D 1 233 ? -33.386 6.513 37.703 1.00 22.03 233 ILE D CA 1
ATOM 7431 C C . ILE D 1 233 ? -31.874 6.344 37.619 1.00 22.12 233 ILE D C 1
ATOM 7432 O O . ILE D 1 233 ? -31.111 7.313 37.733 1.00 21.92 233 ILE D O 1
ATOM 7437 N N . ASP D 1 234 ? -31.423 5.106 37.388 1.00 22.98 234 ASP D N 1
ATOM 7438 C CA . ASP D 1 234 ? -29.993 4.841 37.288 1.00 30.28 234 ASP D CA 1
ATOM 7439 C C . ASP D 1 234 ? -29.362 5.670 36.183 1.00 28.13 234 ASP D C 1
ATOM 7440 O O . ASP 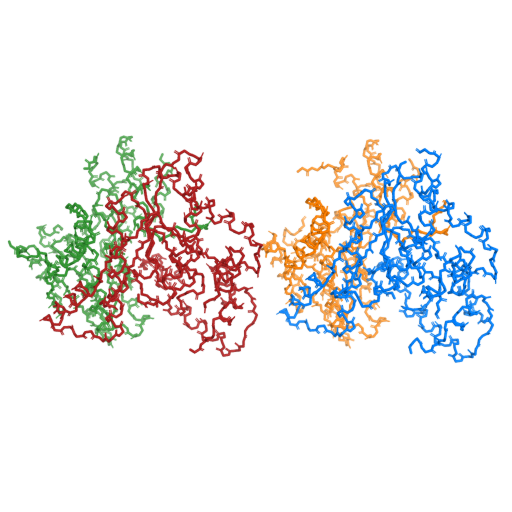D 1 234 ? -28.337 6.324 36.394 1.00 22.80 234 ASP D O 1
ATOM 7445 N N . ASN D 1 235 ? -29.983 5.678 34.997 1.00 26.01 235 ASN D N 1
ATOM 7446 C CA . ASN D 1 235 ? -29.456 6.492 33.906 1.00 29.42 235 ASN D CA 1
ATOM 7447 C C . ASN D 1 235 ? -29.402 7.957 34.305 1.00 23.86 235 ASN D C 1
ATOM 7448 O O . ASN D 1 235 ? -28.423 8.656 34.023 1.00 26.30 235 ASN D O 1
ATOM 7453 N N . TYR D 1 236 ? -30.444 8.434 34.979 1.00 23.44 236 TYR D N 1
ATOM 7454 C CA . TYR D 1 236 ? -30.488 9.836 35.351 1.00 23.21 236 TYR D CA 1
ATOM 7455 C C . TYR D 1 236 ? -29.351 10.208 36.296 1.00 25.39 236 TYR D C 1
ATOM 7456 O O . TYR D 1 236 ? -28.693 11.235 36.092 1.00 22.85 236 TYR D O 1
ATOM 7465 N N . LEU D 1 237 ? -29.090 9.375 37.320 1.00 22.13 237 LEU D N 1
ATOM 7466 C CA . LEU D 1 237 ? -28.037 9.677 38.297 1.00 21.67 237 LEU D CA 1
ATOM 7467 C C . LEU D 1 237 ? -26.643 9.604 37.676 1.00 29.95 237 LEU D C 1
ATOM 7468 O O . LEU D 1 237 ? -25.736 10.325 38.104 1.00 26.42 237 LEU D O 1
ATOM 7473 N N . GLU D 1 238 ? -26.456 8.758 36.673 1.00 22.65 238 GLU D N 1
ATOM 7474 C CA . GLU D 1 238 ? -25.204 8.733 35.945 1.00 23.25 238 GLU D CA 1
ATOM 7475 C C . GLU D 1 238 ? -25.056 9.935 34.976 1.00 32.47 238 GLU D C 1
ATOM 7476 O O . GLU D 1 238 ? -24.095 9.955 34.182 1.00 35.20 238 GLU D O 1
ATOM 7482 N N . GLY D 1 239 ? -25.956 10.921 35.002 1.00 26.29 239 GLY D N 1
ATOM 7483 C CA . GLY D 1 239 ? -25.875 12.043 34.088 1.00 24.16 239 GLY D CA 1
ATOM 7484 C C . GLY D 1 239 ? -26.325 11.753 32.674 1.00 28.42 239 GLY D C 1
ATOM 7485 O O . GLY D 1 239 ? -26.085 12.579 31.789 1.00 29.82 239 GLY D O 1
ATOM 7486 N N . LYS D 1 240 ? -26.991 10.618 32.432 1.00 26.63 240 LYS D N 1
ATOM 7487 C CA . LYS D 1 240 ? -27.474 10.289 31.100 1.00 32.92 240 LYS D CA 1
ATOM 7488 C C . LYS D 1 240 ? -28.796 10.989 30.810 1.00 30.29 240 LYS D C 1
ATOM 7489 O O . LYS D 1 240 ? -29.541 11.341 31.723 1.00 32.16 240 LYS D O 1
ATOM 7495 N N . PRO D 1 241 ? -29.100 11.223 29.539 1.00 32.94 241 PRO D N 1
ATOM 7496 C CA . PRO D 1 241 ? -30.435 11.710 29.187 1.00 27.17 241 PRO D CA 1
ATOM 7497 C C . PRO D 1 241 ? -31.475 10.609 29.349 1.00 30.10 241 PRO D C 1
ATOM 7498 O O . PRO D 1 241 ? -31.196 9.422 29.157 1.00 33.63 241 PRO D O 1
ATOM 7502 N N . VAL D 1 242 ? -32.673 11.019 29.765 1.00 26.88 242 VAL D N 1
ATOM 7503 C CA . VAL D 1 242 ? -33.841 10.154 29.838 1.00 26.91 242 VAL D CA 1
ATOM 7504 C C . VAL D 1 242 ? -34.962 10.826 29.049 1.00 31.09 242 VAL D C 1
ATOM 7505 O O . VAL D 1 242 ? -34.851 11.979 28.622 1.00 27.98 242 VAL D O 1
ATOM 7509 N N . THR D 1 243 ? -36.038 10.064 28.821 1.00 33.00 243 THR D N 1
ATOM 7510 C CA . THR D 1 243 ? -37.195 10.563 28.084 1.00 28.67 243 THR D CA 1
ATOM 7511 C C . THR D 1 243 ? -37.843 11.731 28.827 1.00 28.32 243 THR D C 1
ATOM 7512 O O . THR D 1 243 ? -37.694 11.870 30.043 1.00 27.43 243 THR D O 1
ATOM 7516 N N . PRO D 1 244 ? -38.566 12.587 28.112 1.00 32.07 244 PRO D N 1
ATOM 7517 C CA . PRO D 1 244 ? -39.302 13.664 28.798 1.00 31.26 244 PRO D CA 1
ATOM 7518 C C . PRO D 1 244 ? -40.171 13.168 29.941 1.00 29.12 244 PRO D C 1
ATOM 7519 O O . PRO D 1 244 ? -40.166 13.771 31.023 1.00 29.86 244 PRO D O 1
ATOM 7523 N N . GLU D 1 245 ? -40.867 12.045 29.759 1.00 28.82 245 GLU D N 1
ATOM 7524 C CA . GLU D 1 245 ? -41.766 11.585 30.813 1.00 28.61 245 GLU D CA 1
ATOM 7525 C C . GLU D 1 245 ? -40.986 11.184 32.058 1.00 26.72 245 GLU D C 1
ATOM 7526 O O . GLU D 1 245 ? -41.295 11.647 33.163 1.00 26.11 245 GLU D O 1
ATOM 7532 N N . GLU D 1 246 ? -39.896 10.434 31.880 1.00 26.53 246 GLU D N 1
ATOM 7533 C CA . GLU D 1 246 ? -39.105 9.987 33.022 1.00 25.57 246 GLU D CA 1
ATOM 7534 C C . GLU D 1 246 ? -38.462 11.148 33.748 1.00 25.05 246 GLU D C 1
ATOM 7535 O O . GLU D 1 246 ? -38.489 11.202 34.983 1.00 24.29 246 GLU D O 1
ATOM 7541 N N . GLN D 1 247 ? -37.892 12.096 32.995 1.00 25.50 247 GLN D N 1
ATOM 7542 C CA . GLN D 1 247 ? -37.248 13.258 33.603 1.00 25.12 247 GLN D CA 1
ATOM 7543 C C . GLN D 1 247 ? -38.226 14.066 34.449 1.00 24.89 247 GLN D C 1
ATOM 7544 O O . GLN D 1 247 ? -37.912 14.451 35.585 1.00 24.20 247 GLN D O 1
ATOM 7550 N N . LYS D 1 248 ? -39.427 14.313 33.932 1.00 26.05 248 LYS D N 1
ATOM 7551 C CA . LYS D 1 248 ? -40.351 15.111 34.721 1.00 29.89 248 LYS D CA 1
ATOM 7552 C C . LYS D 1 248 ? -40.776 14.340 35.966 1.00 26.49 248 LYS D C 1
ATOM 7553 O O . LYS D 1 248 ? -40.887 14.921 37.052 1.00 24.08 248 LYS D O 1
ATOM 7559 N N . VAL D 1 249 ? -40.962 13.022 35.844 1.00 24.50 249 VAL D N 1
ATOM 7560 C CA . VAL D 1 249 ? -41.348 12.223 37.006 1.00 23.80 249 VAL D CA 1
ATOM 7561 C C . VAL D 1 249 ? -40.217 12.185 38.025 1.00 25.39 249 VAL D C 1
ATOM 7562 O O . VAL D 1 249 ? -40.437 12.356 39.233 1.00 24.21 249 VAL D O 1
ATOM 7566 N N . ILE D 1 250 ? -38.986 11.966 37.551 1.00 23.72 250 ILE D N 1
ATOM 7567 C CA . ILE D 1 250 ? -37.842 11.891 38.458 1.00 22.22 250 ILE D CA 1
ATOM 7568 C C . ILE D 1 250 ? -37.633 13.229 39.159 1.00 22.09 250 ILE D C 1
ATOM 7569 O O . ILE D 1 250 ? -37.435 13.291 40.377 1.00 21.32 250 ILE D O 1
ATOM 7574 N N . GLU D 1 251 ? -37.675 14.322 38.394 1.00 23.66 251 GLU D N 1
ATOM 7575 C CA . GLU D 1 251 ? -37.408 15.633 38.969 1.00 24.03 251 GLU D CA 1
ATOM 7576 C C . GLU D 1 251 ? -38.527 16.066 39.913 1.00 31.18 251 GLU D C 1
ATOM 7577 O O . GLU D 1 251 ? -38.262 16.705 40.942 1.00 26.61 251 GLU D O 1
ATOM 7583 N N . ASN D 1 252 ? -39.778 15.712 39.598 1.00 26.61 252 ASN D N 1
ATOM 7584 C CA . ASN D 1 252 ? -40.869 16.045 40.508 1.00 28.72 252 ASN D CA 1
ATOM 7585 C C . ASN D 1 252 ? -40.738 15.289 41.823 1.00 28.72 252 ASN D C 1
ATOM 7586 O O . ASN D 1 252 ? -40.963 15.849 42.903 1.00 30.71 252 ASN D O 1
ATOM 7591 N N . HIS D 1 253 ? -40.355 14.024 41.758 1.00 22.66 253 HIS D N 1
ATOM 7592 C CA . HIS D 1 253 ? -40.166 13.284 42.993 1.00 30.23 253 HIS D CA 1
ATOM 7593 C C . HIS D 1 253 ? -38.942 13.774 43.751 1.00 27.34 253 HIS D C 1
ATOM 7594 O O . HIS D 1 253 ? -38.977 13.877 44.985 1.00 23.81 253 HIS D O 1
ATOM 7601 N N . TYR D 1 254 ? -37.863 14.114 43.035 1.00 24.06 254 TYR D N 1
ATOM 7602 C CA . TYR D 1 254 ? -36.642 14.535 43.717 1.00 26.53 254 TYR D CA 1
ATOM 7603 C C . TYR D 1 254 ? -36.879 15.800 44.519 1.00 27.55 254 TYR D C 1
ATOM 7604 O O . TYR D 1 254 ? -36.480 15.896 45.683 1.00 25.06 254 TYR D O 1
ATOM 7613 N N . ILE D 1 255 ? -37.531 16.786 43.908 1.00 22.76 255 ILE D N 1
ATOM 7614 C CA . ILE D 1 255 ? -37.713 18.045 44.609 1.00 25.46 255 ILE D CA 1
ATOM 7615 C C . ILE D 1 255 ? -38.676 17.860 45.770 1.00 31.84 255 ILE D C 1
ATOM 7616 O O . ILE D 1 255 ? -38.426 18.343 46.881 1.00 28.79 255 ILE D O 1
ATOM 7621 N N . ARG D 1 256 ? -39.735 17.073 45.565 1.00 25.23 256 ARG D N 1
ATOM 7622 C CA . ARG D 1 256 ? -40.735 16.945 46.608 1.00 22.04 256 ARG D CA 1
ATOM 7623 C C . ARG D 1 256 ? -40.256 16.100 47.780 1.00 30.24 256 ARG D C 1
ATOM 7624 O O . ARG D 1 256 ? -40.802 16.224 48.881 1.00 43.10 256 ARG D O 1
ATOM 7632 N N . ASN D 1 257 ? -39.226 15.280 47.596 1.00 19.61 257 ASN D N 1
ATOM 7633 C CA . ASN D 1 257 ? -38.772 14.438 48.679 1.00 18.60 257 ASN D CA 1
ATOM 7634 C C . ASN D 1 257 ? -37.379 14.750 49.177 1.00 17.87 257 ASN D C 1
ATOM 7635 O O . ASN D 1 257 ? -36.898 14.045 50.070 1.00 35.77 257 ASN D O 1
ATOM 7640 N N . ALA D 1 258 ? -36.717 15.780 48.644 1.00 22.34 258 ALA D N 1
ATOM 7641 C CA . ALA D 1 258 ? -35.347 16.072 49.061 1.00 23.15 258 ALA D CA 1
ATOM 7642 C C . ALA D 1 258 ? -35.256 16.272 50.572 1.00 28.71 258 ALA D C 1
ATOM 7643 O O . ALA D 1 258 ? -34.270 15.863 51.197 1.00 35.30 258 ALA D O 1
ATOM 7645 N N . HIS D 1 259 ? -36.309 16.829 51.176 1.00 25.33 259 HIS D N 1
ATOM 7646 C CA . HIS D 1 259 ? -36.346 17.098 52.610 1.00 26.61 259 HIS D CA 1
ATOM 7647 C C . HIS D 1 259 ? -36.200 15.845 53.466 1.00 26.61 259 HIS D C 1
ATOM 7648 O O . HIS D 1 259 ? -35.830 15.957 54.640 1.00 29.02 259 HIS D O 1
ATOM 7655 N N . LYS D 1 260 ? -36.490 14.660 52.923 1.00 22.66 260 LYS D N 1
ATOM 7656 C CA . LYS D 1 260 ? -36.416 13.450 53.737 1.00 16.22 260 LYS D CA 1
ATOM 7657 C C . LYS D 1 260 ? -34.976 13.045 54.034 1.00 21.80 260 LYS D C 1
ATOM 7658 O O . LYS D 1 260 ? -34.714 12.384 55.046 1.00 23.20 260 LYS D O 1
ATOM 7664 N N . ARG D 1 261 ? -34.055 13.427 53.153 1.00 25.87 261 ARG D N 1
ATOM 7665 C CA . ARG D 1 261 ? -32.620 13.126 53.387 1.00 36.36 261 ARG D CA 1
ATOM 7666 C C . ARG D 1 261 ? -31.931 14.454 53.699 1.00 40.71 261 ARG D C 1
ATOM 7667 O O . ARG D 1 261 ? -30.789 14.655 53.265 1.00 44.87 261 ARG D O 1
ATOM 7669 N N . GLU D 1 262 ? -32.643 15.340 54.393 1.00 44.34 262 GLU D N 1
ATOM 7670 C CA . GLU D 1 262 ? -32.100 16.644 54.693 1.00 35.38 262 GLU D CA 1
ATOM 7671 C C . GLU D 1 262 ? -32.473 16.982 56.119 1.00 26.84 262 GLU D C 1
ATOM 7672 O O . GLU D 1 262 ? -33.511 16.545 56.618 1.00 32.39 262 GLU D O 1
ATOM 7678 N N . LEU D 1 263 ? -31.607 17.748 56.773 1.00 24.40 263 LEU D N 1
ATOM 7679 C CA . LEU D 1 263 ? -31.918 18.216 58.110 1.00 25.03 263 LEU D CA 1
ATOM 7680 C C . LEU D 1 263 ? -33.145 19.123 58.083 1.00 24.87 263 LEU D C 1
ATOM 7681 O O . LEU D 1 263 ? -33.507 19.694 57.049 1.00 29.02 263 LEU D O 1
ATOM 7686 N N . ALA D 1 264 ? -33.777 19.275 59.249 1.00 16.45 264 ALA D N 1
ATOM 7687 C CA . ALA D 1 264 ? -34.892 20.207 59.385 1.00 16.78 264 ALA D CA 1
ATOM 7688 C C . ALA D 1 264 ? -34.487 21.600 58.906 1.00 19.35 264 ALA D C 1
ATOM 7689 O O . ALA D 1 264 ? -33.420 22.103 59.252 1.00 22.27 264 ALA D O 1
ATOM 7691 N N . TYR D 1 265 ? -35.345 22.232 58.117 1.00 18.87 265 TYR D N 1
ATOM 7692 C CA . TYR D 1 265 ? -35.027 23.561 57.609 1.00 19.69 265 TYR D CA 1
ATOM 7693 C C . TYR D 1 265 ? -35.037 24.621 58.716 1.00 18.59 265 TYR D C 1
ATOM 7694 O O . TYR D 1 265 ? -35.915 24.647 59.585 1.00 18.57 265 TYR D O 1
ATOM 7703 N N . THR D 1 266 ? -34.079 25.530 58.652 1.00 19.81 266 THR D N 1
ATOM 7704 C CA . THR D 1 266 ? -33.930 26.609 59.622 1.00 23.17 266 THR D CA 1
ATOM 7705 C C . THR D 1 266 ? -34.165 27.937 58.908 1.00 28.22 266 THR D C 1
ATOM 7706 O O . THR D 1 266 ? -34.584 27.968 57.754 1.00 28.36 266 THR D O 1
ATOM 7710 N N . ARG D 1 267 ? -33.851 29.043 59.580 1.00 20.62 267 ARG D N 1
ATOM 7711 C CA . ARG D 1 267 ? -33.975 30.376 58.936 1.00 21.42 267 ARG D CA 1
ATOM 7712 C C . ARG D 1 267 ? -32.856 30.510 57.897 1.00 22.22 267 ARG D C 1
ATOM 7713 O O . ARG D 1 267 ? -32.972 31.352 57.004 1.00 22.13 267 ARG D O 1
ATOM 7721 N N . TYR D 1 268 ? -31.807 29.700 58.029 1.00 21.38 268 TYR D N 1
ATOM 7722 C CA . TYR D 1 268 ? -30.664 29.756 57.082 1.00 34.20 268 TYR D CA 1
ATOM 7723 C C . TYR D 1 268 ? -30.893 28.744 55.955 1.00 35.96 268 TYR D C 1
ATOM 7724 O O . TYR D 1 268 ? -30.572 29.063 54.803 1.00 38.43 268 TYR D O 1
ATOM 7733 N N . THR D 1 269 ? -31.484 27.592 56.280 1.00 32.81 269 THR D N 1
ATOM 7734 C CA . THR D 1 269 ? -31.801 26.572 55.248 1.00 36.18 269 THR D CA 1
ATOM 7735 C C . THR D 1 269 ? -33.319 26.486 55.065 1.00 46.64 269 THR D C 1
ATOM 7736 O O . THR D 1 269 ? -33.994 26.093 56.031 1.00 58.13 269 THR D O 1
ATOM 7740 N N . TRP D 1 270 ? -33.782 26.870 53.871 1.00 47.06 270 TRP D N 1
ATOM 7741 C CA . TRP D 1 270 ? -35.161 26.861 53.299 1.00 45.94 270 TRP D CA 1
ATOM 7742 C C . TRP D 1 270 ? -35.076 27.710 52.033 1.00 43.85 270 TRP D C 1
ATOM 7743 O O . TRP D 1 270 ? -35.440 27.230 50.951 1.00 47.37 270 TRP D O 1
ATOM 7754 N N . PRO D 1 271 ? -34.578 28.960 52.151 1.00 43.34 271 PRO D N 1
ATOM 7755 C CA . PRO D 1 271 ? -34.317 29.816 50.995 1.00 43.77 271 PRO D CA 1
ATOM 7756 C C . PRO D 1 271 ? -33.023 29.333 50.315 1.00 49.73 271 PRO D C 1
ATOM 7757 O O . PRO D 1 271 ? -32.843 29.611 49.148 1.00 55.69 271 PRO D O 1
ATOM 7761 N N . LYS D 1 272 ? -32.151 28.652 51.071 1.00 49.55 272 LYS D N 1
ATOM 7762 C CA . LYS D 1 272 ? -30.908 28.036 50.541 1.00 49.60 272 LYS D CA 1
ATOM 7763 C C . LYS D 1 272 ? -31.288 26.709 49.873 1.00 55.71 272 LYS D C 1
ATOM 7764 O O . LYS D 1 272 ? -30.583 26.300 48.933 1.00 59.86 272 LYS D O 1
ATOM 7766 N N . SER D 1 273 ? -32.362 26.067 50.355 1.00 54.74 273 SER D N 1
ATOM 7767 C CA . SER D 1 273 ? -32.862 24.814 49.776 1.00 54.46 273 SER D CA 1
ATOM 7768 C C . SER D 1 273 ? -33.211 24.906 48.285 1.00 55.43 273 SER D C 1
ATOM 7769 O O . SER D 1 273 ? -33.238 25.986 47.699 1.00 55.21 273 SER D O 1
#

Organism: Staphylococcus aureus (strain COL) (NCBI:txid93062)